Protein 9GI4 (pdb70)

Organism: Homo sapiens (NCBI:txid9606)

Secondary structure (DSSP, 8-state):
--S--EE-TT-SS--SS--HHHHHHHHHH--SHHHHHHHHHHHHHHHH-SEE-HHHHHTT----HHHHHHHHHHHEEEE-SSTTTT-EEETT--GGG-GGGGGG-EEEEE-------STTT-B-TT---SSSEEEEEGGGB--HHHHHHHHTTTT------SSSTTSPTTHHHHHHHHHHHHHHHHHH-/--S-EE-TT-S---SS--HHHHHHHHHH--SHHHHHHHHHHHHHHHH-SEE-HHHHHTT----HHHHHHHHHHHEEEE-SGGGTT-EEETT--GGG-GGGGGG-EEEEE-------STTT-EETT---SSSEEEEEGGGEE-HHHHHHHHTTTT------SSSTTSPTTHHHHHHHHHHHHHHHHHHTT--/-TT--EE-TT-SS--SS--HHHHHHHHHH--SHHHHHHHHHHHHHHHHSSEE-HHHHHTTS---HHHHHHHHHHHEEEE-SSTTTT-EEETT--GGG-GGGGGG-EEEEE------STTT-B-TT---SSSEEEEEGGGB--HHHHHHHHTTTT------SSSTTSPTTHHHHHHHHHHHHHHHHHH-/-TT--EE-TT-S---SS--HHHHHHHHHH--SHHHHHHHHHHHHHHHH-SEE-HHHHHTT----HHHHHHHHHHHEEEE-SSTTTT-EEETT--GGG-GGGGGG-EEEEE-----S---STTT-EETT---SSSEEEEEGGGEE-HHHHHHHHTTTT-----BTTTBTSPTTHHHHHHHHHHHHHHHHHHHT-/--S-EE-TT-S---SS--HHHHHHHHHH--SHHHHHHHHHHHHHHHHSSEE-HHHHHTTS---HHHHHHHHHHHEEEE-SSTTTT-EEETT--GGG-GGGGGG-EEEE-------GGGT-EETT---SSSSEEEEGGGEE-HHHHHHHTTTTT-----BTTTBTSPTTHHHHHHHHHHHHHHHHHT-/-TTS--EE-TT-SS---S--HHHHHHHHHH--SHHHHHHHHHHHHHHHH-SEE-HHHHHTT----HHHHHHHHHHHEEEE-SSTTTT-EEETT--GGG-GGGGGG-EEEEE-------GGGT-EEBTB--SSSEEEEEGGGEE-HHHHHHHHTTTT-----BTTTBTSPTTHHHHHHHHHHHHHHHHHT-

InterPro domains:
  IPR019136 Transcription factor IIIC subunit 5, HTH domain [PF09734] (168-322)
  IPR040454 Transcription factor IIIC subunit Tfc1/Sfc1 [PTHR13230] (11-518)
  IPR041499 Transcription factor IIIC subunit Tfc1/Sfc1, triple barrel domain [PF17682] (25-132)
  IPR042536 TFIIIC, subcomplex tauA subunit Sfc1, triple barrel domain superfamily [G3DSA:3.30.200.160] (17-133)

Foldseek 3Di:
DLQADEDEPPDDDFAQFGDVVLVVVLVVVPDDVVLVVVLVVVLVVCVVPFKAAPLRVLQPDQDDPVSCSSSQSRAFHAYPAFQRHRITGGRPDDLQPDLVCLQFGKAKAAPCVRHDDLLLAAADQQDDRPDRIHIYGNNRDPDPVSVCLSCVCPPNLDHADRQRGSHDPPSNVVSNVVSNVSNVVNVVD/DQADEDEPPDPDFAQFGDPVLVVVLVVVPDDVVLVVVLVVVLVVCVVPFKAAPLRVLQVALDDPVSCVSSQRRAFHAYCFFQRHNMTGGRPDDCQVPLVCLQFGKAKAAACVRHDDLLLAAADQLDDRDDRIHIHGNNRDPDVVLVCLSCVCPPPQPHQDGNRGSHDPPSSVVSNVVSNVSVVVSVVVPDD/DLQAAEAEPPDPDFAQAGGVVLVVVLVVVPDDVVLVVVLVVVLVVCVVPFKAAPLRVLQPQLDDPVSCSSSQSRAFHAYPAFQRHNITGGRPDDCQVPLVCLQFGKAKAACVRHDHLLLEAADFLDDRPDRIHIYGNVRDPDVVSVCLSCVCPPPQDGADRQRGSHDPPSRVVSNVVSVVSVVVNVVD/DLQAAEDEPPDDDFAQAGDVVLVVLLVVVPDDPVLVVVLVVVLVVCVVPFKAAPLRSLQPAQDDPVSCSSSQSRAFHAYCFFQRHRITGGRPDDLQVDLVCLQFGWAKAAPCVSPRHDHLLLAAADFLDDRPDRIHTYGNNRDPDPVLVCLSCVCPPPQDGQDRQRGSGDPPSSVVSNVVVNVSVVVNVVVVD/DQAAEDEPPDPDFAQFTDVVLVVVLVVVPDDVVLVVVLVVVLVVCVVPFKAAPLRSLQPDQDDPVSVVSSQRRAFHAYCFFQRHRITGGRPDDLQVPLVCLQFGKAKAACVRHDHLLLAAADFLDDRPDRMHIYGNVRDPDPVSVCLSCVCPPPQDGQDRPRGSHDPPSRVVSRVVSVVSVVVNVVD/DVQQAAEDEPPDPDFAQAGDVVLVVLLVVVPDDPVLVVVLVVVLVVCVVPFKAAPLRVLQPALDDPVSCSSSQRRAFHAYPFFQRHRITGGRPDDLLVDLVCLQFGWAKAAQCVRHDHLLLAAADQQDDRPDGIHTYGNNRDPDDVLVCLSCVCPPPQDDADRQRGSHDPPSSVVSRVVSNVSVVVNVVD

Sequence (1138 aa):
PHNAIFVNFEDEEVPKQPLEAAAQTWRRVCTNPVDRKVEEELRKLFDIRPIWSRNAVKANISVHPDKLKVLLPFIAYYMITGPWRSLWIRFGYDPRKNPDAKIYQVLDFRIRKYKLKDSVYIFREGALPPYRQMFYQLCDLNVEELQKIIHRNDGAENSCTERDGWCLPKTSDELRDTMSLMIRQTIRSHNAIFVNFEDEEVPKQPLEAAAQTWRRVCTNPVDRRKVEEELRKLFDIRPIWSRNAVKANISVHPDKLKVLLPFIAYYMITGPWRSLWIRFGYDPRKNPDAKIYQVLDFRIRKYKLKDSVYIFREGALPPYRQMFYQLCDLNVEELQKIIHRNDGAENSCTERDGWCLPKTSDELRDTMSLMIRQTIRSKRPPHNAIFVNFEDEEVPKQPLEAAAQTWRRVCTNPVDRKVEEELRKLFDIRPIWSRNAVKANISVHPDKLKVLLPFIAYYMITGPWRSLWIRFGYDPRKNPDAKIYQVLDFRIKYKLKDSVYIFREGALPPYRQMFYQLCDLNVEELQKIIHRNDGAENSCTERDGWCLPKTSDELRDTMSLMIRQTIRSPHNAIFVNFEDEEVPKQPLEAAAQTWRRVCTNPVDRKVEEELRKLFDIRPIWSRNAVKANISVHPDKLKVLLPFIAYYMITGPWRSLWIRFGYDPRKNPDAKIYQVLDFRIRSSKYKLKDSVYIFREGALPPYRQMFYQLCDLNVEELQKIIHRNDGAENSCTERDGWCLPKTSDELRDTMSLMIRQTIRSKRHNAIFVNFEDEEVPKQPLEAAAQTWRRVCTNPVDRRKVEEELRKLFDIRPIWSRNAVKANISVHPDKLKVLLPFIAYYMITGPWRSLWIRFGYDPRKNPDAKIYQVLDFRIKYKLKDSVYIFREGALPPYRQMFYQLCDLNVEELQKIIHRNDGAENSCTERDGWCLPKTSDELRDTMSLMIRQTIRSRPHNAIFVNFEDEEVPKQPLEAAAQTWRRVCTNPVDRKVEEELRKLFDIRPIWSRNAVKANISVHPDKLKVLLPFIAYYMITGPWRSLWIRFGYDPRKNPDAKIYQVLDFRIRKYKLKDSVYIFREGALPPYRQMFYQLCDLNVEELQKIIHRNDGAENSCTERDGWCLPKTSDELRDTMSLMIRQTIRS

Structure (mmCIF, N/CA/C/O backbone):
data_9GI4
#
_entry.id   9GI4
#
_cell.length_a   37.524
_cell.length_b   37.644
_cell.length_c   276.677
_cell.angle_alpha   90.010
_cell.angle_beta   90.020
_cell.angle_gamma   59.900
#
_symmetry.space_group_name_H-M   'P 1'
#
loop_
_entity.id
_entity.type
_entity.pdbx_description
1 polymer 'General transcription factor 3C polypeptide 5'
2 non-polymer 'PHOSPHATE ION'
3 water water
#
loop_
_atom_site.group_PDB
_atom_site.id
_atom_site.type_symbol
_atom_site.label_atom_id
_atom_site.label_alt_id
_atom_site.label_comp_id
_atom_site.label_asym_id
_atom_site.label_entity_id
_atom_site.label_seq_id
_atom_site.pdbx_PDB_ins_code
_atom_site.Cartn_x
_atom_site.Cartn_y
_atom_site.Cartn_z
_atom_site.occupancy
_atom_site.B_iso_or_equiv
_atom_site.auth_seq_id
_atom_site.auth_comp_id
_atom_site.auth_asym_id
_atom_site.auth_atom_id
_atom_site.pdbx_PDB_model_num
ATOM 1 N N . PRO A 1 7 ? 3.81821 -11.85452 -17.28818 1.000 97.33184 7 PRO A N 1
ATOM 2 C CA . PRO A 1 7 ? 3.08240 -12.82227 -16.46782 1.000 98.19152 7 PRO A CA 1
ATOM 3 C C . PRO A 1 7 ? 1.58745 -12.74643 -16.74222 1.000 102.54038 7 PRO A C 1
ATOM 4 O O . PRO A 1 7 ? 1.05275 -13.54050 -17.51583 1.000 108.33317 7 PRO A O 1
ATOM 8 N N . HIS A 1 8 ? 0.92126 -11.79144 -16.09409 1.000 96.33697 8 HIS A N 1
ATOM 9 C CA . HIS A 1 8 ? -0.44986 -11.42349 -16.41939 1.000 85.86068 8 HIS A CA 1
ATOM 10 C C . HIS A 1 8 ? -0.50424 -10.15028 -17.25538 1.000 71.30394 8 HIS A C 1
ATOM 11 O O . HIS A 1 8 ? -1.46608 -9.38018 -17.15685 1.000 75.79213 8 HIS A O 1
ATOM 18 N N . ASN A 1 9 ? 0.52286 -9.92260 -18.07887 1.000 64.62347 9 ASN A N 1
ATOM 19 C CA . ASN A 1 9 ? 0.66936 -8.69993 -18.86974 1.000 66.82773 9 ASN A CA 1
ATOM 20 C C . ASN A 1 9 ? 0.68185 -7.46522 -17.96847 1.000 58.67161 9 ASN A C 1
ATOM 21 O O . ASN A 1 9 ? -0.00687 -6.47367 -18.21696 1.000 65.54228 9 ASN A O 1
ATOM 26 N N . ALA A 1 10 ? 1.48359 -7.53443 -16.91040 1.000 53.04565 10 ALA A N 1
ATOM 27 C CA . ALA A 1 10 ? 1.61677 -6.45559 -15.94539 1.000 58.00014 10 ALA A CA 1
ATOM 28 C C . ALA A 1 10 ? 3.01631 -5.85842 -16.01162 1.000 59.27886 10 ALA A C 1
ATOM 29 O O . ALA A 1 10 ? 3.98743 -6.54249 -16.34728 1.000 58.40119 10 ALA A O 1
ATOM 31 N N . ILE A 1 11 ? 3.10969 -4.57133 -15.68668 1.000 49.62721 11 ILE A N 1
ATOM 32 C CA . ILE A 1 11 ? 4.37726 -3.85074 -15.66172 1.000 45.93300 11 ILE A CA 1
ATOM 33 C C . ILE A 1 11 ? 4.84966 -3.75499 -14.21820 1.000 56.72626 11 ILE A C 1
ATOM 34 O O . ILE A 1 11 ? 4.10307 -3.30619 -13.33860 1.000 49.39486 11 ILE A O 1
ATOM 39 N N . PHE A 1 12 ? 6.08672 -4.17625 -13.97425 1.000 60.44266 12 PHE A N 1
ATOM 40 C CA . PHE A 1 12 ? 6.67406 -4.20295 -12.64100 1.000 58.33993 12 PHE A CA 1
ATOM 41 C C . PHE A 1 12 ? 7.67679 -3.06352 -12.53010 1.000 67.15732 12 PHE A C 1
ATOM 42 O O . PHE A 1 12 ? 8.68141 -3.04390 -13.24949 1.000 74.37918 12 PHE A O 1
ATOM 50 N N . VAL A 1 13 ? 7.40448 -2.12167 -11.63146 1.000 63.78579 13 VAL A N 1
ATOM 51 C CA . VAL A 1 13 ? 8.18602 -0.89808 -11.50117 1.000 62.39412 13 VAL A CA 1
ATOM 52 C C . VAL A 1 13 ? 9.02887 -0.98175 -10.23788 1.000 60.89026 13 VAL A C 1
ATOM 53 O O . VAL A 1 13 ? 8.52189 -1.33042 -9.16446 1.000 65.11128 13 VAL A O 1
ATOM 57 N N . ASN A 1 14 ? 10.31169 -0.66508 -10.36898 1.000 62.84375 14 ASN A N 1
ATOM 58 C CA . ASN A 1 14 ? 11.20691 -0.55449 -9.23025 1.000 61.24990 14 ASN A CA 1
ATOM 59 C C . ASN A 1 14 ? 11.20126 0.87430 -8.69932 1.000 65.67074 14 ASN A C 1
ATOM 60 O O . ASN A 1 14 ? 10.86618 1.82600 -9.40871 1.000 63.09447 14 ASN A O 1
ATOM 65 N N . PHE A 1 15 ? 11.57906 1.01503 -7.42686 1.000 66.93539 15 PHE A N 1
ATOM 66 C CA . PHE A 1 15 ? 11.70009 2.34338 -6.83910 1.000 65.42525 15 PHE A CA 1
ATOM 67 C C . PHE A 1 15 ? 12.78229 3.17033 -7.51929 1.000 65.33484 15 PHE A C 1
ATOM 68 O O . PHE A 1 15 ? 12.71441 4.40409 -7.49324 1.000 64.91427 15 PHE A O 1
ATOM 76 N N . GLU A 1 16 ? 13.76906 2.52132 -8.13599 1.000 71.04947 16 GLU A N 1
ATOM 77 C CA . GLU A 1 16 ? 14.85572 3.21817 -8.80952 1.000 69.35061 16 GLU A CA 1
ATOM 78 C C . GLU A 1 16 ? 14.57913 3.47527 -10.28379 1.000 66.77064 16 GLU A C 1
ATOM 79 O O . GLU A 1 16 ? 15.37387 4.16362 -10.93327 1.000 69.00731 16 GLU A O 1
ATOM 85 N N . ASP A 1 17 ? 13.49312 2.93102 -10.82865 1.000 69.52181 17 ASP A N 1
ATOM 86 C CA . ASP A 1 17 ? 13.09667 3.27204 -12.18661 1.000 68.44811 17 ASP A CA 1
ATOM 87 C C . ASP A 1 17 ? 12.82782 4.76786 -12.28171 1.000 67.76168 17 ASP A C 1
ATOM 88 O O . ASP A 1 17 ? 12.18475 5.35520 -11.40689 1.000 67.51533 17 ASP A O 1
ATOM 93 N N . GLU A 1 18 ? 13.34827 5.39107 -13.33864 1.000 68.22435 18 GLU A N 1
ATOM 94 C CA . GLU A 1 18 ? 13.08675 6.80532 -13.57179 1.000 72.32689 18 GLU A CA 1
ATOM 95 C C . GLU A 1 18 ? 11.58853 7.03447 -13.70775 1.000 74.71585 18 GLU A C 1
ATOM 96 O O . GLU A 1 18 ? 10.94955 7.54560 -12.78380 1.000 84.01634 18 GLU A O 1
ATOM 102 N N . GLU A 1 19 ? 11.01491 6.65139 -14.84056 1.000 76.47415 19 GLU A N 1
ATOM 103 C CA . GLU A 1 19 ? 9.62094 6.95079 -15.12206 1.000 69.83550 19 GLU A CA 1
ATOM 104 C C . GLU A 1 19 ? 8.70802 5.78678 -14.75685 1.000 62.93445 19 GLU A C 1
ATOM 105 O O . GLU A 1 19 ? 9.14370 4.64899 -14.56021 1.000 53.02620 19 GLU A O 1
ATOM 111 N N . VAL A 1 20 ? 7.42149 6.10315 -14.65529 1.000 58.69420 20 VAL A N 1
ATOM 112 C CA . VAL A 1 20 ? 6.37662 5.12018 -14.39017 1.000 52.18012 20 VAL A CA 1
ATOM 113 C C . VAL A 1 20 ? 5.54071 4.98121 -15.65679 1.000 50.57364 20 VAL A C 1
ATOM 114 O O . VAL A 1 20 ? 5.43303 5.94407 -16.43024 1.000 55.09479 20 VAL A O 1
ATOM 118 N N . PRO A 1 21 ? 4.94788 3.81902 -15.92118 1.000 61.53341 21 PRO A N 1
ATOM 119 C CA . PRO A 1 21 ? 4.15367 3.66593 -17.14399 1.000 58.30290 21 PRO A CA 1
ATOM 120 C C . PRO A 1 21 ? 2.91238 4.54240 -17.11982 1.000 58.54046 21 PRO A C 1
ATOM 121 O O . PRO A 1 21 ? 2.31084 4.78655 -16.07083 1.000 52.14900 21 PRO A O 1
ATOM 125 N N . LYS A 1 22 ? 2.53870 5.02570 -18.30318 1.000 51.10471 22 LYS A N 1
ATOM 126 C CA . LYS A 1 22 ? 1.35704 5.85793 -18.47268 1.000 52.26357 22 LYS A CA 1
ATOM 127 C C . LYS A 1 22 ? 0.24141 5.14691 -19.22329 1.000 51.78446 22 LYS A C 1
ATOM 128 O O . LYS A 1 22 ? -0.84307 5.71718 -19.38286 1.000 55.12955 22 LYS A O 1
ATOM 134 N N . GLN A 1 23 ? 0.47751 3.92171 -19.68434 1.000 46.99302 23 GLN A N 1
ATOM 135 C CA . GLN A 1 23 ? -0.50566 3.13306 -20.41005 1.000 50.43435 23 GLN A CA 1
ATOM 136 C C . GLN A 1 23 ? -0.25682 1.66782 -20.09786 1.000 49.19147 23 GLN A C 1
ATOM 137 O O . GLN A 1 23 ? 0.88085 1.28777 -19.79580 1.000 52.91548 23 GLN A O 1
ATOM 143 N N . PRO A 1 24 ? -1.28793 0.82354 -20.15500 1.000 41.75888 24 PRO A N 1
ATOM 144 C CA . PRO A 1 24 ? -1.06236 -0.61696 -19.97102 1.000 42.67123 24 PRO A CA 1
ATOM 145 C C . PRO A 1 24 ? -0.33971 -1.24015 -21.15437 1.000 58.75458 24 PRO A C 1
ATOM 146 O O . PRO A 1 24 ? 0.14444 -0.53071 -22.04067 1.000 49.45175 24 PRO A O 1
ATOM 150 N N . LEU A 1 25 ? -0.24952 -2.56447 -21.17148 1.000 61.81788 25 LEU A N 1
ATOM 151 C CA . LEU A 1 25 ? 0.31378 -3.27871 -22.30482 1.000 44.60283 25 LEU A CA 1
ATOM 152 C C . LEU A 1 25 ? -0.80310 -3.72124 -23.23995 1.000 58.35339 25 LEU A C 1
ATOM 153 O O . LEU A 1 25 ? -1.92117 -4.01331 -22.80678 1.000 57.84164 25 LEU A O 1
ATOM 158 N N . GLU A 1 26 ? -0.49092 -3.76060 -24.53850 1.000 54.38861 26 GLU A N 1
ATOM 159 C CA . GLU A 1 26 ? -1.50053 -4.14085 -25.52110 1.000 52.62108 26 GLU A CA 1
ATOM 160 C C . GLU A 1 26 ? -1.94162 -5.58393 -25.33355 1.000 51.53470 26 GLU A C 1
ATOM 161 O O . GLU A 1 26 ? -3.09735 -5.92087 -25.61614 1.000 58.41849 26 GLU A O 1
ATOM 167 N N . ALA A 1 27 ? -1.04118 -6.44635 -24.85626 1.000 48.84967 27 ALA A N 1
ATOM 168 C CA . ALA A 1 27 ? -1.43387 -7.81002 -24.52211 1.000 52.59519 27 ALA A CA 1
ATOM 169 C C . ALA A 1 27 ? -2.51578 -7.81928 -23.45011 1.000 63.90732 27 ALA A C 1
ATOM 170 O O . ALA A 1 27 ? -3.49519 -8.56569 -23.55416 1.000 66.15397 27 ALA A O 1
ATOM 172 N N . ALA A 1 28 ? -2.36444 -6.98217 -22.41950 1.000 55.17145 28 ALA A N 1
ATOM 173 C CA . ALA A 1 28 ? -3.37793 -6.90314 -21.37160 1.000 62.98648 28 ALA A CA 1
ATOM 174 C C . ALA A 1 28 ? -4.69453 -6.36028 -21.91245 1.000 64.93507 28 ALA A C 1
ATOM 175 O O . ALA A 1 28 ? -5.77144 -6.84230 -21.53976 1.000 62.17153 28 ALA A O 1
ATOM 177 N N . ALA A 1 29 ? -4.62896 -5.35563 -22.78975 1.000 54.40842 29 ALA A N 1
ATOM 178 C CA . ALA A 1 29 ? -5.84802 -4.80010 -23.36724 1.000 58.38207 29 ALA A CA 1
ATOM 179 C C . ALA A 1 29 ? -6.58871 -5.84223 -24.19471 1.000 55.78255 29 ALA A C 1
ATOM 180 O O . ALA A 1 29 ? -7.81299 -5.97720 -24.08530 1.000 60.40433 29 ALA A O 1
ATOM 182 N N . GLN A 1 30 ? -5.86103 -6.60089 -25.01797 1.000 52.82673 30 GLN A N 1
ATOM 183 C CA . GLN A 1 30 ? -6.50254 -7.63517 -25.82346 1.000 55.08605 30 GLN A CA 1
ATOM 184 C C . GLN A 1 30 ? -7.02927 -8.76907 -24.95116 1.000 52.65895 30 GLN A C 1
ATOM 185 O O . GLN A 1 30 ? -8.09390 -9.33277 -25.23231 1.000 58.40554 30 GLN A O 1
ATOM 191 N N . THR A 1 31 ? -6.30884 -9.10838 -23.87871 1.000 55.08106 31 THR A N 1
ATOM 192 C CA . THR A 1 31 ? -6.78470 -10.14619 -22.97070 1.000 56.27198 31 THR A CA 1
ATOM 193 C C . THR A 1 31 ? -8.07909 -9.72553 -22.28843 1.000 50.12029 31 THR A C 1
ATOM 194 O O . THR A 1 31 ? -9.00687 -10.53132 -22.14996 1.000 49.70210 31 THR A O 1
ATOM 198 N N . TRP A 1 32 ? -8.16307 -8.46419 -21.85856 1.000 47.90364 32 TRP A N 1
ATOM 199 C CA . TRP A 1 32 ? -9.40330 -7.97793 -21.26390 1.000 56.44821 32 TRP A CA 1
ATOM 200 C C . TRP A 1 32 ? -10.52398 -7.93113 -22.29374 1.000 51.00165 32 TRP A C 1
ATOM 201 O O . TRP A 1 32 ? -11.67306 -8.26668 -21.98346 1.000 53.00831 32 TRP A O 1
ATOM 212 N N . ARG A 1 33 ? -10.20768 -7.51241 -23.52243 1.000 56.49832 33 ARG A N 1
ATOM 213 C CA . ARG A 1 33 ? -11.18879 -7.54650 -24.60193 1.000 49.06136 33 ARG A CA 1
ATOM 214 C C . ARG A 1 33 ? -11.73475 -8.95426 -24.80091 1.000 56.77827 33 ARG A C 1
ATOM 215 O O . ARG A 1 33 ? -12.92567 -9.13689 -25.08003 1.000 61.31380 33 ARG A O 1
ATOM 223 N N . ARG A 1 34 ? -10.87282 -9.96192 -24.65889 1.000 52.00939 34 ARG A N 1
ATOM 224 C CA . ARG A 1 34 ? -11.31603 -11.34636 -24.78238 1.000 53.11234 34 ARG A CA 1
ATOM 225 C C . ARG A 1 34 ? -12.17777 -11.76387 -23.59668 1.000 62.28488 34 ARG A C 1
ATOM 226 O O . ARG A 1 34 ? -13.22290 -12.40070 -23.77477 1.000 59.52592 34 ARG A O 1
ATOM 234 N N . VAL A 1 35 ? -11.75744 -11.41141 -22.38096 1.000 57.40591 35 VAL A N 1
ATOM 235 C CA . VAL A 1 35 ? -12.42851 -11.90137 -21.18070 1.000 50.26783 35 VAL A CA 1
ATOM 236 C C . VAL A 1 35 ? -13.75571 -11.18266 -20.96033 1.000 60.05536 35 VAL A C 1
ATOM 237 O O . VAL A 1 35 ? -14.73904 -11.79531 -20.52813 1.000 61.51639 35 VAL A O 1
ATOM 241 N N . CYS A 1 36 ? -13.81156 -9.88279 -21.25464 1.000 59.94009 36 CYS A N 1
ATOM 242 C CA . CYS A 1 36 ? -15.04039 -9.11306 -21.09161 1.000 55.07516 36 CYS A CA 1
ATOM 243 C C . CYS A 1 36 ? -16.14420 -9.66944 -21.98335 1.000 67.19600 36 CYS A C 1
ATOM 244 O O . CYS A 1 36 ? -16.18760 -9.38172 -23.18411 1.000 73.34607 36 CYS A O 1
ATOM 247 N N . THR A 1 37 ? -17.03890 -10.46350 -21.40201 1.000 66.05032 37 THR A N 1
ATOM 248 C CA . THR A 1 37 ? -18.06585 -11.18496 -22.14507 1.000 66.93740 37 THR A CA 1
ATOM 249 C C . THR A 1 37 ? -19.48153 -10.78489 -21.76050 1.000 65.74791 37 THR A C 1
ATOM 250 O O . THR A 1 37 ? -20.33268 -10.62492 -22.64020 1.000 62.67028 37 THR A O 1
ATOM 254 N N . ASN A 1 38 ? -19.75604 -10.60799 -20.47411 1.000 67.58042 38 ASN A N 1
ATOM 255 C CA . ASN A 1 38 ? -21.06777 -10.22407 -19.97962 1.000 58.96422 38 ASN A CA 1
ATOM 256 C C . ASN A 1 38 ? -21.08687 -8.75138 -19.59293 1.000 63.79336 38 ASN A C 1
ATOM 257 O O . ASN A 1 38 ? -20.03889 -8.15115 -19.33665 1.000 67.13204 38 ASN A O 1
ATOM 262 N N . PRO A 1 39 ? -22.26946 -8.12778 -19.55123 1.000 60.70536 39 PRO A N 1
ATOM 263 C CA . PRO A 1 39 ? -22.33222 -6.71371 -19.13944 1.000 59.83043 39 PRO A CA 1
ATOM 264 C C . PRO A 1 39 ? -21.83288 -6.46945 -17.72533 1.000 60.68538 39 PRO A C 1
ATOM 265 O O . PRO A 1 39 ? -21.37117 -5.35977 -17.42170 1.000 68.76648 39 PRO A O 1
ATOM 269 N N . VAL A 1 40 ? -21.91432 -7.47447 -16.84875 1.000 50.04841 40 VAL A N 1
ATOM 270 C CA . VAL A 1 40 ? -21.39005 -7.33042 -15.49387 1.000 63.28012 40 VAL A CA 1
ATOM 271 C C . VAL A 1 40 ? -19.89160 -7.05867 -15.52717 1.000 67.64353 40 VAL A C 1
ATOM 272 O O . VAL A 1 40 ? -19.35809 -6.35600 -14.65920 1.000 63.94281 40 VAL A O 1
ATOM 276 N N . ASP A 1 41 ? -19.19315 -7.58052 -16.53884 1.000 58.17732 41 ASP A N 1
ATOM 277 C CA . ASP A 1 41 ? -17.76279 -7.31889 -16.66060 1.000 58.96872 41 ASP A CA 1
ATOM 278 C C . ASP A 1 41 ? -17.49160 -5.84800 -16.95823 1.000 57.20818 41 ASP A C 1
ATOM 279 O O . ASP A 1 41 ? -16.60135 -5.24100 -16.35161 1.000 52.66474 41 ASP A O 1
ATOM 284 N N . ARG A 1 42 ? -18.25186 -5.25357 -17.88115 1.000 58.45318 42 ARG A N 1
ATOM 285 C CA . ARG A 1 42 ? -18.11350 -3.82192 -18.13238 1.000 64.77034 42 ARG A CA 1
ATOM 286 C C . ARG A 1 42 ? -18.48758 -3.01154 -16.89749 1.000 60.46977 42 ARG A C 1
ATOM 287 O O . ARG A 1 42 ? -17.84818 -1.99545 -16.59092 1.000 65.85242 42 ARG A O 1
ATOM 295 N N . LYS A 1 43 ? -19.51974 -3.45205 -16.17304 1.000 59.95834 43 LYS A N 1
ATOM 296 C CA . LYS A 1 43 ? -19.92574 -2.75898 -14.95391 1.000 63.12489 43 LYS A CA 1
ATOM 297 C C . LYS A 1 43 ? -18.79595 -2.73857 -13.92993 1.000 61.93458 43 LYS A C 1
ATOM 298 O O . LYS A 1 43 ? -18.46699 -1.68609 -13.36842 1.000 67.06834 43 LYS A O 1
ATOM 304 N N . VAL A 1 44 ? -18.18119 -3.89703 -13.67954 1.000 60.41100 44 VAL A N 1
ATOM 305 C CA . VAL A 1 44 ? -17.12347 -3.95555 -12.67559 1.000 65.28586 44 VAL A CA 1
ATOM 306 C C . VAL A 1 44 ? -15.86503 -3.25167 -13.17018 1.000 56.35683 44 VAL A C 1
ATOM 307 O O . VAL A 1 44 ? -15.10092 -2.70355 -12.36646 1.000 64.18996 44 VAL A O 1
ATOM 311 N N . GLU A 1 45 ? -15.63373 -3.22586 -14.48607 1.000 58.73526 45 GLU A N 1
ATOM 312 C CA . GLU A 1 45 ? -14.51693 -2.45033 -15.01691 1.000 63.61604 45 GLU A CA 1
ATOM 313 C C . GLU A 1 45 ? -14.70779 -0.96564 -14.73513 1.000 67.95741 45 GLU A C 1
ATOM 314 O O . GLU A 1 45 ? -13.78446 -0.28337 -14.27280 1.000 66.88708 45 GLU A O 1
ATOM 320 N N . GLU A 1 46 ? -15.91015 -0.44906 -15.00521 1.000 69.67359 46 GLU A N 1
ATOM 321 C CA . GLU A 1 46 ? -16.19764 0.95019 -14.70311 1.000 62.27896 46 GLU A CA 1
ATOM 322 C C . GLU A 1 46 ? -16.09143 1.22432 -13.20724 1.000 59.84664 46 GLU A C 1
ATOM 323 O O . GLU A 1 46 ? -15.59898 2.28225 -12.79402 1.000 64.95619 46 GLU A O 1
ATOM 329 N N . GLU A 1 47 ? -16.54459 0.27812 -12.38074 1.000 55.22944 47 GLU A N 1
ATOM 330 C CA . GLU A 1 47 ? -16.45929 0.44685 -10.93235 1.000 59.38335 47 GLU A CA 1
ATOM 331 C C . GLU A 1 47 ? -15.00848 0.55430 -10.47529 1.000 66.09341 47 GLU A C 1
ATOM 332 O O . GLU A 1 47 ? -14.65303 1.44526 -9.69172 1.000 71.19007 47 GLU A O 1
ATOM 338 N N . LEU A 1 48 ? -14.15437 -0.35439 -10.95452 1.000 62.14556 48 LEU A N 1
ATOM 339 C CA . LEU A 1 48 ? -12.74570 -0.31835 -10.57676 1.000 54.82855 48 LEU A CA 1
ATOM 340 C C . LEU A 1 48 ? -12.06913 0.94300 -11.09601 1.000 50.73678 48 LEU A C 1
ATOM 341 O O . LEU A 1 48 ? -11.20275 1.51315 -10.42224 1.000 51.46394 48 LEU A O 1
ATOM 346 N N . ARG A 1 49 ? -12.45665 1.40050 -12.28919 1.000 56.55680 49 ARG A N 1
ATOM 347 C CA . ARG A 1 49 ? -11.89489 2.63835 -12.81982 1.000 61.77267 49 ARG A CA 1
ATOM 348 C C . ARG A 1 49 ? -12.26244 3.82575 -11.93847 1.000 62.44552 49 ARG A C 1
ATOM 349 O O . ARG A 1 49 ? -11.41211 4.66430 -11.61859 1.000 60.79073 49 ARG A O 1
ATOM 357 N N . LYS A 1 50 ? -13.52940 3.90704 -11.52501 1.000 53.59221 50 LYS A N 1
ATOM 358 C CA . LYS A 1 50 ? -13.94684 4.99619 -10.64687 1.000 61.47958 50 LYS A CA 1
ATOM 359 C C . LYS A 1 50 ? -13.22510 4.93218 -9.30567 1.000 67.40933 50 LYS A C 1
ATOM 360 O O . LYS A 1 50 ? -12.81299 5.96528 -8.76064 1.000 62.09672 50 LYS A O 1
ATOM 362 N N . LEU A 1 51 ? -13.05192 3.72623 -8.76047 1.000 62.52696 51 LEU A N 1
ATOM 363 C CA . LEU A 1 51 ? -12.39664 3.61288 -7.46237 1.000 61.07904 51 LEU A CA 1
ATOM 364 C C . LEU A 1 51 ? -10.91132 3.94023 -7.54431 1.000 63.28308 51 LEU A C 1
ATOM 365 O O . LEU A 1 51 ? -10.35005 4.48965 -6.58997 1.000 57.28969 51 LEU A O 1
ATOM 370 N N . PHE A 1 52 ? -10.25817 3.62245 -8.66429 1.000 61.61238 52 PHE A N 1
ATOM 371 C CA . PHE A 1 52 ? -8.87561 4.04695 -8.84004 1.000 52.07125 52 PHE A CA 1
ATOM 372 C C . PHE A 1 52 ? -8.77424 5.53073 -9.16338 1.000 57.51692 52 PHE A C 1
ATOM 373 O O . PHE A 1 52 ? -7.71353 6.12922 -8.95348 1.000 56.48155 52 PHE A O 1
ATOM 381 N N . ASP A 1 53 ? -9.84950 6.13274 -9.67492 1.000 63.57694 53 ASP A N 1
ATOM 382 C CA . ASP A 1 53 ? -9.87064 7.58107 -9.84457 1.000 61.64996 53 ASP A CA 1
ATOM 383 C C . ASP A 1 53 ? -9.98434 8.28649 -8.49993 1.000 66.58707 53 ASP A C 1
ATOM 384 O O . ASP A 1 53 ? -9.35384 9.32787 -8.28287 1.000 78.65384 53 ASP A O 1
ATOM 389 N N . ILE A 1 54 ? -10.78372 7.73477 -7.58507 1.000 64.90559 54 ILE A N 1
ATOM 390 C CA . ILE A 1 54 ? -10.90676 8.32930 -6.25664 1.000 57.65664 54 ILE A CA 1
ATOM 391 C C . ILE A 1 54 ? -9.63434 8.09426 -5.44891 1.000 63.05005 54 ILE A C 1
ATOM 392 O O . ILE A 1 54 ? -9.07340 9.02424 -4.85719 1.000 60.30241 54 ILE A O 1
ATOM 397 N N . ARG A 1 55 ? -9.15693 6.85558 -5.41974 1.000 61.48954 55 ARG A N 1
ATOM 398 C CA . ARG A 1 55 ? -7.95215 6.49311 -4.67292 1.000 61.28448 55 ARG A CA 1
ATOM 399 C C . ARG A 1 55 ? -6.92444 5.91769 -5.63588 1.000 54.58265 55 ARG A C 1
ATOM 400 O O . ARG A 1 55 ? -7.15005 4.82960 -6.19875 1.000 53.89412 55 ARG A O 1
ATOM 408 N N . PRO A 1 56 ? -5.79223 6.59009 -5.86102 1.000 57.62193 56 PRO A N 1
ATOM 409 C CA . PRO A 1 56 ? -4.88013 6.13818 -6.92396 1.000 54.66686 56 PRO A CA 1
ATOM 410 C C . PRO A 1 56 ? -4.09841 4.88296 -6.57549 1.000 53.62014 56 PRO A C 1
ATOM 411 O O . PRO A 1 56 ? -3.68836 4.15567 -7.48863 1.000 52.08571 56 PRO A O 1
ATOM 415 N N . ILE A 1 57 ? -3.87441 4.60229 -5.29465 1.000 39.58395 57 ILE A N 1
ATOM 416 C CA . ILE A 1 57 ? -3.06597 3.46718 -4.86545 1.000 53.44029 57 ILE A CA 1
ATOM 417 C C . ILE A 1 57 ? -3.94713 2.51968 -4.06442 1.000 53.96812 57 ILE A C 1
ATOM 418 O O . ILE A 1 57 ? -4.62194 2.94144 -3.11824 1.000 55.82000 57 ILE A O 1
ATOM 423 N N . TRP A 1 58 ? -3.93426 1.24188 -4.44028 1.000 48.08680 58 TRP A N 1
ATOM 424 C CA . TRP A 1 58 ? -4.81242 0.24841 -3.84253 1.000 54.39375 58 TRP A CA 1
ATOM 425 C C . TRP A 1 58 ? -4.04112 -1.03082 -3.55828 1.000 57.93885 58 TRP A C 1
ATOM 426 O O . TRP A 1 58 ? -3.08268 -1.36831 -4.25814 1.000 60.70699 58 TRP A O 1
ATOM 437 N N . SER A 1 59 ? -4.47704 -1.74122 -2.52395 1.000 49.65066 59 SER A N 1
ATOM 438 C CA . SER A 1 59 ? -4.02566 -3.09635 -2.25435 1.000 50.80476 59 SER A CA 1
ATOM 439 C C . SER A 1 59 ? -5.08537 -4.08089 -2.73363 1.000 53.87357 59 SER A C 1
ATOM 440 O O . SER A 1 59 ? -6.27410 -3.75576 -2.79604 1.000 49.60639 59 SER A O 1
ATOM 443 N N . ARG A 1 60 ? -4.64064 -5.29107 -3.08261 1.000 56.66896 60 ARG A N 1
ATOM 444 C CA . ARG A 1 60 ? -5.55730 -6.27729 -3.64853 1.000 62.15844 60 ARG A CA 1
ATOM 445 C C . ARG A 1 60 ? -6.67237 -6.62769 -2.67075 1.000 58.64358 60 ARG A C 1
ATOM 446 O O . ARG A 1 60 ? -7.84238 -6.72440 -3.06057 1.000 53.49045 60 ARG A O 1
ATOM 454 N N . ASN A 1 61 ? -6.33160 -6.81520 -1.39410 1.000 63.95113 61 ASN A N 1
ATOM 455 C CA . ASN A 1 61 ? -7.34917 -7.14751 -0.40256 1.000 56.26887 61 ASN A CA 1
ATOM 456 C C . ASN A 1 61 ? -8.29714 -5.97756 -0.16946 1.000 56.15071 61 ASN A C 1
ATOM 457 O O . ASN A 1 61 ? -9.49981 -6.17843 0.03715 1.000 51.96336 61 ASN A O 1
ATOM 462 N N . ALA A 1 62 ? -7.77621 -4.74820 -0.20142 1.000 56.18820 62 ALA A N 1
ATOM 463 C CA . ALA A 1 62 ? -8.63777 -3.57945 -0.05571 1.000 54.83960 62 ALA A CA 1
ATOM 464 C C . ALA A 1 62 ? -9.61542 -3.46947 -1.21834 1.000 62.57862 62 ALA A C 1
ATOM 465 O O . ALA A 1 62 ? -10.78628 -3.12137 -1.02438 1.000 60.88863 62 ALA A O 1
ATOM 467 N N . VAL A 1 63 ? -9.15260 -3.76375 -2.43561 1.000 57.96937 63 VAL A N 1
ATOM 468 C CA . VAL A 1 63 ? -10.03879 -3.73598 -3.59487 1.000 55.12601 63 VAL A CA 1
ATOM 469 C C . VAL A 1 63 ? -11.08616 -4.83711 -3.49070 1.000 61.12342 63 VAL A C 1
ATOM 470 O O . VAL A 1 63 ? -12.27484 -4.60853 -3.74742 1.000 61.56974 63 VAL A O 1
ATOM 474 N N . LYS A 1 64 ? -10.66648 -6.04494 -3.10282 1.000 61.87850 64 LYS A N 1
ATOM 475 C CA . LYS A 1 64 ? -11.60796 -7.14569 -2.93248 1.000 61.92544 64 LYS A CA 1
ATOM 476 C C . LYS A 1 64 ? -12.64707 -6.85556 -1.85773 1.000 66.62806 64 LYS A C 1
ATOM 477 O O . LYS A 1 64 ? -13.73668 -7.43729 -1.89133 1.000 66.27241 64 LYS A O 1
ATOM 483 N N . ALA A 1 65 ? -12.33906 -5.97412 -0.91019 1.000 56.76832 65 ALA A N 1
ATOM 484 C CA . ALA A 1 65 ? -13.28447 -5.58413 0.12550 1.000 68.68430 65 ALA A CA 1
ATOM 485 C C . ALA A 1 65 ? -14.21638 -4.46262 -0.31346 1.000 72.21295 65 ALA A C 1
ATOM 486 O O . ALA A 1 65 ? -15.00488 -3.97775 0.50463 1.000 76.71983 65 ALA A O 1
ATOM 488 N N . ASN A 1 66 ? -14.14758 -4.03900 -1.57420 1.000 67.15167 66 ASN A N 1
ATOM 489 C CA . ASN A 1 66 ? -14.99274 -2.96707 -2.08131 1.000 71.70843 66 ASN A CA 1
ATOM 490 C C . ASN A 1 66 ? -15.85573 -3.37127 -3.26780 1.000 77.26882 66 ASN A C 1
ATOM 491 O O . ASN A 1 66 ? -16.90932 -2.76474 -3.47352 1.000 82.58558 66 ASN A O 1
ATOM 496 N N . ILE A 1 67 ? -15.44407 -4.36846 -4.05360 1.000 72.66595 67 ILE A N 1
ATOM 497 C CA . ILE A 1 67 ? -16.25336 -4.89297 -5.14711 1.000 69.44153 67 ILE A CA 1
ATOM 498 C C . ILE A 1 67 ? -16.23881 -6.41172 -5.05902 1.000 75.14991 67 ILE A C 1
ATOM 499 O O . ILE A 1 67 ? -15.27042 -7.01686 -4.58751 1.000 77.34210 67 ILE A O 1
ATOM 504 N N . SER A 1 68 ? -17.32297 -7.02771 -5.52380 1.000 79.48004 68 SER A N 1
ATOM 505 C CA . SER A 1 68 ? -17.42584 -8.48063 -5.63537 1.000 74.63022 68 SER A CA 1
ATOM 506 C C . SER A 1 68 ? -17.16436 -8.84928 -7.09339 1.000 75.15597 68 SER A C 1
ATOM 507 O O . SER A 1 68 ? -18.06568 -8.82068 -7.93245 1.000 83.85608 68 SER A O 1
ATOM 510 N N . VAL A 1 69 ? -15.91196 -9.19214 -7.39498 1.000 67.28154 69 VAL A N 1
ATOM 511 C CA . VAL A 1 69 ? -15.50042 -9.58434 -8.73747 1.000 67.67566 69 VAL A CA 1
ATOM 512 C C . VAL A 1 69 ? -14.92417 -10.99111 -8.69974 1.000 65.48575 69 VAL A C 1
ATOM 513 O O . VAL A 1 69 ? -14.35991 -11.43082 -7.69262 1.000 68.53362 69 VAL A O 1
ATOM 517 N N . HIS A 1 70 ? -15.06134 -11.69337 -9.81820 1.000 66.12759 70 HIS A N 1
ATOM 518 C CA . HIS A 1 70 ? -14.44647 -13.00275 -9.94381 1.000 66.96053 70 HIS A CA 1
ATOM 519 C C . HIS A 1 70 ? -12.92606 -12.85901 -9.96307 1.000 63.00321 70 HIS A C 1
ATOM 520 O O . HIS A 1 70 ? -12.39523 -11.96002 -10.62346 1.000 65.07767 70 HIS A O 1
ATOM 527 N N . PRO A 1 71 ? -12.20132 -13.71853 -9.24176 1.000 63.03605 71 PRO A N 1
ATOM 528 C CA . PRO A 1 71 ? -10.73607 -13.56985 -9.19027 1.000 62.40903 71 PRO A CA 1
ATOM 529 C C . PRO A 1 71 ? -10.06866 -13.69111 -10.54850 1.000 65.12623 71 PRO A C 1
ATOM 530 O O . PRO A 1 71 ? -9.11209 -12.95773 -10.83278 1.000 71.01337 71 PRO A O 1
ATOM 534 N N . ASP A 1 72 ? -10.54950 -14.59997 -11.40074 1.000 69.34271 72 ASP A N 1
ATOM 535 C CA . ASP A 1 72 ? -9.95974 -14.75181 -12.72637 1.000 72.16266 72 ASP A CA 1
ATOM 536 C C . ASP A 1 72 ? -10.20610 -13.52498 -13.59458 1.000 67.09889 72 ASP A C 1
ATOM 537 O O . ASP A 1 72 ? -9.41317 -13.23740 -14.49816 1.000 70.57402 72 ASP A O 1
ATOM 542 N N . LYS A 1 73 ? -11.29284 -12.79440 -13.34202 1.000 63.97190 73 LYS A N 1
ATOM 543 C CA . LYS A 1 73 ? -11.52313 -11.54509 -14.05692 1.000 60.90934 73 LYS A CA 1
ATOM 544 C C . LYS A 1 73 ? -10.68886 -10.41191 -13.47270 1.000 60.05279 73 LYS A C 1
ATOM 545 O O . LYS A 1 73 ? -10.20389 -9.54918 -14.21318 1.000 67.56496 73 LYS A O 1
ATOM 551 N N . LEU A 1 74 ? -10.50428 -10.40533 -12.14989 1.000 56.05613 74 LEU A N 1
ATOM 552 C CA . LEU A 1 74 ? -9.74591 -9.33462 -11.51056 1.000 57.79224 74 LEU A CA 1
ATOM 553 C C . LEU A 1 74 ? -8.26362 -9.41942 -11.85384 1.000 57.46785 74 LEU A C 1
ATOM 554 O O . LEU A 1 74 ? -7.60975 -8.38934 -12.06174 1.000 57.48742 74 LEU A O 1
ATOM 559 N N . LYS A 1 75 ? -7.71401 -10.63647 -11.91719 1.000 57.38565 75 LYS A N 1
ATOM 560 C CA . LYS A 1 75 ? -6.30072 -10.79684 -12.24397 1.000 67.48874 75 LYS A CA 1
ATOM 561 C C . LYS A 1 75 ? -5.97994 -10.34660 -13.66310 1.000 69.49872 75 LYS A C 1
ATOM 562 O O . LYS A 1 75 ? -4.80541 -10.13316 -13.98173 1.000 75.66331 75 LYS A O 1
ATOM 568 N N . VAL A 1 76 ? -6.98890 -10.20642 -14.51691 1.000 66.07550 76 VAL A N 1
ATOM 569 C CA . VAL A 1 76 ? -6.81254 -9.66179 -15.85499 1.000 61.30776 76 VAL A CA 1
ATOM 570 C C . VAL A 1 76 ? -7.12816 -8.17139 -15.89473 1.000 66.75463 76 VAL A C 1
ATOM 571 O O . VAL A 1 76 ? -6.45674 -7.40836 -16.59095 1.000 64.63023 76 VAL A O 1
ATOM 575 N N . LEU A 1 77 ? -8.13083 -7.74083 -15.12506 1.000 57.21610 77 LEU A N 1
ATOM 576 C CA . LEU A 1 77 ? -8.53977 -6.34065 -15.14766 1.000 60.07408 77 LEU A CA 1
ATOM 577 C C . LEU A 1 77 ? -7.50116 -5.43968 -14.48995 1.000 58.67498 77 LEU A C 1
ATOM 578 O O . LEU A 1 77 ? -7.26920 -4.31618 -14.95212 1.000 50.56667 77 LEU A O 1
ATOM 583 N N . LEU A 1 78 ? -6.86894 -5.90907 -13.41197 1.000 64.55606 78 LEU A N 1
ATOM 584 C CA . LEU A 1 78 ? -5.92474 -5.06315 -12.68245 1.000 56.66361 78 LEU A CA 1
ATOM 585 C C . LEU A 1 78 ? -4.73211 -4.62864 -13.52795 1.000 54.10234 78 LEU A C 1
ATOM 586 O O . LEU A 1 78 ? -4.40787 -3.42807 -13.51865 1.000 51.64997 78 LEU A O 1
ATOM 591 N N . PRO A 1 79 ? -4.04176 -5.50753 -14.26554 1.000 54.51896 79 PRO A N 1
ATOM 592 C CA . PRO A 1 79 ? -2.93401 -5.02368 -15.10790 1.000 50.60245 79 PRO A CA 1
ATOM 593 C C . PRO A 1 79 ? -3.38018 -4.09907 -16.22762 1.000 47.50845 79 PRO A C 1
ATOM 594 O O . PRO A 1 79 ? -2.53527 -3.41727 -16.82035 1.000 52.16622 79 PRO A O 1
ATOM 598 N N . PHE A 1 80 ? -4.67657 -4.05308 -16.53738 1.000 50.74990 80 PHE A N 1
ATOM 599 C CA . PHE A 1 80 ? -5.16881 -3.13869 -17.55973 1.000 43.48393 80 PHE A CA 1
ATOM 600 C C . PHE A 1 80 ? -5.40315 -1.73773 -17.00754 1.000 50.52919 80 PHE A C 1
ATOM 601 O O . PHE A 1 80 ? -5.34021 -0.75993 -17.76156 1.000 43.65829 80 PHE A O 1
ATOM 609 N N . ILE A 1 81 ? -5.65667 -1.61861 -15.70785 1.000 50.27526 81 ILE A N 1
ATOM 610 C CA . ILE A 1 81 ? -5.99824 -0.34352 -15.09217 1.000 45.03444 81 ILE A CA 1
ATOM 611 C C . ILE A 1 81 ? -4.81298 0.26215 -14.34909 1.000 46.18678 81 ILE A C 1
ATOM 612 O O . ILE A 1 81 ? -4.62962 1.48016 -14.35925 1.000 49.06585 81 ILE A O 1
ATOM 617 N N . ALA A 1 82 ? -3.98861 -0.56923 -13.71488 1.000 46.41576 82 ALA A N 1
ATOM 618 C CA . ALA A 1 82 ? -2.92614 -0.08545 -12.84716 1.000 45.57190 82 ALA A CA 1
ATOM 619 C C . ALA A 1 82 ? -1.64563 -0.86493 -13.11229 1.000 46.22326 82 ALA A C 1
ATOM 620 O O . ALA A 1 82 ? -1.64909 -1.91061 -13.76721 1.000 50.61512 82 ALA A O 1
ATOM 622 N N . TYR A 1 83 ? -0.54026 -0.33755 -12.59310 1.000 45.35907 83 TYR A N 1
ATOM 623 C CA . TYR A 1 83 ? 0.74764 -1.01238 -12.62382 1.000 52.10630 83 TYR A CA 1
ATOM 624 C C . TYR A 1 83 ? 1.13955 -1.45631 -11.21923 1.000 61.17536 83 TYR A C 1
ATOM 625 O O . TYR A 1 83 ? 0.58394 -0.99702 -10.21685 1.000 57.77058 83 TYR A O 1
ATOM 634 N N . TYR A 1 84 ? 2.11323 -2.36085 -11.16108 1.000 57.96858 84 TYR A N 1
ATOM 635 C CA . TYR A 1 84 ? 2.50360 -3.03156 -9.92916 1.000 54.17261 84 TYR A CA 1
ATOM 636 C C . TYR A 1 84 ? 3.86625 -2.53788 -9.46010 1.000 55.32642 84 TYR A C 1
ATOM 637 O O . TYR A 1 84 ? 4.78946 -2.37289 -10.26437 1.000 63.46235 84 TYR A O 1
ATOM 646 N N . MET A 1 85 ? 3.98650 -2.30929 -8.15475 1.000 61.38333 85 MET A N 1
ATOM 647 C CA . MET A 1 85 ? 5.22714 -1.85004 -7.54419 1.000 60.06859 85 MET A CA 1
ATOM 648 C C . MET A 1 85 ? 5.97009 -3.02975 -6.93161 1.000 61.91003 85 MET A C 1
ATOM 649 O O . MET A 1 85 ? 5.36631 -3.86443 -6.24903 1.000 56.61570 85 MET A O 1
ATOM 654 N N . ILE A 1 86 ? 7.27523 -3.08984 -7.17167 1.000 60.73583 86 ILE A N 1
ATOM 655 C CA . ILE A 1 86 ? 8.11241 -4.19270 -6.70849 1.000 63.15559 86 ILE A CA 1
ATOM 656 C C . ILE A 1 86 ? 8.95051 -3.79095 -5.50215 1.000 63.30286 86 ILE A C 1
ATOM 657 O O . ILE A 1 86 ? 9.00601 -4.51372 -4.50740 1.000 63.84782 86 ILE A O 1
ATOM 662 N N . THR A 1 87 ? 9.60932 -2.63794 -5.57201 1.000 66.14222 87 THR A N 1
ATOM 663 C CA . THR A 1 87 ? 10.43182 -2.13543 -4.48375 1.000 61.39034 87 THR A CA 1
ATOM 664 C C . THR A 1 87 ? 9.97331 -0.73792 -4.08836 1.000 64.52981 87 THR A C 1
ATOM 665 O O . THR A 1 87 ? 9.31395 -0.03459 -4.85883 1.000 66.37625 87 THR A O 1
ATOM 669 N N . GLY A 1 88 ? 10.32981 -0.34258 -2.86880 1.000 64.16887 88 GLY A N 1
ATOM 670 C CA . GLY A 1 88 ? 10.02585 0.98086 -2.38148 1.000 64.61530 88 GLY A CA 1
ATOM 671 C C . GLY A 1 88 ? 8.96871 0.98831 -1.29638 1.000 55.55887 88 GLY A C 1
ATOM 672 O O . GLY A 1 88 ? 8.50525 -0.05947 -0.83496 1.000 47.72380 88 GLY A O 1
ATOM 673 N N . PRO A 1 89 ? 8.56505 2.18795 -0.86726 1.000 53.56452 89 PRO A N 1
ATOM 674 C CA . PRO A 1 89 ? 7.56473 2.28571 0.20820 1.000 54.45291 89 PRO A CA 1
ATOM 675 C C . PRO A 1 89 ? 6.16980 1.85373 -0.20854 1.000 61.54786 89 PRO A C 1
ATOM 676 O O . PRO A 1 89 ? 5.33474 1.60176 0.66908 1.000 55.48279 89 PRO A O 1
ATOM 680 N N . TRP A 1 90 ? 5.88526 1.76409 -1.50804 1.000 57.10297 90 TRP A N 1
ATOM 681 C CA . TRP A 1 90 ? 4.56815 1.38077 -2.00120 1.000 52.21509 90 TRP A CA 1
ATOM 682 C C . TRP A 1 90 ? 4.57429 -0.01126 -2.62631 1.000 51.40744 90 TRP A C 1
ATOM 683 O O . TRP A 1 90 ? 3.76148 -0.30410 -3.50610 1.000 46.09147 90 TRP A O 1
ATOM 694 N N . ARG A 1 91 ? 5.48100 -0.87757 -2.17926 1.000 48.28427 91 ARG A N 1
ATOM 695 C CA . ARG A 1 91 ? 5.59900 -2.20494 -2.76689 1.000 51.90388 91 ARG A CA 1
ATOM 696 C C . ARG A 1 91 ? 4.33018 -3.01784 -2.53229 1.000 52.96194 91 ARG A C 1
ATOM 697 O O . ARG A 1 91 ? 3.59039 -2.79644 -1.56926 1.000 67.75732 91 ARG A O 1
ATOM 705 N N . SER A 1 92 ? 4.08223 -3.96389 -3.44127 1.000 56.18768 92 SER A N 1
ATOM 706 C CA . SER A 1 92 ? 2.91176 -4.84301 -3.39352 1.000 57.80563 92 SER A CA 1
ATOM 707 C C . SER A 1 92 ? 1.60336 -4.05980 -3.47230 1.000 59.64347 92 SER A C 1
ATOM 708 O O . SER A 1 92 ? 0.57120 -4.50366 -2.96363 1.000 68.06249 92 SER A O 1
ATOM 711 N N . LEU A 1 93 ? 1.63165 -2.89452 -4.11647 1.000 51.84783 93 LEU A N 1
ATOM 712 C CA . LEU A 1 93 ? 0.44791 -2.06729 -4.29201 1.000 41.42249 93 LEU A CA 1
ATOM 713 C C . LEU A 1 93 ? 0.25827 -1.74840 -5.76841 1.000 61.83522 93 LEU A C 1
ATOM 714 O O . LEU A 1 93 ? 1.22386 -1.66394 -6.53281 1.000 51.00395 93 LEU A O 1
ATOM 719 N N . TRP A 1 94 ? -1.00012 -1.57375 -6.16165 1.000 55.41278 94 TRP A N 1
ATOM 720 C CA . TRP A 1 94 ? -1.35916 -1.24798 -7.53523 1.000 53.64328 94 TRP A CA 1
ATOM 721 C C . TRP A 1 94 ? -1.61059 0.24930 -7.65095 1.000 60.93969 94 TRP A C 1
ATOM 722 O O . TRP A 1 94 ? -2.37467 0.81848 -6.86405 1.000 59.40069 94 TRP A O 1
ATOM 733 N N . ILE A 1 95 ? -0.97053 0.88062 -8.63190 1.000 58.07793 95 ILE A N 1
ATOM 734 C CA . ILE A 1 95 ? -0.99733 2.32991 -8.79045 1.000 56.00284 95 ILE A CA 1
ATOM 735 C C . ILE A 1 95 ? -1.59128 2.67007 -10.14793 1.000 53.99522 95 ILE A C 1
ATOM 736 O O . ILE A 1 95 ? -1.20002 2.08650 -11.16512 1.000 61.66489 95 ILE A O 1
ATOM 741 N N . ARG A 1 96 ? -2.52200 3.62366 -10.15633 1.000 50.59225 96 ARG A N 1
ATOM 742 C CA . ARG A 1 96 ? -3.15848 4.06669 -11.38938 1.000 50.71055 96 ARG A CA 1
ATOM 743 C C . ARG A 1 96 ? -2.11789 4.51604 -12.40797 1.000 59.02281 96 ARG A C 1
ATOM 744 O O . ARG A 1 96 ? -1.11749 5.15067 -12.06064 1.000 62.63944 96 ARG A O 1
ATOM 752 N N . PHE A 1 97 ? -2.35793 4.17604 -13.67406 1.000 49.18342 97 PHE A N 1
ATOM 753 C CA . PHE A 1 97 ? -1.43703 4.55590 -14.73827 1.000 56.77091 97 PHE A CA 1
ATOM 754 C C . PHE A 1 97 ? -1.35305 6.07224 -14.85054 1.000 56.60037 97 PHE A C 1
ATOM 755 O O . PHE A 1 97 ? -2.37366 6.75843 -14.95846 1.000 52.48387 97 PHE A O 1
ATOM 763 N N . GLY A 1 98 ? -0.12838 6.59285 -14.82081 1.000 59.13214 98 GLY A N 1
ATOM 764 C CA . GLY A 1 98 ? 0.10247 8.01991 -14.86711 1.000 57.46438 98 GLY A CA 1
ATOM 765 C C . GLY A 1 98 ? 0.27542 8.68516 -13.51979 1.000 62.31816 98 GLY A C 1
ATOM 766 O O . GLY A 1 98 ? 0.38589 9.91677 -13.46605 1.000 63.34956 98 GLY A O 1
ATOM 767 N N . TYR A 1 99 ? 0.30343 7.91780 -12.43405 1.000 52.95204 99 TYR A N 1
ATOM 768 C CA . TYR A 1 99 ? 0.45312 8.45060 -11.08618 1.000 53.65314 99 TYR A CA 1
ATOM 769 C C . TYR A 1 99 ? 1.80646 8.02387 -10.53499 1.000 57.98352 99 TYR A C 1
ATOM 770 O O . TYR A 1 99 ? 2.11264 6.82735 -10.48813 1.000 61.75010 99 TYR A O 1
ATOM 779 N N . ASP A 1 100 ? 2.61082 9.00010 -10.12438 1.000 58.79282 100 ASP A N 1
ATOM 780 C CA . ASP A 1 100 ? 3.92018 8.73403 -9.54099 1.000 58.13674 100 ASP A CA 1
ATOM 781 C C . ASP A 1 100 ? 3.89724 9.09893 -8.06435 1.000 51.84595 100 ASP A C 1
ATOM 782 O O . ASP A 1 100 ? 3.86763 10.29409 -7.72952 1.000 55.24230 100 ASP A O 1
ATOM 787 N N . PRO A 1 101 ? 3.90798 8.12540 -7.14897 1.000 51.86015 101 PRO A N 1
ATOM 788 C CA . PRO A 1 101 ? 3.90361 8.46971 -5.71888 1.000 52.68928 101 PRO A CA 1
ATOM 789 C C . PRO A 1 101 ? 5.18199 9.14130 -5.25629 1.000 54.81152 101 PRO A C 1
ATOM 790 O O . PRO A 1 101 ? 5.16283 9.82213 -4.22374 1.000 61.95042 101 PRO A O 1
ATOM 794 N N . ARG A 1 102 ? 6.28923 8.97516 -5.98100 1.000 48.08370 102 ARG A N 1
ATOM 795 C CA . ARG A 1 102 ? 7.53162 9.65371 -5.63449 1.000 49.50555 102 ARG A CA 1
ATOM 796 C C . ARG A 1 102 ? 7.51065 11.13456 -5.98399 1.000 51.18572 102 ARG A C 1
ATOM 797 O O . ARG A 1 102 ? 8.51578 11.81892 -5.76264 1.000 57.73836 102 ARG A O 1
ATOM 805 N N . LYS A 1 103 ? 6.39991 11.64211 -6.52240 1.000 51.96105 103 LYS A N 1
ATOM 806 C CA . LYS A 1 103 ? 6.26553 13.05405 -6.85292 1.000 54.42307 103 LYS A CA 1
ATOM 807 C C . LYS A 1 103 ? 5.00978 13.67131 -6.24887 1.000 56.68185 103 LYS A C 1
ATOM 808 O O . LYS A 1 103 ? 4.65195 14.79819 -6.61135 1.000 60.16855 103 LYS A O 1
ATOM 814 N N . ASN A 1 104 ? 4.33450 12.96864 -5.34681 1.000 53.89224 104 ASN A N 1
ATOM 815 C CA . ASN A 1 104 ? 3.12765 13.47207 -4.69336 1.000 55.74402 104 ASN A CA 1
ATOM 816 C C . ASN A 1 104 ? 3.23216 13.20061 -3.19990 1.000 64.19534 104 ASN A C 1
ATOM 817 O O . ASN A 1 104 ? 3.16168 12.02558 -2.78309 1.000 67.55341 104 ASN A O 1
ATOM 822 N N . PRO A 1 105 ? 3.40796 14.22966 -2.36693 1.000 71.09718 105 PRO A N 1
ATOM 823 C CA . PRO A 1 105 ? 3.50219 13.98660 -0.91736 1.000 69.17592 105 PRO A CA 1
ATOM 824 C C . PRO A 1 105 ? 2.25177 13.36059 -0.32526 1.000 64.01861 105 PRO A C 1
ATOM 825 O O . PRO A 1 105 ? 2.34611 12.65384 0.68701 1.000 67.61032 105 PRO A O 1
ATOM 829 N N . ASP A 1 106 ? 1.08160 13.59553 -0.92769 1.000 57.39827 106 ASP A N 1
ATOM 830 C CA . ASP A 1 106 ? -0.14625 12.98170 -0.43102 1.000 56.61359 106 ASP A CA 1
ATOM 831 C C . ASP A 1 106 ? -0.05895 11.46185 -0.44890 1.000 61.36489 106 ASP A C 1
ATOM 832 O O . ASP A 1 106 ? -0.65149 10.79481 0.40923 1.000 71.88011 106 ASP A O 1
ATOM 837 N N . ALA A 1 107 ? 0.69360 10.89836 -1.39835 1.000 51.16491 107 ALA A N 1
ATOM 838 C CA . ALA A 1 107 ? 0.89974 9.45597 -1.45229 1.000 60.21241 107 ALA A CA 1
ATOM 839 C C . ALA A 1 107 ? 1.50204 8.89928 -0.17008 1.000 56.93970 107 ALA A C 1
ATOM 840 O O . ALA A 1 107 ? 1.53486 7.67417 -0.00471 1.000 54.44672 107 ALA A O 1
ATOM 842 N N . LYS A 1 108 ? 1.98407 9.76255 0.72967 1.000 59.69013 108 LYS A N 1
ATOM 843 C CA . LYS A 1 108 ? 2.41675 9.30526 2.04504 1.000 68.68348 108 LYS A CA 1
ATOM 844 C C . LYS A 1 108 ? 1.30936 8.53621 2.75266 1.000 59.54944 108 LYS A C 1
ATOM 845 O O . LYS A 1 108 ? 1.56944 7.52392 3.41308 1.000 55.62409 108 LYS A O 1
ATOM 851 N N . ILE A 1 109 ? 0.06107 8.99308 2.61581 1.000 60.36726 109 ILE A N 1
ATOM 852 C CA . ILE A 1 109 ? -1.05318 8.30419 3.25764 1.000 63.59400 109 ILE A CA 1
ATOM 853 C C . ILE A 1 109 ? -1.37313 6.97013 2.60334 1.000 62.55630 109 ILE A C 1
ATOM 854 O O . ILE A 1 109 ? -2.16924 6.19910 3.15019 1.000 58.08860 109 ILE A O 1
ATOM 859 N N . TYR A 1 110 ? -0.77230 6.67390 1.45207 1.000 58.66839 110 TYR A N 1
ATOM 860 C CA . TYR A 1 110 ? -0.99917 5.41817 0.75119 1.000 53.90736 110 TYR A CA 1
ATOM 861 C C . TYR A 1 110 ? 0.16243 4.44333 0.88552 1.000 58.97833 110 TYR A C 1
ATOM 862 O O . TYR A 1 110 ? 0.12188 3.36834 0.27921 1.000 62.95362 110 TYR A O 1
ATOM 871 N N . GLN A 1 111 ? 1.18959 4.78740 1.65831 1.000 61.29728 111 GLN A N 1
ATOM 872 C CA . GLN A 1 111 ? 2.34501 3.91642 1.80460 1.000 55.43545 111 GLN A CA 1
ATOM 873 C C . GLN A 1 111 ? 1.96396 2.63520 2.54375 1.000 61.08606 111 GLN A C 1
ATOM 874 O O . GLN A 1 111 ? 0.96469 2.57210 3.26567 1.000 62.92043 111 GLN A O 1
ATOM 880 N N . VAL A 1 112 ? 2.77955 1.60279 2.35187 1.000 56.39013 112 VAL A N 1
ATOM 881 C CA . VAL A 1 112 ? 2.48676 0.27741 2.86981 1.000 57.97037 112 VAL A CA 1
ATOM 882 C C . VAL A 1 112 ? 3.21420 0.07319 4.19281 1.000 60.05578 112 VAL A C 1
ATOM 883 O O . VAL A 1 112 ? 4.20098 0.74427 4.50912 1.000 65.93601 112 VAL A O 1
ATOM 887 N N . LEU A 1 113 ? 2.70640 -0.86842 4.98535 1.000 63.56401 113 LEU A N 1
ATOM 888 C CA . LEU A 1 113 ? 3.32226 -1.23738 6.25527 1.000 65.04550 113 LEU A CA 1
ATOM 889 C C . LEU A 1 113 ? 3.08639 -2.72159 6.48278 1.000 62.86890 113 LEU A C 1
ATOM 890 O O . LEU A 1 113 ? 1.93491 -3.16636 6.53152 1.000 54.54975 113 LEU A O 1
ATOM 895 N N . ASP A 1 114 ? 4.17032 -3.48157 6.61403 1.000 67.73557 114 ASP A N 1
ATOM 896 C CA . ASP A 1 114 ? 4.09189 -4.91932 6.83859 1.000 69.65373 114 ASP A CA 1
ATOM 897 C C . ASP A 1 114 ? 4.11979 -5.19473 8.33717 1.000 75.43331 114 ASP A C 1
ATOM 898 O O . ASP A 1 114 ? 5.10933 -4.88933 9.01175 1.000 80.91259 114 ASP A O 1
ATOM 903 N N . PHE A 1 115 ? 3.03737 -5.77031 8.85452 1.000 75.19236 115 PHE A N 1
ATOM 904 C CA . PHE A 1 115 ? 2.89773 -6.05250 10.27757 1.000 81.48557 115 PHE A CA 1
ATOM 905 C C . PHE A 1 115 ? 2.81139 -7.55754 10.48037 1.000 84.33925 115 PHE A C 1
ATOM 906 O O . PHE A 1 115 ? 1.85948 -8.19613 10.01848 1.000 82.44116 115 PHE A O 1
ATOM 914 N N . ARG A 1 116 ? 3.80314 -8.11771 11.16571 1.000 84.19481 116 ARG A N 1
ATOM 915 C CA . ARG A 1 116 ? 3.82033 -9.52610 11.52927 1.000 84.40092 116 ARG A CA 1
ATOM 916 C C . ARG A 1 116 ? 3.63448 -9.65963 13.03397 1.000 89.31966 116 ARG A C 1
ATOM 917 O O . ARG A 1 116 ? 4.20917 -8.88969 13.81000 1.000 84.79795 116 ARG A O 1
ATOM 919 N N . ILE A 1 117 ? 2.82763 -10.63254 13.44195 1.000 91.08153 117 ILE A N 1
ATOM 920 C CA . ILE A 1 117 ? 2.53936 -10.83413 14.85656 1.000 90.65155 117 ILE A CA 1
ATOM 921 C C . ILE A 1 117 ? 3.73978 -11.48380 15.53090 1.000 99.85464 117 ILE A C 1
ATOM 922 O O . ILE A 1 117 ? 4.43699 -12.31587 14.93607 1.000 95.86536 117 ILE A O 1
ATOM 927 N N . ARG A 1 118 ? 3.98936 -11.09332 16.77735 1.000 100.79084 118 ARG A N 1
ATOM 928 C CA . ARG A 1 118 ? 5.10549 -11.62609 17.55162 1.000 94.89577 118 ARG A CA 1
ATOM 929 C C . ARG A 1 118 ? 4.96241 -11.25580 19.02355 1.000 109.70699 118 ARG A C 1
ATOM 930 O O . ARG A 1 118 ? 4.96376 -10.07666 19.37845 1.000 116.69224 118 ARG A O 1
ATOM 932 N N . LYS A 1 157 ? -20.77626 -11.87173 -2.83631 1.000 77.61240 157 LYS A N 1
ATOM 933 C CA . LYS A 1 157 ? -20.37015 -13.20097 -3.27879 1.000 75.62166 157 LYS A CA 1
ATOM 934 C C . LYS A 1 157 ? -18.84991 -13.31223 -3.29875 1.000 76.44348 157 LYS A C 1
ATOM 935 O O . LYS A 1 157 ? -18.28573 -14.34201 -2.92820 1.000 76.92863 157 LYS A O 1
ATOM 941 N N . TYR A 1 158 ? -18.19185 -12.23888 -3.73723 1.000 68.60153 158 TYR A N 1
ATOM 942 C CA . TYR A 1 158 ? -16.73989 -12.16605 -3.74712 1.000 72.37828 158 TYR A CA 1
ATOM 943 C C . TYR A 1 158 ? -16.18047 -11.08260 -2.83809 1.000 81.11461 158 TYR A C 1
ATOM 944 O O . TYR A 1 158 ? -14.96526 -11.06124 -2.61041 1.000 75.80099 158 TYR A O 1
ATOM 953 N N . LYS A 1 159 ? -17.01896 -10.18926 -2.31921 1.000 81.81232 159 LYS A N 1
ATOM 954 C CA . LYS A 1 159 ? -16.54667 -9.12930 -1.44177 1.000 73.00577 159 LYS A CA 1
ATOM 955 C C . LYS A 1 159 ? -16.02314 -9.70948 -0.13227 1.000 79.49991 159 LYS A C 1
ATOM 956 O O . LYS A 1 159 ? -16.47563 -10.75740 0.33631 1.000 80.16750 159 LYS A O 1
ATOM 962 N N . LEU A 1 160 ? -15.05431 -9.01659 0.45538 1.000 79.59847 160 LEU A N 1
ATOM 963 C CA . LEU A 1 160 ? -14.42735 -9.43161 1.70038 1.000 70.69195 160 LEU A CA 1
ATOM 964 C C . LEU A 1 160 ? -14.81363 -8.48123 2.82708 1.000 72.83652 160 LEU A C 1
ATOM 965 O O . LEU A 1 160 ? -15.45751 -7.44987 2.61601 1.000 76.23569 160 LEU A O 1
ATOM 970 N N . LYS A 1 161 ? -14.40290 -8.84463 4.03966 1.000 73.19289 161 LYS A N 1
ATOM 971 C CA . LYS A 1 161 ? -14.70416 -8.05705 5.22483 1.000 73.59935 161 LYS A CA 1
ATOM 972 C C . LYS A 1 161 ? -13.82746 -6.80580 5.27176 1.000 76.00011 161 LYS A C 1
ATOM 973 O O . LYS A 1 161 ? -13.01366 -6.54643 4.38128 1.000 84.85152 161 LYS A O 1
ATOM 979 N N . ASP A 1 162 ? -13.99820 -6.01428 6.33005 1.000 78.31141 162 ASP A N 1
ATOM 980 C CA . ASP A 1 162 ? -13.20894 -4.80252 6.50920 1.000 73.99779 162 ASP A CA 1
ATOM 981 C C . ASP A 1 162 ? -11.91693 -5.04921 7.27363 1.000 78.07835 162 ASP A C 1
ATOM 982 O O . ASP A 1 162 ? -10.91984 -4.36018 7.02660 1.000 69.98181 162 ASP A O 1
ATOM 987 N N . SER A 1 163 ? -11.90947 -6.01782 8.19264 1.000 80.48079 163 SER A N 1
ATOM 988 C CA . SER A 1 163 ? -10.72212 -6.30748 8.98817 1.000 80.38278 163 SER A CA 1
ATOM 989 C C . SER A 1 163 ? -9.56321 -6.83626 8.15403 1.000 82.03831 163 SER A C 1
ATOM 990 O O . SER A 1 163 ? -8.43088 -6.86335 8.64830 1.000 81.16178 163 SER A O 1
ATOM 993 N N . VAL A 1 164 ? -9.81340 -7.25285 6.91000 1.000 77.31798 164 VAL A N 1
ATOM 994 C CA . VAL A 1 164 ? -8.73791 -7.73795 6.05589 1.000 79.84325 164 VAL A CA 1
ATOM 995 C C . VAL A 1 164 ? -7.80345 -6.60827 5.63739 1.000 75.30023 164 VAL A C 1
ATOM 996 O O . VAL A 1 164 ? -6.68435 -6.87040 5.18040 1.000 74.58854 164 VAL A O 1
ATOM 1000 N N . TYR A 1 165 ? -8.22473 -5.34814 5.79449 1.000 67.64723 165 TYR A N 1
ATOM 1001 C CA . TYR A 1 165 ? -7.35509 -4.24152 5.41285 1.000 66.38319 165 TYR A CA 1
ATOM 1002 C C . TYR A 1 165 ? -7.50967 -3.00596 6.29510 1.000 63.82527 165 TYR A C 1
ATOM 1003 O O . TYR A 1 165 ? -6.88101 -1.98368 5.99395 1.000 65.41050 165 TYR A O 1
ATOM 1012 N N . ILE A 1 166 ? -8.29424 -3.05227 7.37041 1.000 61.80192 166 ILE A N 1
ATOM 1013 C CA . ILE A 1 166 ? -8.54311 -1.88794 8.21369 1.000 67.30501 166 ILE A CA 1
ATOM 1014 C C . ILE A 1 166 ? -8.26158 -2.26006 9.66396 1.000 65.79329 166 ILE A C 1
ATOM 1015 O O . ILE A 1 166 ? -8.69124 -3.32003 10.13302 1.000 63.64008 166 ILE A O 1
ATOM 1020 N N . PHE A 1 167 ? -7.53982 -1.38937 10.36747 1.000 76.18296 167 PHE A N 1
ATOM 1021 C CA . PHE A 1 167 ? -7.17291 -1.58895 11.76257 1.000 77.08369 167 PHE A CA 1
ATOM 1022 C C . PHE A 1 167 ? -7.96601 -0.63851 12.65100 1.000 68.49954 167 PHE A C 1
ATOM 1023 O O . PHE A 1 167 ? -8.14587 0.53613 12.31368 1.000 67.63429 167 PHE A O 1
ATOM 1031 N N . ARG A 1 168 ? -8.43431 -1.14929 13.78920 1.000 80.28496 168 ARG A N 1
ATOM 1032 C CA . ARG A 1 168 ? -9.22607 -0.35605 14.71880 1.000 87.40926 168 ARG A CA 1
ATOM 1033 C C . ARG A 1 168 ? -8.95298 -0.81738 16.14271 1.000 79.51324 168 ARG A C 1
ATOM 1034 O O . ARG A 1 168 ? -8.59514 -1.97456 16.37864 1.000 70.22661 168 ARG A O 1
ATOM 1042 N N . GLU A 1 169 ? -9.13073 0.10196 17.09028 1.000 86.57932 169 GLU A N 1
ATOM 1043 C CA . GLU A 1 169 ? -8.98050 -0.21799 18.50656 1.000 89.51797 169 GLU A CA 1
ATOM 1044 C C . GLU A 1 169 ? -10.14730 -1.09231 18.94745 1.000 97.40785 169 GLU A C 1
ATOM 1045 O O . GLU A 1 169 ? -11.29040 -0.62924 19.01506 1.000 106.75413 169 GLU A O 1
ATOM 1051 N N . GLY A 1 170 ? -9.86312 -2.35580 19.24796 1.000 85.88805 170 GLY A N 1
ATOM 1052 C CA . GLY A 1 170 ? -10.88951 -3.31785 19.61088 1.000 77.91204 170 GLY A CA 1
ATOM 1053 C C . GLY A 1 170 ? -11.02619 -4.48213 18.65298 1.000 85.31697 170 GLY A C 1
ATOM 1054 O O . GLY A 1 170 ? -11.82871 -5.38793 18.91972 1.000 93.54657 170 GLY A O 1
ATOM 1055 N N . ALA A 1 171 ? -10.28741 -4.50474 17.54960 1.000 90.46308 171 ALA A N 1
ATOM 1056 C CA . ALA A 1 171 ? -10.31451 -5.59301 16.58574 1.000 85.02319 171 ALA A CA 1
ATOM 1057 C C . ALA A 1 171 ? -8.97950 -6.33098 16.60702 1.000 82.39842 171 ALA A C 1
ATOM 1058 O O . ALA A 1 171 ? -8.03809 -5.94888 17.30814 1.000 80.67553 171 ALA A O 1
ATOM 1060 N N . LEU A 1 172 ? -8.90572 -7.41067 15.82503 1.000 82.80431 172 LEU A N 1
ATOM 1061 C CA . LEU A 1 172 ? -7.70791 -8.23358 15.74686 1.000 76.09046 172 LEU A CA 1
ATOM 1062 C C . LEU A 1 172 ? -7.45773 -8.59328 14.28570 1.000 78.80308 172 LEU A C 1
ATOM 1063 O O . LEU A 1 172 ? -8.37236 -9.10292 13.61135 1.000 82.31250 172 LEU A O 1
ATOM 1068 N N . PRO A 1 173 ? -6.26316 -8.31738 13.76647 1.000 77.76194 173 PRO A N 1
ATOM 1069 C CA . PRO A 1 173 ? -5.91216 -8.73335 12.40431 1.000 82.56659 173 PRO A CA 1
ATOM 1070 C C . PRO A 1 173 ? -6.21345 -10.20292 12.17438 1.000 81.37294 173 PRO A C 1
ATOM 1071 O O . PRO A 1 173 ? -5.83217 -11.06158 12.98414 1.000 76.73623 173 PRO A O 1
ATOM 1075 N N . PRO A 1 174 ? -6.89988 -10.53270 11.07584 1.000 79.02772 174 PRO A N 1
ATOM 1076 C CA . PRO A 1 174 ? -7.28510 -11.93005 10.82932 1.000 70.37277 174 PRO A CA 1
ATOM 1077 C C . PRO A 1 174 ? -6.15149 -12.82854 10.35943 1.000 77.89546 174 PRO A C 1
ATOM 1078 O O . PRO A 1 174 ? -6.32205 -14.05534 10.37140 1.000 88.41280 174 PRO A O 1
ATOM 1082 N N . TYR A 1 175 ? -5.01457 -12.27804 9.94515 1.000 74.65302 175 TYR A N 1
ATOM 1083 C CA . TYR A 1 175 ? -3.89197 -13.07588 9.47357 1.000 69.94632 175 TYR A CA 1
ATOM 1084 C C . TYR A 1 175 ? -2.66248 -12.81444 10.33500 1.000 81.29569 175 TYR A C 1
ATOM 1085 O O . TYR A 1 175 ? -2.60214 -11.85283 11.10560 1.000 86.85902 175 TYR A O 1
ATOM 1087 N N . ARG A 1 176 ? -1.66928 -13.69473 10.19054 1.000 87.05511 176 ARG A N 1
ATOM 1088 C CA . ARG A 1 176 ? -0.44679 -13.58206 10.97788 1.000 82.99872 176 ARG A CA 1
ATOM 1089 C C . ARG A 1 176 ? 0.49055 -12.51074 10.43617 1.000 80.65168 176 ARG A C 1
ATOM 1090 O O . ARG A 1 176 ? 1.27987 -11.94224 11.19885 1.000 77.83082 176 ARG A O 1
ATOM 1092 N N . GLN A 1 177 ? 0.42504 -12.22575 9.13727 1.000 80.77302 177 GLN A N 1
ATOM 1093 C CA . GLN A 1 177 ? 1.25818 -11.19874 8.51692 1.000 80.90484 177 GLN A CA 1
ATOM 1094 C C . GLN A 1 177 ? 0.38501 -10.40771 7.55409 1.000 84.82866 177 GLN A C 1
ATOM 1095 O O . GLN A 1 177 ? -0.08292 -10.95151 6.54879 1.000 89.04648 177 GLN A O 1
ATOM 1101 N N . MET A 1 178 ? 0.16490 -9.13326 7.85936 1.000 79.19242 178 MET A N 1
ATOM 1102 C CA . MET A 1 178 ? -0.68062 -8.26809 7.05317 1.000 78.88986 178 MET A CA 1
ATOM 1103 C C . MET A 1 178 ? 0.13963 -7.16639 6.39536 1.000 72.60048 178 MET A C 1
ATOM 1104 O O . MET A 1 178 ? 1.24124 -6.82560 6.83527 1.000 79.22257 178 MET A O 1
ATOM 1109 N N . PHE A 1 179 ? -0.42304 -6.61061 5.32582 1.000 69.61743 179 PHE A N 1
ATOM 1110 C CA . PHE A 1 179 ? 0.16975 -5.50221 4.58147 1.000 81.09453 179 PHE A CA 1
ATOM 1111 C C . PHE A 1 179 ? -0.84430 -4.36281 4.58979 1.000 72.76816 179 PHE A C 1
ATOM 1112 O O . PHE A 1 179 ? -1.64293 -4.21897 3.66092 1.000 78.33047 179 PHE A O 1
ATOM 1120 N N . TYR A 1 180 ? -0.81029 -3.55407 5.64357 1.000 58.65011 180 TYR A N 1
ATOM 1121 C CA . TYR A 1 180 ? -1.76199 -2.46435 5.77142 1.000 69.26672 180 TYR A CA 1
ATOM 1122 C C . TYR A 1 180 ? -1.30722 -1.25749 4.95650 1.000 63.87368 180 TYR A C 1
ATOM 1123 O O . TYR A 1 180 ? -0.14078 -1.13262 4.57592 1.000 64.71884 180 TYR A O 1
ATOM 1132 N N . GLN A 1 181 ? -2.25308 -0.36472 4.68466 1.000 59.69947 181 GLN A N 1
ATOM 1133 C CA . GLN A 1 181 ? -1.96310 0.92915 4.08654 1.000 66.93282 181 GLN A CA 1
ATOM 1134 C C . GLN A 1 181 ? -2.22678 2.01701 5.11904 1.000 65.69229 181 GLN A C 1
ATOM 1135 O O . GLN A 1 181 ? -3.16999 1.91704 5.91016 1.000 67.09736 181 GLN A O 1
ATOM 1141 N N . LEU A 1 182 ? -1.38543 3.05561 5.10528 1.000 62.40339 182 LEU A N 1
ATOM 1142 C CA . LEU A 1 182 ? -1.37084 4.02526 6.19837 1.000 55.96556 182 LEU A CA 1
ATOM 1143 C C . LEU A 1 182 ? -2.70599 4.74347 6.35963 1.000 61.29196 182 LEU A C 1
ATOM 1144 O O . LEU A 1 182 ? -3.03007 5.20170 7.46130 1.000 67.78011 182 LEU A O 1
ATOM 1149 N N . CYS A 1 183 ? -3.49311 4.85360 5.28803 1.000 62.48508 183 CYS A N 1
ATOM 1150 C CA . CYS A 1 183 ? -4.77820 5.53690 5.39000 1.000 64.47602 183 CYS A CA 1
ATOM 1151 C C . CYS A 1 183 ? -5.82485 4.69432 6.10766 1.000 60.97558 183 CYS A C 1
ATOM 1152 O O . CYS A 1 183 ? -6.76002 5.24784 6.69647 1.000 58.42456 183 CYS A O 1
ATOM 1155 N N . ASP A 1 184 ? -5.68755 3.37099 6.07711 1.000 59.41130 184 ASP A N 1
ATOM 1156 C CA . ASP A 1 184 ? -6.68269 2.46936 6.64040 1.000 64.60107 184 ASP A CA 1
ATOM 1157 C C . ASP A 1 184 ? -6.44074 2.15239 8.11271 1.000 64.01063 184 ASP A C 1
ATOM 1158 O O . ASP A 1 184 ? -7.15423 1.31720 8.67815 1.000 61.38101 184 ASP A O 1
ATOM 1163 N N . LEU A 1 185 ? -5.45643 2.79122 8.74321 1.000 62.07464 185 LEU A N 1
ATOM 1164 C CA . LEU A 1 185 ? -5.22404 2.63934 10.17972 1.000 66.01991 185 LEU A CA 1
ATOM 1165 C C . LEU A 1 185 ? -6.10875 3.65232 10.89453 1.000 66.08404 185 LEU A C 1
ATOM 1166 O O . LEU A 1 185 ? -5.70203 4.78105 11.17261 1.000 68.25733 185 LEU A O 1
ATOM 1171 N N . ASN A 1 186 ? -7.34089 3.23981 11.19812 1.000 61.40573 186 ASN A N 1
ATOM 1172 C CA . ASN A 1 186 ? -8.36030 4.14288 11.73565 1.000 69.04465 186 ASN A CA 1
ATOM 1173 C C . ASN A 1 186 ? -8.17373 4.30675 13.24574 1.000 78.53789 186 ASN A C 1
ATOM 1174 O O . ASN A 1 186 ? -8.99967 3.89857 14.06504 1.000 76.48793 186 ASN A O 1
ATOM 1179 N N . VAL A 1 187 ? -7.04951 4.92215 13.60811 1.000 77.24290 187 VAL A N 1
ATOM 1180 C CA . VAL A 1 187 ? -6.72866 5.23966 14.99621 1.000 69.53471 187 VAL A CA 1
ATOM 1181 C C . VAL A 1 187 ? -6.16902 6.65429 15.05092 1.000 72.38591 187 VAL A C 1
ATOM 1182 O O . VAL A 1 187 ? -5.40777 7.06600 14.16956 1.000 77.02566 187 VAL A O 1
ATOM 1186 N N . GLU A 1 188 ? -6.54312 7.39766 16.09560 1.000 79.66459 188 GLU A N 1
ATOM 1187 C CA . GLU A 1 188 ? -6.09166 8.78033 16.22053 1.000 75.23130 188 GLU A CA 1
ATOM 1188 C C . GLU A 1 188 ? -4.58854 8.86080 16.46412 1.000 77.43456 188 GLU A C 1
ATOM 1189 O O . GLU A 1 188 ? -3.90968 9.72219 15.89402 1.000 81.18266 188 GLU A O 1
ATOM 1191 N N . GLU A 1 189 ? -4.04908 7.97382 17.30471 1.000 73.54392 189 GLU A N 1
ATOM 1192 C CA . GLU A 1 189 ? -2.62607 8.03539 17.62972 1.000 73.88384 189 GLU A CA 1
ATOM 1193 C C . GLU A 1 189 ? -1.76275 7.65518 16.43200 1.000 72.07549 189 GLU A C 1
ATOM 1194 O O . GLU A 1 189 ? -0.75267 8.31476 16.15125 1.000 74.04882 189 GLU A O 1
ATOM 1196 N N . LEU A 1 190 ? -2.13909 6.59129 15.71781 1.000 71.72701 190 LEU A N 1
ATOM 1197 C CA . LEU A 1 190 ? -1.38988 6.20273 14.52755 1.000 74.79522 190 LEU A CA 1
ATOM 1198 C C . LEU A 1 190 ? -1.45239 7.28890 13.46157 1.000 64.85121 190 LEU A C 1
ATOM 1199 O O . LEU A 1 190 ? -0.45012 7.57652 12.79655 1.000 67.77255 190 LEU A O 1
ATOM 1204 N N . GLN A 1 191 ? -2.61901 7.91633 13.29389 1.000 58.10020 191 GLN A N 1
ATOM 1205 C CA . GLN A 1 191 ? -2.73493 8.99091 12.31476 1.000 66.02476 191 GLN A CA 1
ATOM 1206 C C . GLN A 1 191 ? -1.93338 10.21779 12.72924 1.000 62.97471 191 GLN A C 1
ATOM 1207 O O . GLN A 1 191 ? -1.39768 10.92307 11.86799 1.000 71.79169 191 GLN A O 1
ATOM 1213 N N . LYS A 1 192 ? -1.83570 10.48826 14.03273 1.000 62.01027 192 LYS A N 1
ATOM 1214 C CA . LYS A 1 192 ? -0.96250 11.56185 14.49501 1.000 64.60551 192 LYS A CA 1
ATOM 1215 C C . LYS A 1 192 ? 0.49380 11.24928 14.17915 1.000 60.69446 192 LYS A C 1
ATOM 1216 O O . LYS A 1 192 ? 1.23585 12.11668 13.70262 1.000 70.50329 192 LYS A O 1
ATOM 1222 N N . ILE A 1 193 ? 0.91661 10.00883 14.43338 1.000 53.91517 193 ILE A N 1
ATOM 1223 C CA . ILE A 1 193 ? 2.27701 9.59718 14.09365 1.000 60.69040 193 ILE A CA 1
ATOM 1224 C C . ILE A 1 193 ? 2.52474 9.76108 12.59760 1.000 68.83252 193 ILE A C 1
ATOM 1225 O O . ILE A 1 193 ? 3.61154 10.17264 12.17145 1.000 67.94218 193 ILE A O 1
ATOM 1230 N N . ILE A 1 194 ? 1.51370 9.46312 11.78027 1.000 65.48853 194 ILE A N 1
ATOM 1231 C CA . ILE A 1 194 ? 1.67325 9.54646 10.33064 1.000 72.20462 194 ILE A CA 1
ATOM 1232 C C . ILE A 1 194 ? 1.78366 11.00087 9.88180 1.000 73.26645 194 ILE A C 1
ATOM 1233 O O . ILE A 1 194 ? 2.69466 11.36723 9.12973 1.000 67.36220 194 ILE A O 1
ATOM 1238 N N . HIS A 1 195 ? 0.86244 11.84992 10.33481 1.000 64.03399 195 HIS A N 1
ATOM 1239 C CA . HIS A 1 195 ? 0.77933 13.23469 9.88727 1.000 66.95067 195 HIS A CA 1
ATOM 1240 C C . HIS A 1 195 ? 1.66866 14.18060 10.68754 1.000 74.37145 195 HIS A C 1
ATOM 1241 O O . HIS A 1 195 ? 1.57204 15.39885 10.50407 1.000 65.36628 195 HIS A O 1
ATOM 1248 N N . ARG A 1 196 ? 2.51070 13.64910 11.57962 1.000 74.46912 196 ARG A N 1
ATOM 1249 C CA . ARG A 1 196 ? 3.43715 14.48461 12.34059 1.000 79.17678 196 ARG A CA 1
ATOM 1250 C C . ARG A 1 196 ? 4.23797 15.42999 11.44854 1.000 71.21695 196 ARG A C 1
ATOM 1251 O O . ARG A 1 196 ? 4.48475 16.58312 11.82080 1.000 62.98663 196 ARG A O 1
ATOM 1259 N N . ASN A 1 197 ? 4.64608 14.96900 10.26531 1.000 75.15521 197 ASN A N 1
ATOM 1260 C CA . ASN A 1 197 ? 5.47440 15.76367 9.36485 1.000 73.88509 197 ASN A CA 1
ATOM 1261 C C . ASN A 1 197 ? 4.70539 16.24306 8.13532 1.000 66.84978 197 ASN A C 1
ATOM 1262 O O . ASN A 1 197 ? 5.28339 16.39519 7.05639 1.000 73.15584 197 ASN A O 1
ATOM 1267 N N . ASP A 1 198 ? 3.40746 16.49393 8.28337 1.000 66.41803 198 ASP A N 1
ATOM 1268 C CA . ASP A 1 198 ? 2.61105 16.97924 7.16481 1.000 65.00914 198 ASP A CA 1
ATOM 1269 C C . ASP A 1 198 ? 3.00179 18.40905 6.81082 1.000 73.19696 198 ASP A C 1
ATOM 1270 O O . ASP A 1 198 ? 3.23824 19.24255 7.68963 1.000 72.94167 198 ASP A O 1
ATOM 1275 N N . GLY A 1 199 ? 3.06934 18.69037 5.50950 1.000 71.87400 199 GLY A N 1
ATOM 1276 C CA . GLY A 1 199 ? 3.44940 19.99820 5.02329 1.000 70.65217 199 GLY A CA 1
ATOM 1277 C C . GLY A 1 199 ? 4.93965 20.22655 4.89208 1.000 73.21800 199 GLY A C 1
ATOM 1278 O O . GLY A 1 199 ? 5.34524 21.23405 4.29837 1.000 72.62152 199 GLY A O 1
ATOM 1279 N N . ALA A 1 200 ? 5.76448 19.33264 5.42628 1.000 67.38534 200 ALA A N 1
ATOM 1280 C CA . ALA A 1 200 ? 7.21514 19.42835 5.33139 1.000 64.44606 200 ALA A CA 1
ATOM 1281 C C . ALA A 1 200 ? 7.78419 18.01402 5.22815 1.000 81.19127 200 ALA A C 1
ATOM 1282 O O . ALA A 1 200 ? 8.53499 17.54291 6.08013 1.000 82.54012 200 ALA A O 1
ATOM 1284 N N . GLU A 1 201 ? 7.42037 17.31276 4.15390 1.000 82.41003 201 GLU A N 1
ATOM 1285 C CA . GLU A 1 201 ? 7.78852 15.91325 3.98345 1.000 82.95181 201 GLU A CA 1
ATOM 1286 C C . GLU A 1 201 ? 9.24751 15.71519 3.59252 1.000 90.12300 201 GLU A C 1
ATOM 1287 O O . GLU A 1 201 ? 9.71049 14.56893 3.57617 1.000 94.09569 201 GLU A O 1
ATOM 1293 N N . ASN A 1 202 ? 9.97187 16.79092 3.27775 1.000 85.61814 202 ASN A N 1
ATOM 1294 C CA . ASN A 1 202 ? 11.39476 16.74270 2.92194 1.000 89.23747 202 ASN A CA 1
ATOM 1295 C C . ASN A 1 202 ? 11.54353 15.89332 1.66445 1.000 91.27744 202 ASN A C 1
ATOM 1296 O O . ASN A 1 202 ? 10.93881 16.24085 0.63508 1.000 93.59004 202 ASN A O 1
ATOM 1301 N N . SER A 1 203 ? 12.30762 14.80532 1.68327 1.000 88.44347 203 SER A N 1
ATOM 1302 C CA . SER A 1 203 ? 12.55764 13.99288 0.50370 1.000 85.34463 203 SER A CA 1
ATOM 1303 C C . SER A 1 203 ? 11.94088 12.60953 0.66601 1.000 79.56728 203 SER A C 1
ATOM 1304 O O . SER A 1 203 ? 11.66310 12.15079 1.77755 1.000 84.47152 203 SER A O 1
ATOM 1306 N N . CYS A 1 204 ? 11.73361 11.94568 -0.46870 1.000 76.37899 204 CYS A N 1
ATOM 1307 C CA . CYS A 1 204 ? 11.13494 10.61560 -0.50217 1.000 71.76818 204 CYS A CA 1
ATOM 1308 C C . CYS A 1 204 ? 12.24849 9.57465 -0.52795 1.000 67.49563 204 CYS A C 1
ATOM 1309 O O . CYS A 1 204 ? 12.99282 9.47400 -1.50868 1.000 74.35541 204 CYS A O 1
ATOM 1312 N N . THR A 1 205 ? 12.36176 8.80303 0.54655 1.000 60.18251 205 THR A N 1
ATOM 1313 C CA . THR A 1 205 ? 13.35607 7.74734 0.65365 1.000 61.97965 205 THR A CA 1
ATOM 1314 C C . THR A 1 205 ? 12.72020 6.39001 0.37093 1.000 64.87328 205 THR A C 1
ATOM 1315 O O . THR A 1 205 ? 11.50621 6.26219 0.20048 1.000 66.92646 205 THR A O 1
ATOM 1319 N N . GLU A 1 206 ? 13.56818 5.36261 0.31952 1.000 71.00516 206 GLU A N 1
ATOM 1320 C CA . GLU A 1 206 ?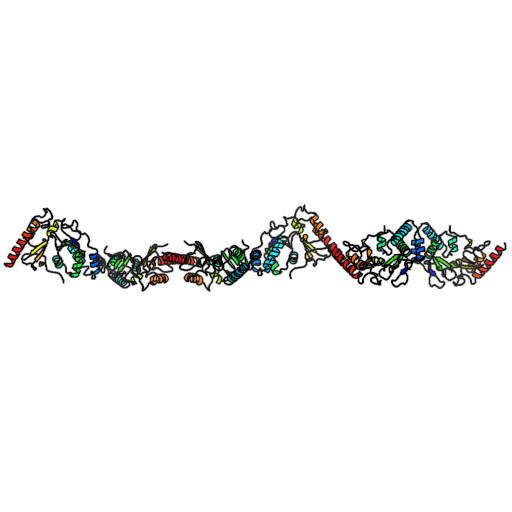 13.07462 4.01120 0.08583 1.000 68.42534 206 GLU A CA 1
ATOM 1321 C C . GLU A 1 206 ? 12.59990 3.34639 1.37026 1.000 71.68904 206 GLU A C 1
ATOM 1322 O O . GLU A 1 206 ? 11.65399 2.55142 1.33847 1.000 77.12569 206 GLU A O 1
ATOM 1328 N N . ARG A 1 207 ? 13.23303 3.65891 2.50173 1.000 75.36262 207 ARG A N 1
ATOM 1329 C CA . ARG A 1 207 ? 12.88128 3.00293 3.75561 1.000 75.14349 207 ARG A CA 1
ATOM 1330 C C . ARG A 1 207 ? 11.61372 3.58764 4.36721 1.000 77.50669 207 ARG A C 1
ATOM 1331 O O . ARG A 1 207 ? 10.81587 2.85407 4.96141 1.000 88.11332 207 ARG A O 1
ATOM 1333 N N . ASP A 1 208 ? 11.40633 4.89891 4.23302 1.000 76.87225 208 ASP A N 1
ATOM 1334 C CA . ASP A 1 208 ? 10.28252 5.56058 4.88089 1.000 76.87593 208 ASP A CA 1
ATOM 1335 C C . ASP A 1 208 ? 9.43731 6.42409 3.95568 1.000 72.57810 208 ASP A C 1
ATOM 1336 O O . ASP A 1 208 ? 8.35384 6.85019 4.37073 1.000 70.67818 208 ASP A O 1
ATOM 1341 N N . GLY A 1 209 ? 9.88296 6.69448 2.73069 1.000 70.97408 209 GLY A N 1
ATOM 1342 C CA . GLY A 1 209 ? 9.08885 7.52029 1.83499 1.000 61.41332 209 GLY A CA 1
ATOM 1343 C C . GLY A 1 209 ? 9.01090 8.95394 2.32426 1.000 65.11755 209 GLY A C 1
ATOM 1344 O O . GLY A 1 209 ? 10.00351 9.54445 2.76452 1.000 68.08224 209 GLY A O 1
ATOM 1345 N N . TRP A 1 210 ? 7.80939 9.52637 2.24759 1.000 61.86590 210 TRP A N 1
ATOM 1346 C CA . TRP A 1 210 ? 7.58243 10.88311 2.72624 1.000 65.75435 210 TRP A CA 1
ATOM 1347 C C . TRP A 1 210 ? 7.47284 10.96595 4.24290 1.000 72.15349 210 TRP A C 1
ATOM 1348 O O . TRP A 1 210 ? 7.46717 12.07580 4.78657 1.000 73.92763 210 TRP A O 1
ATOM 1359 N N . CYS A 1 211 ? 7.38645 9.83202 4.93228 1.000 69.57272 211 CYS A N 1
ATOM 1360 C CA . CYS A 1 211 ? 7.27598 9.82433 6.38126 1.000 75.50495 211 CYS A CA 1
ATOM 1361 C C . CYS A 1 211 ? 8.62219 10.13756 7.02810 1.000 81.44034 211 CYS A C 1
ATOM 1362 O O . CYS A 1 211 ? 9.68090 10.06098 6.39811 1.000 78.87555 211 CYS A O 1
ATOM 1365 N N . LEU A 1 212 ? 8.56723 10.49603 8.30793 1.000 75.74802 212 LEU A N 1
ATOM 1366 C CA . LEU A 1 212 ? 9.78401 10.70951 9.07064 1.000 73.00522 212 LEU A CA 1
ATOM 1367 C C . LEU A 1 212 ? 10.48954 9.37337 9.30717 1.000 74.36644 212 LEU A C 1
ATOM 1368 O O . LEU A 1 212 ? 9.85202 8.31714 9.29147 1.000 82.76155 212 LEU A O 1
ATOM 1373 N N . PRO A 1 213 ? 11.80839 9.39031 9.50945 1.000 74.55673 213 PRO A N 1
ATOM 1374 C CA . PRO A 1 213 ? 12.54233 8.12917 9.67283 1.000 72.96520 213 PRO A CA 1
ATOM 1375 C C . PRO A 1 213 ? 12.04970 7.32597 10.86788 1.000 80.61712 213 PRO A C 1
ATOM 1376 O O . PRO A 1 213 ? 11.56679 7.87493 11.86114 1.000 79.83925 213 PRO A O 1
ATOM 1380 N N . LYS A 1 214 ? 12.17202 6.00255 10.74837 1.000 77.06873 214 LYS A N 1
ATOM 1381 C CA . LYS A 1 214 ? 11.80392 5.04498 11.79081 1.000 68.66486 214 LYS A CA 1
ATOM 1382 C C . LYS A 1 214 ? 10.33164 5.13652 12.18110 1.000 75.48324 214 LYS A C 1
ATOM 1383 O O . LYS A 1 214 ? 9.95171 4.71660 13.27901 1.000 75.33870 214 LYS A O 1
ATOM 1385 N N . THR A 1 215 ? 9.48778 5.67629 11.29849 1.000 77.79453 215 THR A N 1
ATOM 1386 C CA . THR A 1 215 ? 8.06159 5.75787 11.59729 1.000 76.87957 215 THR A CA 1
ATOM 1387 C C . THR A 1 215 ? 7.42790 4.37290 11.64104 1.000 72.39039 215 THR A C 1
ATOM 1388 O O . THR A 1 215 ? 6.60862 4.08671 12.52475 1.000 76.77781 215 THR A O 1
ATOM 1392 N N . SER A 1 216 ? 7.81038 3.50056 10.70235 1.000 69.16302 216 SER A N 1
ATOM 1393 C CA . SER A 1 216 ? 7.19225 2.18217 10.59521 1.000 75.50302 216 SER A CA 1
ATOM 1394 C C . SER A 1 216 ? 7.32240 1.39521 11.89276 1.000 70.92577 216 SER A C 1
ATOM 1395 O O . SER A 1 216 ? 6.36165 0.75547 12.33730 1.000 69.26508 216 SER A O 1
ATOM 1398 N N . ASP A 1 217 ? 8.50106 1.43463 12.51793 1.000 71.42818 217 ASP A N 1
ATOM 1399 C CA . ASP A 1 217 ? 8.68943 0.72810 13.78073 1.000 78.44495 217 ASP A CA 1
ATOM 1400 C C . ASP A 1 217 ? 7.80998 1.31586 14.87719 1.000 70.97462 217 ASP A C 1
ATOM 1401 O O . ASP A 1 217 ? 7.28111 0.58106 15.72087 1.000 72.03922 217 ASP A O 1
ATOM 1406 N N . GLU A 1 218 ? 7.63687 2.64006 14.87691 1.000 63.34410 218 GLU A N 1
ATOM 1407 C CA . GLU A 1 218 ? 6.77042 3.27635 15.86403 1.000 71.23950 218 GLU A CA 1
ATOM 1408 C C . GLU A 1 218 ? 5.33052 2.80373 15.70993 1.000 74.99968 218 GLU A C 1
ATOM 1409 O O . GLU A 1 218 ? 4.68356 2.41112 16.69204 1.000 72.62997 218 GLU A O 1
ATOM 1411 N N . LEU A 1 219 ? 4.80891 2.83438 14.47761 1.000 71.49571 219 LEU A N 1
ATOM 1412 C CA . LEU A 1 219 ? 3.45614 2.33120 14.25848 1.000 74.66477 219 LEU A CA 1
ATOM 1413 C C . LEU A 1 219 ? 3.34529 0.86559 14.65070 1.000 75.30225 219 LEU A C 1
ATOM 1414 O O . LEU A 1 219 ? 2.35262 0.46028 15.26033 1.000 77.39576 219 LEU A O 1
ATOM 1419 N N . ARG A 1 220 ? 4.35008 0.05474 14.31056 1.000 69.75398 220 ARG A N 1
ATOM 1420 C CA . ARG A 1 220 ? 4.28516 -1.37066 14.61980 1.000 70.23430 220 ARG A CA 1
ATOM 1421 C C . ARG A 1 220 ? 4.21744 -1.60470 16.12443 1.000 75.83398 220 ARG A C 1
ATOM 1422 O O . ARG A 1 220 ? 3.41058 -2.41094 16.60500 1.000 76.51785 220 ARG A O 1
ATOM 1430 N N . ASP A 1 221 ? 5.05936 -0.90166 16.88630 1.000 79.48535 221 ASP A N 1
ATOM 1431 C CA . ASP A 1 221 ? 5.03713 -1.04530 18.33849 1.000 71.87098 221 ASP A CA 1
ATOM 1432 C C . ASP A 1 221 ? 3.70525 -0.58354 18.91772 1.000 78.43612 221 ASP A C 1
ATOM 1433 O O . ASP A 1 221 ? 3.16216 -1.21818 19.83300 1.000 78.80875 221 ASP A O 1
ATOM 1438 N N . THR A 1 222 ? 3.15661 0.51608 18.39138 1.000 72.44271 222 THR A N 1
ATOM 1439 C CA . THR A 1 222 ? 1.87375 1.00199 18.89231 1.000 69.62455 222 THR A CA 1
ATOM 1440 C C . THR A 1 222 ? 0.75225 0.00733 18.60705 1.000 74.66053 222 THR A C 1
ATOM 1441 O O . THR A 1 222 ? -0.10730 -0.23457 19.46428 1.000 76.25704 222 THR A O 1
ATOM 1445 N N . MET A 1 223 ? 0.74617 -0.58492 17.40959 1.000 75.17718 223 MET A N 1
ATOM 1446 C CA . MET A 1 223 ? -0.28000 -1.57119 17.08181 1.000 80.86020 223 MET A CA 1
ATOM 1447 C C . MET A 1 223 ? -0.12443 -2.83465 17.91836 1.000 78.96720 223 MET A C 1
ATOM 1448 O O . MET A 1 223 ? -1.12218 -3.45238 18.30078 1.000 79.85028 223 MET A O 1
ATOM 1453 N N . SER A 1 224 ? 1.11296 -3.23005 18.22718 1.000 71.71868 224 SER A N 1
ATOM 1454 C CA . SER A 1 224 ? 1.30917 -4.37823 19.10909 1.000 77.54273 224 SER A CA 1
ATOM 1455 C C . SER A 1 224 ? 0.77945 -4.09200 20.51115 1.000 86.00871 224 SER A C 1
ATOM 1456 O O . SER A 1 224 ? 0.11427 -4.94191 21.12365 1.000 87.65097 224 SER A O 1
ATOM 1459 N N . LEU A 1 225 ? 1.06772 -2.89736 21.03640 1.000 78.95643 225 LEU A N 1
ATOM 1460 C CA . LEU A 1 225 ? 0.53783 -2.51753 22.34252 1.000 81.14067 225 LEU A CA 1
ATOM 1461 C C . LEU A 1 225 ? -0.98563 -2.52046 22.33879 1.000 81.97425 225 LEU A C 1
ATOM 1462 O O . LEU A 1 225 ? -1.61700 -3.01704 23.27963 1.000 85.07954 225 LEU A O 1
ATOM 1467 N N . MET A 1 226 ? -1.59460 -1.97440 21.28431 1.000 81.22279 226 MET A N 1
ATOM 1468 C CA . MET A 1 226 ? -3.05129 -1.95125 21.21075 1.000 84.64265 226 MET A CA 1
ATOM 1469 C C . MET A 1 226 ? -3.63071 -3.35296 21.06631 1.000 82.30909 226 MET A C 1
ATOM 1470 O O . MET A 1 226 ? -4.71609 -3.63093 21.58861 1.000 74.11598 226 MET A O 1
ATOM 1475 N N . ILE A 1 227 ? -2.92337 -4.24488 20.37069 1.000 80.78754 227 ILE A N 1
ATOM 1476 C CA . ILE A 1 227 ? -3.36331 -5.63223 20.25790 1.000 81.35771 227 ILE A CA 1
ATOM 1477 C C . ILE A 1 227 ? -3.37677 -6.29280 21.62863 1.000 87.18216 227 ILE A C 1
ATOM 1478 O O . ILE A 1 227 ? -4.33257 -6.98730 21.99692 1.000 81.13895 227 ILE A O 1
ATOM 1483 N N . ARG A 1 228 ? -2.31385 -6.08207 22.40730 1.000 84.86350 228 ARG A N 1
ATOM 1484 C CA . ARG A 1 228 ? -2.27282 -6.66006 23.74740 1.000 81.02239 228 ARG A CA 1
ATOM 1485 C C . ARG A 1 228 ? -3.34583 -6.05048 24.64414 1.000 78.62171 228 ARG A C 1
ATOM 1486 O O . ARG A 1 228 ? -3.94084 -6.74949 25.47490 1.000 80.81824 228 ARG A O 1
ATOM 1494 N N . GLN A 1 229 ? -3.61671 -4.75306 24.47942 1.000 86.44011 229 GLN A N 1
ATOM 1495 C CA . GLN A 1 229 ? -4.69139 -4.11420 25.23460 1.000 84.49821 229 GLN A CA 1
ATOM 1496 C C . GLN A 1 229 ? -6.04057 -4.74025 24.90276 1.000 80.93532 229 GLN A C 1
ATOM 1497 O O . GLN A 1 229 ? -6.84474 -5.02562 25.79775 1.000 88.25594 229 GLN A O 1
ATOM 1503 N N . THR A 1 230 ? -6.30738 -4.95427 23.61220 1.000 83.60492 230 THR A N 1
ATOM 1504 C CA . THR A 1 230 ? -7.56530 -5.57331 23.20677 1.000 86.82643 230 THR A CA 1
ATOM 1505 C C . THR A 1 230 ? -7.66109 -7.00670 23.71335 1.000 78.06438 230 THR A C 1
ATOM 1506 O O . THR A 1 230 ? -8.74748 -7.47526 24.07363 1.000 84.80072 230 THR A O 1
ATOM 1508 N N . ILE A 1 231 ? -6.53299 -7.71870 23.74676 1.000 71.99283 231 ILE A N 1
ATOM 1509 C CA . ILE A 1 231 ? -6.53163 -9.08256 24.26614 1.000 76.68795 231 ILE A CA 1
ATOM 1510 C C . ILE A 1 231 ? -6.86123 -9.08707 25.75407 1.000 87.57116 231 ILE A C 1
ATOM 1511 O O . ILE A 1 231 ? -7.61893 -9.93992 26.23370 1.000 88.60965 231 ILE A O 1
ATOM 1516 N N . ARG A 1 232 ? -6.31060 -8.12964 26.50572 1.000 84.89355 232 ARG A N 1
ATOM 1517 C CA . ARG A 1 232 ? -6.57296 -8.07858 27.94131 1.000 82.56873 232 ARG A CA 1
ATOM 1518 C C . ARG A 1 232 ? -8.04362 -7.80063 28.23041 1.000 86.20172 232 ARG A C 1
ATOM 1519 O O . ARG A 1 232 ? -8.61272 -8.35460 29.17848 1.000 88.70762 232 ARG A O 1
ATOM 1527 N N . SER A 1 233 ? -8.67483 -6.94952 27.42835 1.000 83.50896 233 SER A N 1
ATOM 1528 C CA . SER A 1 233 ? -10.07862 -6.60871 27.63274 1.000 93.65626 233 SER A CA 1
ATOM 1529 C C . SER A 1 233 ? -10.99322 -7.75212 27.20469 1.000 92.42029 233 SER A C 1
ATOM 1530 O O . SER A 1 233 ? -11.93036 -8.11051 27.91855 1.000 87.85274 233 SER A O 1
ATOM 1533 N N . HIS B 1 8 ? -5.02375 2.75488 -108.39572 1.000 85.70548 8 HIS B N 1
ATOM 1534 C CA . HIS B 1 8 ? -4.85896 2.29000 -109.76797 1.000 90.87775 8 HIS B CA 1
ATOM 1535 C C . HIS B 1 8 ? -5.17195 0.80163 -109.88069 1.000 92.21036 8 HIS B C 1
ATOM 1536 O O . HIS B 1 8 ? -4.77247 0.00844 -109.02691 1.000 84.09170 8 HIS B O 1
ATOM 1543 N N . ASN B 1 9 ? -5.90076 0.43692 -110.93618 1.000 85.69512 9 ASN B N 1
ATOM 1544 C CA . ASN B 1 9 ? -6.33423 -0.92121 -111.25704 1.000 75.59202 9 ASN B CA 1
ATOM 1545 C C . ASN B 1 9 ? -7.31088 -1.49011 -110.23436 1.000 63.81179 9 ASN B C 1
ATOM 1546 O O . ASN B 1 9 ? -7.80211 -2.60907 -110.42676 1.000 71.26325 9 ASN B O 1
ATOM 1551 N N . ALA B 1 10 ? -7.61377 -0.76553 -109.16108 1.000 57.92431 10 ALA B N 1
ATOM 1552 C CA . ALA B 1 10 ? -8.55456 -1.20727 -108.14354 1.000 60.39306 10 ALA B CA 1
ATOM 1553 C C . ALA B 1 10 ? -9.75234 -0.26973 -108.11881 1.000 61.70471 10 ALA B C 1
ATOM 1554 O O . ALA B 1 10 ? -9.59731 0.95292 -108.19939 1.000 68.84945 10 ALA B O 1
ATOM 1556 N N . ILE B 1 11 ? -10.94407 -0.84596 -108.00934 1.000 57.60535 11 ILE B N 1
ATOM 1557 C CA . ILE B 1 11 ? -12.18089 -0.07497 -107.98190 1.000 50.43024 11 ILE B CA 1
ATOM 1558 C C . ILE B 1 11 ? -12.52158 0.25440 -106.53495 1.000 59.78189 11 ILE B C 1
ATOM 1559 O O . ILE B 1 11 ? -12.51870 -0.62835 -105.66813 1.000 54.64398 11 ILE B O 1
ATOM 1564 N N . PHE B 1 12 ? -12.81355 1.52508 -106.27255 1.000 63.57877 12 PHE B N 1
ATOM 1565 C CA . PHE B 1 12 ? -13.12896 2.00982 -104.93559 1.000 60.56575 12 PHE B CA 1
ATOM 1566 C C . PHE B 1 12 ? -14.62537 2.27635 -104.84136 1.000 68.32512 12 PHE B C 1
ATOM 1567 O O . PHE B 1 12 ? -15.19228 2.96507 -105.69678 1.000 78.00331 12 PHE B O 1
ATOM 1575 N N . VAL B 1 13 ? -15.25972 1.73110 -103.80425 1.000 61.04857 13 VAL B N 1
ATOM 1576 C CA . VAL B 1 13 ? -16.70864 1.78196 -103.64031 1.000 57.73458 13 VAL B CA 1
ATOM 1577 C C . VAL B 1 13 ? -17.02900 2.34878 -102.26327 1.000 62.70315 13 VAL B C 1
ATOM 1578 O O . VAL B 1 13 ? -16.31293 2.07897 -101.29260 1.000 63.26583 13 VAL B O 1
ATOM 1582 N N . ASN B 1 14 ? -18.10105 3.13678 -102.17677 1.000 60.39253 14 ASN B N 1
ATOM 1583 C CA . ASN B 1 14 ? -18.59419 3.63863 -100.90260 1.000 69.96376 14 ASN B CA 1
ATOM 1584 C C . ASN B 1 14 ? -19.89178 2.94254 -100.51056 1.000 72.28356 14 ASN B C 1
ATOM 1585 O O . ASN B 1 14 ? -20.45105 2.12797 -101.24968 1.000 72.20743 14 ASN B O 1
ATOM 1590 N N . PHE B 1 15 ? -20.36731 3.30032 -99.31514 1.000 67.53594 15 PHE B N 1
ATOM 1591 C CA . PHE B 1 15 ? -21.68012 2.87107 -98.84937 1.000 67.85907 15 PHE B CA 1
ATOM 1592 C C . PHE B 1 15 ? -22.79415 3.40465 -99.74051 1.000 66.57817 15 PHE B C 1
ATOM 1593 O O . PHE B 1 15 ? -23.84406 2.76530 -99.87361 1.000 72.37636 15 PHE B O 1
ATOM 1601 N N . GLU B 1 16 ? -22.58337 4.56524 -100.36106 1.000 61.37346 16 GLU B N 1
ATOM 1602 C CA . GLU B 1 16 ? -23.62531 5.25061 -101.11346 1.000 63.72546 16 GLU B CA 1
ATOM 1603 C C . GLU B 1 16 ? -23.70049 4.83100 -102.57559 1.000 62.08994 16 GLU B C 1
ATOM 1604 O O . GLU B 1 16 ? -24.64249 5.23405 -103.26642 1.000 64.49258 16 GLU B O 1
ATOM 1606 N N . ASP B 1 17 ? -22.74293 4.04743 -103.06616 1.000 68.31349 17 ASP B N 1
ATOM 1607 C CA . ASP B 1 17 ? -22.78470 3.60393 -104.45338 1.000 65.56442 17 ASP B CA 1
ATOM 1608 C C . ASP B 1 17 ? -23.97650 2.68018 -104.67286 1.000 63.35934 17 ASP B C 1
ATOM 1609 O O . ASP B 1 17 ? -24.21684 1.75978 -103.88559 1.000 68.79079 17 ASP B O 1
ATOM 1614 N N . GLU B 1 18 ? -24.72867 2.93367 -105.74648 1.000 60.01537 18 GLU B N 1
ATOM 1615 C CA . GLU B 1 18 ? -25.92295 2.14052 -106.01665 1.000 67.23173 18 GLU B CA 1
ATOM 1616 C C . GLU B 1 18 ? -25.58149 0.69479 -106.35060 1.000 69.99589 18 GLU B C 1
ATOM 1617 O O . GLU B 1 18 ? -26.36995 -0.21012 -106.05393 1.000 62.65891 18 GLU B O 1
ATOM 1623 N N . GLU B 1 19 ? -24.42207 0.45567 -106.95865 1.000 71.55839 19 GLU B N 1
ATOM 1624 C CA . GLU B 1 19 ? -24.05007 -0.87562 -107.40925 1.000 65.99283 19 GLU B CA 1
ATOM 1625 C C . GLU B 1 19 ? -22.59933 -1.15780 -107.05144 1.000 66.65450 19 GLU B C 1
ATOM 1626 O O . GLU B 1 19 ? -21.76560 -0.24959 -106.99934 1.000 54.31712 19 GLU B O 1
ATOM 1632 N N . VAL B 1 20 ? -22.31109 -2.43142 -106.80332 1.000 62.00539 20 VAL B N 1
ATOM 1633 C CA . VAL B 1 20 ? -20.94506 -2.89991 -106.58957 1.000 53.91536 20 VAL B CA 1
ATOM 1634 C C . VAL B 1 20 ? -20.46681 -3.53358 -107.89046 1.000 50.98628 20 VAL B C 1
ATOM 1635 O O . VAL B 1 20 ? -21.29377 -4.00579 -108.68408 1.000 58.41138 20 VAL B O 1
ATOM 1639 N N . PRO B 1 21 ? -19.16437 -3.55902 -108.16236 1.000 54.80531 21 PRO B N 1
ATOM 1640 C CA . PRO B 1 21 ? -18.69230 -4.16081 -109.41311 1.000 60.04787 21 PRO B CA 1
ATOM 1641 C C . PRO B 1 21 ? -18.87587 -5.66946 -109.41491 1.000 60.95486 21 PRO B C 1
ATOM 1642 O O . PRO B 1 21 ? -18.89398 -6.32262 -108.36848 1.000 47.35024 21 PRO B O 1
ATOM 1646 N N . LYS B 1 22 ? -19.02050 -6.21947 -110.62078 1.000 54.37751 22 LYS B N 1
ATOM 1647 C CA . LYS B 1 22 ? -19.12750 -7.65692 -110.81615 1.000 54.08415 22 LYS B CA 1
ATOM 1648 C C . LYS B 1 22 ? -17.92305 -8.25169 -111.52862 1.000 53.27664 22 LYS B C 1
ATOM 1649 O O . LYS B 1 22 ? -17.79811 -9.48025 -111.57905 1.000 53.19691 22 LYS B O 1
ATOM 1655 N N . GLN B 1 23 ? -17.04372 -7.42083 -112.07706 1.000 53.20724 23 GLN B N 1
ATOM 1656 C CA . GLN B 1 23 ? -15.84433 -7.85229 -112.77378 1.000 49.96702 23 GLN B CA 1
ATOM 1657 C C . GLN B 1 23 ? -14.73365 -6.85539 -112.48470 1.000 50.82226 23 GLN B C 1
ATOM 1658 O O . GLN B 1 23 ? -15.00161 -5.66138 -112.30383 1.000 54.02308 23 GLN B O 1
ATOM 1664 N N . PRO B 1 24 ? -13.48035 -7.31129 -112.43373 1.000 48.68926 24 PRO B N 1
ATOM 1665 C CA . PRO B 1 24 ? -12.37168 -6.37920 -112.18299 1.000 48.76932 24 PRO B CA 1
ATOM 1666 C C . PRO B 1 24 ? -12.13205 -5.43101 -113.34710 1.000 61.93986 24 PRO B C 1
ATOM 1667 O O . PRO B 1 24 ? -12.89102 -5.42877 -114.32060 1.000 53.92720 24 PRO B O 1
ATOM 1671 N N . LEU B 1 25 ? -11.09098 -4.61015 -113.25167 1.000 55.86295 25 LEU B N 1
ATOM 1672 C CA . LEU B 1 25 ? -10.70311 -3.76389 -114.36748 1.000 48.89033 25 LEU B CA 1
ATOM 1673 C C . LEU B 1 25 ? -9.80117 -4.53661 -115.32043 1.000 62.17215 25 LEU B C 1
ATOM 1674 O O . LEU B 1 25 ? -9.01479 -5.39581 -114.91096 1.000 62.06969 25 LEU B O 1
ATOM 1679 N N . GLU B 1 26 ? -9.93005 -4.22822 -116.61012 1.000 59.68396 26 GLU B N 1
ATOM 1680 C CA . GLU B 1 26 ? -9.12684 -4.92296 -117.60799 1.000 53.28633 26 GLU B CA 1
ATOM 1681 C C . GLU B 1 26 ? -7.64182 -4.63857 -117.44097 1.000 57.31671 26 GLU B C 1
ATOM 1682 O O . GLU B 1 26 ? -6.80660 -5.50675 -117.72742 1.000 58.17935 26 GLU B O 1
ATOM 1688 N N . ALA B 1 27 ? -7.29346 -3.43204 -116.99143 1.000 55.57682 27 ALA B N 1
ATOM 1689 C CA . ALA B 1 27 ? -5.89862 -3.13512 -116.69229 1.000 60.65895 27 ALA B CA 1
ATOM 1690 C C . ALA B 1 27 ? -5.35710 -4.07863 -115.62660 1.000 61.77785 27 ALA B C 1
ATOM 1691 O O . ALA B 1 27 ? -4.21000 -4.52913 -115.71209 1.000 61.52453 27 ALA B O 1
ATOM 1693 N N . ALA B 1 28 ? -6.17827 -4.40868 -114.62624 1.000 56.91950 28 ALA B N 1
ATOM 1694 C CA . ALA B 1 28 ? -5.74210 -5.33348 -113.58479 1.000 70.47028 28 ALA B CA 1
ATOM 1695 C C . ALA B 1 28 ? -5.51761 -6.73361 -114.14353 1.000 66.77242 28 ALA B C 1
ATOM 1696 O O . ALA B 1 28 ? -4.53058 -7.39419 -113.79825 1.000 58.15651 28 ALA B O 1
ATOM 1698 N N . ALA B 1 29 ? -6.42021 -7.20276 -115.00883 1.000 57.34034 29 ALA B N 1
ATOM 1699 C CA . ALA B 1 29 ? -6.25027 -8.52297 -115.60682 1.000 64.94445 29 ALA B CA 1
ATOM 1700 C C . ALA B 1 29 ? -4.99591 -8.57969 -116.46957 1.000 70.77509 29 ALA B C 1
ATOM 1701 O O . ALA B 1 29 ? -4.23806 -9.55586 -116.41401 1.000 77.05812 29 ALA B O 1
ATOM 1703 N N . GLN B 1 30 ? -4.75043 -7.53423 -117.26359 1.000 60.48038 30 GLN B N 1
ATOM 1704 C CA . GLN B 1 30 ? -3.56038 -7.51996 -118.10912 1.000 60.52182 30 GLN B CA 1
ATOM 1705 C C . GLN B 1 30 ? -2.28754 -7.42465 -117.27497 1.000 56.75753 30 GLN B C 1
ATOM 1706 O O . GLN B 1 30 ? -1.27689 -8.06175 -117.59864 1.000 57.12155 30 GLN B O 1
ATOM 1712 N N . THR B 1 31 ? -2.31848 -6.64570 -116.19025 1.000 60.87892 31 THR B N 1
ATOM 1713 C CA . THR B 1 31 ? -1.15737 -6.55622 -115.31264 1.000 60.80377 31 THR B CA 1
ATOM 1714 C C . THR B 1 31 ? -0.87333 -7.89330 -114.64216 1.000 54.41859 31 THR B C 1
ATOM 1715 O O . THR B 1 31 ? 0.28726 -8.30394 -114.53371 1.000 53.42214 31 THR B O 1
ATOM 1719 N N . TRP B 1 32 ? -1.91935 -8.59259 -114.19535 1.000 49.00324 32 TRP B N 1
ATOM 1720 C CA . TRP B 1 32 ? -1.71747 -9.91072 -113.60439 1.000 56.43761 32 TRP B CA 1
ATOM 1721 C C . TRP B 1 32 ? -1.18572 -10.89922 -114.63382 1.000 53.59696 32 TRP B C 1
ATOM 1722 O O . TRP B 1 32 ? -0.33848 -11.74074 -114.31314 1.000 58.44085 32 TRP B O 1
ATOM 1733 N N . ARG B 1 33 ? -1.67321 -10.81388 -115.87463 1.000 59.79472 33 ARG B N 1
ATOM 1734 C CA . ARG B 1 33 ? -1.13943 -11.65497 -116.94115 1.000 53.11342 33 ARG B CA 1
ATOM 1735 C C . ARG B 1 33 ? 0.34601 -11.39315 -117.15389 1.000 56.19334 33 ARG B C 1
ATOM 1736 O O . ARG B 1 33 ? 1.13490 -12.33163 -117.31668 1.000 55.49804 33 ARG B O 1
ATOM 1744 N N . ARG B 1 34 ? 0.74440 -10.11928 -117.15102 1.000 55.42900 34 ARG B N 1
ATOM 1745 C CA . ARG B 1 34 ? 2.15298 -9.77737 -117.32192 1.000 57.11343 34 ARG B CA 1
ATOM 1746 C C . ARG B 1 34 ? 2.99506 -10.23343 -116.13459 1.000 62.32814 34 ARG B C 1
ATOM 1747 O O . ARG B 1 34 ? 4.15201 -10.63225 -116.31356 1.000 58.06332 34 ARG B O 1
ATOM 1755 N N . VAL B 1 35 ? 2.43292 -10.20404 -114.92878 1.000 65.02130 35 VAL B N 1
ATOM 1756 C CA . VAL B 1 35 ? 3.19429 -10.51184 -113.72010 1.000 57.99822 35 VAL B CA 1
ATOM 1757 C C . VAL B 1 35 ? 3.23802 -12.01202 -113.44150 1.000 60.14915 35 VAL B C 1
ATOM 1758 O O . VAL B 1 35 ? 4.25325 -12.52789 -112.96634 1.000 61.20478 35 VAL B O 1
ATOM 1762 N N . CYS B 1 36 ? 2.15864 -12.73944 -113.73347 1.000 52.71275 36 CYS B N 1
ATOM 1763 C CA . CYS B 1 36 ? 2.11653 -14.17511 -113.47064 1.000 51.44544 36 CYS B CA 1
ATOM 1764 C C . CYS B 1 36 ? 3.14965 -14.91409 -114.31395 1.000 67.45678 36 CYS B C 1
ATOM 1765 O O . CYS B 1 36 ? 2.92050 -15.17986 -115.49860 1.000 69.80606 36 CYS B O 1
ATOM 1768 N N . THR B 1 37 ? 4.28625 -15.25358 -113.70709 1.000 68.54105 37 THR B N 1
ATOM 1769 C CA . THR B 1 37 ? 5.41961 -15.84527 -114.40740 1.000 62.52633 37 THR B CA 1
ATOM 1770 C C . THR B 1 37 ? 5.64374 -17.30781 -114.05355 1.000 70.83037 37 THR B C 1
ATOM 1771 O O . THR B 1 37 ? 5.86020 -18.13531 -114.94499 1.000 61.26719 37 THR B O 1
ATOM 1775 N N . ASN B 1 38 ? 5.59678 -17.64949 -112.77244 1.000 71.37948 38 ASN B N 1
ATOM 1776 C CA . ASN B 1 38 ? 5.89100 -18.98887 -112.29259 1.000 62.62467 38 ASN B CA 1
ATOM 1777 C C . ASN B 1 38 ? 4.61042 -19.73753 -111.95212 1.000 65.45413 38 ASN B C 1
ATOM 1778 O O . ASN B 1 38 ? 3.56387 -19.12688 -111.71440 1.000 65.35248 38 ASN B O 1
ATOM 1783 N N . PRO B 1 39 ? 4.65322 -21.07442 -111.92867 1.000 64.65499 39 PRO B N 1
ATOM 1784 C CA . PRO B 1 39 ? 3.46955 -21.83030 -111.48355 1.000 63.49749 39 PRO B CA 1
ATOM 1785 C C . PRO B 1 39 ? 3.06286 -21.50921 -110.05732 1.000 64.58466 39 PRO B C 1
ATOM 1786 O O . PRO B 1 39 ? 1.88432 -21.65968 -109.70260 1.000 67.67874 39 PRO B O 1
ATOM 1790 N N . VAL B 1 40 ? 4.01157 -21.06974 -109.22696 1.000 50.30776 40 VAL B N 1
ATOM 1791 C CA . VAL B 1 40 ? 3.68121 -20.65655 -107.86724 1.000 62.82165 40 VAL B CA 1
ATOM 1792 C C . VAL B 1 40 ? 2.68529 -19.50490 -107.89030 1.000 68.04321 40 VAL B C 1
ATOM 1793 O O . VAL B 1 40 ? 1.78498 -19.42857 -107.04698 1.000 59.01090 40 VAL B O 1
ATOM 1797 N N . ASP B 1 41 ? 2.82798 -18.59236 -108.85574 1.000 60.63492 41 ASP B N 1
ATOM 1798 C CA . ASP B 1 41 ? 1.89776 -17.47153 -108.95511 1.000 60.89431 41 ASP B CA 1
ATOM 1799 C C . ASP B 1 41 ? 0.47847 -17.95587 -109.22692 1.000 58.37711 41 ASP B C 1
ATOM 1800 O O . ASP B 1 41 ? -0.47751 -17.48684 -108.59700 1.000 53.91684 41 ASP B O 1
ATOM 1805 N N A ARG B 1 42 ? 0.32511 -18.90456 -110.15409 0.898 59.84755 42 ARG B N 1
ATOM 1806 N N B ARG B 1 42 ? 0.31852 -18.89560 -110.16202 0.102 57.39263 42 ARG B N 1
ATOM 1807 C CA A ARG B 1 42 ? -0.99247 -19.46584 -110.43465 0.898 62.58406 42 ARG B CA 1
ATOM 1808 C CA B ARG B 1 42 ? -1.00586 -19.44766 -110.42802 0.102 62.33041 42 ARG B CA 1
ATOM 1809 C C A ARG B 1 42 ? -1.54443 -20.20678 -109.22366 0.898 61.04133 42 ARG B C 1
ATOM 1810 C C B ARG B 1 42 ? -1.54699 -20.20954 -109.22467 0.102 61.02992 42 ARG B C 1
ATOM 1811 O O A ARG B 1 42 ? -2.75288 -20.17171 -108.95809 0.898 59.44270 42 ARG B O 1
ATOM 1812 O O B ARG B 1 42 ? -2.75663 -20.18104 -108.96470 0.102 60.02321 42 ARG B O 1
ATOM 1821 N N . LYS B 1 43 ? -0.67071 -20.87973 -108.47298 1.000 61.61986 43 LYS B N 1
ATOM 1822 C CA . LYS B 1 43 ? -1.12091 -21.61191 -107.29432 1.000 63.71692 43 LYS B CA 1
ATOM 1823 C C . LYS B 1 43 ? -1.63168 -20.66312 -106.21322 1.000 59.34774 43 LYS B C 1
ATOM 1824 O O . LYS B 1 43 ? -2.68306 -20.91031 -105.60923 1.000 59.42145 43 LYS B O 1
ATOM 1830 N N . VAL B 1 44 ? -0.91007 -19.56611 -105.96312 1.000 59.57394 44 VAL B N 1
ATOM 1831 C CA . VAL B 1 44 ? -1.39757 -18.57214 -105.00702 1.000 58.87039 44 VAL B CA 1
ATOM 1832 C C . VAL B 1 44 ? -2.66483 -17.89597 -105.51509 1.000 59.44810 44 VAL B C 1
ATOM 1833 O O . VAL B 1 44 ? -3.54964 -17.55488 -104.72107 1.000 59.63199 44 VAL B O 1
ATOM 1837 N N . GLU B 1 45 ? -2.78549 -17.69417 -106.82970 1.000 63.45796 45 GLU B N 1
ATOM 1838 C CA . GLU B 1 45 ? -4.02588 -17.15560 -107.38138 1.000 59.30936 45 GLU B CA 1
ATOM 1839 C C . GLU B 1 45 ? -5.20283 -18.07331 -107.07188 1.000 63.76758 45 GLU B C 1
ATOM 1840 O O . GLU B 1 45 ? -6.25599 -17.62269 -106.60179 1.000 63.71689 45 GLU B O 1
ATOM 1846 N N . GLU B 1 46 ? -5.03401 -19.37242 -107.32853 1.000 65.91973 46 GLU B N 1
ATOM 1847 C CA . GLU B 1 46 ? -6.09846 -20.33149 -107.04611 1.000 57.37296 46 GLU B CA 1
ATOM 1848 C C . GLU B 1 46 ? -6.41793 -20.38287 -105.55536 1.000 58.39864 46 GLU B C 1
ATOM 1849 O O . GLU B 1 46 ? -7.58900 -20.47873 -105.16575 1.000 59.35083 46 GLU B O 1
ATOM 1855 N N . GLU B 1 47 ? -5.38979 -20.31037 -104.70467 1.000 51.66526 47 GLU B N 1
ATOM 1856 C CA . GLU B 1 47 ? -5.61960 -20.35563 -103.26257 1.000 52.40393 47 GLU B CA 1
ATOM 1857 C C . GLU B 1 47 ? -6.38534 -19.12773 -102.78150 1.000 64.83003 47 GLU B C 1
ATOM 1858 O O . GLU B 1 47 ? -7.29849 -19.24219 -101.95299 1.000 69.79998 47 GLU B O 1
ATOM 1860 N N . LEU B 1 48 ? -6.02620 -17.94408 -103.28531 1.000 61.03767 48 LEU B N 1
ATOM 1861 C CA . LEU B 1 48 ? -6.75534 -16.73419 -102.92095 1.000 60.75242 48 LEU B CA 1
ATOM 1862 C C . LEU B 1 48 ? -8.19128 -16.78917 -103.42380 1.000 59.20069 48 LEU B C 1
ATOM 1863 O O . LEU B 1 48 ? -9.11637 -16.33925 -102.73573 1.000 55.97880 48 LEU B O 1
ATOM 1868 N N . ARG B 1 49 ? -8.39818 -17.34226 -104.62241 1.000 59.97451 49 ARG B N 1
ATOM 1869 C CA . ARG B 1 49 ? -9.75620 -17.51130 -105.12878 1.000 62.23371 49 ARG B CA 1
ATOM 1870 C C . ARG B 1 49 ? -10.56965 -18.42588 -104.22239 1.000 60.63292 49 ARG B C 1
ATOM 1871 O O . ARG B 1 49 ? -11.73583 -18.14232 -103.92615 1.000 65.19580 49 ARG B O 1
ATOM 1879 N N . LYS B 1 50 ? -9.96686 -19.52527 -103.76426 1.000 60.10822 50 LYS B N 1
ATOM 1880 C CA . LYS B 1 50 ? -10.67203 -20.42955 -102.85991 1.000 67.35071 50 LYS B CA 1
ATOM 1881 C C . LYS B 1 50 ? -11.00203 -19.74468 -101.53805 1.000 63.35353 50 LYS B C 1
ATOM 1882 O O . LYS B 1 50 ? -12.11203 -19.89519 -101.00966 1.000 57.41787 50 LYS B O 1
ATOM 1884 N N . LEU B 1 51 ? -10.05127 -18.98484 -100.98863 1.000 58.39113 51 LEU B N 1
ATOM 1885 C CA . LEU B 1 51 ? -10.30325 -18.30427 -99.72159 1.000 54.55833 51 LEU B CA 1
ATOM 1886 C C . LEU B 1 51 ? -11.40336 -17.26098 -99.85918 1.000 58.69911 51 LEU B C 1
ATOM 1887 O O . LEU B 1 51 ? -12.22117 -17.08895 -98.94772 1.000 60.19456 51 LEU B O 1
ATOM 1892 N N . PHE B 1 52 ? -11.44052 -16.54921 -100.98754 1.000 58.99108 52 PHE B N 1
ATOM 1893 C CA . PHE B 1 52 ? -12.50931 -15.58068 -101.19620 1.000 54.48615 52 PHE B CA 1
ATOM 1894 C C . PHE B 1 52 ? -13.84013 -16.25389 -101.50064 1.000 59.82676 52 PHE B C 1
ATOM 1895 O O . PHE B 1 52 ? -14.89368 -15.65871 -101.25033 1.000 58.53253 52 PHE B O 1
ATOM 1903 N N . ASP B 1 53 ? -13.81618 -17.47684 -102.03500 1.000 61.74109 53 ASP B N 1
ATOM 1904 C CA . ASP B 1 53 ? -15.05254 -18.23247 -102.19471 1.000 61.27603 53 ASP B CA 1
ATOM 1905 C C . ASP B 1 53 ? -15.59023 -18.70522 -100.85154 1.000 63.10776 53 ASP B C 1
ATOM 1906 O O . ASP B 1 53 ? -16.81016 -18.76051 -100.65828 1.000 70.34131 53 ASP B O 1
ATOM 1911 N N . ILE B 1 54 ? -14.70244 -19.04862 -99.91625 1.000 63.65602 54 ILE B N 1
ATOM 1912 C CA . ILE B 1 54 ? -15.15035 -19.46288 -98.58935 1.000 57.00016 54 ILE B CA 1
ATOM 1913 C C . ILE B 1 54 ? -15.62694 -18.25472 -97.78986 1.000 60.67213 54 ILE B C 1
ATOM 1914 O O . ILE B 1 54 ? -16.73737 -18.24730 -97.24557 1.000 65.48624 54 ILE B O 1
ATOM 1919 N N . ARG B 1 55 ? -14.80179 -17.21282 -97.71822 1.000 62.69020 55 ARG B N 1
ATOM 1920 C CA . ARG B 1 55 ? -15.11873 -15.99939 -96.97514 1.000 63.48551 55 ARG B CA 1
ATOM 1921 C C . ARG B 1 55 ? -15.05799 -14.81368 -97.92820 1.000 59.70607 55 ARG B C 1
ATOM 1922 O O . ARG B 1 55 ? -13.97928 -14.51694 -98.46990 1.000 53.63763 55 ARG B O 1
ATOM 1930 N N . PRO B 1 56 ? -16.16951 -14.11157 -98.17188 1.000 51.00280 56 PRO B N 1
ATOM 1931 C CA . PRO B 1 56 ? -16.17313 -13.08782 -99.22824 1.000 49.76141 56 PRO B CA 1
ATOM 1932 C C . PRO B 1 56 ? -15.50217 -11.77879 -98.84776 1.000 55.80345 56 PRO B C 1
ATOM 1933 O O . PRO B 1 56 ? -15.06556 -11.05062 -99.74954 1.000 49.82826 56 PRO B O 1
ATOM 1937 N N . ILE B 1 57 ? -15.40642 -11.44837 -97.56265 1.000 47.90005 57 ILE B N 1
ATOM 1938 C CA . ILE B 1 57 ? -14.84326 -10.18020 -97.11465 1.000 50.52964 57 ILE B CA 1
ATOM 1939 C C . ILE B 1 57 ? -13.61558 -10.46802 -96.26337 1.000 52.22539 57 ILE B C 1
ATOM 1940 O O . ILE B 1 57 ? -13.67353 -11.28415 -95.33644 1.000 58.68597 57 ILE B O 1
ATOM 1945 N N . TRP B 1 58 ? -12.51078 -9.79313 -96.57447 1.000 49.41801 58 TRP B N 1
ATOM 1946 C CA . TRP B 1 58 ? -11.24711 -10.01863 -95.89083 1.000 57.11598 58 TRP B CA 1
ATOM 1947 C C . TRP B 1 58 ? -10.54294 -8.69339 -95.64388 1.000 59.08734 58 TRP B C 1
ATOM 1948 O O . TRP B 1 58 ? -10.87359 -7.66441 -96.23799 1.000 57.75205 58 TRP B O 1
ATOM 1959 N N . SER B 1 59 ? -9.55669 -8.74041 -94.75537 1.000 59.88475 59 SER B N 1
ATOM 1960 C CA . SER B 1 59 ? -8.58321 -7.67619 -94.57982 1.000 59.15930 59 SER B CA 1
ATOM 1961 C C . SER B 1 59 ? -7.23495 -8.14842 -95.10737 1.000 61.23974 59 SER B C 1
ATOM 1962 O O . SER B 1 59 ? -6.97234 -9.35042 -95.20699 1.000 61.15785 59 SER B O 1
ATOM 1965 N N . ARG B 1 60 ? -6.37859 -7.18553 -95.45707 1.000 56.29606 60 ARG B N 1
ATOM 1966 C CA . ARG B 1 60 ? -5.06580 -7.53680 -95.99096 1.000 69.85445 60 ARG B CA 1
ATOM 1967 C C . ARG B 1 60 ? -4.25841 -8.34267 -94.98077 1.000 61.81132 60 ARG B C 1
ATOM 1968 O O . ARG B 1 60 ? -3.61729 -9.33844 -95.33828 1.000 59.05343 60 ARG B O 1
ATOM 1976 N N . ASN B 1 61 ? -4.28849 -7.93530 -93.70977 1.000 61.82699 61 ASN B N 1
ATOM 1977 C CA . ASN B 1 61 ? -3.57421 -8.68031 -92.67929 1.000 63.77276 61 ASN B CA 1
ATOM 1978 C C . ASN B 1 61 ? -4.16724 -10.06830 -92.47539 1.000 59.69846 61 ASN B C 1
ATOM 1979 O O . ASN B 1 61 ? -3.43330 -11.01417 -92.16653 1.000 58.70874 61 ASN B O 1
ATOM 1984 N N . ALA B 1 62 ? -5.48359 -10.21117 -92.64513 1.000 57.69548 62 ALA B N 1
ATOM 1985 C CA . ALA B 1 62 ? -6.11471 -11.51685 -92.48303 1.000 50.35919 62 ALA B CA 1
ATOM 1986 C C . ALA B 1 62 ? -5.62507 -12.49780 -93.54130 1.000 66.58795 62 ALA B C 1
ATOM 1987 O O . ALA B 1 62 ? -5.28305 -13.64466 -93.23024 1.000 66.13362 62 ALA B O 1
ATOM 1989 N N . VAL B 1 63 ? -5.58071 -12.06273 -94.80367 1.000 60.12343 63 VAL B N 1
ATOM 1990 C CA . VAL B 1 63 ? -5.09948 -12.94746 -95.85979 1.000 58.17587 63 VAL B CA 1
ATOM 1991 C C . VAL B 1 63 ? -3.59032 -13.12721 -95.76679 1.000 57.38562 63 VAL B C 1
ATOM 1992 O O . VAL B 1 63 ? -3.05481 -14.15598 -96.19772 1.000 61.69164 63 VAL B O 1
ATOM 1996 N N . LYS B 1 64 ? -2.87869 -12.14883 -95.19955 1.000 61.35055 64 LYS B N 1
ATOM 1997 C CA . LYS B 1 64 ? -1.44141 -12.29891 -95.01367 1.000 63.69923 64 LYS B CA 1
ATOM 1998 C C . LYS B 1 64 ? -1.10908 -13.32098 -93.93643 1.000 71.72631 64 LYS B C 1
ATOM 1999 O O . LYS B 1 64 ? 0.04124 -13.76226 -93.85154 1.000 68.63480 64 LYS B O 1
ATOM 2005 N N . ALA B 1 65 ? -2.08664 -13.70387 -93.11518 1.000 65.18367 65 ALA B N 1
ATOM 2006 C CA . ALA B 1 65 ? -1.91671 -14.74835 -92.11650 1.000 71.64417 65 ALA B CA 1
ATOM 2007 C C . ALA B 1 65 ? -2.50491 -16.07961 -92.56874 1.000 71.99189 65 ALA B C 1
ATOM 2008 O O . ALA B 1 65 ? -2.75359 -16.95688 -91.73488 1.000 84.00580 65 ALA B O 1
ATOM 2010 N N . ASN B 1 66 ? -2.73372 -16.24651 -93.87110 1.000 68.63388 66 ASN B N 1
ATOM 2011 C CA . ASN B 1 66 ? -3.31265 -17.47879 -94.39093 1.000 66.65289 66 ASN B CA 1
ATOM 2012 C C . ASN B 1 66 ? -2.52649 -17.98772 -95.59382 1.000 78.57696 66 ASN B C 1
ATOM 2013 O O . ASN B 1 66 ? -2.46872 -19.19794 -95.83445 1.000 84.55820 66 ASN B O 1
ATOM 2018 N N . ILE B 1 67 ? -1.92318 -17.07692 -96.35815 1.000 72.03363 67 ILE B N 1
ATOM 2019 C CA . ILE B 1 67 ? -1.06718 -17.44081 -97.47987 1.000 61.80404 67 ILE B CA 1
ATOM 2020 C C . ILE B 1 67 ? 0.27957 -16.75193 -97.32395 1.000 74.08573 67 ILE B C 1
ATOM 2021 O O . ILE B 1 67 ? 0.37439 -15.63446 -96.80634 1.000 77.25304 67 ILE B O 1
ATOM 2026 N N . SER B 1 68 ? 1.32647 -17.42876 -97.78797 1.000 72.88318 68 SER B N 1
ATOM 2027 C CA . SER B 1 68 ? 2.65509 -16.84075 -97.93056 1.000 68.46493 68 SER B CA 1
ATOM 2028 C C . SER B 1 68 ? 2.79879 -16.40810 -99.38574 1.000 71.94176 68 SER B C 1
ATOM 2029 O O . SER B 1 68 ? 3.03097 -17.23508 -100.27090 1.000 84.22799 68 SER B O 1
ATOM 2032 N N . VAL B 1 69 ? 2.65247 -15.10928 -99.63253 1.000 69.30527 69 VAL B N 1
ATOM 2033 C CA . VAL B 1 69 ? 2.65820 -14.56039 -100.98343 1.000 70.79366 69 VAL B CA 1
ATOM 2034 C C . VAL B 1 69 ? 3.45956 -13.26564 -100.98278 1.000 66.30027 69 VAL B C 1
ATOM 2035 O O . VAL B 1 69 ? 3.37808 -12.47252 -100.03884 1.000 74.17879 69 VAL B O 1
ATOM 2039 N N . HIS B 1 70 ? 4.24490 -13.06423 -102.03739 1.000 67.85591 70 HIS B N 1
ATOM 2040 C CA . HIS B 1 70 ? 5.08003 -11.87707 -102.13599 1.000 68.95311 70 HIS B CA 1
ATOM 2041 C C . HIS B 1 70 ? 4.21243 -10.61965 -102.13279 1.000 61.57244 70 HIS B C 1
ATOM 2042 O O . HIS B 1 70 ? 3.13390 -10.60696 -102.73892 1.000 57.55241 70 HIS B O 1
ATOM 2049 N N . PRO B 1 71 ? 4.64453 -9.55054 -101.45616 1.000 60.47703 71 PRO B N 1
ATOM 2050 C CA . PRO B 1 71 ? 3.81673 -8.33181 -101.41541 1.000 63.15472 71 PRO B CA 1
ATOM 2051 C C . PRO B 1 71 ? 3.60094 -7.70032 -102.77924 1.000 62.63885 71 PRO B C 1
ATOM 2052 O O . PRO B 1 71 ? 2.50049 -7.20840 -103.06183 1.000 66.62512 71 PRO B O 1
ATOM 2056 N N . ASP B 1 72 ? 4.62674 -7.69204 -103.63425 1.000 67.02534 72 ASP B N 1
ATOM 2057 C CA . ASP B 1 72 ? 4.46677 -7.12571 -104.96976 1.000 63.48176 72 ASP B CA 1
ATOM 2058 C C . ASP B 1 72 ? 3.46026 -7.92425 -105.78740 1.000 65.17424 72 ASP B C 1
ATOM 2059 O O . ASP B 1 72 ? 2.67584 -7.35153 -106.55302 1.000 67.79684 72 ASP B O 1
ATOM 2064 N N . LYS B 1 73 ? 3.46612 -9.25038 -105.63720 1.000 57.38819 73 LYS B N 1
ATOM 2065 C CA . LYS B 1 73 ? 2.46962 -10.07176 -106.31489 1.000 54.15731 73 LYS B CA 1
ATOM 2066 C C . LYS B 1 73 ? 1.08387 -9.85534 -105.72044 1.000 61.95793 73 LYS B C 1
ATOM 2067 O O . LYS B 1 73 ? 0.08376 -9.85937 -106.44771 1.000 65.67970 73 LYS B O 1
ATOM 2073 N N . LEU B 1 74 ? 1.00781 -9.66376 -104.39989 1.000 59.64993 74 LEU B N 1
ATOM 2074 C CA . LEU B 1 74 ? -0.28226 -9.47392 -103.74268 1.000 55.96640 74 LEU B CA 1
ATOM 2075 C C . LEU B 1 74 ? -0.93561 -8.16303 -104.16038 1.000 60.90294 74 LEU B C 1
ATOM 2076 O O . LEU B 1 74 ? -2.15107 -8.11375 -104.38775 1.000 58.92650 74 LEU B O 1
ATOM 2081 N N . LYS B 1 75 ? -0.14675 -7.08892 -104.25906 1.000 61.67306 75 LYS B N 1
ATOM 2082 C CA . LYS B 1 75 ? -0.69812 -5.78276 -104.60363 1.000 63.54260 75 LYS B CA 1
ATOM 2083 C C . LYS B 1 75 ? -1.31068 -5.76213 -105.99776 1.000 72.95300 75 LYS B C 1
ATOM 2084 O O . LYS B 1 75 ? -2.09121 -4.85480 -106.30672 1.000 73.21267 75 LYS B O 1
ATOM 2090 N N . VAL B 1 76 ? -0.97919 -6.73547 -106.84015 1.000 64.23944 76 VAL B N 1
ATOM 2091 C CA . VAL B 1 76 ? -1.57583 -6.86241 -108.16126 1.000 59.03255 76 VAL B CA 1
ATOM 2092 C C . VAL B 1 76 ? -2.68337 -7.90896 -108.17524 1.000 60.03804 76 VAL B C 1
ATOM 2093 O O . VAL B 1 76 ? -3.70773 -7.72457 -108.83383 1.000 63.64437 76 VAL B O 1
ATOM 2097 N N . LEU B 1 77 ? -2.50257 -9.00407 -107.43218 1.000 55.31561 77 LEU B N 1
ATOM 2098 C CA . LEU B 1 77 ? -3.49037 -10.07660 -107.43866 1.000 54.58333 77 LEU B CA 1
ATOM 2099 C C . LEU B 1 77 ? -4.76665 -9.68155 -106.70613 1.000 57.94105 77 LEU B C 1
ATOM 2100 O O . LEU B 1 77 ? -5.85088 -10.16133 -107.05743 1.000 56.70251 77 LEU B O 1
ATOM 2105 N N . LEU B 1 78 ? -4.66574 -8.81067 -105.69351 1.000 58.38243 78 LEU B N 1
ATOM 2106 C CA . LEU B 1 78 ? -5.85846 -8.44592 -104.92890 1.000 60.45784 78 LEU B CA 1
ATOM 2107 C C . LEU B 1 78 ? -6.87470 -7.67318 -105.76294 1.000 57.74182 78 LEU B C 1
ATOM 2108 O O . LEU B 1 78 ? -8.05768 -8.05844 -105.76149 1.000 50.67702 78 LEU B O 1
ATOM 2113 N N . PRO B 1 79 ? -6.51528 -6.60142 -106.48209 1.000 56.53736 79 PRO B N 1
ATOM 2114 C CA . PRO B 1 79 ? -7.53270 -5.89893 -107.28403 1.000 60.63937 79 PRO B CA 1
ATOM 2115 C C . PRO B 1 79 ? -8.13890 -6.75377 -108.38278 1.000 52.58220 79 PRO B C 1
ATOM 2116 O O . PRO B 1 79 ? -9.24441 -6.44756 -108.84627 1.000 53.68635 79 PRO B O 1
ATOM 2120 N N . PHE B 1 80 ? -7.45341 -7.81395 -108.81450 1.000 56.22741 80 PHE B N 1
ATOM 2121 C CA . PHE B 1 80 ? -8.01020 -8.69022 -109.83833 1.000 53.85978 80 PHE B CA 1
ATOM 2122 C C . PHE B 1 80 ? -9.10201 -9.59207 -109.27512 1.000 49.33935 80 PHE B C 1
ATOM 2123 O O . PHE B 1 80 ? -10.03828 -9.95432 -109.99609 1.000 44.71554 80 PHE B O 1
ATOM 2131 N N . ILE B 1 81 ? -9.01074 -9.95159 -107.99878 1.000 57.67096 81 ILE B N 1
ATOM 2132 C CA . ILE B 1 81 ? -9.94353 -10.88683 -107.38493 1.000 51.50835 81 ILE B CA 1
ATOM 2133 C C . ILE B 1 81 ? -11.08474 -10.16571 -106.67638 1.000 52.58645 81 ILE B C 1
ATOM 2134 O O . ILE B 1 81 ? -12.23041 -10.61506 -106.72764 1.000 59.14634 81 ILE B O 1
ATOM 2139 N N . ALA B 1 82 ? -10.79927 -9.03731 -106.02929 1.000 52.39756 82 ALA B N 1
ATOM 2140 C CA . ALA B 1 82 ? -11.77951 -8.36070 -105.19389 1.000 55.80908 82 ALA B CA 1
ATOM 2141 C C . ALA B 1 82 ? -11.72327 -6.85972 -105.44255 1.000 53.42612 82 ALA B C 1
ATOM 2142 O O . ALA B 1 82 ? -10.78631 -6.34133 -106.05569 1.000 57.46815 82 ALA B O 1
ATOM 2144 N N . TYR B 1 83 ? -12.74658 -6.16183 -104.95770 1.000 51.72172 83 TYR B N 1
ATOM 2145 C CA . TYR B 1 83 ? -12.79531 -4.70739 -104.98158 1.000 56.34646 83 TYR B CA 1
ATOM 2146 C C . TYR B 1 83 ? -12.62107 -4.15847 -103.56982 1.000 58.74686 83 TYR B C 1
ATOM 2147 O O . TYR B 1 83 ? -12.66894 -4.89089 -102.57775 1.000 59.55097 83 TYR B O 1
ATOM 2156 N N . TYR B 1 84 ? -12.42476 -2.84424 -103.49157 1.000 58.97808 84 TYR B N 1
ATOM 2157 C CA . TYR B 1 84 ? -12.02836 -2.17005 -102.26195 1.000 53.70836 84 TYR B CA 1
ATOM 2158 C C . TYR B 1 84 ? -13.10957 -1.19057 -101.82732 1.000 58.16051 84 TYR B C 1
ATOM 2159 O O . TYR B 1 84 ? -13.55497 -0.35739 -102.62339 1.000 64.10924 84 TYR B O 1
ATOM 2168 N N . MET B 1 85 ? -13.52695 -1.29431 -100.56867 1.000 66.91157 85 MET B N 1
ATOM 2169 C CA . MET B 1 85 ? -14.42120 -0.31965 -99.96279 1.000 60.75267 85 MET B CA 1
ATOM 2170 C C . MET B 1 85 ? -13.61598 0.71625 -99.18948 1.000 61.95257 85 MET B C 1
ATOM 2171 O O . MET B 1 85 ? -12.56128 0.41560 -98.62183 1.000 59.68554 85 MET B O 1
ATOM 2176 N N . ILE B 1 86 ? -14.12416 1.94618 -99.17427 1.000 58.08016 86 ILE B N 1
ATOM 2177 C CA . ILE B 1 86 ? -13.43688 3.05741 -98.52584 1.000 65.34048 86 ILE B CA 1
ATOM 2178 C C . ILE B 1 86 ? -14.30583 3.77882 -97.51073 1.000 66.56353 86 ILE B C 1
ATOM 2179 O O . ILE B 1 86 ? -13.76736 4.52956 -96.68268 1.000 66.03748 86 ILE B O 1
ATOM 2184 N N . THR B 1 87 ? -15.62642 3.59594 -97.54738 1.000 64.13258 87 THR B N 1
ATOM 2185 C CA . THR B 1 87 ? -16.49962 4.12028 -96.50367 1.000 63.58811 87 THR B CA 1
ATOM 2186 C C . THR B 1 87 ? -17.43371 3.02441 -96.00630 1.000 64.68250 87 THR B C 1
ATOM 2187 O O . THR B 1 87 ? -17.29432 1.85746 -96.38914 1.000 71.54081 87 THR B O 1
ATOM 2191 N N . GLY B 1 88 ? -18.38725 3.39187 -95.15409 1.000 61.48488 88 GLY B N 1
ATOM 2192 C CA . GLY B 1 88 ? -19.35922 2.45606 -94.64101 1.000 68.80933 88 GLY B CA 1
ATOM 2193 C C . GLY B 1 88 ? -18.79578 1.56362 -93.55410 1.000 59.72882 88 GLY B C 1
ATOM 2194 O O . GLY B 1 88 ? -17.70540 1.80063 -93.02475 1.000 54.91850 88 GLY B O 1
ATOM 2195 N N . PRO B 1 89 ? -19.53225 0.50666 -93.20286 1.000 56.95105 89 PRO B N 1
ATOM 2196 C CA . PRO B 1 89 ? -19.08966 -0.38724 -92.12666 1.000 60.33140 89 PRO B CA 1
ATOM 2197 C C . PRO B 1 89 ? -18.08211 -1.43938 -92.56072 1.000 65.21645 89 PRO B C 1
ATOM 2198 O O . PRO B 1 89 ? -17.65659 -2.24135 -91.72149 1.000 57.74560 89 PRO B O 1
ATOM 2202 N N . TRP B 1 90 ? -17.68967 -1.46451 -93.83632 1.000 58.16495 90 TRP B N 1
ATOM 2203 C CA . TRP B 1 90 ? -16.73669 -2.44533 -94.34396 1.000 50.79929 90 TRP B CA 1
ATOM 2204 C C . TRP B 1 90 ? -15.52622 -1.78563 -94.99334 1.000 56.65248 90 TRP B C 1
ATOM 2205 O O . TRP B 1 90 ? -14.87226 -2.40118 -95.84108 1.000 54.71568 90 TRP B O 1
ATOM 2216 N N . ARG B 1 91 ? -15.21547 -0.54766 -94.61637 1.000 56.13654 91 ARG B N 1
ATOM 2217 C CA . ARG B 1 91 ? -14.10770 0.16496 -95.23351 1.000 59.49250 91 ARG B CA 1
ATOM 2218 C C . ARG B 1 91 ? -12.78247 -0.53346 -94.93694 1.000 54.26276 91 ARG B C 1
ATOM 2219 O O . ARG B 1 91 ? -12.65662 -1.31860 -93.99244 1.000 58.87995 91 ARG B O 1
ATOM 2227 N N . SER B 1 92 ? -11.78778 -0.24052 -95.77618 1.000 54.21280 92 SER B N 1
ATOM 2228 C CA . SER B 1 92 ? -10.44590 -0.81658 -95.69272 1.000 49.23555 92 SER B CA 1
ATOM 2229 C C . SER B 1 92 ? -10.44827 -2.33296 -95.86517 1.000 52.44315 92 SER B C 1
ATOM 2230 O O . SER B 1 92 ? -9.48821 -3.00546 -95.47541 1.000 56.73443 92 SER B O 1
ATOM 2233 N N . LEU B 1 93 ? -11.50479 -2.88864 -96.45370 1.000 53.78743 93 LEU B N 1
ATOM 2234 C CA . LEU B 1 93 ? -11.62741 -4.32386 -96.65515 1.000 50.88072 93 LEU B CA 1
ATOM 2235 C C . LEU B 1 93 ? -11.82485 -4.63446 -98.13316 1.000 56.77751 93 LEU B C 1
ATOM 2236 O O . LEU B 1 93 ? -12.38714 -3.83256 -98.88559 1.000 55.59452 93 LEU B O 1
ATOM 2241 N N . TRP B 1 94 ? -11.35433 -5.80957 -98.54036 1.000 46.79289 94 TRP B N 1
ATOM 2242 C CA . TRP B 1 94 ? -11.53409 -6.30434 -99.89717 1.000 52.55520 94 TRP B CA 1
ATOM 2243 C C . TRP B 1 94 ? -12.70724 -7.27483 -99.93652 1.000 53.13048 94 TRP B C 1
ATOM 2244 O O . TRP B 1 94 ? -12.87064 -8.10579 -99.03794 1.000 50.96264 94 TRP B O 1
ATOM 2255 N N . ILE B 1 95 ? -13.52283 -7.16311 -100.98244 1.000 54.36241 95 ILE B N 1
ATOM 2256 C CA . ILE B 1 95 ? -14.76782 -7.91438 -101.09772 1.000 55.75905 95 ILE B CA 1
ATOM 2257 C C . ILE B 1 95 ? -14.83978 -8.53944 -102.48336 1.000 53.73785 95 ILE B C 1
ATOM 2258 O O . ILE B 1 95 ? -14.56700 -7.86903 -103.48523 1.000 57.07756 95 ILE B O 1
ATOM 2263 N N . ARG B 1 96 ? -15.20843 -9.81950 -102.53359 1.000 46.47411 96 ARG B N 1
ATOM 2264 C CA . ARG B 1 96 ? -15.29448 -10.54502 -103.79417 1.000 54.77430 96 ARG B CA 1
ATOM 2265 C C . ARG B 1 96 ? -16.26753 -9.86562 -104.75189 1.000 58.95896 96 ARG B C 1
ATOM 2266 O O . ARG B 1 96 ? -17.31479 -9.35470 -104.34391 1.000 53.64834 96 ARG B O 1
ATOM 2274 N N . PHE B 1 97 ? -15.90628 -9.85614 -106.03533 1.000 43.91492 97 PHE B N 1
ATOM 2275 C CA . PHE B 1 97 ? -16.74355 -9.22998 -107.05066 1.000 56.25826 97 PHE B CA 1
ATOM 2276 C C . PHE B 1 97 ? -18.09038 -9.93487 -107.14224 1.000 59.92127 97 PHE B C 1
ATOM 2277 O O . PHE B 1 97 ? -18.16122 -11.16679 -107.18259 1.000 56.38904 97 PHE B O 1
ATOM 2285 N N . GLY B 1 98 ? -19.16211 -9.14368 -107.17650 1.000 61.41499 98 GLY B N 1
ATOM 2286 C CA . GLY B 1 98 ? -20.50876 -9.66742 -107.18027 1.000 56.39825 98 GLY B CA 1
ATOM 2287 C C . GLY B 1 98 ? -21.15037 -9.78487 -105.81499 1.000 50.65768 98 GLY B C 1
ATOM 2288 O O . GLY B 1 98 ? -22.35555 -10.05614 -105.73636 1.000 56.59907 98 GLY B O 1
ATOM 2289 N N . TYR B 1 99 ? -20.39064 -9.58870 -104.74101 1.000 39.25088 99 TYR B N 1
ATOM 2290 C CA . TYR B 1 99 ? -20.90289 -9.68657 -103.38069 1.000 54.21799 99 TYR B CA 1
ATOM 2291 C C . TYR B 1 99 ? -21.17306 -8.28554 -102.84584 1.000 53.69918 99 TYR B C 1
ATOM 2292 O O . TYR B 1 99 ? -20.24504 -7.48230 -102.70013 1.000 52.22361 99 TYR B O 1
ATOM 2301 N N . ASP B 1 100 ? -22.43925 -7.99645 -102.55866 1.000 51.10160 100 ASP B N 1
ATOM 2302 C CA . ASP B 1 100 ? -22.82912 -6.71526 -101.98208 1.000 56.95086 100 ASP B CA 1
ATOM 2303 C C . ASP B 1 100 ? -23.18246 -6.91545 -100.51579 1.000 57.81695 100 ASP B C 1
ATOM 2304 O O . ASP B 1 100 ? -24.25007 -7.47262 -100.21340 1.000 54.97776 100 ASP B O 1
ATOM 2309 N N . PRO B 1 101 ? -22.33482 -6.48701 -99.57694 1.000 55.34975 101 PRO B N 1
ATOM 2310 C CA . PRO B 1 101 ? -22.64243 -6.70823 -98.15443 1.000 50.00542 101 PRO B CA 1
ATOM 2311 C C . PRO B 1 101 ? -23.87733 -5.96840 -97.67641 1.000 53.69552 101 PRO B C 1
ATOM 2312 O O . PRO B 1 101 ? -24.46274 -6.36422 -96.66104 1.000 65.25051 101 PRO B O 1
ATOM 2316 N N . ARG B 1 102 ? -24.29581 -4.90988 -98.37184 1.000 54.24623 102 ARG B N 1
ATOM 2317 C CA . ARG B 1 102 ? -25.50879 -4.19503 -97.99710 1.000 55.48849 102 ARG B CA 1
ATOM 2318 C C . ARG B 1 102 ? -26.77442 -4.97954 -98.31399 1.000 57.76073 102 ARG B C 1
ATOM 2319 O O . ARG B 1 102 ? -27.86655 -4.53702 -97.94219 1.000 65.47798 102 ARG B O 1
ATOM 2327 N N . LYS B 1 103 ? -26.65592 -6.12294 -98.98871 1.000 52.22393 103 LYS B N 1
ATOM 2328 C CA . LYS B 1 103 ? -27.79804 -6.96859 -99.31047 1.000 62.14364 103 LYS B CA 1
ATOM 2329 C C . LYS B 1 103 ? -27.69156 -8.34874 -98.67418 1.000 62.29397 103 LYS B C 1
ATOM 2330 O O . LYS B 1 103 ? -28.53391 -9.21275 -98.94583 1.000 59.61035 103 LYS B O 1
ATOM 2336 N N . ASN B 1 104 ? -26.68401 -8.57835 -97.83996 1.000 58.70842 104 ASN B N 1
ATOM 2337 C CA . ASN B 1 104 ? -26.48643 -9.86344 -97.17146 1.000 60.39800 104 ASN B CA 1
ATOM 2338 C C . ASN B 1 104 ? -26.29265 -9.61691 -95.68249 1.000 64.36298 104 ASN B C 1
ATOM 2339 O O . ASN B 1 104 ? -25.24170 -9.07483 -95.28129 1.000 66.92166 104 ASN B O 1
ATOM 2344 N N . PRO B 1 105 ? -27.25678 -9.98633 -94.83393 1.000 71.53672 105 PRO B N 1
ATOM 2345 C CA . PRO B 1 105 ? -27.09078 -9.74831 -93.38997 1.000 68.93261 105 PRO B CA 1
ATOM 2346 C C . PRO B 1 105 ? -25.96557 -10.55427 -92.76458 1.000 71.03588 105 PRO B C 1
ATOM 2347 O O . PRO B 1 105 ? -25.43411 -10.13521 -91.72795 1.000 71.30380 105 PRO B O 1
ATOM 2351 N N . ASP B 1 106 ? -25.58565 -11.69170 -93.35527 1.000 64.72286 106 ASP B N 1
ATOM 2352 C CA . ASP B 1 106 ? -24.45935 -12.45784 -92.83029 1.000 60.69959 106 ASP B CA 1
ATOM 2353 C C . ASP B 1 106 ? -23.17510 -11.63974 -92.84425 1.000 68.82752 106 ASP B C 1
ATOM 2354 O O . ASP B 1 106 ? -22.32112 -11.80591 -91.96314 1.000 72.80578 106 ASP B O 1
ATOM 2359 N N . ALA B 1 107 ? -23.03176 -10.73573 -93.81812 1.000 60.99827 107 ALA B N 1
ATOM 2360 C CA . ALA B 1 107 ? -21.88489 -9.83674 -93.86535 1.000 65.60596 107 ALA B CA 1
ATOM 2361 C C . ALA B 1 107 ? -21.74060 -9.00209 -92.60079 1.000 59.39397 107 ALA B C 1
ATOM 2362 O O . ALA B 1 107 ? -20.69738 -8.36358 -92.41826 1.000 56.29799 107 ALA B O 1
ATOM 2364 N N . LYS B 1 108 ? -22.75996 -8.98415 -91.73615 1.000 62.00070 108 LYS B N 1
ATOM 2365 C CA . LYS B 1 108 ? -22.62187 -8.35516 -90.42784 1.000 67.11792 108 LYS B CA 1
ATOM 2366 C C . LYS B 1 108 ? -21.41420 -8.90231 -89.67918 1.000 59.78069 108 LYS B C 1
ATOM 2367 O O . LYS B 1 108 ? -20.68325 -8.14785 -89.02693 1.000 57.40658 108 LYS B O 1
ATOM 2373 N N . ILE B 1 109 ? -21.17564 -10.21362 -89.77605 1.000 62.25883 109 ILE B N 1
ATOM 2374 C CA . ILE B 1 109 ? -20.04267 -10.81438 -89.08060 1.000 61.89720 109 ILE B CA 1
ATOM 2375 C C . ILE B 1 109 ? -18.70448 -10.42128 -89.68576 1.000 61.91559 109 ILE B C 1
ATOM 2376 O O . ILE B 1 109 ? -17.66132 -10.67522 -89.07297 1.000 59.71859 109 ILE B O 1
ATOM 2381 N N . TYR B 1 110 ? -18.70345 -9.80125 -90.86528 1.000 62.02386 110 TYR B N 1
ATOM 2382 C CA . TYR B 1 110 ? -17.47756 -9.36832 -91.52080 1.000 56.08505 110 TYR B CA 1
ATOM 2383 C C . TYR B 1 110 ? -17.23548 -7.87015 -91.38797 1.000 56.73246 110 TYR B C 1
ATOM 2384 O O . TYR B 1 110 ? -16.30777 -7.34664 -92.01307 1.000 63.12931 110 TYR B O 1
ATOM 2393 N N . GLN B 1 111 ? -18.04255 -7.17153 -90.59353 1.000 54.32977 111 GLN B N 1
ATOM 2394 C CA . GLN B 1 111 ? -17.88628 -5.73323 -90.44658 1.000 53.97266 111 GLN B CA 1
ATOM 2395 C C . GLN B 1 111 ? -16.57680 -5.40281 -89.73361 1.000 56.98377 111 GLN B C 1
ATOM 2396 O O . GLN B 1 111 ? -15.97733 -6.23813 -89.05076 1.000 60.74455 111 GLN B O 1
ATOM 2402 N N . VAL B 1 112 ? -16.13563 -4.15980 -89.90169 1.000 53.88939 112 VAL B N 1
ATOM 2403 C CA . VAL B 1 112 ? -14.84451 -3.71152 -89.39578 1.000 57.85867 112 VAL B CA 1
ATOM 2404 C C . VAL B 1 112 ? -15.04047 -2.99891 -88.06508 1.000 55.51026 112 VAL B C 1
ATOM 2405 O O . VAL B 1 112 ? -16.11877 -2.47399 -87.76142 1.000 62.72984 112 VAL B O 1
ATOM 2409 N N . LEU B 1 113 ? -13.98448 -2.99736 -87.25460 1.000 60.63385 113 LEU B N 1
ATOM 2410 C CA . LEU B 1 113 ? -13.97515 -2.28563 -85.98134 1.000 58.04587 113 LEU B CA 1
ATOM 2411 C C . LEU B 1 113 ? -12.56790 -1.76178 -85.74695 1.000 62.64559 113 LEU B C 1
ATOM 2412 O O . LEU B 1 113 ? -11.61890 -2.54889 -85.67238 1.000 63.91533 113 LEU B O 1
ATOM 2417 N N . ASP B 1 114 ? -12.43325 -0.44190 -85.64204 1.000 69.00347 114 ASP B N 1
ATOM 2418 C CA . ASP B 1 114 ? -11.13888 0.19634 -85.42605 1.000 68.69326 114 ASP B CA 1
ATOM 2419 C C . ASP B 1 114 ? -10.89155 0.30326 -83.92582 1.000 75.55422 114 ASP B C 1
ATOM 2420 O O . ASP B 1 114 ? -11.53104 1.10594 -83.23838 1.000 82.27331 114 ASP B O 1
ATOM 2425 N N . PHE B 1 115 ? -9.96378 -0.50440 -83.42054 1.000 80.45766 115 PHE B N 1
ATOM 2426 C CA . PHE B 1 115 ? -9.63662 -0.53952 -82.00162 1.000 75.36763 115 PHE B CA 1
ATOM 2427 C C . PHE B 1 115 ? -8.33355 0.21367 -81.76540 1.000 83.23295 115 PHE B C 1
ATOM 2428 O O . PHE B 1 115 ? -7.28011 -0.18126 -82.27839 1.000 88.80786 115 PHE B O 1
ATOM 2436 N N . ARG B 1 116 ? -8.41109 1.29454 -80.99613 1.000 78.67882 116 ARG B N 1
ATOM 2437 C CA . ARG B 1 116 ? -7.24797 2.05660 -80.57366 1.000 84.60774 116 ARG B CA 1
ATOM 2438 C C . ARG B 1 116 ? -7.02717 1.85211 -79.08107 1.000 97.33279 116 ARG B C 1
ATOM 2439 O O . ARG B 1 116 ? -7.98064 1.68529 -78.31483 1.000 89.41307 116 ARG B O 1
ATOM 2447 N N . ILE B 1 117 ? -5.75720 1.86086 -78.67125 1.000 99.23714 117 ILE B N 1
ATOM 2448 C CA . ILE B 1 117 ? -5.43702 1.60300 -77.27333 1.000 94.59609 117 ILE B CA 1
ATOM 2449 C C . ILE B 1 117 ? -5.88764 2.77209 -76.40302 1.000 104.18511 117 ILE B C 1
ATOM 2450 O O . ILE B 1 117 ? -5.95444 3.92545 -76.84732 1.000 104.73092 117 ILE B O 1
ATOM 2455 N N . ARG B 1 118 ? -6.23966 2.46269 -75.15848 1.000 108.64973 118 ARG B N 1
ATOM 2456 C CA . ARG B 1 118 ? -6.71401 3.47681 -74.21957 1.000 99.38260 118 ARG B CA 1
ATOM 2457 C C . ARG B 1 118 ? -6.18125 3.20809 -72.81634 1.000 107.00080 118 ARG B C 1
ATOM 2458 O O . ARG B 1 118 ? -6.86424 2.60625 -71.98774 1.000 105.11418 118 ARG B O 1
ATOM 2466 N N . LYS B 1 157 ? 9.17644 -17.13112 -96.78270 1.000 65.85083 157 LYS B N 1
ATOM 2467 C CA . LYS B 1 157 ? 7.83231 -17.13871 -96.21789 1.000 67.58408 157 LYS B CA 1
ATOM 2468 C C . LYS B 1 157 ? 7.32164 -15.71956 -95.99309 1.000 73.87708 157 LYS B C 1
ATOM 2469 O O . LYS B 1 157 ? 8.06462 -14.84386 -95.54913 1.000 66.91547 157 LYS B O 1
ATOM 2475 N N . TYR B 1 158 ? 6.04490 -15.49945 -96.30416 1.000 74.85537 158 TYR B N 1
ATOM 2476 C CA . TYR B 1 158 ? 5.41350 -14.20085 -96.12617 1.000 74.74826 158 TYR B CA 1
ATOM 2477 C C . TYR B 1 158 ? 4.18474 -14.25116 -95.22990 1.000 80.83997 158 TYR B C 1
ATOM 2478 O O . TYR B 1 158 ? 3.51585 -13.22388 -95.06533 1.000 79.23927 158 TYR B O 1
ATOM 2487 N N . LYS B 1 159 ? 3.86794 -15.40564 -94.64943 1.000 79.84959 159 LYS B N 1
ATOM 2488 C CA . LYS B 1 159 ? 2.70402 -15.51741 -93.78357 1.000 74.33868 159 LYS B CA 1
ATOM 2489 C C . LYS B 1 159 ? 2.92971 -14.75475 -92.48172 1.000 78.61479 159 LYS B C 1
ATOM 2490 O O . LYS B 1 159 ? 4.06463 -14.54644 -92.04456 1.000 79.66048 159 LYS B O 1
ATOM 2496 N N . LEU B 1 160 ? 1.83086 -14.33212 -91.86436 1.000 74.32258 160 LEU B N 1
ATOM 2497 C CA . LEU B 1 160 ? 1.86312 -13.56652 -90.62825 1.000 69.11420 160 LEU B CA 1
ATOM 2498 C C . LEU B 1 160 ? 1.22855 -14.36563 -89.49678 1.000 71.77483 160 LEU B C 1
ATOM 2499 O O . LEU B 1 160 ? 0.62788 -15.42315 -89.70492 1.000 76.26070 160 LEU B O 1
ATOM 2504 N N . LYS B 1 161 ? 1.37013 -13.83617 -88.28420 1.000 68.55326 161 LYS B N 1
ATOM 2505 C CA . LYS B 1 161 ? 0.82321 -14.47816 -87.10047 1.000 72.60986 161 LYS B CA 1
ATOM 2506 C C . LYS B 1 161 ? -0.69491 -14.30651 -87.05038 1.000 72.00475 161 LYS B C 1
ATOM 2507 O O . LYS B 1 161 ? -1.29779 -13.58045 -87.84569 1.000 76.01813 161 LYS B O 1
ATOM 2513 N N . ASP B 1 162 ? -1.31638 -14.99251 -86.08965 1.000 74.88114 162 ASP B N 1
ATOM 2514 C CA . ASP B 1 162 ? -2.75914 -14.88010 -85.91323 1.000 71.66014 162 ASP B CA 1
ATOM 2515 C C . ASP B 1 162 ? -3.14464 -13.62801 -85.13679 1.000 69.44997 162 ASP B C 1
ATOM 2516 O O . ASP B 1 162 ? -4.24719 -13.10342 -85.32662 1.000 66.39392 162 ASP B O 1
ATOM 2521 N N . SER B 1 163 ? -2.25732 -13.13243 -84.27145 1.000 69.05616 163 SER B N 1
ATOM 2522 C CA . SER B 1 163 ? -2.55199 -11.94415 -83.48008 1.000 71.13394 163 SER B CA 1
ATOM 2523 C C . SER B 1 163 ? -2.69079 -10.68587 -84.32622 1.000 75.17681 163 SER B C 1
ATOM 2524 O O . SER B 1 163 ? -3.17660 -9.67044 -83.81652 1.000 74.83344 163 SER B O 1
ATOM 2527 N N . VAL B 1 164 ? -2.28047 -10.72345 -85.59744 1.000 64.98417 164 VAL B N 1
ATOM 2528 C CA . VAL B 1 164 ? -2.39584 -9.54892 -86.45921 1.000 70.86646 164 VAL B CA 1
ATOM 2529 C C . VAL B 1 164 ? -3.81883 -9.29187 -86.92479 1.000 70.71274 164 VAL B C 1
ATOM 2530 O O . VAL B 1 164 ? -4.07665 -8.24826 -87.53845 1.000 73.40998 164 VAL B O 1
ATOM 2534 N N . TYR B 1 165 ? -4.75291 -10.20396 -86.65123 1.000 65.37607 165 TYR B N 1
ATOM 2535 C CA . TYR B 1 165 ? -6.13128 -10.00925 -87.08354 1.000 61.63888 165 TYR B CA 1
ATOM 2536 C C . TYR B 1 165 ? -7.12613 -10.74490 -86.19222 1.000 57.98453 165 TYR B C 1
ATOM 2537 O O . TYR B 1 165 ? -8.33969 -10.58722 -86.35739 1.000 62.19616 165 TYR B O 1
ATOM 2546 N N . ILE B 1 166 ? -6.63586 -11.53994 -85.24403 1.000 53.28585 166 ILE B N 1
ATOM 2547 C CA . ILE B 1 166 ? -7.48742 -12.30493 -84.33928 1.000 63.15525 166 ILE B CA 1
ATOM 2548 C C . ILE B 1 166 ? -7.26525 -11.80556 -82.91878 1.000 57.58492 166 ILE B C 1
ATOM 2549 O O . ILE B 1 166 ? -6.12479 -11.75437 -82.44355 1.000 54.20356 166 ILE B O 1
ATOM 2554 N N . PHE B 1 167 ? -8.35380 -11.44007 -82.24736 1.000 59.12278 167 PHE B N 1
ATOM 2555 C CA . PHE B 1 167 ? -8.31961 -11.00783 -80.85781 1.000 67.93205 167 PHE B CA 1
ATOM 2556 C C . PHE B 1 167 ? -8.74934 -12.15443 -79.95248 1.000 67.49101 167 PHE B C 1
ATOM 2557 O O . PHE B 1 167 ? -9.72159 -12.85806 -80.24252 1.000 68.18594 167 PHE B O 1
ATOM 2565 N N . ARG B 1 168 ? -8.02123 -12.33691 -78.85340 1.000 71.63887 168 ARG B N 1
ATOM 2566 C CA . ARG B 1 168 ? -8.28159 -13.42912 -77.92886 1.000 77.03137 168 ARG B CA 1
ATOM 2567 C C . ARG B 1 168 ? -8.02423 -12.96797 -76.50313 1.000 74.21974 168 ARG B C 1
ATOM 2568 O O . ARG B 1 168 ? -7.19133 -12.09144 -76.25733 1.000 72.41572 168 ARG B O 1
ATOM 2576 N N . GLU B 1 169 ? -8.75224 -13.56805 -75.56551 1.000 78.24602 169 GLU B N 1
ATOM 2577 C CA . GLU B 1 169 ? -8.49204 -13.32807 -74.15521 1.000 79.75218 169 GLU B CA 1
ATOM 2578 C C . GLU B 1 169 ? -7.13265 -13.90003 -73.77164 1.000 77.67777 169 GLU B C 1
ATOM 2579 O O . GLU B 1 169 ? -6.69764 -14.93175 -74.29032 1.000 78.42011 169 GLU B O 1
ATOM 2581 N N . GLY B 1 170 ? -6.45710 -13.21540 -72.85433 1.000 82.54791 170 GLY B N 1
ATOM 2582 C CA . GLY B 1 170 ? -5.10593 -13.60514 -72.50392 1.000 86.21398 170 GLY B CA 1
ATOM 2583 C C . GLY B 1 170 ? -4.07667 -13.23716 -73.54757 1.000 81.10892 170 GLY B C 1
ATOM 2584 O O . GLY B 1 170 ? -3.09312 -13.96323 -73.72316 1.000 81.67144 170 GLY B O 1
ATOM 2585 N N . ALA B 1 171 ? -4.28028 -12.12610 -74.25140 1.000 78.73771 171 ALA B N 1
ATOM 2586 C CA . ALA B 1 171 ? -3.35957 -11.68968 -75.29064 1.000 83.42667 171 ALA B CA 1
ATOM 2587 C C . ALA B 1 171 ? -3.53956 -10.19516 -75.50512 1.000 84.02927 171 ALA B C 1
ATOM 2588 O O . ALA B 1 171 ? -4.57463 -9.61925 -75.15989 1.000 88.22938 171 ALA B O 1
ATOM 2590 N N . LEU B 1 172 ? -2.50807 -9.57213 -76.07291 1.000 75.31108 172 LEU B N 1
ATOM 2591 C CA . LEU B 1 172 ? -2.52298 -8.15035 -76.36656 1.000 78.11819 172 LEU B CA 1
ATOM 2592 C C . LEU B 1 172 ? -2.27003 -7.91540 -77.85133 1.000 73.24852 172 LEU B C 1
ATOM 2593 O O . LEU B 1 172 ? -1.39169 -8.55765 -78.43721 1.000 75.55232 172 LEU B O 1
ATOM 2598 N N . PRO B 1 173 ? -3.02005 -7.01426 -78.48456 1.000 68.37816 173 PRO B N 1
ATOM 2599 C CA . PRO B 1 173 ? -2.80331 -6.76121 -79.90648 1.000 77.15348 173 PRO B CA 1
ATOM 2600 C C . PRO B 1 173 ? -1.42688 -6.17754 -80.14296 1.000 80.70721 173 PRO B C 1
ATOM 2601 O O . PRO B 1 173 ? -0.90541 -5.40915 -79.31257 1.000 80.92486 173 PRO B O 1
ATOM 2605 N N . PRO B 1 174 ? -0.79197 -6.51766 -81.26875 1.000 86.09076 174 PRO B N 1
ATOM 2606 C CA . PRO B 1 174 ? 0.58009 -6.03356 -81.49618 1.000 80.52296 174 PRO B CA 1
ATOM 2607 C C . PRO B 1 174 ? 0.65399 -4.55008 -81.80849 1.000 80.32135 174 PRO B C 1
ATOM 2608 O O . PRO B 1 174 ? 1.54256 -3.85982 -81.29390 1.000 91.73183 174 PRO B O 1
ATOM 2612 N N . TYR B 1 175 ? -0.24864 -4.03746 -82.63698 1.000 77.12168 175 TYR B N 1
ATOM 2613 C CA . TYR B 1 175 ? -0.18186 -2.65459 -83.08274 1.000 77.99073 175 TYR B CA 1
ATOM 2614 C C . TYR B 1 175 ? -0.92777 -1.73342 -82.12180 1.000 85.28871 175 TYR B C 1
ATOM 2615 O O . TYR B 1 175 ? -1.80647 -2.15679 -81.36704 1.000 88.37171 175 TYR B O 1
ATOM 2624 N N . ARG B 1 176 ? -0.55836 -0.45004 -82.16065 1.000 88.18818 176 ARG B N 1
ATOM 2625 C CA . ARG B 1 176 ? -1.23596 0.53992 -81.33006 1.000 85.71072 176 ARG B CA 1
ATOM 2626 C C . ARG B 1 176 ? -2.66445 0.78059 -81.80002 1.000 90.44262 176 ARG B C 1
ATOM 2627 O O . ARG B 1 176 ? -3.51960 1.18239 -81.00296 1.000 90.36871 176 ARG B O 1
ATOM 2629 N N . GLN B 1 177 ? -2.93909 0.54828 -83.08127 1.000 88.12931 177 GLN B N 1
ATOM 2630 C CA . GLN B 1 177 ? -4.28830 0.63489 -83.62159 1.000 84.91641 177 GLN B CA 1
ATOM 2631 C C . GLN B 1 177 ? -4.49884 -0.52699 -84.57831 1.000 81.31199 177 GLN B C 1
ATOM 2632 O O . GLN B 1 177 ? -3.65388 -0.78395 -85.44070 1.000 83.20015 177 GLN B O 1
ATOM 2638 N N . MET B 1 178 ? -5.61355 -1.23318 -84.41690 1.000 82.28389 178 MET B N 1
ATOM 2639 C CA . MET B 1 178 ? -5.92979 -2.38296 -85.24812 1.000 77.82962 178 MET B CA 1
ATOM 2640 C C . MET B 1 178 ? -7.29026 -2.20009 -85.90676 1.000 79.54142 178 MET B C 1
ATOM 2641 O O . MET B 1 178 ? -8.12535 -1.41265 -85.45510 1.000 84.54170 178 MET B O 1
ATOM 2646 N N . PHE B 1 179 ? -7.50153 -2.94499 -86.98882 1.000 81.49589 179 PHE B N 1
ATOM 2647 C CA . PHE B 1 179 ? -8.76410 -2.95836 -87.72606 1.000 80.98818 179 PHE B CA 1
ATOM 2648 C C . PHE B 1 179 ? -9.28630 -4.39057 -87.70727 1.000 74.99969 179 PHE B C 1
ATOM 2649 O O . PHE B 1 179 ? -9.08147 -5.15756 -88.65060 1.000 80.71669 179 PHE B O 1
ATOM 2657 N N . TYR B 1 180 ? -9.96412 -4.74759 -86.62119 1.000 64.60090 180 TYR B N 1
ATOM 2658 C CA . TYR B 1 180 ? -10.45862 -6.10366 -86.46000 1.000 67.64111 180 TYR B CA 1
ATOM 2659 C C . TYR B 1 180 ? -11.70359 -6.32875 -87.31191 1.000 60.59859 180 TYR B C 1
ATOM 2660 O O . TYR B 1 180 ? -12.42790 -5.39493 -87.66392 1.000 66.14850 180 TYR B O 1
ATOM 2669 N N . GLN B 1 181 ? -11.94441 -7.59209 -87.64531 1.000 63.65875 181 GLN B N 1
ATOM 2670 C CA . GLN B 1 181 ? -13.19113 -8.01535 -88.26330 1.000 59.65545 181 GLN B CA 1
ATOM 2671 C C . GLN B 1 181 ? -14.01765 -8.76563 -87.22832 1.000 64.11148 181 GLN B C 1
ATOM 2672 O O . GLN B 1 181 ? -13.46897 -9.48777 -86.38951 1.000 62.15352 181 GLN B O 1
ATOM 2678 N N . LEU B 1 182 ? -15.33981 -8.58433 -87.28939 1.000 57.99263 182 LEU B N 1
ATOM 2679 C CA . LEU B 1 182 ? -16.20738 -9.05643 -86.21370 1.000 60.04416 182 LEU B CA 1
ATOM 2680 C C . LEU B 1 182 ? -16.14050 -10.56892 -86.04002 1.000 68.63287 182 LEU B C 1
ATOM 2681 O O . LEU B 1 182 ? -16.34622 -11.07326 -84.93000 1.000 74.15828 182 LEU B O 1
ATOM 2686 N N . CYS B 1 183 ? -15.85050 -11.30748 -87.11040 1.000 63.65014 183 CYS B N 1
ATOM 2687 C CA . CYS B 1 183 ? -15.78321 -12.76042 -87.02382 1.000 64.38366 183 CYS B CA 1
ATOM 2688 C C . CYS B 1 183 ? -14.47464 -13.26593 -86.43037 1.000 58.94973 183 CYS B C 1
ATOM 2689 O O . CYS B 1 183 ? -14.35465 -14.47020 -86.18112 1.000 60.09490 183 CYS B O 1
ATOM 2692 N N . ASP B 1 184 ? -13.50029 -12.38812 -86.19371 1.000 57.02201 184 ASP B N 1
ATOM 2693 C CA . ASP B 1 184 ? -12.18888 -12.79131 -85.70264 1.000 59.62741 184 ASP B CA 1
ATOM 2694 C C . ASP B 1 184 ? -11.96752 -12.43521 -84.23714 1.000 62.00343 184 ASP B C 1
ATOM 2695 O O . ASP B 1 184 ? -10.82583 -12.47463 -83.76600 1.000 59.45572 184 ASP B O 1
ATOM 2700 N N . LEU B 1 185 ? -13.02428 -12.08959 -83.50591 1.000 54.62715 185 LEU B N 1
ATOM 2701 C CA . LEU B 1 185 ? -12.92190 -11.79091 -82.07850 1.000 60.09096 185 LEU B CA 1
ATOM 2702 C C . LEU B 1 185 ? -13.22041 -13.07379 -81.31213 1.000 61.12736 185 LEU B C 1
ATOM 2703 O O . LEU B 1 185 ? -14.38135 -13.41303 -81.07064 1.000 56.72794 185 LEU B O 1
ATOM 2708 N N . ASN B 1 186 ? -12.16361 -13.78988 -80.92378 1.000 56.64372 186 ASN B N 1
ATOM 2709 C CA . ASN B 1 186 ? -12.29214 -15.12062 -80.32764 1.000 64.66165 186 ASN B CA 1
ATOM 2710 C C . ASN B 1 186 ? -12.60215 -15.00227 -78.83367 1.000 73.23155 186 ASN B C 1
ATOM 2711 O O . ASN B 1 186 ? -11.82274 -15.39383 -77.96238 1.000 73.86475 186 ASN B O 1
ATOM 2716 N N . VAL B 1 187 ? -13.78176 -14.45559 -78.54827 1.000 72.89949 187 VAL B N 1
ATOM 2717 C CA . VAL B 1 187 ? -14.29158 -14.34253 -77.18334 1.000 71.32546 187 VAL B CA 1
ATOM 2718 C C . VAL B 1 187 ? -15.80780 -14.47573 -77.23362 1.000 77.64012 187 VAL B C 1
ATOM 2719 O O . VAL B 1 187 ? -16.46557 -13.85534 -78.07438 1.000 75.33632 187 VAL B O 1
ATOM 2723 N N . GLU B 1 188 ? -16.36250 -15.28763 -76.32882 1.000 82.69791 188 GLU B N 1
ATOM 2724 C CA . GLU B 1 188 ? -17.79590 -15.56441 -76.35087 1.000 82.37634 188 GLU B CA 1
ATOM 2725 C C . GLU B 1 188 ? -18.62813 -14.32826 -76.02702 1.000 78.43114 188 GLU B C 1
ATOM 2726 O O . GLU B 1 188 ? -19.73135 -14.17068 -76.56214 1.000 76.77623 188 GLU B O 1
ATOM 2732 N N . GLU B 1 189 ? -18.12465 -13.44537 -75.16208 1.000 71.89663 189 GLU B N 1
ATOM 2733 C CA . GLU B 1 189 ? -18.91197 -12.29204 -74.73290 1.000 70.33860 189 GLU B CA 1
ATOM 2734 C C . GLU B 1 189 ? -19.08099 -11.28258 -75.86421 1.000 71.68610 189 GLU B C 1
ATOM 2735 O O . GLU B 1 189 ? -20.19239 -10.79749 -76.11798 1.000 66.79775 189 GLU B O 1
ATOM 2741 N N . LEU B 1 190 ? -17.98635 -10.94647 -76.55320 1.000 71.82094 190 LEU B N 1
ATOM 2742 C CA . LEU B 1 190 ? -18.09781 -10.06846 -77.71306 1.000 72.91647 190 LEU B CA 1
ATOM 2743 C C . LEU B 1 190 ? -18.95520 -10.69656 -78.80249 1.000 62.48713 190 LEU B C 1
ATOM 2744 O O . LEU B 1 190 ? -19.68300 -9.98732 -79.50551 1.000 60.58784 190 LEU B O 1
ATOM 2749 N N . GLN B 1 191 ? -18.90208 -12.02295 -78.94457 1.000 63.23759 191 GLN B N 1
ATOM 2750 C CA . GLN B 1 191 ? -19.73658 -12.68795 -79.93974 1.000 64.56755 191 GLN B CA 1
ATOM 2751 C C . GLN B 1 191 ? -21.21322 -12.59692 -79.57418 1.000 62.70842 191 GLN B C 1
ATOM 2752 O O . GLN B 1 191 ? -22.06593 -12.43665 -80.45430 1.000 63.29902 191 GLN B O 1
ATOM 2758 N N . LYS B 1 192 ? -21.53671 -12.69391 -78.28291 1.000 58.33993 192 LYS B N 1
ATOM 2759 C CA . LYS B 1 192 ? -22.91849 -12.49163 -77.85862 1.000 56.90076 192 LYS B CA 1
ATOM 2760 C C . LYS B 1 192 ? -23.36279 -11.05686 -78.11383 1.000 57.22406 192 LYS B C 1
ATOM 2761 O O . LYS B 1 192 ? -24.48899 -10.81917 -78.56979 1.000 65.82658 192 LYS B O 1
ATOM 2763 N N . ILE B 1 193 ? -22.48834 -10.08922 -77.82533 1.000 51.85016 193 ILE B N 1
ATOM 2764 C CA . ILE B 1 193 ? -22.79132 -8.69233 -78.13364 1.000 54.72087 193 ILE B CA 1
ATOM 2765 C C . ILE B 1 193 ? -23.06468 -8.52192 -79.62386 1.000 68.99266 193 ILE B C 1
ATOM 2766 O O . ILE B 1 193 ? -23.95784 -7.76678 -80.02743 1.000 72.13591 193 ILE B O 1
ATOM 2771 N N . ILE B 1 194 ? -22.30620 -9.22858 -80.46238 1.000 62.78426 194 ILE B N 1
ATOM 2772 C CA . ILE B 1 194 ? -22.46425 -9.09767 -81.90725 1.000 68.16744 194 ILE B CA 1
ATOM 2773 C C . ILE B 1 194 ? -23.76669 -9.74218 -82.37171 1.000 73.45414 194 ILE B C 1
ATOM 2774 O O . ILE B 1 194 ? -24.49085 -9.18096 -83.20342 1.000 75.56216 194 ILE B O 1
ATOM 2779 N N . HIS B 1 195 ? -24.09255 -10.91859 -81.83856 1.000 64.04142 195 HIS B N 1
ATOM 2780 C CA . HIS B 1 195 ? -25.19149 -11.72957 -82.34496 1.000 70.82179 195 HIS B CA 1
ATOM 2781 C C . HIS B 1 195 ? -26.49699 -11.52886 -81.58314 1.000 71.12728 195 HIS B C 1
ATOM 2782 O O . HIS B 1 195 ? -27.46678 -12.24667 -81.84804 1.000 61.37854 195 HIS B O 1
ATOM 2789 N N . ARG B 1 196 ? -26.54684 -10.58211 -80.64078 1.000 81.96713 196 ARG B N 1
ATOM 2790 C CA . ARG B 1 196 ? -27.79475 -10.32178 -79.92703 1.000 80.54177 196 ARG B CA 1
ATOM 2791 C C . ARG B 1 196 ? -28.94671 -9.93648 -80.85126 1.000 73.38265 196 ARG B C 1
ATOM 2792 O O . ARG B 1 196 ? -30.10829 -10.03250 -80.44018 1.000 74.67612 196 ARG B O 1
ATOM 2800 N N . ASN B 1 197 ? -28.66474 -9.50711 -82.07974 1.000 71.91591 197 ASN B N 1
ATOM 2801 C CA . ASN B 1 197 ? -29.69682 -9.09088 -83.02282 1.000 69.77391 197 ASN B CA 1
ATOM 2802 C C . ASN B 1 197 ? -29.70218 -9.97347 -84.26659 1.000 69.84172 197 ASN B C 1
ATOM 2803 O O . ASN B 1 197 ? -29.95392 -9.50761 -85.38018 1.000 75.62880 197 ASN B O 1
ATOM 2808 N N . ASP B 1 198 ? -29.42903 -11.26392 -84.09214 1.000 68.68395 198 ASP B N 1
ATOM 2809 C CA . ASP B 1 198 ? -29.43603 -12.19713 -85.21051 1.000 68.82861 198 ASP B CA 1
ATOM 2810 C C . ASP B 1 198 ? -30.86902 -12.54662 -85.59171 1.000 69.50849 198 ASP B C 1
ATOM 2811 O O . ASP B 1 198 ? -31.69175 -12.86399 -84.72728 1.000 78.05151 198 ASP B O 1
ATOM 2816 N N . GLY B 1 199 ? -31.16509 -12.48896 -86.88977 1.000 64.81656 199 GLY B N 1
ATOM 2817 C CA . GLY B 1 199 ? -32.48961 -12.78118 -87.39063 1.000 70.83891 199 GLY B CA 1
ATOM 2818 C C . GLY B 1 199 ? -33.44995 -11.61199 -87.38757 1.000 76.53110 199 GLY B C 1
ATOM 2819 O O . GLY B 1 199 ? -34.54254 -11.72792 -87.95791 1.000 73.07503 199 GLY B O 1
ATOM 2820 N N . ALA B 1 200 ? -33.08382 -10.49412 -86.76645 1.000 68.73680 200 ALA B N 1
ATOM 2821 C CA . ALA B 1 200 ? -33.91705 -9.29975 -86.71218 1.000 70.75512 200 ALA B CA 1
ATOM 2822 C C . ALA B 1 200 ? -33.11239 -8.07115 -87.10580 1.000 76.03446 200 ALA B C 1
ATOM 2823 O O . ALA B 1 200 ? -33.21245 -7.01071 -86.48112 1.000 76.02485 200 ALA B O 1
ATOM 2825 N N . GLU B 1 201 ? -32.29610 -8.19989 -88.14905 1.000 78.43271 201 GLU B N 1
ATOM 2826 C CA . GLU B 1 201 ? -31.48776 -7.08328 -88.62179 1.000 75.24921 201 GLU B CA 1
ATOM 2827 C C . GLU B 1 201 ? -32.39328 -5.99728 -89.19130 1.000 79.78476 201 GLU B C 1
ATOM 2828 O O . GLU B 1 201 ? -33.07689 -6.21239 -90.19789 1.000 91.56857 201 GLU B O 1
ATOM 2834 N N . ASN B 1 202 ? -32.39860 -4.83221 -88.54347 1.000 79.78793 202 ASN B N 1
ATOM 2835 C CA . ASN B 1 202 ? -33.30091 -3.74551 -88.90643 1.000 88.82307 202 ASN B CA 1
ATOM 2836 C C . ASN B 1 202 ? -32.98198 -3.18361 -90.28601 1.000 88.93972 202 ASN B C 1
ATOM 2837 O O . ASN B 1 202 ? -33.71073 -3.43818 -91.25034 1.000 96.03317 202 ASN B O 1
ATOM 2839 N N . SER B 1 203 ? -31.90226 -2.41276 -90.38684 1.000 86.58175 203 SER B N 1
ATOM 2840 C CA . SER B 1 203 ? -31.51624 -1.79805 -91.64814 1.000 87.23595 203 SER B CA 1
ATOM 2841 C C . SER B 1 203 ? -30.02826 -1.48853 -91.60538 1.000 82.70372 203 SER B C 1
ATOM 2842 O O . SER B 1 203 ? -29.48122 -1.15487 -90.55131 1.000 87.18066 203 SER B O 1
ATOM 2844 N N . CYS B 1 204 ? -29.38361 -1.59992 -92.76320 1.000 75.45935 204 CYS B N 1
ATOM 2845 C CA . CYS B 1 204 ? -27.93947 -1.40348 -92.86601 1.000 73.84824 204 CYS B CA 1
ATOM 2846 C C . CYS B 1 204 ? -27.62269 0.08302 -92.76890 1.000 72.64309 204 CYS B C 1
ATOM 2847 O O . CYS B 1 204 ? -27.71893 0.81894 -93.75310 1.000 83.65179 204 CYS B O 1
ATOM 2850 N N . THR B 1 205 ? -27.24474 0.53267 -91.57596 1.000 66.08913 205 THR B N 1
ATOM 2851 C CA . THR B 1 205 ? -26.78547 1.89955 -91.40236 1.000 66.61717 205 THR B CA 1
ATOM 2852 C C . THR B 1 205 ? -25.33032 2.02231 -91.84987 1.000 70.35183 205 THR B C 1
ATOM 2853 O O . THR B 1 205 ? -24.65843 1.03401 -92.15612 1.000 74.75771 205 THR B O 1
ATOM 2857 N N . GLU B 1 206 ? -24.83947 3.26115 -91.88484 1.000 75.54734 206 GLU B N 1
ATOM 2858 C CA . GLU B 1 206 ? -23.47904 3.49597 -92.35583 1.000 80.49342 206 GLU B CA 1
ATOM 2859 C C . GLU B 1 206 ? -22.45784 3.28126 -91.24406 1.000 79.52167 206 GLU B C 1
ATOM 2860 O O . GLU B 1 206 ? -21.45244 2.59021 -91.44073 1.000 82.98017 206 GLU B O 1
ATOM 2866 N N . ARG B 1 207 ? -22.69949 3.85982 -90.06901 1.000 84.71875 207 ARG B N 1
ATOM 2867 C CA . ARG B 1 207 ? -21.74843 3.78130 -88.96783 1.000 90.10692 207 ARG B CA 1
ATOM 2868 C C . ARG B 1 207 ? -21.96627 2.57476 -88.06388 1.000 80.34480 207 ARG B C 1
ATOM 2869 O O . ARG B 1 207 ? -21.16004 2.35222 -87.15436 1.000 91.48648 207 ARG B O 1
ATOM 2877 N N . ASP B 1 208 ? -23.02347 1.79437 -88.28557 1.000 73.57549 208 ASP B N 1
ATOM 2878 C CA . ASP B 1 208 ? -23.28374 0.60532 -87.48283 1.000 79.63932 208 ASP B CA 1
ATOM 2879 C C . ASP B 1 208 ? -23.61674 -0.63678 -88.29538 1.000 80.34457 208 ASP B C 1
ATOM 2880 O O . ASP B 1 208 ? -23.49065 -1.74491 -87.75963 1.000 74.24286 208 ASP B O 1
ATOM 2885 N N . GLY B 1 209 ? -24.03291 -0.50040 -89.55448 1.000 73.34685 209 GLY B N 1
ATOM 2886 C CA . GLY B 1 209 ? -24.32067 -1.66324 -90.37176 1.000 63.83493 209 GLY B CA 1
ATOM 2887 C C . GLY B 1 209 ? -25.52509 -2.44062 -89.86685 1.000 67.67758 209 GLY B C 1
ATOM 2888 O O . GLY B 1 209 ? -26.49887 -1.88025 -89.35442 1.000 76.19820 209 GLY B O 1
ATOM 2889 N N . TRP B 1 210 ? -25.45160 -3.76473 -90.01714 1.000 62.97559 210 TRP B N 1
ATOM 2890 C CA . TRP B 1 210 ? -26.51933 -4.63916 -89.54883 1.000 64.81869 210 TRP B CA 1
ATOM 2891 C C . TRP B 1 210 ? -26.53536 -4.79211 -88.03388 1.000 60.23890 210 TRP B C 1
ATOM 2892 O O . TRP B 1 210 ? -27.48568 -5.37386 -87.49899 1.000 58.52971 210 TRP B O 1
ATOM 2903 N N . CYS B 1 211 ? -25.51840 -4.29330 -87.33626 1.000 59.68691 211 CYS B N 1
ATOM 2904 C CA . CYS B 1 211 ? -25.43461 -4.44497 -85.89365 1.000 72.08049 211 CYS B CA 1
ATOM 2905 C C . CYS B 1 211 ? -26.31753 -3.41675 -85.18931 1.000 80.82195 211 CYS B C 1
ATOM 2906 O O . CYS B 1 211 ? -26.77470 -2.43359 -85.77962 1.000 77.74243 211 CYS B O 1
ATOM 2909 N N . LEU B 1 212 ? -26.55707 -3.66104 -83.90319 1.000 78.55691 212 LEU B N 1
ATOM 2910 C CA . LEU B 1 212 ? -27.31268 -2.72219 -83.09300 1.000 74.68958 212 LEU B CA 1
ATOM 2911 C C . LEU B 1 212 ? -26.52171 -1.42523 -82.92108 1.000 73.51668 212 LEU B C 1
ATOM 2912 O O . LEU B 1 212 ? -25.28892 -1.43146 -82.97082 1.000 81.35572 212 LEU B O 1
ATOM 2917 N N . PRO B 1 213 ? -27.20762 -0.29750 -82.73341 1.000 74.39282 213 PRO B N 1
ATOM 2918 C CA . PRO B 1 213 ? -26.49734 0.98182 -82.60940 1.000 73.64994 213 PRO B CA 1
ATOM 2919 C C . PRO B 1 213 ? -25.54557 0.98862 -81.42110 1.000 75.18331 213 PRO B C 1
ATOM 2920 O O . PRO B 1 213 ? -25.82469 0.40323 -80.37228 1.000 71.01495 213 PRO B O 1
ATOM 2924 N N . LYS B 1 214 ? -24.40503 1.65584 -81.60657 1.000 68.66543 214 LYS B N 1
ATOM 2925 C CA . LYS B 1 214 ? -23.35981 1.79416 -80.59276 1.000 72.19789 214 LYS B CA 1
ATOM 2926 C C . LYS B 1 214 ? -22.78293 0.44993 -80.15697 1.000 80.32838 214 LYS B C 1
ATOM 2927 O O . LYS B 1 214 ? -22.24056 0.33360 -79.05264 1.000 71.18829 214 LYS B O 1
ATOM 2929 N N . THR B 1 215 ? -22.88894 -0.57523 -81.00688 1.000 74.45210 215 THR B N 1
ATOM 2930 C CA . THR B 1 215 ? -22.27311 -1.86081 -80.69443 1.000 72.99054 215 THR B CA 1
ATOM 2931 C C . THR B 1 215 ? -20.75273 -1.75933 -80.70006 1.000 69.91448 215 THR B C 1
ATOM 2932 O O . THR B 1 215 ? -20.08131 -2.40941 -79.88696 1.000 74.43985 215 THR B O 1
ATOM 2936 N N . SER B 1 216 ? -20.19986 -0.93460 -81.59336 1.000 64.30982 216 SER B N 1
ATOM 2937 C CA . SER B 1 216 ? -18.75261 -0.76771 -81.66370 1.000 73.84861 216 SER B CA 1
ATOM 2938 C C . SER B 1 216 ? -18.19005 -0.23861 -80.35061 1.000 76.63729 216 SER B C 1
ATOM 2939 O O . SER B 1 216 ? -17.12929 -0.68303 -79.89940 1.000 76.13530 216 SER B O 1
ATOM 2942 N N . ASP B 1 217 ? -18.89386 0.70074 -79.71417 1.000 73.40590 217 ASP B N 1
ATOM 2943 C CA . ASP B 1 217 ? -18.39735 1.27797 -78.46806 1.000 80.50182 217 ASP B CA 1
ATOM 2944 C C . ASP B 1 217 ? -18.42721 0.26242 -77.33141 1.000 71.45612 217 ASP B C 1
ATOM 2945 O O . ASP B 1 217 ? -17.48535 0.18990 -76.53164 1.000 69.63058 217 ASP B O 1
ATOM 2950 N N . GLU B 1 218 ? -19.50274 -0.52404 -77.23754 1.000 63.95293 218 GLU B N 1
ATOM 2951 C CA . GLU B 1 218 ? -19.56422 -1.56847 -76.22009 1.000 75.95135 218 GLU B CA 1
ATOM 2952 C C . GLU B 1 218 ? -18.46282 -2.59895 -76.42963 1.000 77.14621 218 GLU B C 1
ATOM 2953 O O . GLU B 1 218 ? -17.80009 -3.01875 -75.47026 1.000 71.98493 218 GLU B O 1
ATOM 2955 N N . LEU B 1 219 ? -18.25054 -3.01393 -77.68142 1.000 74.98636 219 LEU B N 1
ATOM 2956 C CA . LEU B 1 219 ? -17.16346 -3.93929 -77.98170 1.000 72.36444 219 LEU B CA 1
ATOM 2957 C C . LEU B 1 219 ? -15.81798 -3.34926 -77.57862 1.000 73.95969 219 LEU B C 1
ATOM 2958 O O . LEU B 1 219 ? -14.98571 -4.03196 -76.97256 1.000 71.44519 219 LEU B O 1
ATOM 2963 N N . ARG B 1 220 ? -15.59013 -2.07523 -77.90880 1.000 75.67603 220 ARG B N 1
ATOM 2964 C CA . ARG B 1 220 ? -14.32211 -1.43153 -77.58363 1.000 75.52685 220 ARG B CA 1
ATOM 2965 C C . ARG B 1 220 ? -14.09397 -1.39113 -76.07925 1.000 76.86959 220 ARG B C 1
ATOM 2966 O O . ARG B 1 220 ? -12.99288 -1.69129 -75.60172 1.000 77.99325 220 ARG B O 1
ATOM 2974 N N . ASP B 1 221 ? -15.12727 -1.02643 -75.31622 1.000 79.98226 221 ASP B N 1
ATOM 2975 C CA . ASP B 1 221 ? -14.99387 -0.97925 -73.86370 1.000 72.83230 221 ASP B CA 1
ATOM 2976 C C . ASP B 1 221 ? -14.71522 -2.36371 -73.29049 1.000 74.82496 221 ASP B C 1
ATOM 2977 O O . ASP B 1 221 ? -13.88120 -2.51537 -72.38770 1.000 82.12739 221 ASP B O 1
ATOM 2982 N N . THR B 1 222 ? -15.39304 -3.39055 -73.81194 1.000 66.27881 222 THR B N 1
ATOM 2983 C CA . THR B 1 222 ? -15.16603 -4.74440 -73.31548 1.000 54.45361 222 THR B CA 1
ATOM 2984 C C . THR B 1 222 ? -13.74693 -5.21649 -73.61539 1.000 69.44305 222 THR B C 1
ATOM 2985 O O . THR B 1 222 ? -13.09128 -5.82163 -72.75714 1.000 73.08809 222 THR B O 1
ATOM 2989 N N . MET B 1 223 ? -13.25111 -4.94878 -74.82662 1.000 73.90987 223 MET B N 1
ATOM 2990 C CA . MET B 1 223 ? -11.88878 -5.35795 -75.16045 1.000 75.96533 223 MET B CA 1
ATOM 2991 C C . MET B 1 223 ? -10.85809 -4.58011 -74.35107 1.000 76.95092 223 MET B C 1
ATOM 2992 O O . MET B 1 223 ? -9.81246 -5.12702 -73.98258 1.000 79.10188 223 MET B O 1
ATOM 2997 N N . SER B 1 224 ? -11.13488 -3.30940 -74.05233 1.000 69.23276 224 SER B N 1
ATOM 2998 C CA . SER B 1 224 ? -10.22968 -2.55250 -73.19464 1.000 73.80906 224 SER B CA 1
ATOM 2999 C C . SER B 1 224 ? -10.19964 -3.13466 -71.78640 1.000 78.75483 224 SER B C 1
ATOM 3000 O O . SER B 1 224 ? -9.13039 -3.24682 -71.17247 1.000 76.38722 224 SER B O 1
ATOM 3003 N N . LEU B 1 225 ? -11.36684 -3.51780 -71.26123 1.000 72.72982 225 LEU B N 1
ATOM 3004 C CA . LEU B 1 225 ? -11.41311 -4.16632 -69.95399 1.000 75.45544 225 LEU B CA 1
ATOM 3005 C C . LEU B 1 225 ? -10.63351 -5.47602 -69.96453 1.000 73.02647 225 LEU B C 1
ATOM 3006 O O . LEU B 1 225 ? -9.91654 -5.79152 -69.00651 1.000 68.06744 225 LEU B O 1
ATOM 3011 N N . MET B 1 226 ? -10.76009 -6.25149 -71.04328 1.000 77.19952 226 MET B N 1
ATOM 3012 C CA . MET B 1 226 ? -10.04371 -7.52119 -71.12476 1.000 76.00497 226 MET B CA 1
ATOM 3013 C C . MET B 1 226 ? -8.53804 -7.30304 -71.22207 1.000 73.04431 226 MET B C 1
ATOM 3014 O O . MET B 1 226 ? -7.75548 -8.06807 -70.64587 1.000 66.71764 226 MET B O 1
ATOM 3019 N N . ILE B 1 227 ? -8.11407 -6.26080 -71.94011 1.000 73.91841 227 ILE B N 1
ATOM 3020 C CA . ILE B 1 227 ? -6.69238 -5.93447 -72.00944 1.000 76.67118 227 ILE B CA 1
ATOM 3021 C C . ILE B 1 227 ? -6.17567 -5.52449 -70.63689 1.000 77.67818 227 ILE B C 1
ATOM 3022 O O . ILE B 1 227 ? -5.06361 -5.89403 -70.23840 1.000 74.31255 227 ILE B O 1
ATOM 3024 N N . ARG B 1 228 ? -6.97553 -4.75792 -69.89015 1.000 80.87773 228 ARG B N 1
ATOM 3025 C CA . ARG B 1 228 ? -6.58017 -4.38193 -68.53562 1.000 76.33071 228 ARG B CA 1
ATOM 3026 C C . ARG B 1 228 ? -6.45939 -5.60651 -67.63669 1.000 66.60849 228 ARG B C 1
ATOM 3027 O O . ARG B 1 228 ? -5.53118 -5.70189 -66.82503 1.000 73.41589 228 ARG B O 1
ATOM 3035 N N . GLN B 1 229 ? -7.39031 -6.55444 -67.76745 1.000 68.08652 229 GLN B N 1
ATOM 3036 C CA . GLN B 1 229 ? -7.31340 -7.77922 -66.97528 1.000 73.15301 229 GLN B CA 1
ATOM 3037 C C . GLN B 1 229 ? -6.07289 -8.58990 -67.33311 1.000 73.99861 229 GLN B C 1
ATOM 3038 O O . GLN B 1 229 ? -5.39059 -9.12304 -66.44838 1.000 79.29362 229 GLN B O 1
ATOM 3040 N N . THR B 1 230 ? -5.76411 -8.69070 -68.62820 1.000 78.64828 230 THR B N 1
ATOM 3041 C CA . THR B 1 230 ? -4.56607 -9.40833 -69.05258 1.000 83.11965 230 THR B CA 1
ATOM 3042 C C . THR B 1 230 ? -3.30351 -8.73745 -68.52623 1.000 82.76026 230 THR B C 1
ATOM 3043 O O . THR B 1 230 ? -2.34544 -9.41683 -68.13873 1.000 88.83148 230 THR B O 1
ATOM 3047 N N . ILE B 1 231 ? -3.28242 -7.40356 -68.50779 1.000 72.93554 231 ILE B N 1
ATOM 3048 C CA . ILE B 1 231 ? -2.12040 -6.68831 -67.99039 1.000 79.06666 231 ILE B CA 1
ATOM 3049 C C . ILE B 1 231 ? -1.98201 -6.91025 -66.48869 1.000 92.64558 231 ILE B C 1
ATOM 3050 O O . ILE B 1 231 ? -0.87579 -7.12651 -65.97809 1.000 96.32441 231 ILE B O 1
ATOM 3055 N N . ARG B 1 232 ? -3.10035 -6.87215 -65.75903 1.000 86.06827 232 ARG B N 1
ATOM 3056 C CA . ARG B 1 232 ? -3.05358 -7.10606 -64.31939 1.000 85.70443 232 ARG B CA 1
ATOM 3057 C C . ARG B 1 232 ? -2.62735 -8.53102 -63.99283 1.000 87.55132 232 ARG B C 1
ATOM 3058 O O . ARG B 1 232 ? -1.98262 -8.76239 -62.96362 1.000 94.78339 232 ARG B O 1
ATOM 3066 N N . SER B 1 233 ? -2.97267 -9.49394 -64.84838 1.000 86.24670 233 SER B N 1
ATOM 3067 C CA . SER B 1 233 ? -2.57134 -10.87722 -64.61643 1.000 92.46175 233 SER B CA 1
ATOM 3068 C C . SER B 1 233 ? -1.08076 -11.11384 -64.83391 1.000 99.23820 233 SER B C 1
ATOM 3069 O O . SER B 1 233 ? -0.62010 -12.24276 -64.62911 1.000 98.80556 233 SER B O 1
ATOM 3072 N N . LYS B 1 234 ? -0.31873 -10.09438 -65.23952 1.000 102.10819 234 LYS B N 1
ATOM 3073 C CA . LYS B 1 234 ? 1.10815 -10.24584 -65.48407 1.000 103.49749 234 LYS B CA 1
ATOM 3074 C C . LYS B 1 234 ? 1.96891 -9.22748 -64.74822 1.000 102.23626 234 LYS B C 1
ATOM 3075 O O . LYS B 1 234 ? 3.19781 -9.28608 -64.86634 1.000 102.19743 234 LYS B O 1
ATOM 3081 N N . ARG B 1 235 ? 1.37198 -8.30209 -63.99932 1.000 102.93369 235 ARG B N 1
ATOM 3082 C CA . ARG B 1 235 ? 2.11854 -7.25566 -63.30649 1.000 99.66569 235 ARG B CA 1
ATOM 3083 C C . ARG B 1 235 ? 1.75340 -7.28524 -61.82897 1.000 99.77495 235 ARG B C 1
ATOM 3084 O O . ARG B 1 235 ? 0.56949 -7.09360 -61.48212 1.000 102.62279 235 ARG B O 1
ATOM 3086 N N . PRO B 1 236 ? 2.71633 -7.51455 -60.92322 1.000 104.61961 236 PRO B N 1
ATOM 3087 C CA . PRO B 1 236 ? 2.45894 -7.53974 -59.48065 1.000 103.99004 236 PRO B CA 1
ATOM 3088 C C . PRO B 1 236 ? 2.45574 -6.14537 -58.85998 1.000 94.35518 236 PRO B C 1
ATOM 3089 O O . PRO B 1 236 ? 2.50822 -5.16160 -59.59824 1.000 86.67353 236 PRO B O 1
ATOM 3093 N N . PRO C 1 7 ? -14.67955 -11.02753 76.42428 1.000 100.80015 7 PRO C N 1
ATOM 3094 C CA . PRO C 1 7 ? -13.41065 -11.61842 76.85936 1.000 92.21467 7 PRO C CA 1
ATOM 3095 C C . PRO C 1 7 ? -12.24307 -10.64522 76.74022 1.000 90.50530 7 PRO C C 1
ATOM 3096 O O . PRO C 1 7 ? -11.15288 -10.93659 77.23308 1.000 83.70366 7 PRO C O 1
ATOM 3100 N N . HIS C 1 8 ? -12.48375 -9.50440 76.08969 1.000 97.75440 8 HIS C N 1
ATOM 3101 C CA . HIS C 1 8 ? -11.45025 -8.49709 75.84205 1.000 88.29291 8 HIS C CA 1
ATOM 3102 C C . HIS C 1 8 ? -10.26564 -9.09623 75.08666 1.000 76.72119 8 HIS C C 1
ATOM 3103 O O . HIS C 1 8 ? -9.10985 -8.74065 75.32512 1.000 79.42884 8 HIS C O 1
ATOM 3110 N N . ASN C 1 9 ? -10.56290 -10.01369 74.16275 1.000 71.26998 9 ASN C N 1
ATOM 3111 C CA . ASN C 1 9 ? -9.55563 -10.68145 73.33517 1.000 72.44008 9 ASN C CA 1
ATOM 3112 C C . ASN C 1 9 ? -8.50230 -11.39615 74.17846 1.000 69.71637 9 ASN C C 1
ATOM 3113 O O . ASN C 1 9 ? -7.33438 -11.48079 73.79079 1.000 80.88844 9 ASN C O 1
ATOM 3118 N N . ALA C 1 10 ? -8.90215 -11.91829 75.33209 1.000 67.33927 10 ALA C N 1
ATOM 3119 C CA . ALA C 1 10 ? -8.00215 -12.64368 76.21467 1.000 67.00016 10 ALA C CA 1
ATOM 3120 C C . ALA C 1 10 ? -8.21247 -14.14641 76.07475 1.000 67.35353 10 ALA C C 1
ATOM 3121 O O . ALA C 1 10 ? -9.25439 -14.61356 75.60845 1.000 65.68108 10 ALA C O 1
ATOM 3123 N N . ILE C 1 11 ? -7.19785 -14.90328 76.48367 1.000 70.46159 11 ILE C N 1
ATOM 3124 C CA . ILE C 1 11 ? -7.23838 -16.36023 76.46979 1.000 59.36090 11 ILE C CA 1
ATOM 3125 C C . ILE C 1 11 ? -7.35520 -16.84493 77.90683 1.000 65.52344 11 ILE C C 1
ATOM 3126 O O . ILE C 1 11 ? -6.64344 -16.35990 78.79515 1.000 61.12507 11 ILE C O 1
ATOM 3131 N N . PHE C 1 12 ? -8.24963 -17.80013 78.13070 1.000 66.70096 12 PHE C N 1
ATOM 3132 C CA . PHE C 1 12 ? -8.57453 -18.29346 79.45966 1.000 66.55333 12 PHE C CA 1
ATOM 3133 C C . PHE C 1 12 ? -8.08843 -19.72990 79.58158 1.000 70.20417 12 PHE C C 1
ATOM 3134 O O . PHE C 1 12 ? -8.44980 -20.58279 78.76412 1.000 74.99463 12 PHE C O 1
ATOM 3142 N N . VAL C 1 13 ? -7.26927 -19.99225 80.59626 1.000 63.04872 13 VAL C N 1
ATOM 3143 C CA . VAL C 1 13 ? -6.59289 -21.27295 80.75624 1.000 63.17691 13 VAL C CA 1
ATOM 3144 C C . VAL C 1 13 ? -7.09534 -21.94232 82.02569 1.000 65.72121 13 VAL C C 1
ATOM 3145 O O . VAL C 1 13 ? -7.08788 -21.33285 83.10172 1.000 70.33495 13 VAL C O 1
ATOM 3149 N N . ASN C 1 14 ? -7.53185 -23.18951 81.89632 1.000 71.70580 14 ASN C N 1
ATOM 3150 C CA . ASN C 1 14 ? -7.85354 -24.01697 83.04611 1.000 68.62599 14 ASN C CA 1
ATOM 3151 C C . ASN C 1 14 ? -6.59124 -24.69703 83.56385 1.000 69.77119 14 ASN C C 1
ATOM 3152 O O . ASN C 1 14 ? -5.59024 -24.82704 82.85519 1.000 74.10826 14 ASN C O 1
ATOM 3157 N N . PHE C 1 15 ? -6.64892 -25.12958 84.82506 1.000 71.64524 15 PHE C N 1
ATOM 3158 C CA . PHE C 1 15 ? -5.50864 -25.82232 85.41503 1.000 69.84206 15 PHE C CA 1
ATOM 3159 C C . PHE C 1 15 ? -5.21952 -27.13438 84.69892 1.000 72.79937 15 PHE C C 1
ATOM 3160 O O . PHE C 1 15 ? -4.06590 -27.57671 84.65439 1.000 71.89807 15 PHE C O 1
ATOM 3168 N N . GLU C 1 16 ? -6.24433 -27.76273 84.12861 1.000 75.02388 16 GLU C N 1
ATOM 3169 C CA . GLU C 1 16 ? -6.10112 -29.04777 83.45986 1.000 77.54351 16 GLU C CA 1
ATOM 3170 C C . GLU C 1 16 ? -5.85211 -28.92056 81.96323 1.000 71.24802 16 GLU C C 1
ATOM 3171 O O . GLU C 1 16 ? -5.77726 -29.94513 81.27688 1.000 68.89908 16 GLU C O 1
ATOM 3177 N N . ASP C 1 17 ? -5.73135 -27.70153 81.44109 1.000 70.47172 17 ASP C N 1
ATOM 3178 C CA . ASP C 1 17 ? -5.42658 -27.52858 80.02771 1.000 73.61712 17 ASP C CA 1
ATOM 3179 C C . ASP C 1 17 ? -4.07325 -28.14870 79.70470 1.000 74.10252 17 ASP C C 1
ATOM 3180 O O . ASP C 1 17 ? -3.11458 -28.02151 80.47162 1.000 73.17264 17 ASP C O 1
ATOM 3185 N N . GLU C 1 18 ? -4.00535 -28.83613 78.56208 1.000 62.38831 18 GLU C N 1
ATOM 3186 C CA . GLU C 1 18 ? -2.78681 -29.55116 78.19512 1.000 61.38398 18 GLU C CA 1
ATOM 3187 C C . GLU C 1 18 ? -1.60441 -28.59849 78.07186 1.000 67.16830 18 GLU C C 1
ATOM 3188 O O . GLU C 1 18 ? -0.52332 -28.85919 78.61256 1.000 60.49756 18 GLU C O 1
ATOM 3190 N N . GLU C 1 19 ? -1.79116 -27.48260 77.37239 1.000 71.85127 19 GLU C N 1
ATOM 3191 C CA . GLU C 1 19 ? -0.72828 -26.50691 77.18919 1.000 67.77756 19 GLU C CA 1
ATOM 3192 C C . GLU C 1 19 ? -1.24802 -25.10629 77.48143 1.000 63.34161 19 GLU C C 1
ATOM 3193 O O . GLU C 1 19 ? -2.45375 -24.87274 77.60436 1.000 58.28833 19 GLU C O 1
ATOM 3199 N N . VAL C 1 20 ? -0.30887 -24.17202 77.59249 1.000 60.03102 20 VAL C N 1
ATOM 3200 C CA . VAL C 1 20 ? -0.61357 -22.76355 77.82644 1.000 61.36411 20 VAL C CA 1
ATOM 3201 C C . VAL C 1 20 ? -0.28393 -21.98499 76.55818 1.000 56.87262 20 VAL C C 1
ATOM 3202 O O . VAL C 1 20 ? 0.59341 -22.40310 75.78853 1.000 59.50302 20 VAL C O 1
ATOM 3206 N N . PRO C 1 21 ? -0.95415 -20.86601 76.29321 1.000 59.05992 21 PRO C N 1
ATOM 3207 C CA . PRO C 1 21 ? -0.66448 -20.11021 75.07070 1.000 55.51914 21 PRO C CA 1
ATOM 3208 C C . PRO C 1 21 ? 0.71203 -19.46866 75.11683 1.000 57.88344 21 PRO C C 1
ATOM 3209 O O . PRO C 1 21 ? 1.21678 -19.09059 76.17691 1.000 50.16093 21 PRO C O 1
ATOM 3213 N N . LYS C 1 22 ? 1.32076 -19.35181 73.93627 1.000 57.88399 22 LYS C N 1
ATOM 3214 C CA . LYS C 1 22 ? 2.62396 -18.72269 73.78962 1.000 53.95178 22 LYS C CA 1
ATOM 3215 C C . LYS C 1 22 ? 2.57290 -17.40701 73.02769 1.000 54.75473 22 LYS C C 1
ATOM 3216 O O . LYS C 1 22 ? 3.59130 -16.70984 72.96185 1.000 57.08245 22 LYS C O 1
ATOM 3222 N N . GLN C 1 23 ? 1.42332 -17.04949 72.45542 1.000 52.02686 23 GLN C N 1
ATOM 3223 C CA . GLN C 1 23 ? 1.25869 -15.81644 71.70663 1.000 55.30912 23 GLN C CA 1
ATOM 3224 C C . GLN C 1 23 ? -0.13494 -15.26361 71.96949 1.000 54.25615 23 GLN C C 1
ATOM 3225 O O . GLN C 1 23 ? -1.08972 -16.03888 72.12998 1.000 53.92243 23 GLN C O 1
ATOM 3231 N N . PRO C 1 24 ? -0.28422 -13.94320 72.02282 1.000 49.81013 24 PRO C N 1
ATOM 3232 C CA . PRO C 1 24 ? -1.61088 -13.35682 72.23913 1.000 44.52029 24 PRO C CA 1
ATOM 3233 C C . PRO C 1 24 ? -2.50540 -13.54512 71.02329 1.000 58.85159 24 PRO C C 1
ATOM 3234 O O . PRO C 1 24 ? -2.06640 -13.91295 69.93193 1.000 55.21415 24 PRO C O 1
ATOM 3238 N N . LEU C 1 25 ? -3.79300 -13.28797 71.23392 1.000 63.66810 25 LEU C N 1
ATOM 3239 C CA . LEU C 1 25 ? -4.75001 -13.34226 70.13927 1.000 54.19652 25 LEU C CA 1
ATOM 3240 C C . LEU C 1 25 ? -4.51422 -12.18342 69.17923 1.000 65.45645 25 LEU C C 1
ATOM 3241 O O . LEU C 1 25 ? -4.17538 -11.07118 69.59376 1.000 65.61182 25 LEU C O 1
ATOM 3246 N N . GLU C 1 26 ? -4.69128 -12.45454 67.88364 1.000 67.48229 26 GLU C N 1
ATOM 3247 C CA . GLU C 1 26 ? -4.46715 -11.42653 66.87165 1.000 64.76389 26 GLU C CA 1
ATOM 3248 C C . GLU C 1 26 ? -5.42680 -10.25592 67.05025 1.000 65.95494 26 GLU C C 1
ATOM 3249 O O . GLU C 1 26 ? -5.06334 -9.09760 66.80145 1.000 62.67625 26 GLU C O 1
ATOM 3255 N N . ALA C 1 27 ? -6.65822 -10.53994 67.48257 1.000 60.33240 27 ALA C N 1
ATOM 3256 C CA . ALA C 1 27 ? -7.61364 -9.47141 67.75109 1.000 63.41213 27 ALA C CA 1
ATOM 3257 C C . ALA C 1 27 ? -7.09249 -8.52706 68.82565 1.000 72.60962 27 ALA C C 1
ATOM 3258 O O . ALA C 1 27 ? -7.28584 -7.30989 68.73782 1.000 71.40252 27 ALA C O 1
ATOM 3260 N N . ALA C 1 28 ? -6.41703 -9.06867 69.84273 1.000 72.89184 28 ALA C N 1
ATOM 3261 C CA . ALA C 1 28 ? -5.83621 -8.22031 70.87852 1.000 77.57519 28 ALA C CA 1
ATOM 3262 C C . ALA C 1 28 ? -4.73600 -7.33243 70.31152 1.000 70.50527 28 ALA C C 1
ATOM 3263 O O . ALA C 1 28 ? -4.64053 -6.15039 70.66391 1.000 66.46728 28 ALA C O 1
ATOM 3265 N N . ALA C 1 29 ? -3.89885 -7.88313 69.42879 1.000 66.26292 29 ALA C N 1
ATOM 3266 C CA . ALA C 1 29 ? -2.84858 -7.08277 68.80885 1.000 71.51430 29 ALA C CA 1
ATOM 3267 C C . ALA C 1 29 ? -3.43820 -5.95011 67.97828 1.000 73.96080 29 ALA C C 1
ATOM 3268 O O . ALA C 1 29 ? -2.96768 -4.80841 68.04819 1.000 73.50595 29 ALA C O 1
ATOM 3270 N N . GLN C 1 30 ? -4.48272 -6.24107 67.19868 1.000 61.37850 30 GLN C N 1
ATOM 3271 C CA . GLN C 1 30 ? -5.09626 -5.19831 66.38028 1.000 62.76730 30 GLN C CA 1
ATOM 3272 C C . GLN C 1 30 ? -5.80189 -4.15599 67.24236 1.000 65.51986 30 GLN C C 1
ATOM 3273 O O . GLN C 1 30 ? -5.76725 -2.95701 66.93329 1.000 61.22958 30 GLN C O 1
ATOM 3279 N N . THR C 1 31 ? -6.43665 -4.58926 68.33457 1.000 66.42041 31 THR C N 1
ATOM 3280 C CA . THR C 1 31 ? -7.09713 -3.64450 69.22790 1.000 64.51284 31 THR C CA 1
ATOM 3281 C C . THR C 1 31 ? -6.08535 -2.73522 69.91227 1.000 59.63602 31 THR C C 1
ATOM 3282 O O . THR C 1 31 ? -6.34020 -1.53885 70.08937 1.000 57.37467 31 THR C O 1
ATOM 3286 N N . TRP C 1 32 ? -4.92958 -3.27990 70.30045 1.000 56.68580 32 TRP C N 1
ATOM 3287 C CA . TRP C 1 32 ? -3.88669 -2.43663 70.87448 1.000 56.62926 32 TRP C CA 1
ATOM 3288 C C . TRP C 1 32 ? -3.30778 -1.49351 69.82819 1.000 68.21174 32 TRP C C 1
ATOM 3289 O O . TRP C 1 32 ? -2.97316 -0.34471 70.13939 1.000 69.05709 32 TRP C O 1
ATOM 3300 N N . ARG C 1 33 ? -3.17840 -1.96294 68.58359 1.000 65.87409 33 ARG C N 1
ATOM 3301 C CA . ARG C 1 33 ? -2.75113 -1.08452 67.49931 1.000 55.20733 33 ARG C CA 1
ATOM 3302 C C . ARG C 1 33 ? -3.69934 0.09715 67.34622 1.000 64.43473 33 ARG C C 1
ATOM 3303 O O . ARG C 1 33 ? -3.25992 1.24127 67.18010 1.000 63.18888 33 ARG C O 1
ATOM 3311 N N . ARG C 1 34 ? -5.00695 -0.16288 67.40190 1.000 62.85864 34 ARG C N 1
ATOM 3312 C CA . ARG C 1 34 ? -5.98045 0.91523 67.25186 1.000 67.49293 34 ARG C CA 1
ATOM 3313 C C . ARG C 1 34 ? -5.99490 1.83145 68.4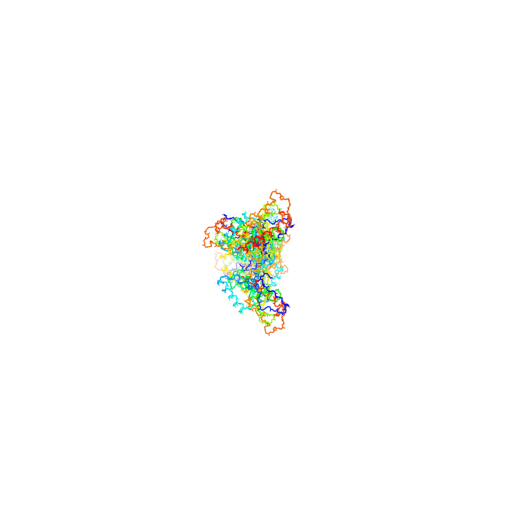7098 1.000 71.05881 34 ARG C C 1
ATOM 3314 O O . ARG C 1 34 ? -6.16962 3.04825 68.33703 1.000 75.04642 34 ARG C O 1
ATOM 3322 N N . VAL C 1 35 ? -5.81136 1.26883 69.66591 1.000 66.55605 35 VAL C N 1
ATOM 3323 C CA . VAL C 1 35 ? -5.93572 2.05448 70.88967 1.000 62.26635 35 VAL C CA 1
ATOM 3324 C C . VAL C 1 35 ? -4.68373 2.88986 71.13466 1.000 71.35355 35 VAL C C 1
ATOM 3325 O O . VAL C 1 35 ? -4.77297 4.05302 71.54510 1.000 74.07086 35 VAL C O 1
ATOM 3329 N N . CYS C 1 36 ? -3.50375 2.32058 70.88461 1.000 70.83975 36 CYS C N 1
ATOM 3330 C CA . CYS C 1 36 ? -2.24620 3.02892 71.09803 1.000 65.53472 36 CYS C CA 1
ATOM 3331 C C . CYS C 1 36 ? -2.16296 4.26644 70.21207 1.000 69.78718 36 CYS C C 1
ATOM 3332 O O . CYS C 1 36 ? -1.84719 4.16804 69.02183 1.000 77.42815 36 CYS C O 1
ATOM 3335 N N . THR C 1 37 ? -2.44330 5.43361 70.78731 1.000 73.28430 37 THR C N 1
ATOM 3336 C CA . THR C 1 37 ? -2.50533 6.69295 70.05352 1.000 70.64129 37 THR C CA 1
ATOM 3337 C C . THR C 1 37 ? -1.36984 7.64696 70.38919 1.000 67.01425 37 THR C C 1
ATOM 3338 O O . THR C 1 37 ? -0.79556 8.25733 69.48433 1.000 71.99951 37 THR C O 1
ATOM 3342 N N . ASN C 1 38 ? -1.02401 7.78332 71.66259 1.000 74.79169 38 ASN C N 1
ATOM 3343 C CA . ASN C 1 38 ? -0.00131 8.70443 72.12742 1.000 71.17086 38 ASN C CA 1
ATOM 3344 C C . ASN C 1 38 ? 1.24795 7.95179 72.57722 1.000 72.29332 38 ASN C C 1
ATOM 3345 O O . ASN C 1 38 ? 1.18326 6.76278 72.90710 1.000 74.90288 38 ASN C O 1
ATOM 3350 N N . PRO C 1 39 ? 2.41121 8.61276 72.59447 1.000 67.61826 39 PRO C N 1
ATOM 3351 C CA . PRO C 1 39 ? 3.64366 7.91686 73.00843 1.000 69.72961 39 PRO C CA 1
ATOM 3352 C C . PRO C 1 39 ? 3.62237 7.42742 74.44660 1.000 70.35156 39 PRO C C 1
ATOM 3353 O O . PRO C 1 39 ? 4.34828 6.47647 74.77201 1.000 77.11903 39 PRO C O 1
ATOM 3357 N N . VAL C 1 40 ? 2.82336 8.04874 75.31875 1.000 61.58751 40 VAL C N 1
ATOM 3358 C CA . VAL C 1 40 ? 2.69134 7.56403 76.68985 1.000 70.52763 40 VAL C CA 1
ATOM 3359 C C . VAL C 1 40 ? 2.16320 6.13585 76.70044 1.000 73.39252 40 VAL C C 1
ATOM 3360 O O . VAL C 1 40 ? 2.51902 5.33683 77.57662 1.000 76.65093 40 VAL C O 1
ATOM 3364 N N . ASP C 1 41 ? 1.33087 5.78167 75.71778 1.000 63.30129 41 ASP C N 1
ATOM 3365 C CA . ASP C 1 41 ? 0.82595 4.41575 75.63116 1.000 68.89252 41 ASP C CA 1
ATOM 3366 C C . ASP C 1 41 ? 1.94699 3.43046 75.32219 1.000 68.09025 41 ASP C C 1
ATOM 3367 O O . ASP C 1 41 ? 2.02737 2.36194 75.93812 1.000 67.37977 41 ASP C O 1
ATOM 3372 N N . ARG C 1 42 ? 2.82991 3.77400 74.38154 1.000 56.21197 42 ARG C N 1
ATOM 3373 C CA . ARG C 1 42 ? 3.97732 2.91442 74.10700 1.000 68.19750 42 ARG C CA 1
ATOM 3374 C C . ARG C 1 42 ? 4.89898 2.82764 75.31787 1.000 67.92832 42 ARG C C 1
ATOM 3375 O O . ARG C 1 42 ? 5.46840 1.76570 75.60303 1.000 68.13702 42 ARG C O 1
ATOM 3377 N N . LYS C 1 43 ? 5.04510 3.93293 76.05256 1.000 71.38520 43 LYS C N 1
ATOM 3378 C CA . LYS C 1 43 ? 5.89697 3.92688 77.23850 1.000 75.10664 43 LYS C CA 1
ATOM 3379 C C . LYS C 1 43 ? 5.34643 2.99040 78.30912 1.000 73.28906 43 LYS C C 1
ATOM 3380 O O . LYS C 1 43 ? 6.08509 2.17983 78.88258 1.000 75.44266 43 LYS C O 1
ATOM 3386 N N . VAL C 1 44 ? 4.04408 3.08250 78.59057 1.000 70.86242 44 VAL C N 1
ATOM 3387 C CA . VAL C 1 44 ? 3.46494 2.20908 79.60708 1.000 68.61592 44 VAL C CA 1
ATOM 3388 C C . VAL C 1 44 ? 3.42208 0.76697 79.11508 1.000 71.33482 44 VAL C C 1
ATOM 3389 O O . VAL C 1 44 ? 3.50296 -0.16991 79.91873 1.000 78.28285 44 VAL C O 1
ATOM 3393 N N . GLU C 1 45 ? 3.32983 0.55581 77.79892 1.000 69.07163 45 GLU C N 1
ATOM 3394 C CA . GLU C 1 45 ? 3.42588 -0.79839 77.26408 1.000 70.55730 45 GLU C CA 1
ATOM 3395 C C . GLU C 1 45 ? 4.80395 -1.39030 77.53080 1.000 74.40906 45 GLU C C 1
ATOM 3396 O O . GLU C 1 45 ? 4.92483 -2.53419 77.98409 1.000 69.95696 45 GLU C O 1
ATOM 3402 N N . GLU C 1 46 ? 5.85873 -0.61805 77.25658 1.000 78.58735 46 GLU C N 1
ATOM 3403 C CA . GLU C 1 46 ? 7.21226 -1.08768 77.53977 1.000 67.75255 46 GLU C CA 1
ATOM 3404 C C . GLU C 1 46 ? 7.41277 -1.32278 79.03292 1.000 66.89142 46 GLU C C 1
ATOM 3405 O O . GLU C 1 46 ? 8.09509 -2.27407 79.43593 1.000 68.19140 46 GLU C O 1
ATOM 3411 N N . GLU C 1 47 ? 6.81801 -0.46915 79.87046 1.000 64.44756 47 GLU C N 1
ATOM 3412 C CA . GLU C 1 47 ? 6.93438 -0.65263 81.31462 1.000 70.73949 47 GLU C CA 1
ATOM 3413 C C . GLU C 1 47 ? 6.25463 -1.94089 81.76571 1.000 67.48090 47 GLU C C 1
ATOM 3414 O O . GLU C 1 47 ? 6.79104 -2.67459 82.60593 1.000 68.14061 47 GLU C O 1
ATOM 3420 N N . LEU C 1 48 ? 5.07037 -2.23184 81.22059 1.000 60.78562 48 LEU C N 1
ATOM 3421 C CA . LEU C 1 48 ? 4.39477 -3.48251 81.54979 1.000 63.79101 48 LEU C CA 1
ATOM 3422 C C . LEU C 1 48 ? 5.19128 -4.68227 81.05247 1.000 66.22474 48 LEU C C 1
ATOM 3423 O O . LEU C 1 48 ? 5.24925 -5.72021 81.72408 1.000 59.15879 48 LEU C O 1
ATOM 3428 N N . ARG C 1 49 ? 5.81396 -4.55771 79.87669 1.000 66.40801 49 ARG C N 1
ATOM 3429 C CA . ARG C 1 49 ? 6.67684 -5.62459 79.37625 1.000 65.27817 49 ARG C CA 1
ATOM 3430 C C . ARG C 1 49 ? 7.82905 -5.88710 80.33659 1.000 66.75448 49 ARG C C 1
ATOM 3431 O O . ARG C 1 49 ? 8.14970 -7.04094 80.64130 1.000 70.59224 49 ARG C O 1
ATOM 3439 N N . LYS C 1 50 ? 8.46423 -4.81951 80.82502 1.000 61.30023 50 LYS C N 1
ATOM 3440 C CA . LYS C 1 50 ? 9.56337 -4.98271 81.77229 1.000 68.63307 50 LYS C CA 1
ATOM 3441 C C . LYS C 1 50 ? 9.08427 -5.62315 83.07049 1.000 67.27465 50 LYS C C 1
ATOM 3442 O O . LYS C 1 50 ? 9.74159 -6.52411 83.60944 1.000 62.40286 50 LYS C O 1
ATOM 3444 N N . LEU C 1 51 ? 7.93628 -5.17324 83.58458 1.000 60.16385 51 LEU C N 1
ATOM 3445 C CA . LEU C 1 51 ? 7.41358 -5.73044 84.82853 1.000 56.24352 51 LEU C CA 1
ATOM 3446 C C . LEU C 1 51 ? 7.08787 -7.21084 84.68103 1.000 64.58944 51 LEU C C 1
ATOM 3447 O O . LEU C 1 51 ? 7.33817 -8.00259 85.59743 1.000 65.42220 51 LEU C O 1
ATOM 3452 N N . PHE C 1 52 ? 6.52509 -7.60559 83.53742 1.000 59.04012 52 PHE C N 1
ATOM 3453 C CA . PHE C 1 52 ? 6.19939 -9.00853 83.32072 1.000 56.60321 52 PHE C CA 1
ATOM 3454 C C . PHE C 1 52 ? 7.42326 -9.84657 82.97960 1.000 60.30944 52 PHE C C 1
ATOM 3455 O O . PHE C 1 52 ? 7.38719 -11.06974 83.15104 1.000 62.49110 52 PHE C O 1
ATOM 3463 N N . ASP C 1 53 ? 8.49889 -9.22176 82.49863 1.000 66.62051 53 ASP C N 1
ATOM 3464 C CA . ASP C 1 53 ? 9.75132 -9.94332 82.31630 1.000 69.05087 53 ASP C CA 1
ATOM 3465 C C . ASP C 1 53 ? 10.47348 -10.15255 83.63909 1.000 68.75671 53 ASP C C 1
ATOM 3466 O O . ASP C 1 53 ? 11.18936 -11.14746 83.79977 1.000 73.03808 53 ASP C O 1
ATOM 3471 N N . ILE C 1 54 ? 10.30200 -9.23381 84.58838 1.000 61.68143 54 ILE C N 1
ATOM 3472 C CA . ILE C 1 54 ? 10.87869 -9.41779 85.91744 1.000 61.48674 54 ILE C CA 1
ATOM 3473 C C . ILE C 1 54 ? 10.05351 -10.41304 86.72463 1.000 63.29410 54 ILE C C 1
ATOM 3474 O O . ILE C 1 54 ? 10.56664 -11.43066 87.20413 1.000 67.81018 54 ILE C O 1
ATOM 3479 N N . ARG C 1 55 ? 8.76040 -10.13338 86.88289 1.000 66.20384 55 ARG C N 1
ATOM 3480 C CA . ARG C 1 55 ? 7.84538 -11.01466 87.59477 1.000 62.38356 55 ARG C CA 1
ATOM 3481 C C . ARG C 1 55 ? 6.85026 -11.60120 86.60582 1.000 61.88105 55 ARG C C 1
ATOM 3482 O O . ARG C 1 55 ? 6.06210 -10.84868 86.01455 1.000 55.17266 55 ARG C O 1
ATOM 3490 N N . PRO C 1 56 ? 6.84385 -12.92092 86.38863 1.000 60.78652 56 PRO C N 1
ATOM 3491 C CA . PRO C 1 56 ? 6.00050 -13.48418 85.32241 1.000 58.57122 56 PRO C CA 1
ATOM 3492 C C . PRO C 1 56 ? 4.51975 -13.55186 85.65480 1.000 60.10950 56 PRO C C 1
ATOM 3493 O O . PRO C 1 56 ? 3.70348 -13.61396 84.72543 1.000 58.91999 56 PRO C O 1
ATOM 3497 N N . ILE C 1 57 ? 4.14213 -13.54914 86.93038 1.000 50.03815 57 ILE C N 1
ATOM 3498 C CA . ILE C 1 57 ? 2.74937 -13.67759 87.34276 1.000 56.36455 57 ILE C CA 1
ATOM 3499 C C . ILE C 1 57 ? 2.37194 -12.45161 88.16116 1.000 59.90112 57 ILE C C 1
ATOM 3500 O O . ILE C 1 57 ? 3.03322 -12.13611 89.15695 1.000 62.02128 57 ILE C O 1
ATOM 3505 N N . TRP C 1 58 ? 1.30819 -11.76790 87.74359 1.000 56.11746 58 TRP C N 1
ATOM 3506 C CA . TRP C 1 58 ? 0.86368 -10.53984 88.38318 1.000 55.34037 58 TRP C CA 1
ATOM 3507 C C . TRP C 1 58 ? -0.63716 -10.58384 88.62484 1.000 58.84116 58 TRP C C 1
ATOM 3508 O O . TRP C 1 58 ? -1.38636 -11.22336 87.88150 1.000 57.84713 58 TRP C O 1
ATOM 3519 N N . SER C 1 59 ? -1.06615 -9.89053 89.67359 1.000 51.65184 59 SER C N 1
ATOM 3520 C CA . SER C 1 59 ? -2.47101 -9.59073 89.89577 1.000 54.02520 59 SER C CA 1
ATOM 3521 C C . SER C 1 59 ? -2.75428 -8.16943 89.42603 1.000 58.10894 59 SER C C 1
ATOM 3522 O O . SER C 1 59 ? -1.87439 -7.30473 89.45183 1.000 53.97246 59 SER C O 1
ATOM 3525 N N . ARG C 1 60 ? -3.99329 -7.93508 88.98432 1.000 56.51602 60 ARG C N 1
ATOM 3526 C CA . ARG C 1 60 ? -4.33279 -6.62887 88.42697 1.000 70.39728 60 ARG C CA 1
ATOM 3527 C C . ARG C 1 60 ? -4.18768 -5.52042 89.46357 1.000 62.47883 60 ARG C C 1
ATOM 3528 O O . ARG C 1 60 ? -3.80680 -4.39515 89.11828 1.000 63.12850 60 ARG C O 1
ATOM 3536 N N . ASN C 1 61 ? -4.45258 -5.82162 90.73789 1.000 63.94511 61 ASN C N 1
ATOM 3537 C CA . ASN C 1 61 ? -4.25047 -4.82505 91.78301 1.000 61.62458 61 ASN C CA 1
ATOM 3538 C C . ASN C 1 61 ? -2.76981 -4.59171 92.04853 1.000 58.62925 61 ASN C C 1
ATOM 3539 O O . ASN C 1 61 ? -2.36740 -3.46589 92.36295 1.000 59.22546 61 ASN C O 1
ATOM 3544 N N . ALA C 1 62 ? -1.94805 -5.63672 91.92734 1.000 56.26810 62 ALA C N 1
ATOM 3545 C CA . ALA C 1 62 ? -0.50604 -5.46004 92.05603 1.000 52.59964 62 ALA C CA 1
ATOM 3546 C C . ALA C 1 62 ? 0.04981 -4.63470 90.90332 1.000 65.48729 62 ALA C C 1
ATOM 3547 O O . ALA C 1 62 ? 0.98237 -3.84435 91.09053 1.000 65.38458 62 ALA C O 1
ATOM 3549 N N . VAL C 1 63 ? -0.51133 -4.80425 89.70444 1.000 60.45128 63 VAL C N 1
ATOM 3550 C CA . VAL C 1 63 ? -0.05957 -4.03030 88.55238 1.000 56.11430 63 VAL C CA 1
ATOM 3551 C C . VAL C 1 63 ? -0.48077 -2.57290 88.69557 1.000 61.20378 63 VAL C C 1
ATOM 3552 O O . VAL C 1 63 ? 0.31656 -1.65378 88.47294 1.000 56.66239 63 VAL C O 1
ATOM 3556 N N . LYS C 1 64 ? -1.73844 -2.33964 89.08198 1.000 62.43916 64 LYS C N 1
ATOM 3557 C CA . LYS C 1 64 ? -2.22001 -0.97512 89.26220 1.000 61.19449 64 LYS C CA 1
ATOM 3558 C C . LYS C 1 64 ? -1.50061 -0.25194 90.39327 1.000 70.86746 64 LYS C C 1
ATOM 3559 O O . LYS C 1 64 ? -1.55873 0.98046 90.46159 1.000 69.17602 64 LYS C O 1
ATOM 3565 N N . ALA C 1 65 ? -0.82871 -0.98410 91.27870 1.000 64.49192 65 ALA C N 1
ATOM 3566 C CA . ALA C 1 65 ? -0.07777 -0.39387 92.37671 1.000 66.81421 65 ALA C CA 1
ATOM 3567 C C . ALA C 1 65 ? 1.37868 -0.12696 92.01935 1.000 68.06294 65 ALA C C 1
ATOM 3568 O O . ALA C 1 65 ? 2.16168 0.24491 92.89951 1.000 73.81643 65 ALA C O 1
ATOM 3570 N N . ASN C 1 66 ? 1.75889 -0.30791 90.75643 1.000 66.85932 66 ASN C N 1
ATOM 3571 C CA . ASN C 1 66 ? 3.13032 -0.08485 90.31638 1.000 69.13166 66 ASN C CA 1
ATOM 3572 C C . ASN C 1 66 ? 3.22584 0.93666 89.19528 1.000 80.02925 66 ASN C C 1
ATOM 3573 O O . ASN C 1 66 ? 4.06512 1.84240 89.26057 1.000 92.60110 66 ASN C O 1
ATOM 3578 N N . ILE C 1 67 ? 2.38867 0.82079 88.16692 1.000 76.55705 67 ILE C N 1
ATOM 3579 C CA . ILE C 1 67 ? 2.40392 1.71981 87.01864 1.000 72.47304 67 ILE C CA 1
ATOM 3580 C C . ILE C 1 67 ? 1.06094 2.43215 86.94713 1.000 76.35077 67 ILE C C 1
ATOM 3581 O O . ILE C 1 67 ? 0.00851 1.79885 87.09071 1.000 78.74188 67 ILE C O 1
ATOM 3586 N N . SER C 1 68 ? 1.09941 3.74608 86.73300 1.000 76.25819 68 SER C N 1
ATOM 3587 C CA . SER C 1 68 ? -0.11305 4.53365 86.53491 1.000 74.89659 68 SER C CA 1
ATOM 3588 C C . SER C 1 68 ? -0.56104 4.38435 85.08573 1.000 71.60590 68 SER C C 1
ATOM 3589 O O . SER C 1 68 ? 0.13174 4.82928 84.16486 1.000 72.78010 68 SER C O 1
ATOM 3592 N N . VAL C 1 69 ? -1.71835 3.75824 84.87958 1.000 66.86683 69 VAL C N 1
ATOM 3593 C CA . VAL C 1 69 ? -2.24058 3.49920 83.54450 1.000 67.87651 69 VAL C CA 1
ATOM 3594 C C . VAL C 1 69 ? -3.75479 3.66404 83.56399 1.000 65.63867 69 VAL C C 1
ATOM 3595 O O . VAL C 1 69 ? -4.41743 3.39019 84.56928 1.000 72.58592 69 VAL C O 1
ATOM 3599 N N . HIS C 1 70 ? -4.29850 4.13624 82.44567 1.000 61.60095 70 HIS C N 1
ATOM 3600 C CA . HIS C 1 70 ? -5.73546 4.34210 82.35061 1.000 66.50989 70 HIS C CA 1
ATOM 3601 C C . HIS C 1 70 ? -6.45899 2.99627 82.35251 1.000 67.09838 70 HIS C C 1
ATOM 3602 O O . HIS C 1 70 ? -5.96081 2.02389 81.77608 1.000 62.52396 70 HIS C O 1
ATOM 3609 N N . PRO C 1 71 ? -7.62431 2.90667 83.00402 1.000 65.31005 71 PRO C N 1
ATOM 3610 C CA . PRO C 1 71 ? -8.32197 1.60810 83.09172 1.000 69.07971 71 PRO C CA 1
ATOM 3611 C C . PRO C 1 71 ? -8.58049 0.93506 81.75113 1.000 68.94196 71 PRO C C 1
ATOM 3612 O O . PRO C 1 71 ? -8.33374 -0.26901 81.61363 1.000 71.72746 71 PRO C O 1
ATOM 3616 N N . ASP C 1 72 ? -9.07672 1.67476 80.75643 1.000 74.68956 72 ASP C N 1
ATOM 3617 C CA . ASP C 1 72 ? -9.35772 1.06431 79.45910 1.000 75.55734 72 ASP C CA 1
ATOM 3618 C C . ASP C 1 72 ? -8.07124 0.67232 78.74116 1.000 68.43638 72 ASP C C 1
ATOM 3619 O O . ASP C 1 72 ? -7.99971 -0.39388 78.11314 1.000 65.22825 72 ASP C O 1
ATOM 3624 N N . LYS C 1 73 ? -7.04440 1.52197 78.82366 1.000 64.59127 73 LYS C N 1
ATOM 3625 C CA . LYS C 1 73 ? -5.75603 1.18174 78.23148 1.000 65.72071 73 LYS C CA 1
ATOM 3626 C C . LYS C 1 73 ? -5.19696 -0.09856 78.83677 1.000 66.88126 73 LYS C C 1
ATOM 3627 O O . LYS C 1 73 ? -4.66885 -0.95235 78.11801 1.000 67.43058 73 LYS C O 1
ATOM 3633 N N . LEU C 1 74 ? -5.32568 -0.26162 80.15592 1.000 62.14079 74 LEU C N 1
ATOM 3634 C CA . LEU C 1 74 ? -4.84784 -1.48203 80.79904 1.000 60.17494 74 LEU C CA 1
ATOM 3635 C C . LEU C 1 74 ? -5.70110 -2.68369 80.41320 1.000 60.86905 74 LEU C C 1
ATOM 3636 O O . LEU C 1 74 ? -5.17501 -3.78245 80.19734 1.000 55.68536 74 LEU C O 1
ATOM 3641 N N . LYS C 1 75 ? -7.02170 -2.49733 80.33350 1.000 57.97693 75 LYS C N 1
ATOM 3642 C CA . LYS C 1 75 ? -7.90402 -3.59177 79.94411 1.000 59.29196 75 LYS C CA 1
ATOM 3643 C C . LYS C 1 75 ? -7.61948 -4.05602 78.52397 1.000 65.47351 75 LYS C C 1
ATOM 3644 O O . LYS C 1 75 ? -7.88359 -5.21460 78.18356 1.000 74.76036 75 LYS C O 1
ATOM 3646 N N . VAL C 1 76 ? -7.09454 -3.16732 77.68158 1.000 69.11551 76 VAL C N 1
ATOM 3647 C CA . VAL C 1 76 ? -6.69555 -3.57706 76.33889 1.000 60.72986 76 VAL C CA 1
ATOM 3648 C C . VAL C 1 76 ? -5.29487 -4.18527 76.35144 1.000 63.96782 76 VAL C C 1
ATOM 3649 O O . VAL C 1 76 ? -5.02277 -5.16268 75.64436 1.000 71.60737 76 VAL C O 1
ATOM 3653 N N . LEU C 1 77 ? -4.39631 -3.64122 77.17522 1.000 57.59057 77 LEU C N 1
ATOM 3654 C CA . LEU C 1 77 ? -2.99145 -4.03284 77.13606 1.000 61.97614 77 LEU C CA 1
ATOM 3655 C C . LEU C 1 77 ? -2.75015 -5.39630 77.77343 1.000 65.08631 77 LEU C C 1
ATOM 3656 O O . LEU C 1 77 ? -1.90438 -6.16128 77.29600 1.000 62.94298 77 LEU C O 1
ATOM 3661 N N . LEU C 1 78 ? -3.46703 -5.71239 78.85290 1.000 67.14864 78 LEU C N 1
ATOM 3662 C CA . LEU C 1 78 ? -3.21269 -6.96153 79.57023 1.000 66.59138 78 LEU C CA 1
ATOM 3663 C C . LEU C 1 78 ? -3.41101 -8.20068 78.70355 1.000 60.70971 78 LEU C C 1
ATOM 3664 O O . LEU C 1 78 ? -2.52250 -9.07085 78.70421 1.000 52.72780 78 LEU C O 1
ATOM 3669 N N . PRO C 1 79 ? -4.51118 -8.35937 77.95431 1.000 55.50521 79 PRO C N 1
ATOM 3670 C CA . PRO C 1 79 ? -4.63040 -9.54848 77.09323 1.000 58.67702 79 PRO C CA 1
ATOM 3671 C C . PRO C 1 79 ? -3.60519 -9.59485 75.97436 1.000 52.65519 79 PRO C C 1
ATOM 3672 O O . PRO C 1 79 ? -3.40420 -10.66499 75.38689 1.000 53.95922 79 PRO C O 1
ATOM 3676 N N . PHE C 1 80 ? -2.95543 -8.47439 75.65844 1.000 55.54791 80 PHE C N 1
ATOM 3677 C CA . PHE C 1 80 ? -1.90893 -8.46200 74.64555 1.000 63.28099 80 PHE C CA 1
ATOM 3678 C C . PHE C 1 80 ? -0.56443 -8.92480 75.19173 1.000 57.36429 80 PHE C C 1
ATOM 3679 O O . PHE C 1 80 ? 0.28622 -9.37357 74.41549 1.000 56.77661 80 PHE C O 1
ATOM 3687 N N . ILE C 1 81 ? -0.36129 -8.84432 76.50414 1.000 59.81490 81 ILE C N 1
ATOM 3688 C CA . ILE C 1 81 ? 0.91442 -9.16604 77.12186 1.000 57.58078 81 ILE C CA 1
ATOM 3689 C C . ILE C 1 81 ? 0.87263 -10.50640 77.84555 1.000 51.32366 81 ILE C C 1
ATOM 3690 O O . ILE C 1 81 ? 1.82926 -11.28155 77.77484 1.000 56.16832 81 ILE C O 1
ATOM 3695 N N . ALA C 1 82 ? -0.22720 -10.80495 78.53090 1.000 51.25839 82 ALA C N 1
ATOM 3696 C CA . ALA C 1 82 ? -0.32442 -11.99502 79.35927 1.000 54.54082 82 ALA C CA 1
ATOM 3697 C C . ALA C 1 82 ? -1.64001 -12.71301 79.09463 1.000 55.39520 82 ALA C C 1
ATOM 3698 O O . ALA C 1 82 ? -2.58449 -12.14461 78.54064 1.000 51.93257 82 ALA C O 1
ATOM 3700 N N . TYR C 1 83 ? -1.68693 -13.97877 79.49693 1.000 53.64323 83 TYR C N 1
ATOM 3701 C CA . TYR C 1 83 ? -2.91306 -14.75969 79.47066 1.000 58.01842 83 TYR C CA 1
ATOM 3702 C C . TYR C 1 83 ? -3.50147 -14.86230 80.87414 1.000 61.14894 83 TYR C C 1
ATOM 3703 O O . TYR C 1 83 ? -2.82789 -14.61931 81.87977 1.000 58.55811 83 TYR C O 1
ATOM 3712 N N . TYR C 1 84 ? -4.77830 -15.23021 80.92621 1.000 63.17309 84 TYR C N 1
ATOM 3713 C CA . TYR C 1 84 ? -5.55219 -15.25566 82.15868 1.000 67.81329 84 TYR C CA 1
ATOM 3714 C C . TYR C 1 84 ? -5.85217 -16.69311 82.56242 1.000 67.37509 84 TYR C C 1
ATOM 3715 O O . TYR C 1 84 ? -6.18968 -17.52828 81.71725 1.000 71.61296 84 TYR C O 1
ATOM 3724 N N . MET C 1 85 ? -5.73077 -16.97540 83.85642 1.000 72.13932 85 MET C N 1
ATOM 3725 C CA . MET C 1 85 ? -6.00577 -18.29817 84.39894 1.000 69.71772 85 MET C CA 1
ATOM 3726 C C . MET C 1 85 ? -7.37332 -18.31814 85.06673 1.000 71.61759 85 MET C C 1
ATOM 3727 O O . MET C 1 85 ? -7.74401 -17.38047 85.77952 1.000 68.94934 85 MET C O 1
ATOM 3732 N N . ILE C 1 86 ? -8.11466 -19.39710 84.83701 1.000 69.47681 86 ILE C N 1
ATOM 3733 C CA . ILE C 1 86 ? -9.47080 -19.53432 85.34701 1.000 69.50742 86 ILE C CA 1
ATOM 3734 C C . ILE C 1 86 ? -9.52352 -20.44052 86.57179 1.000 66.67259 86 ILE C C 1
ATOM 3735 O O . ILE C 1 86 ? -10.19275 -20.11847 87.55408 1.000 65.79158 86 ILE C O 1
ATOM 3740 N N . THR C 1 87 ? -8.81557 -21.56818 86.53896 1.000 61.85826 87 THR C N 1
ATOM 3741 C CA . THR C 1 87 ? -8.77158 -22.49690 87.65843 1.000 63.67344 87 THR C CA 1
ATOM 3742 C C . THR C 1 87 ? -7.32486 -22.75359 88.05652 1.000 71.92695 87 THR C C 1
ATOM 3743 O O . THR C 1 87 ? -6.38973 -22.46778 87.30424 1.000 69.70626 87 THR C O 1
ATOM 3747 N N . GLY C 1 88 ? -7.15164 -23.30032 89.25774 1.000 65.22037 88 GLY C N 1
ATOM 3748 C CA . GLY C 1 88 ? -5.84544 -23.68353 89.73597 1.000 63.55494 88 GLY C CA 1
ATOM 3749 C C . GLY C 1 88 ? -5.32415 -22.78545 90.83879 1.000 59.89630 88 GLY C C 1
ATOM 3750 O O . GLY C 1 88 ? -5.99905 -21.85593 91.29249 1.000 54.90933 88 GLY C O 1
ATOM 3751 N N . PRO C 1 89 ? -4.09666 -23.05433 91.29370 1.000 60.88568 89 PRO C N 1
ATOM 3752 C CA . PRO C 1 89 ? -3.51857 -22.24085 92.37553 1.000 55.47498 89 PRO C CA 1
ATOM 3753 C C . PRO C 1 89 ? -3.17767 -20.82179 91.95835 1.000 65.38001 89 PRO C C 1
ATOM 3754 O O . PRO C 1 89 ? -3.04922 -19.95576 92.83258 1.000 60.00995 89 PRO C O 1
ATOM 3758 N N . TRP C 1 90 ? -3.01865 -20.55462 90.66154 1.000 65.51165 90 TRP C N 1
ATOM 3759 C CA . TRP C 1 90 ? -2.71789 -19.21883 90.16135 1.000 58.31587 90 TRP C CA 1
ATOM 3760 C C . TRP C 1 90 ? -3.93246 -18.57303 89.50159 1.000 61.60045 90 TRP C C 1
ATOM 3761 O O . TRP C 1 90 ? -3.78751 -17.73831 88.60555 1.000 60.11559 90 TRP C O 1
ATOM 3772 N N . ARG C 1 91 ? -5.13302 -18.95075 89.93419 1.000 60.81324 91 ARG C N 1
ATOM 3773 C CA . ARG C 1 91 ? -6.34690 -18.42867 89.32626 1.000 61.64739 91 ARG C CA 1
ATOM 3774 C C . ARG C 1 91 ? -6.46333 -16.92372 89.55622 1.000 59.38186 91 ARG C C 1
ATOM 3775 O O . ARG C 1 91 ? -5.88274 -16.36025 90.48859 1.000 69.37575 91 ARG C O 1
ATOM 3783 N N . SER C 1 92 ? -7.22525 -16.27332 88.67544 1.000 66.10692 92 SER C N 1
ATOM 3784 C CA . SER C 1 92 ? -7.45998 -14.82993 88.70264 1.000 63.55667 92 SER C CA 1
ATOM 3785 C C . SER C 1 92 ? -6.17124 -14.02478 88.56233 1.000 67.79523 92 SER C C 1
ATOM 3786 O O . SER C 1 92 ? -6.11357 -12.86337 88.97953 1.000 65.94201 92 SER C O 1
ATOM 3789 N N . LEU C 1 93 ? -5.13440 -14.61467 87.97311 1.000 59.75307 93 LEU C N 1
ATOM 3790 C CA . LEU C 1 93 ? -3.85655 -13.94869 87.78156 1.000 52.81201 93 LEU C CA 1
ATOM 3791 C C . LEU C 1 93 ? -3.49047 -13.92918 86.30274 1.000 63.39516 93 LEU C C 1
ATOM 3792 O O . LEU C 1 93 ? -3.94588 -14.76197 85.51333 1.000 55.02740 93 LEU C O 1
ATOM 3797 N N . TRP C 1 94 ? -2.65804 -12.95912 85.93701 1.000 55.56085 94 TRP C N 1
ATOM 3798 C CA . TRP C 1 94 ? -2.16860 -12.80945 84.57363 1.000 55.68756 94 TRP C CA 1
ATOM 3799 C C . TRP C 1 94 ? -0.73428 -13.31434 84.49780 1.000 58.78076 94 TRP C C 1
ATOM 3800 O O . TRP C 1 94 ? 0.11799 -12.89681 85.28917 1.000 63.89900 94 TRP C O 1
ATOM 3811 N N . ILE C 1 95 ? -0.47105 -14.20875 83.54870 1.000 56.87051 95 ILE C N 1
ATOM 3812 C CA . ILE C 1 95 ? 0.83426 -14.84389 83.40660 1.000 62.65303 95 ILE C CA 1
ATOM 3813 C C . ILE C 1 95 ? 1.38316 -14.53770 82.02151 1.000 59.45903 95 ILE C C 1
ATOM 3814 O O . ILE C 1 95 ? 0.66637 -14.66735 81.02279 1.000 59.05362 95 ILE C O 1
ATOM 3819 N N . ARG C 1 96 ? 2.65387 -14.13457 81.97024 1.000 57.15278 96 ARG C N 1
ATOM 3820 C CA . ARG C 1 96 ? 3.31542 -13.82315 80.70958 1.000 57.77860 96 ARG C CA 1
ATOM 3821 C C . ARG C 1 96 ? 3.21049 -14.99139 79.73715 1.000 66.25250 96 ARG C C 1
ATOM 3822 O O . ARG C 1 96 ? 3.31000 -16.15753 80.12831 1.000 64.51298 96 ARG C O 1
ATOM 3830 N N . PHE C 1 97 ? 2.99977 -14.66675 78.46220 1.000 53.53075 97 PHE C N 1
ATOM 3831 C CA . PHE C 1 97 ? 2.85564 -15.69389 77.43880 1.000 59.85848 97 PHE C CA 1
ATOM 3832 C C . PHE C 1 97 ? 4.13248 -16.51627 77.32375 1.000 62.77110 97 PHE C C 1
ATOM 3833 O O . PHE C 1 97 ? 5.23209 -15.96845 77.20233 1.000 59.23444 97 PHE C O 1
ATOM 3841 N N . GLY C 1 98 ? 3.98158 -17.83675 77.36840 1.000 66.94134 98 GLY C N 1
ATOM 3842 C CA . GLY C 1 98 ? 5.11648 -18.73245 77.29188 1.000 61.87335 98 GLY C CA 1
ATOM 3843 C C . GLY C 1 98 ? 5.68330 -19.17230 78.62102 1.000 66.13468 98 GLY C C 1
ATOM 3844 O O . GLY C 1 98 ? 6.80866 -19.68267 78.65703 1.000 72.73265 98 GLY C O 1
ATOM 3845 N N . TYR C 1 99 ? 4.94635 -18.99321 79.71603 1.000 60.49377 99 TYR C N 1
ATOM 3846 C CA . TYR C 1 99 ? 5.39957 -19.38834 81.04654 1.000 59.40276 99 TYR C CA 1
ATOM 3847 C C . TYR C 1 99 ? 4.34006 -20.28469 81.67133 1.000 60.99450 99 TYR C C 1
ATOM 3848 O O . TYR C 1 99 ? 3.22225 -19.83427 81.94309 1.000 62.99049 99 TYR C O 1
ATOM 3857 N N . ASP C 1 100 ? 4.69142 -21.54930 81.90006 1.000 61.53977 100 ASP C N 1
ATOM 3858 C CA . ASP C 1 100 ? 3.78874 -22.48929 82.54436 1.000 61.82718 100 ASP C CA 1
ATOM 3859 C C . ASP C 1 100 ? 4.19124 -22.63927 84.00223 1.000 62.75562 100 ASP C C 1
ATOM 3860 O O . ASP C 1 100 ? 5.23445 -23.24837 84.28512 1.000 64.54263 100 ASP C O 1
ATOM 3865 N N . PRO C 1 101 ? 3.41889 -22.10812 84.95497 1.000 54.69028 101 PRO C N 1
ATOM 3866 C CA . PRO C 1 101 ? 3.78623 -22.27431 86.36979 1.000 60.15505 101 PRO C CA 1
ATOM 3867 C C . PRO C 1 101 ? 3.73205 -23.71526 86.84061 1.000 65.87583 101 PRO C C 1
ATOM 3868 O O . PRO C 1 101 ? 4.38279 -24.04771 87.83883 1.000 69.19896 101 PRO C O 1
ATOM 3872 N N . ARG C 1 102 ? 2.98418 -24.58086 86.15397 1.000 60.98357 102 ARG C N 1
ATOM 3873 C CA . ARG C 1 102 ? 2.92725 -25.99142 86.51303 1.000 63.38466 102 ARG C CA 1
ATOM 3874 C C . ARG C 1 102 ? 4.21173 -26.73549 86.17688 1.000 56.67441 102 ARG C C 1
ATOM 3875 O O . ARG C 1 102 ? 4.32675 -27.92007 86.50938 1.000 65.37601 102 ARG C O 1
ATOM 3883 N N . LYS C 1 103 ? 5.17020 -26.07691 85.52670 1.000 52.05936 103 LYS C N 1
ATOM 3884 C CA . LYS C 1 103 ? 6.46037 -26.67557 85.21135 1.000 65.49838 103 LYS C CA 1
ATOM 3885 C C . LYS C 1 103 ? 7.61888 -25.88748 85.80812 1.000 63.51756 103 LYS C C 1
ATOM 3886 O O . LYS C 1 103 ? 8.78158 -26.20486 85.53040 1.000 69.28983 103 LYS C O 1
ATOM 3892 N N . ASN C 1 104 ? 7.33261 -24.87073 86.61743 1.000 55.03809 104 ASN C N 1
ATOM 3893 C CA . ASN C 1 104 ? 8.35843 -24.06079 87.27180 1.000 57.15084 104 ASN C CA 1
ATOM 3894 C C . ASN C 1 104 ? 8.05360 -24.01107 88.76289 1.000 72.67894 104 ASN C C 1
ATOM 3895 O O . ASN C 1 104 ? 7.11582 -23.31032 89.18319 1.000 73.29617 104 ASN C O 1
ATOM 3900 N N . PRO C 1 105 ? 8.80597 -24.74139 89.59021 1.000 73.44763 105 PRO C N 1
ATOM 3901 C CA . PRO C 1 105 ? 8.54769 -24.69656 91.03941 1.000 71.28111 105 PRO C CA 1
ATOM 3902 C C . PRO C 1 105 ? 8.73129 -23.31515 91.64259 1.000 68.66984 105 PRO C C 1
ATOM 3903 O O . PRO C 1 105 ? 8.07490 -22.99431 92.64252 1.000 68.07538 105 PRO C O 1
ATOM 3907 N N . ASP C 1 106 ? 9.59573 -22.48023 91.05715 1.000 66.54306 106 ASP C N 1
ATOM 3908 C CA . ASP C 1 106 ? 9.78802 -21.12519 91.56289 1.000 59.05271 106 ASP C CA 1
ATOM 3909 C C . ASP C 1 106 ? 8.50812 -20.30291 91.51384 1.000 63.17871 106 ASP C C 1
ATOM 3910 O O . ASP C 1 106 ? 8.41618 -19.27913 92.19944 1.000 63.48283 106 ASP C O 1
ATOM 3915 N N . ALA C 1 107 ? 7.52121 -20.72316 90.72148 1.000 55.50415 107 ALA C N 1
ATOM 3916 C CA . ALA C 1 107 ? 6.23154 -20.04674 90.68784 1.000 65.11563 107 ALA C CA 1
ATOM 3917 C C . ALA C 1 107 ? 5.42757 -20.24059 91.96587 1.000 58.43206 107 ALA C C 1
ATOM 3918 O O . ALA C 1 107 ? 4.34188 -19.65899 92.08088 1.000 58.02448 107 ALA C O 1
ATOM 3920 N N . LYS C 1 108 ? 5.92726 -21.03505 92.91814 1.000 56.89599 108 LYS C N 1
ATOM 3921 C CA . LYS C 1 108 ? 5.20548 -21.24258 94.17015 1.000 65.65370 108 LYS C CA 1
ATOM 3922 C C . LYS C 1 108 ? 4.96253 -19.92455 94.89606 1.000 63.29666 108 LYS C C 1
ATOM 3923 O O . LYS C 1 108 ? 3.89973 -19.72356 95.49600 1.000 53.58195 108 LYS C O 1
ATOM 3929 N N . ILE C 1 109 ? 5.93147 -19.00696 94.84219 1.000 60.80084 109 ILE C N 1
ATOM 3930 C CA . ILE C 1 109 ? 5.77257 -17.72298 95.51264 1.000 67.45471 109 ILE C CA 1
ATOM 3931 C C . ILE C 1 109 ? 4.72607 -16.85194 94.83078 1.000 66.31348 109 ILE C C 1
ATOM 3932 O O . ILE C 1 109 ? 4.24991 -15.88097 95.43006 1.000 61.66171 109 ILE C O 1
ATOM 3937 N N . TYR C 1 110 ? 4.34834 -17.17234 93.59508 1.000 57.63764 110 TYR C N 1
ATOM 3938 C CA . TYR C 1 110 ? 3.36401 -16.38969 92.86038 1.000 56.78880 110 TYR C CA 1
ATOM 3939 C C . TYR C 1 110 ? 1.95072 -16.94274 92.98085 1.000 62.29254 110 TYR C C 1
ATOM 3940 O O . TYR C 1 110 ? 1.03825 -16.41076 92.33989 1.000 67.85191 110 TYR C O 1
ATOM 3949 N N . GLN C 1 111 ? 1.74621 -17.98661 93.77944 1.000 60.77872 111 GLN C N 1
ATOM 3950 C CA . GLN C 1 111 ? 0.42231 -18.57025 93.92116 1.000 61.75196 111 GLN C CA 1
ATOM 3951 C C . GLN C 1 111 ? -0.51279 -17.61086 94.65392 1.000 60.17683 111 GLN C C 1
ATOM 3952 O O . GLN C 1 111 ? -0.08569 -16.73805 95.41491 1.000 64.18133 111 GLN C O 1
ATOM 3958 N N . VAL C 1 112 ? -1.80797 -17.78216 94.40955 1.000 60.48769 112 VAL C N 1
ATOM 3959 C CA . VAL C 1 112 ? -2.81652 -16.88728 94.95617 1.000 64.55071 112 VAL C CA 1
ATOM 3960 C C . VAL C 1 112 ? -3.32265 -17.43786 96.28437 1.000 65.09737 112 VAL C C 1
ATOM 3961 O O . VAL C 1 112 ? -3.17055 -18.62063 96.60131 1.000 66.02879 112 VAL C O 1
ATOM 3965 N N . LEU C 1 113 ? -3.92579 -16.55604 97.07819 1.000 69.90474 113 LEU C N 1
ATOM 3966 C CA . LEU C 1 113 ? -4.50065 -16.93938 98.36254 1.000 68.76599 113 LEU C CA 1
ATOM 3967 C C . LEU C 1 113 ? -5.68839 -16.03736 98.65424 1.000 69.86727 113 LEU C C 1
ATOM 3968 O O . LEU C 1 113 ? -5.55154 -14.80983 98.65696 1.000 67.87034 113 LEU C O 1
ATOM 3973 N N . ASP C 1 114 ? -6.84705 -16.64519 98.88991 1.000 70.76272 114 ASP C N 1
ATOM 3974 C CA . ASP C 1 114 ? -8.02166 -15.90366 99.32087 1.000 70.11688 114 ASP C CA 1
ATOM 3975 C C . ASP C 1 114 ? -7.90780 -15.58993 100.80633 1.000 80.32180 114 ASP C C 1
ATOM 3976 O O . ASP C 1 114 ? -7.44166 -16.41695 101.59522 1.000 84.63285 114 ASP C O 1
ATOM 3981 N N . PHE C 1 115 ? -8.33344 -14.38629 101.18689 1.000 83.41012 115 PHE C N 1
ATOM 3982 C CA . PHE C 1 115 ? -8.37880 -13.99455 102.59303 1.000 82.08109 115 PHE C CA 1
ATOM 3983 C C . PHE C 1 115 ? -9.68206 -13.24925 102.83445 1.000 86.50916 115 PHE C C 1
ATOM 3984 O O . PHE C 1 115 ? -9.83230 -12.10372 102.40009 1.000 91.04892 115 PHE C O 1
ATOM 3992 N N . ARG C 1 116 ? -10.61910 -13.89795 103.51723 1.000 87.39548 116 ARG C N 1
ATOM 3993 C CA . ARG C 1 116 ? -11.90441 -13.30173 103.85034 1.000 93.06568 116 ARG C CA 1
ATOM 3994 C C . ARG C 1 116 ? -11.90911 -12.90219 105.31950 1.000 96.01191 116 ARG C C 1
ATOM 3995 O O . ARG C 1 116 ? -11.55162 -13.70546 106.18765 1.000 91.07439 116 ARG C O 1
ATOM 4003 N N . ILE C 1 117 ? -12.30778 -11.66432 105.59173 1.000 95.30185 117 ILE C N 1
ATOM 4004 C CA . ILE C 1 117 ? -12.35204 -11.16068 106.95784 1.000 94.02911 117 ILE C CA 1
ATOM 4005 C C . ILE C 1 117 ? -13.73532 -11.38446 107.55600 1.000 95.91353 117 ILE C C 1
ATOM 4006 O O . ILE C 1 117 ? -14.70387 -11.61841 106.83307 1.000 98.86828 117 ILE C O 1
ATOM 4008 N N . LYS C 1 157 ? -3.49632 10.73873 88.29569 1.000 62.51959 157 LYS C N 1
ATOM 4009 C CA . LYS C 1 157 ? -2.74401 9.48888 88.28614 1.000 75.83005 157 LYS C CA 1
ATOM 4010 C C . LYS C 1 157 ? -3.67577 8.30890 88.54279 1.000 74.52685 157 LYS C C 1
ATOM 4011 O O . LYS C 1 157 ? -4.82316 8.49086 88.94392 1.000 73.55833 157 LYS C O 1
ATOM 4017 N N . TYR C 1 158 ? -3.17987 7.09440 88.31002 1.000 72.81203 158 TYR C N 1
ATOM 4018 C CA . TYR C 1 158 ? -3.97778 5.89532 88.51201 1.000 69.56213 158 TYR C CA 1
ATOM 4019 C C . TYR C 1 158 ? -3.30068 4.85983 89.39809 1.000 73.24829 158 TYR C C 1
ATOM 4020 O O . TYR C 1 158 ? -3.88143 3.79288 89.62613 1.000 70.55239 158 TYR C O 1
ATOM 4029 N N . LYS C 1 159 ? -2.10175 5.13841 89.90138 1.000 70.38636 159 LYS C N 1
ATOM 4030 C CA . LYS C 1 159 ? -1.41361 4.19962 90.77377 1.000 67.44476 159 LYS C CA 1
ATOM 4031 C C . LYS C 1 159 ? -2.13434 4.08324 92.11310 1.000 69.57892 159 LYS C C 1
ATOM 4032 O O . LYS C 1 159 ? -2.73357 5.04146 92.60848 1.000 71.85077 159 LYS C O 1
ATOM 4038 N N . LEU C 1 160 ? -2.07527 2.89066 92.69694 1.000 67.12145 160 LEU C N 1
ATOM 4039 C CA . LEU C 1 160 ? -2.69443 2.60683 93.98251 1.000 65.78843 160 LEU C CA 1
ATOM 4040 C C . LEU C 1 160 ? -1.62517 2.46440 95.06176 1.000 71.26405 160 LEU C C 1
ATOM 4041 O O . LEU C 1 160 ? -0.42193 2.56721 94.80521 1.000 65.23018 160 LEU C O 1
ATOM 4046 N N . LYS C 1 161 ? -2.08561 2.22014 96.28614 1.000 74.94722 161 LYS C N 1
ATOM 4047 C CA . LYS C 1 161 ? -1.20609 2.05195 97.43092 1.000 74.37732 161 LYS C CA 1
ATOM 4048 C C . LYS C 1 161 ? -0.55768 0.66934 97.40470 1.000 71.53956 161 LYS C C 1
ATOM 4049 O O . LYS C 1 161 ? -0.84947 -0.17209 96.55107 1.000 77.70731 161 LYS C O 1
ATOM 4055 N N . ASP C 1 162 ? 0.33783 0.42930 98.36286 1.000 78.35412 162 ASP C N 1
ATOM 4056 C CA . ASP C 1 162 ? 0.95601 -0.88227 98.50174 1.000 75.98047 162 ASP C CA 1
ATOM 4057 C C . ASP C 1 162 ? 0.07659 -1.86350 99.26413 1.000 78.48351 162 ASP C C 1
ATOM 4058 O O . ASP C 1 162 ? 0.24958 -3.07749 99.11194 1.000 71.77759 162 ASP C O 1
ATOM 4063 N N . SER C 1 163 ? -0.86401 -1.36699 100.07154 1.000 80.85739 163 SER C N 1
ATOM 4064 C CA . SER C 1 163 ? -1.70018 -2.24505 100.88105 1.000 77.21536 163 SER C CA 1
ATOM 4065 C C . SER C 1 163 ? -2.73155 -3.00052 100.05374 1.000 80.88361 163 SER C C 1
ATOM 4066 O O . SER C 1 163 ? -3.28214 -3.99588 100.53624 1.000 86.54663 163 SER C O 1
ATOM 4069 N N . VAL C 1 164 ? -3.00586 -2.55834 98.82350 1.000 69.11384 164 VAL C N 1
ATOM 4070 C CA . VAL C 1 164 ? -3.97851 -3.24587 97.98110 1.000 83.13095 164 VAL C CA 1
ATOM 4071 C C . VAL C 1 164 ? -3.47308 -4.58597 97.47245 1.000 80.31948 164 VAL C C 1
ATOM 4072 O O . VAL C 1 164 ? -4.23390 -5.32104 96.83261 1.000 78.34134 164 VAL C O 1
ATOM 4076 N N . TYR C 1 165 ? -2.21238 -4.92366 97.73738 1.000 69.59882 165 TYR C N 1
ATOM 4077 C CA . TYR C 1 165 ? -1.68367 -6.21491 97.31737 1.000 66.12705 165 TYR C CA 1
ATOM 4078 C C . TYR C 1 165 ? -0.57359 -6.74364 98.21404 1.000 68.60045 165 TYR C C 1
ATOM 4079 O O . TYR C 1 165 ? -0.05203 -7.82431 97.92812 1.000 73.41396 165 TYR C O 1
ATOM 4088 N N . ILE C 1 166 ? -0.19530 -6.04244 99.28089 1.000 63.64489 166 ILE C N 1
ATOM 4089 C CA . ILE C 1 166 ? 0.87726 -6.47346 100.16980 1.000 72.62112 166 ILE C CA 1
ATOM 4090 C C . ILE C 1 166 ? 0.35318 -6.48355 101.59852 1.000 73.12786 166 ILE C C 1
ATOM 4091 O O . ILE C 1 166 ? -0.18826 -5.47884 102.07360 1.000 67.66463 166 ILE C O 1
ATOM 4096 N N . PHE C 1 167 ? 0.51347 -7.61628 102.27765 1.000 70.30215 167 PHE C N 1
ATOM 4097 C CA . PHE C 1 167 ? 0.13695 -7.76178 103.67713 1.000 74.69434 167 PHE C CA 1
ATOM 4098 C C . PHE C 1 167 ? 1.36316 -7.53724 104.55140 1.000 75.99175 167 PHE C C 1
ATOM 4099 O O . PHE C 1 167 ? 2.41505 -8.14337 104.32096 1.000 74.35007 167 PHE C O 1
ATOM 4107 N N . ARG C 1 168 ? 1.22546 -6.66943 105.55083 1.000 76.81311 168 ARG C N 1
ATOM 4108 C CA . ARG C 1 168 ? 2.32817 -6.33619 106.43815 1.000 82.83312 168 ARG C CA 1
ATOM 4109 C C . ARG C 1 168 ? 1.81452 -6.20137 107.86280 1.000 77.37301 168 ARG C C 1
ATOM 4110 O O . ARG C 1 168 ? 0.64841 -5.86838 108.09122 1.000 74.63335 168 ARG C O 1
ATOM 4112 N N . GLU C 1 169 ? 2.69968 -6.47003 108.81889 1.000 79.41308 169 GLU C N 1
ATOM 4113 C CA . GLU C 1 169 ? 2.36561 -6.28167 110.22187 1.000 77.93507 169 GLU C CA 1
ATOM 4114 C C . GLU C 1 169 ? 2.12862 -4.80519 110.51469 1.000 72.83273 169 GLU C C 1
ATOM 4115 O O . GLU C 1 169 ? 2.73054 -3.92075 109.89988 1.000 77.87348 169 GLU C O 1
ATOM 4117 N N . GLY C 1 170 ? 1.23375 -4.54261 111.46578 1.000 76.42785 170 GLY C N 1
ATOM 4118 C CA . GLY C 1 170 ? 0.84123 -3.19124 111.79374 1.000 78.95187 170 GLY C CA 1
ATOM 4119 C C . GLY C 1 170 ? -0.16370 -2.56855 110.85101 1.000 82.54137 170 GLY C C 1
ATOM 4120 O O . GLY C 1 170 ? -0.77211 -1.55050 111.20247 1.000 83.08673 170 GLY C O 1
ATOM 4121 N N . ALA C 1 171 ? -0.36105 -3.14208 109.66823 1.000 77.55548 171 ALA C N 1
ATOM 4122 C CA . ALA C 1 171 ? -1.30916 -2.64027 108.68759 1.000 84.13628 171 ALA C CA 1
ATOM 4123 C C . ALA C 1 171 ? -2.49811 -3.58550 108.57580 1.000 83.60078 171 ALA C C 1
ATOM 4124 O O . ALA C 1 171 ? -2.40599 -4.77821 108.87888 1.000 89.33685 171 ALA C O 1
ATOM 4126 N N . LEU C 1 172 ? -3.62749 -3.03163 108.14072 1.000 75.71328 172 LEU C N 1
ATOM 4127 C CA . LEU C 1 172 ? -4.85835 -3.78947 107.99159 1.000 72.97588 172 LEU C CA 1
ATOM 4128 C C . LEU C 1 172 ? -5.26102 -3.85258 106.52194 1.000 77.67306 172 LEU C C 1
ATOM 4129 O O . LEU C 1 172 ? -5.03204 -2.89828 105.77142 1.000 78.09390 172 LEU C O 1
ATOM 4134 N N . PRO C 1 173 ? -5.85268 -4.96030 106.08161 1.000 80.33323 173 PRO C N 1
ATOM 4135 C CA . PRO C 1 173 ? -6.25804 -5.08381 104.67484 1.000 77.05677 173 PRO C CA 1
ATOM 4136 C C . PRO C 1 173 ? -7.28675 -4.03041 104.30766 1.000 80.10456 173 PRO C C 1
ATOM 4137 O O . PRO C 1 173 ? -8.23952 -3.78761 105.06393 1.000 72.35352 173 PRO C O 1
ATOM 4141 N N . PRO C 1 174 ? -7.12611 -3.37723 103.15282 1.000 81.36811 174 PRO C N 1
ATOM 4142 C CA . PRO C 1 174 ? -8.08066 -2.31791 102.78557 1.000 73.68751 174 PRO C CA 1
ATOM 4143 C C . PRO C 1 174 ? -9.47297 -2.83981 102.48124 1.000 75.81130 174 PRO C C 1
ATOM 4144 O O . PRO C 1 174 ? -10.46197 -2.20435 102.86693 1.000 85.06776 174 PRO C O 1
ATOM 4148 N N . TYR C 1 175 ? -9.58396 -3.97492 101.80059 1.000 77.06985 175 TYR C N 1
ATOM 4149 C CA . TYR C 1 175 ? -10.87426 -4.54393 101.44314 1.000 82.27912 175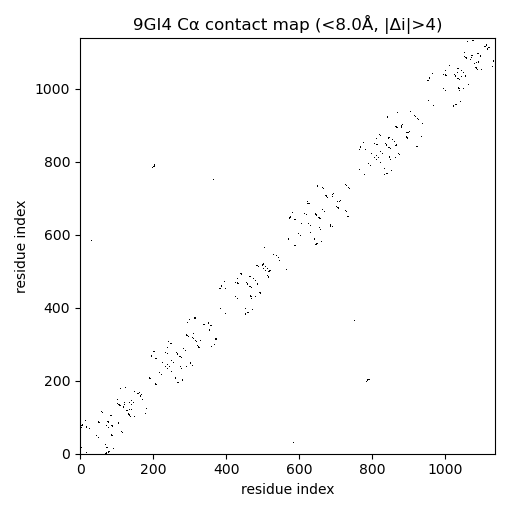 TYR C CA 1
ATOM 4150 C C . TYR C 1 175 ? -11.28337 -5.61226 102.45295 1.000 88.56826 175 TYR C C 1
ATOM 4151 O O . TYR C 1 175 ? -10.48586 -6.07220 103.27329 1.000 88.29542 175 TYR C O 1
ATOM 4160 N N . ARG C 1 176 ? -12.55771 -6.00361 102.38405 1.000 96.47755 176 ARG C N 1
ATOM 4161 C CA . ARG C 1 176 ? -13.06705 -7.02955 103.28902 1.000 92.39324 176 ARG C CA 1
ATOM 4162 C C . ARG C 1 176 ? -12.51410 -8.40212 102.92581 1.000 93.36388 176 ARG C C 1
ATOM 4163 O O . ARG C 1 176 ? -11.93826 -9.09615 103.77179 1.000 93.52282 176 ARG C O 1
ATOM 4165 N N . GLN C 1 177 ? -12.68236 -8.81031 101.67145 1.000 89.24861 177 GLN C N 1
ATOM 4166 C CA . GLN C 1 177 ? -12.14534 -10.06451 101.16344 1.000 90.61999 177 GLN C CA 1
ATOM 4167 C C . GLN C 1 177 ? -11.16041 -9.75052 100.04705 1.000 89.73673 177 GLN C C 1
ATOM 4168 O O . GLN C 1 177 ? -11.50281 -9.04122 99.09494 1.000 91.88183 177 GLN C O 1
ATOM 4174 N N . MET C 1 178 ? -9.94272 -10.27650 100.16384 1.000 89.74426 178 MET C N 1
ATOM 4175 C CA . MET C 1 178 ? -8.85581 -9.91343 99.26761 1.000 87.80788 178 MET C CA 1
ATOM 4176 C C . MET C 1 178 ? -8.20818 -11.15419 98.66545 1.000 88.28092 178 MET C C 1
ATOM 4177 O O . MET C 1 178 ? -8.36965 -12.27699 99.15477 1.000 91.71893 178 MET C O 1
ATOM 4182 N N . PHE C 1 179 ? -7.46558 -10.92256 97.58330 1.000 89.49008 179 PHE C N 1
ATOM 4183 C CA . PHE C 1 179 ? -6.67187 -11.94123 96.90350 1.000 87.56082 179 PHE C CA 1
ATOM 4184 C C . PHE C 1 179 ? -5.20775 -11.53684 97.00920 1.000 82.87675 179 PHE C C 1
ATOM 4185 O O . PHE C 1 179 ? -4.77600 -10.58213 96.35425 1.000 90.31462 179 PHE C O 1
ATOM 4193 N N . TYR C 1 180 ? -4.44794 -12.25342 97.82867 1.000 74.88566 180 TYR C N 1
ATOM 4194 C CA . TYR C 1 180 ? -3.02987 -11.98584 98.00520 1.000 70.72068 180 TYR C CA 1
ATOM 4195 C C . TYR C 1 180 ? -2.20137 -12.91318 97.12532 1.000 68.03013 180 TYR C C 1
ATOM 4196 O O . TYR C 1 180 ? -2.64059 -13.99672 96.73565 1.000 74.31622 180 TYR C O 1
ATOM 4205 N N . GLN C 1 181 ? -0.98996 -12.46847 96.81006 1.000 63.31324 181 GLN C N 1
ATOM 4206 C CA . GLN C 1 181 ? 0.01643 -13.31578 96.18961 1.000 63.58623 181 GLN C CA 1
ATOM 4207 C C . GLN C 1 181 ? 1.07717 -13.64782 97.22939 1.000 70.22340 181 GLN C C 1
ATOM 4208 O O . GLN C 1 181 ? 1.50274 -12.77515 97.99319 1.000 67.18736 181 GLN C O 1
ATOM 4214 N N . LEU C 1 182 ? 1.49370 -14.91734 97.25729 1.000 63.77422 182 LEU C N 1
ATOM 4215 C CA . LEU C 1 182 ? 2.32439 -15.40888 98.35358 1.000 62.48710 182 LEU C CA 1
ATOM 4216 C C . LEU C 1 182 ? 3.63518 -14.64136 98.47293 1.000 67.94145 182 LEU C C 1
ATOM 4217 O O . LEU C 1 182 ? 4.18986 -14.53218 99.57252 1.000 70.95387 182 LEU C O 1
ATOM 4222 N N . CYS C 1 183 ? 4.14251 -14.09827 97.36559 1.000 69.54821 183 CYS C N 1
ATOM 4223 C CA . CYS C 1 183 ? 5.38373 -13.33554 97.41013 1.000 70.68786 183 CYS C CA 1
ATOM 4224 C C . CYS C 1 183 ? 5.21085 -11.95595 98.03132 1.000 65.90155 183 CYS C C 1
ATOM 4225 O O . CYS C 1 183 ? 6.21566 -11.28616 98.29290 1.000 66.50428 183 CYS C O 1
ATOM 4228 N N . ASP C 1 184 ? 3.97534 -11.51775 98.27719 1.000 65.11075 184 ASP C N 1
ATOM 4229 C CA . ASP C 1 184 ? 3.70614 -10.18174 98.79351 1.000 65.19038 184 ASP C CA 1
ATOM 4230 C C . ASP C 1 184 ? 3.25499 -10.19536 100.25128 1.000 71.41764 184 ASP C C 1
ATOM 4231 O O . ASP C 1 184 ? 2.59513 -9.25312 100.70097 1.000 67.93303 184 ASP C O 1
ATOM 4236 N N . LEU C 1 185 ? 3.59446 -11.24395 100.99779 1.000 68.80801 185 LEU C N 1
ATOM 4237 C CA . LEU C 1 185 ? 3.30939 -11.31982 102.43064 1.000 67.28127 185 LEU C CA 1
ATOM 4238 C C . LEU C 1 185 ? 4.61363 -11.01563 103.16097 1.000 69.05390 185 LEU C C 1
ATOM 4239 O O . LEU C 1 185 ? 5.40031 -11.91118 103.46990 1.000 69.47619 185 LEU C O 1
ATOM 4244 N N . ASN C 1 186 ? 4.83914 -9.73030 103.43989 1.000 69.36183 186 ASN C N 1
ATOM 4245 C CA . ASN C 1 186 ? 6.11418 -9.25385 103.97930 1.000 76.08999 186 ASN C CA 1
ATOM 4246 C C . ASN C 1 186 ? 6.19409 -9.54500 105.47902 1.000 86.38956 186 ASN C C 1
ATOM 4247 O O . ASN C 1 186 ? 6.25064 -8.65009 106.32526 1.000 83.12988 186 ASN C O 1
ATOM 4252 N N . VAL C 1 187 ? 6.21434 -10.83682 105.79873 1.000 85.43153 187 VAL C N 1
ATOM 4253 C CA . VAL C 1 187 ? 6.30709 -11.30229 107.18021 1.000 79.00221 187 VAL C CA 1
ATOM 4254 C C . VAL C 1 187 ? 7.10928 -12.59571 107.19476 1.000 84.41562 187 VAL C C 1
ATOM 4255 O O . VAL C 1 187 ? 6.84742 -13.50771 106.40474 1.000 84.70114 187 VAL C O 1
ATOM 4259 N N . GLU C 1 188 ? 8.08708 -12.67381 108.10164 1.000 87.58654 188 GLU C N 1
ATOM 4260 C CA . GLU C 1 188 ? 9.00821 -13.80603 108.11461 1.000 87.88660 188 GLU C CA 1
ATOM 4261 C C . GLU C 1 188 ? 8.31639 -15.10875 108.49793 1.000 87.03691 188 GLU C C 1
ATOM 4262 O O . GLU C 1 188 ? 8.74166 -16.18274 108.06065 1.000 86.88953 188 GLU C O 1
ATOM 4268 N N . GLU C 1 189 ? 7.25181 -15.04087 109.29738 1.000 82.85365 189 GLU C N 1
ATOM 4269 C CA . GLU C 1 189 ? 6.56125 -16.25831 109.71298 1.000 77.94472 189 GLU C CA 1
ATOM 4270 C C . GLU C 1 189 ? 5.78302 -16.87265 108.55407 1.000 80.45871 189 GLU C C 1
ATOM 4271 O O . GLU C 1 189 ? 5.88229 -18.07993 108.29225 1.000 80.86393 189 GLU C O 1
ATOM 4277 N N . LEU C 1 190 ? 4.99821 -16.05411 107.84797 1.000 83.38104 190 LEU C N 1
ATOM 4278 C CA . LEU C 1 190 ? 4.30167 -16.54320 106.66294 1.000 81.92847 190 LEU C CA 1
ATOM 4279 C C . LEU C 1 190 ? 5.28935 -16.99138 105.59416 1.000 72.01263 190 LEU C C 1
ATOM 4280 O O . LEU C 1 190 ? 5.04742 -17.97742 104.88773 1.000 75.40782 190 LEU C O 1
ATOM 4285 N N . GLN C 1 191 ? 6.41493 -16.28408 105.46684 1.000 65.92337 191 GLN C N 1
ATOM 4286 C CA . GLN C 1 191 ? 7.42262 -16.67568 104.48716 1.000 78.15247 191 GLN C CA 1
ATOM 4287 C C . GLN C 1 191 ? 8.04417 -18.02073 104.84151 1.000 75.66252 191 GLN C C 1
ATOM 4288 O O . GLN C 1 191 ? 8.31977 -18.83401 103.95322 1.000 72.65750 191 GLN C O 1
ATOM 4294 N N . LYS C 1 192 ? 8.27127 -18.27384 106.13272 1.000 70.83386 192 LYS C N 1
ATOM 4295 C CA . LYS C 1 192 ? 8.75553 -19.58416 106.55356 1.000 71.86410 192 LYS C CA 1
ATOM 4296 C C . LYS C 1 192 ? 7.72751 -20.66576 106.25213 1.000 69.00770 192 LYS C C 1
ATOM 4297 O O . LYS C 1 192 ? 8.07340 -21.74056 105.74438 1.000 75.05023 192 LYS C O 1
ATOM 4303 N N . ILE C 1 193 ? 6.45542 -20.39483 106.55736 1.000 61.91782 193 ILE C N 1
ATOM 4304 C CA . ILE C 1 193 ? 5.39243 -21.35041 106.25166 1.000 62.76187 193 ILE C CA 1
ATOM 4305 C C . ILE C 1 193 ? 5.38219 -21.67909 104.76290 1.000 70.79319 193 ILE C C 1
ATOM 4306 O O . ILE C 1 193 ? 5.22160 -22.84072 104.36701 1.000 76.07419 193 ILE C O 1
ATOM 4311 N N . ILE C 1 194 ? 5.57722 -20.66607 103.91691 1.000 71.27434 194 ILE C N 1
ATOM 4312 C CA . ILE C 1 194 ? 5.50377 -20.87791 102.47458 1.000 74.18744 194 ILE C CA 1
ATOM 4313 C C . ILE C 1 194 ? 6.73238 -21.63112 101.97167 1.000 76.14865 194 ILE C C 1
ATOM 4314 O O . ILE C 1 194 ? 6.61576 -22.57487 101.17996 1.000 74.47964 194 ILE C O 1
ATOM 4319 N N . HIS C 1 195 ? 7.92304 -21.23988 102.42408 1.000 66.60768 195 HIS C N 1
ATOM 4320 C CA . HIS C 1 195 ? 9.17426 -21.79875 101.92888 1.000 71.29103 195 HIS C CA 1
ATOM 4321 C C . HIS C 1 195 ? 9.60225 -23.06121 102.66895 1.000 72.70144 195 HIS C C 1
ATOM 4322 O O . HIS C 1 195 ? 10.71225 -23.54975 102.43252 1.000 59.40254 195 HIS C O 1
ATOM 4329 N N . ARG C 1 196 ? 8.76265 -23.57844 103.57284 1.000 75.58289 196 ARG C N 1
ATOM 4330 C CA . ARG C 1 196 ? 9.07923 -24.82276 104.27228 1.000 75.59593 196 ARG C CA 1
ATOM 4331 C C . ARG C 1 196 ? 9.50601 -25.93690 103.32032 1.000 76.04709 196 ARG C C 1
ATOM 4332 O O . ARG C 1 196 ? 10.45885 -26.67216 103.60415 1.000 75.02596 196 ARG C O 1
ATOM 4337 N N . ASN C 1 197 ? 8.81618 -26.08200 102.18764 1.000 78.71078 197 ASN C N 1
ATOM 4338 C CA . ASN C 1 197 ? 9.07259 -27.17418 101.25537 1.000 68.56373 197 ASN C CA 1
ATOM 4339 C C . ASN C 1 197 ? 9.93299 -26.74592 100.06996 1.000 74.20680 197 ASN C C 1
ATOM 4340 O O . ASN C 1 197 ? 9.75765 -27.26025 98.95980 1.000 78.60868 197 ASN C O 1
ATOM 4345 N N . ASP C 1 198 ? 10.86458 -25.82023 100.28228 1.000 71.04217 198 ASP C N 1
ATOM 4346 C CA . ASP C 1 198 ? 11.73597 -25.38017 99.20166 1.000 74.93904 198 ASP C CA 1
ATOM 4347 C C . ASP C 1 198 ? 12.71155 -26.48547 98.81753 1.000 72.11228 198 ASP C C 1
ATOM 4348 O O . ASP C 1 198 ? 13.30765 -27.13882 99.67798 1.000 76.35620 198 ASP C O 1
ATOM 4353 N N . GLY C 1 199 ? 12.87113 -26.69345 97.51218 1.000 71.33181 199 GLY C N 1
ATOM 4354 C CA . GLY C 1 199 ? 13.74400 -27.72979 97.00539 1.000 76.42646 199 GLY C CA 1
ATOM 4355 C C . GLY C 1 199 ? 13.20848 -29.13891 97.12446 1.000 76.27018 199 GLY C C 1
ATOM 4356 O O . GLY C 1 199 ? 13.90354 -30.08206 96.72546 1.000 76.50507 199 GLY C O 1
ATOM 4357 N N . ALA C 1 200 ? 11.99808 -29.31755 97.66039 1.000 74.71635 200 ALA C N 1
ATOM 4358 C CA . ALA C 1 200 ? 11.39849 -30.63847 97.80710 1.000 71.84159 200 ALA C CA 1
ATOM 4359 C C . ALA C 1 200 ? 9.98311 -30.68455 97.24235 1.000 80.89124 200 ALA C C 1
ATOM 4360 O O . ALA C 1 200 ? 9.18729 -31.53737 97.64851 1.000 79.97752 200 ALA C O 1
ATOM 4362 N N . GLU C 1 201 ? 9.65183 -29.78456 96.31956 1.000 83.24279 201 GLU C N 1
ATOM 4363 C CA . GLU C 1 201 ? 8.32839 -29.76780 95.70512 1.000 82.09576 201 GLU C CA 1
ATOM 4364 C C . GLU C 1 201 ? 8.18577 -30.97391 94.78512 1.000 87.87676 201 GLU C C 1
ATOM 4365 O O . GLU C 1 201 ? 8.81026 -31.03095 93.72094 1.000 92.20361 201 GLU C O 1
ATOM 4371 N N . ASN C 1 202 ? 7.36408 -31.94144 95.19307 1.000 84.57206 202 ASN C N 1
ATOM 4372 C CA . ASN C 1 202 ? 7.20432 -33.16991 94.41461 1.000 87.29133 202 ASN C CA 1
ATOM 4373 C C . ASN C 1 202 ? 6.27730 -32.95113 93.22162 1.000 86.54983 202 ASN C C 1
ATOM 4374 O O . ASN C 1 202 ? 6.70590 -33.01689 92.06543 1.000 97.85326 202 ASN C O 1
ATOM 4379 N N . SER C 1 203 ? 5.00044 -32.69003 93.48866 1.000 80.93384 203 SER C N 1
ATOM 4380 C CA . SER C 1 203 ? 3.99729 -32.51281 92.45121 1.000 88.01306 203 SER C CA 1
ATOM 4381 C C . SER C 1 203 ? 3.24963 -31.20753 92.68482 1.000 87.01194 203 SER C C 1
ATOM 4382 O O . SER C 1 203 ? 3.37495 -30.56879 93.73322 1.000 92.25455 203 SER C O 1
ATOM 4385 N N . CYS C 1 204 ? 2.46075 -30.81632 91.68794 1.000 83.64466 204 CYS C N 1
ATOM 4386 C CA . CYS C 1 204 ? 1.68203 -29.58342 91.72490 1.000 80.96587 204 CYS C CA 1
ATOM 4387 C C . CYS C 1 204 ? 0.20209 -29.94595 91.72309 1.000 77.24185 204 CYS C C 1
ATOM 4388 O O . CYS C 1 204 ? -0.33427 -30.38550 90.70030 1.000 84.66984 204 CYS C O 1
ATOM 4391 N N . THR C 1 205 ? -0.45205 -29.76202 92.86444 1.000 68.79876 205 THR C N 1
ATOM 4392 C CA . THR C 1 205 ? -1.87315 -30.03810 92.99168 1.000 67.02387 205 THR C CA 1
ATOM 4393 C C . THR C 1 205 ? -2.69032 -28.79259 92.65681 1.000 72.44295 205 THR C C 1
ATOM 4394 O O . THR C 1 205 ? -2.15888 -27.69679 92.46775 1.000 76.62645 205 THR C O 1
ATOM 4398 N N . GLU C 1 206 ? -4.00886 -28.97474 92.58009 1.000 73.97971 206 GLU C N 1
ATOM 4399 C CA . GLU C 1 206 ? -4.90410 -27.84921 92.34838 1.000 75.36527 206 GLU C CA 1
ATOM 4400 C C . GLU C 1 206 ? -5.26478 -27.11740 93.63294 1.000 82.12134 206 GLU C C 1
ATOM 4401 O O . GLU C 1 206 ? -5.68009 -25.95492 93.57275 1.000 77.86705 206 GLU C O 1
ATOM 4407 N N . ARG C 1 207 ? -5.11189 -27.76629 94.78789 1.000 85.39794 207 ARG C N 1
ATOM 4408 C CA . ARG C 1 207 ? -5.46948 -27.13976 96.05593 1.000 77.36104 207 ARG C CA 1
ATOM 4409 C C . ARG C 1 207 ? -4.41095 -26.13405 96.49656 1.000 78.78925 207 ARG C C 1
ATOM 4410 O O . ARG C 1 207 ? -4.69540 -24.94064 96.64413 1.000 89.93721 207 ARG C O 1
ATOM 4412 N N . ASP C 1 208 ? -3.18020 -26.60012 96.70989 1.000 75.40526 208 ASP C N 1
ATOM 4413 C CA . ASP C 1 208 ? -2.10711 -25.74920 97.20256 1.000 83.24139 208 ASP C CA 1
ATOM 4414 C C . ASP C 1 208 ? -0.93368 -25.62751 96.24023 1.000 84.94596 208 ASP C C 1
ATOM 4415 O O . ASP C 1 208 ? 0.04754 -24.95128 96.57133 1.000 88.72918 208 ASP C O 1
ATOM 4420 N N . GLY C 1 209 ? -0.99971 -26.25419 95.06988 1.000 76.58016 209 GLY C N 1
ATOM 4421 C CA . GLY C 1 209 ? 0.08219 -26.11506 94.10533 1.000 70.28059 209 GLY C CA 1
ATOM 4422 C C . GLY C 1 209 ? 1.34866 -26.78735 94.59599 1.000 73.44412 209 GLY C C 1
ATOM 4423 O O . GLY C 1 209 ? 1.32713 -27.91979 95.09108 1.000 87.83768 209 GLY C O 1
ATOM 4424 N N . TRP C 1 210 ? 2.47444 -26.08387 94.45685 1.000 66.09639 210 TRP C N 1
ATOM 4425 C CA . TRP C 1 210 ? 3.75396 -26.60279 94.92344 1.000 67.77612 210 TRP C CA 1
ATOM 4426 C C . TRP C 1 210 ? 3.89389 -26.55213 96.43869 1.000 76.90122 210 TRP C C 1
ATOM 4427 O O . TRP C 1 210 ? 4.82759 -27.15715 96.97652 1.000 77.30851 210 TRP C O 1
ATOM 4438 N N . CYS C 1 211 ? 3.00118 -25.85212 97.13292 1.000 72.91002 211 CYS C N 1
ATOM 4439 C CA . CYS C 1 211 ? 3.10468 -25.71974 98.57657 1.000 80.25435 211 CYS C CA 1
ATOM 4440 C C . CYS C 1 211 ? 2.72685 -27.02540 99.27059 1.000 85.75329 211 CYS C C 1
ATOM 4441 O O . CYS C 1 211 ? 2.11678 -27.92385 98.68340 1.000 82.65018 211 CYS C O 1
ATOM 4444 N N . LEU C 1 212 ? 3.10542 -27.12059 100.54274 1.000 83.74017 212 LEU C N 1
ATOM 4445 C CA . LEU C 1 212 ? 2.70311 -28.25407 101.35592 1.000 75.42828 212 LEU C CA 1
ATOM 4446 C C . LEU C 1 212 ? 1.18743 -28.23438 101.55754 1.000 74.78710 212 LEU C C 1
ATOM 4447 O O . LEU C 1 212 ? 0.56216 -27.17223 101.50160 1.000 89.89815 212 LEU C O 1
ATOM 4452 N N . PRO C 1 213 ? 0.57143 -29.39692 101.77613 1.000 74.17498 213 PRO C N 1
ATOM 4453 C CA . PRO C 1 213 ? -0.89350 -29.44404 101.87877 1.000 79.70030 213 PRO C CA 1
ATOM 4454 C C . PRO C 1 213 ? -1.41847 -28.58501 103.02146 1.000 79.37181 213 PRO C C 1
ATOM 4455 O O . PRO C 1 213 ? -0.80882 -28.49425 104.08958 1.000 75.83616 213 PRO C O 1
ATOM 4459 N N . LYS C 1 214 ? -2.56297 -27.94296 102.77135 1.000 73.22975 214 LYS C N 1
ATOM 4460 C CA . LYS C 1 214 ? -3.25126 -27.09895 103.75101 1.000 81.73375 214 LYS C CA 1
ATOM 4461 C C . LYS C 1 214 ? -2.39302 -25.91741 104.19881 1.000 83.16359 214 LYS C C 1
ATOM 4462 O O . LYS C 1 214 ? -2.55029 -25.41000 105.31230 1.000 77.29529 214 LYS C O 1
ATOM 4465 N N . THR C 1 215 ? -1.48214 -25.46528 103.33325 1.000 76.84653 215 THR C N 1
ATOM 4466 C CA . THR C 1 215 ? -0.67583 -24.29104 103.65409 1.000 78.98216 215 THR C CA 1
ATOM 4467 C C . THR C 1 215 ? -1.52757 -23.02673 103.65595 1.000 71.34022 215 THR C C 1
ATOM 4468 O O . THR C 1 215 ? -1.30854 -22.11959 104.47057 1.000 70.95204 215 THR C O 1
ATOM 4472 N N . SER C 1 216 ? -2.51514 -22.96012 102.75986 1.000 68.12186 216 SER C N 1
ATOM 4473 C CA . SER C 1 216 ? -3.34842 -21.76767 102.65408 1.000 80.40886 216 SER C CA 1
ATOM 4474 C C . SER C 1 216 ? -4.12917 -21.51783 103.93874 1.000 77.25205 216 SER C C 1
ATOM 4475 O O . SER C 1 216 ? -4.25893 -20.37078 104.37950 1.000 73.16622 216 SER C O 1
ATOM 4478 N N . ASP C 1 217 ? -4.64497 -22.57950 104.56304 1.000 78.90546 217 ASP C N 1
ATOM 4479 C CA . ASP C 1 217 ? -5.40686 -22.40799 105.79713 1.000 81.54873 217 ASP C CA 1
ATOM 4480 C C . ASP C 1 217 ? -4.51026 -21.96125 106.94620 1.000 76.41278 217 ASP C C 1
ATOM 4481 O O . ASP C 1 217 ? -4.91296 -21.12814 107.76889 1.000 77.63425 217 ASP C O 1
ATOM 4486 N N . GLU C 1 218 ? -3.29401 -22.50746 107.02290 1.000 66.01655 218 GLU C N 1
ATOM 4487 C CA . GLU C 1 218 ? -2.34954 -22.06147 108.04146 1.000 71.18733 218 GLU C CA 1
ATOM 4488 C C . GLU C 1 218 ? -2.00523 -20.58924 107.85875 1.000 74.42252 218 GLU C C 1
ATOM 4489 O O . GLU C 1 218 ? -1.97551 -19.82408 108.83183 1.000 73.82620 218 GLU C O 1
ATOM 4491 N N . LEU C 1 219 ? -1.74538 -20.17493 106.61478 1.000 75.81458 219 LEU C N 1
ATOM 4492 C CA . LEU C 1 219 ? -1.48305 -18.76515 106.34197 1.000 73.04334 219 LEU C CA 1
ATOM 4493 C C . LEU C 1 219 ? -2.67666 -17.89987 106.72485 1.000 72.85559 219 LEU C C 1
ATOM 4494 O O . LEU C 1 219 ? -2.51041 -16.82090 107.30513 1.000 77.03902 219 LEU C O 1
ATOM 4499 N N . ARG C 1 220 ? -3.88871 -18.36140 106.40806 1.000 73.65244 220 ARG C N 1
ATOM 4500 C CA . ARG C 1 220 ? -5.09527 -17.60973 106.73744 1.000 76.31214 220 ARG C CA 1
ATOM 4501 C C . ARG C 1 220 ? -5.22233 -17.40683 108.24168 1.000 76.95801 220 ARG C C 1
ATOM 4502 O O . ARG C 1 220 ? -5.46957 -16.28982 108.71288 1.000 77.99379 220 ARG C O 1
ATOM 4510 N N . ASP C 1 221 ? -5.05286 -18.48333 109.01310 1.000 78.69472 221 ASP C N 1
ATOM 4511 C CA . ASP C 1 221 ? -5.18079 -18.38006 110.46367 1.000 75.81367 221 ASP C CA 1
ATOM 4512 C C . ASP C 1 221 ? -4.08776 -17.49766 111.05562 1.000 81.25219 221 ASP C C 1
ATOM 4513 O O . ASP C 1 221 ? -4.34980 -16.69160 111.95911 1.000 81.23680 221 ASP C O 1
ATOM 4518 N N . THR C 1 222 ? -2.85515 -17.62990 110.55648 1.000 71.09975 222 THR C N 1
ATOM 4519 C CA . THR C 1 222 ? -1.76365 -16.80898 111.07002 1.000 63.20896 222 THR C CA 1
ATOM 4520 C C . THR C 1 222 ? -1.99659 -15.33269 110.77536 1.000 72.79726 222 THR C C 1
ATOM 4521 O O . THR C 1 222 ? -1.74287 -14.47300 111.62847 1.000 75.84044 222 THR C O 1
ATOM 4525 N N . MET C 1 223 ? -2.48853 -15.01699 109.57497 1.000 74.12512 223 MET C N 1
ATOM 4526 C CA . MET C 1 223 ? -2.75977 -13.62438 109.24205 1.000 76.46321 223 MET C CA 1
ATOM 4527 C C . MET C 1 223 ? -3.94568 -13.08132 110.02817 1.000 77.47256 223 MET C C 1
ATOM 4528 O O . MET C 1 223 ? -3.95276 -11.90081 110.39177 1.000 80.79844 223 MET C O 1
ATOM 4533 N N . SER C 1 224 ? -4.93781 -13.92380 110.32842 1.000 71.69532 224 SER C N 1
ATOM 4534 C CA . SER C 1 224 ? -6.03519 -13.48315 111.18510 1.000 74.96458 224 SER C CA 1
ATOM 4535 C C . SER C 1 224 ? -5.54209 -13.17454 112.59464 1.000 82.68698 224 SER C C 1
ATOM 4536 O O . SER C 1 224 ? -5.96623 -12.18649 113.20978 1.000 83.17478 224 SER C O 1
ATOM 4539 N N . LEU C 1 225 ? -4.64465 -14.01105 113.12375 1.000 71.72639 225 LEU C N 1
ATOM 4540 C CA . LEU C 1 225 ? -4.08251 -13.74697 114.44594 1.000 73.67729 225 LEU C CA 1
ATOM 4541 C C . LEU C 1 225 ? -3.25440 -12.46772 114.44497 1.000 74.97320 225 LEU C C 1
ATOM 4542 O O . LEU C 1 225 ? -3.33913 -11.66156 115.38045 1.000 69.71576 225 LEU C O 1
ATOM 4547 N N . MET C 1 226 ? -2.43871 -12.27185 113.40677 1.000 72.94185 226 MET C N 1
ATOM 4548 C CA . MET C 1 226 ? -1.64991 -11.04834 113.30377 1.000 76.02076 226 MET C CA 1
ATOM 4549 C C . MET C 1 226 ? -2.54730 -9.82020 113.22721 1.000 72.73786 226 MET C C 1
ATOM 4550 O O . MET C 1 226 ? -2.26471 -8.79196 113.85844 1.000 74.30006 226 MET C O 1
ATOM 4555 N N . ILE C 1 227 ? -3.64243 -9.91570 112.46829 1.000 71.86037 227 ILE C N 1
ATOM 4556 C CA . ILE C 1 227 ? -4.65800 -8.86378 112.46355 1.000 74.37632 227 ILE C CA 1
ATOM 4557 C C . ILE C 1 227 ? -5.11863 -8.57860 113.88753 1.000 80.90645 227 ILE C C 1
ATOM 4558 O O . ILE C 1 227 ? -4.88945 -7.49049 114.42442 1.000 79.35853 227 ILE C O 1
ATOM 4560 N N . ARG C 1 228 ? -5.73047 -9.57942 114.53351 1.000 78.30149 228 ARG C N 1
ATOM 4561 C CA . ARG C 1 228 ? -6.23044 -9.40275 115.89857 1.000 70.12375 228 ARG C CA 1
ATOM 4562 C C . ARG C 1 228 ? -5.19656 -8.72476 116.79518 1.000 65.55120 228 ARG C C 1
ATOM 4563 O O . ARG C 1 228 ? -5.52898 -7.80691 117.55714 1.000 67.39453 228 ARG C O 1
ATOM 4565 N N . GLN C 1 229 ? -3.92870 -9.13491 116.68795 1.000 68.60445 229 GLN C N 1
ATOM 4566 C CA . GLN C 1 229 ? -2.87491 -8.49028 117.46871 1.000 71.82160 229 GLN C CA 1
ATOM 4567 C C . GLN C 1 229 ? -2.73728 -7.01644 117.10559 1.000 72.15507 229 GLN C C 1
ATOM 4568 O O . GLN C 1 229 ? -2.48570 -6.17630 117.97728 1.000 75.94362 229 GLN C O 1
ATOM 4570 N N . THR C 1 230 ? -2.89563 -6.68257 115.82250 1.000 73.65774 230 THR C N 1
ATOM 4571 C CA . THR C 1 230 ? -2.77933 -5.28466 115.40942 1.000 79.93190 230 THR C CA 1
ATOM 4572 C C . THR C 1 230 ? -3.94762 -4.44913 115.92808 1.000 76.99116 230 THR C C 1
ATOM 4573 O O . THR C 1 230 ? -3.74997 -3.35190 116.46167 1.000 74.24027 230 THR C O 1
ATOM 4577 N N . ILE C 1 231 ? -5.17597 -4.94685 115.76153 1.000 73.13259 231 ILE C N 1
ATOM 4578 C CA . ILE C 1 231 ? -6.34372 -4.21916 116.26421 1.000 70.18493 231 ILE C CA 1
ATOM 4579 C C . ILE C 1 231 ? -6.25061 -4.04077 117.77850 1.000 79.71019 231 ILE C C 1
ATOM 4580 O O . ILE C 1 231 ? -6.69555 -3.01919 118.32167 1.000 80.65978 231 ILE C O 1
ATOM 4585 N N . ARG C 1 232 ? -5.66243 -5.01213 118.48271 1.000 82.59258 232 ARG C N 1
ATOM 4586 C CA . ARG C 1 232 ? -5.47263 -4.86705 119.92392 1.000 78.86026 232 ARG C CA 1
ATOM 4587 C C . ARG C 1 232 ? -4.63883 -3.63139 120.24904 1.000 84.68404 232 ARG C C 1
ATOM 4588 O O . ARG C 1 232 ? -5.06389 -2.76665 121.02422 1.000 83.77407 232 ARG C O 1
ATOM 4590 N N . SER C 1 233 ? -3.45269 -3.52701 119.65805 1.000 83.12376 233 SER C N 1
ATOM 4591 C CA . SER C 1 233 ? -2.56473 -2.39744 119.91503 1.000 84.45394 233 SER C CA 1
ATOM 4592 C C . SER C 1 233 ? -3.10798 -1.11212 119.29920 1.000 83.49836 233 SER C C 1
ATOM 4593 O O . SER C 1 233 ? -2.68711 -0.01340 119.66203 1.000 83.17263 233 SER C O 1
ATOM 4596 N N . PRO D 1 7 ? -14.78593 9.27760 -28.82739 1.000 97.77313 7 PRO D N 1
ATOM 4597 C CA . PRO D 1 7 ? -15.43782 9.33273 -30.13726 1.000 90.97639 7 PRO D CA 1
ATOM 4598 C C . PRO D 1 7 ? -16.79308 8.63423 -30.13431 1.000 90.19908 7 PRO D C 1
ATOM 4599 O O . PRO D 1 7 ? -16.90632 7.52156 -30.65083 1.000 74.26609 7 PRO D O 1
ATOM 4603 N N . HIS D 1 8 ? -17.80026 9.28889 -29.55106 1.000 94.21414 8 HIS D N 1
ATOM 4604 C CA . HIS D 1 8 ? -19.14473 8.72662 -29.40787 1.000 80.96500 8 HIS D CA 1
ATOM 4605 C C . HIS D 1 8 ? -19.12971 7.41662 -28.62354 1.000 71.76770 8 HIS D C 1
ATOM 4606 O O . HIS D 1 8 ? -20.02028 6.57782 -28.78317 1.000 71.63451 8 HIS D O 1
ATOM 4613 N N . ASN D 1 9 ? -18.11580 7.23940 -27.77188 1.000 64.39023 9 ASN D N 1
ATOM 4614 C CA . ASN D 1 9 ? -17.96518 6.03905 -26.94599 1.000 66.70905 9 ASN D CA 1
ATOM 4615 C C . ASN D 1 9 ? -17.92311 4.77422 -27.80145 1.000 54.42102 9 ASN D C 1
ATOM 4616 O O . ASN D 1 9 ? -18.44264 3.72428 -27.41854 1.000 59.33973 9 ASN D O 1
ATOM 4621 N N . ALA D 1 10 ? -17.29529 4.87346 -28.96827 1.000 57.47012 10 ALA D N 1
ATOM 4622 C CA . ALA D 1 10 ? -17.19197 3.75998 -29.89870 1.000 50.02100 10 ALA D CA 1
ATOM 4623 C C . ALA D 1 10 ? -15.80233 3.14274 -29.82752 1.000 53.20713 10 ALA D C 1
ATOM 4624 O O . ALA D 1 10 ? -14.80743 3.84580 -29.62824 1.000 58.65268 10 ALA D O 1
ATOM 4626 N N . ILE D 1 11 ? -15.74195 1.82533 -29.98952 1.000 51.89015 11 ILE D N 1
ATOM 4627 C CA . ILE D 1 11 ? -14.47854 1.09858 -30.00484 1.000 47.45549 11 ILE D CA 1
ATOM 4628 C C . ILE D 1 11 ? -13.99049 1.00085 -31.44329 1.000 56.18583 11 ILE D C 1
ATOM 4629 O O . ILE D 1 11 ? -14.73237 0.57124 -32.33533 1.000 47.48328 11 ILE D O 1
ATOM 4634 N N . PHE D 1 12 ? -12.74433 1.40329 -31.67108 1.000 58.41888 12 PHE D N 1
ATOM 4635 C CA . PHE D 1 12 ? -12.14278 1.41154 -32.99813 1.000 56.81023 12 PHE D CA 1
ATOM 4636 C C . PHE D 1 12 ? -11.14690 0.26340 -33.08675 1.000 61.93511 12 PHE D C 1
ATOM 4637 O O . PHE D 1 12 ? -10.21495 0.18219 -32.27921 1.000 71.69326 12 PHE D O 1
ATOM 4645 N N . VAL D 1 13 ? -11.34648 -0.61912 -34.06290 1.000 60.47601 13 VAL D N 1
ATOM 4646 C CA . VAL D 1 13 ? -10.57066 -1.84548 -34.19503 1.000 59.07945 13 VAL D CA 1
ATOM 4647 C C . VAL D 1 13 ? -9.76602 -1.79587 -35.48489 1.000 62.27091 13 VAL D C 1
ATOM 4648 O O . VAL D 1 13 ? -10.26648 -1.35872 -36.52661 1.000 67.82384 13 VAL D O 1
ATOM 4652 N N . ASN D 1 14 ? -8.51889 -2.24521 -35.40903 1.000 64.50524 14 ASN D N 1
ATOM 4653 C CA . ASN D 1 14 ? -7.64837 -2.37337 -36.56628 1.000 62.09432 14 ASN D CA 1
ATOM 4654 C C . ASN D 1 14 ? -7.66808 -3.80879 -37.07791 1.000 67.90454 14 ASN D C 1
ATOM 4655 O O . ASN D 1 14 ? -7.97974 -4.75071 -36.34472 1.000 63.69759 14 ASN D O 1
ATOM 4660 N N . PHE D 1 15 ? -7.32988 -3.96482 -38.36046 1.000 64.74659 15 PHE D N 1
ATOM 4661 C CA . PHE D 1 15 ? -7.23892 -5.30178 -38.93737 1.000 66.03488 15 PHE D CA 1
ATOM 4662 C C . PHE D 1 15 ? -6.15853 -6.12936 -38.25503 1.000 64.05790 15 PHE D C 1
ATOM 4663 O O . PHE D 1 15 ? -6.27214 -7.35792 -38.17632 1.000 58.94913 15 PHE D O 1
ATOM 4671 N N . GLU D 1 16 ? -5.11286 -5.47789 -37.75106 1.000 66.96179 16 GLU D N 1
ATOM 4672 C CA . GLU D 1 16 ? -4.01142 -6.16254 -37.09003 1.000 67.08143 16 GLU D CA 1
ATOM 4673 C C . GLU D 1 16 ? -4.27073 -6.43243 -35.61366 1.000 63.97622 16 GLU D C 1
ATOM 4674 O O . GLU D 1 16 ? -3.44269 -7.08361 -34.96766 1.000 74.15334 16 GLU D O 1
ATOM 4680 N N . ASP D 1 17 ? -5.38385 -5.94804 -35.06602 1.000 63.34776 17 ASP D N 1
ATOM 4681 C CA . ASP D 1 17 ? -5.72288 -6.24382 -33.68121 1.000 68.33655 17 ASP D CA 1
ATOM 4682 C C . ASP D 1 17 ? -5.96759 -7.73820 -33.50765 1.000 68.01329 17 ASP D C 1
ATOM 4683 O O . ASP D 1 17 ? -6.47012 -8.41748 -34.40676 1.000 68.62724 17 ASP D O 1
ATOM 4688 N N . GLU D 1 18 ? -5.60303 -8.25386 -32.33334 1.000 65.47126 18 GLU D N 1
ATOM 4689 C CA . GLU D 1 18 ? -5.72185 -9.68876 -32.09972 1.000 72.26187 18 GLU D CA 1
ATOM 4690 C C . GLU D 1 18 ? -7.15556 -10.08743 -31.76689 1.000 73.37391 18 GLU D C 1
ATOM 4691 O O . GLU D 1 18 ? -7.67259 -11.07165 -32.30678 1.000 71.60297 18 GLU D O 1
ATOM 4697 N N . GLU D 1 19 ? -7.81417 -9.33936 -30.88558 1.000 72.40934 19 GLU D N 1
ATOM 4698 C CA . GLU D 1 19 ? -9.16924 -9.65521 -30.46355 1.000 65.05194 19 GLU D CA 1
ATOM 4699 C C . GLU D 1 19 ? -10.12373 -8.53336 -30.84695 1.000 63.99996 19 GLU D C 1
ATOM 4700 O O . GLU D 1 19 ? -9.72793 -7.37102 -30.98076 1.000 58.89932 19 GLU D O 1
ATOM 4706 N N . VAL D 1 20 ? -11.38783 -8.90138 -31.02779 1.000 58.05022 20 VAL D N 1
ATOM 4707 C CA . VAL D 1 20 ? -12.44970 -7.94478 -31.32320 1.000 50.43595 20 VAL D CA 1
ATOM 4708 C C . VAL D 1 20 ? -13.28804 -7.76439 -30.06298 1.000 53.13497 20 VAL D C 1
ATOM 4709 O O . VAL D 1 20 ? -13.39940 -8.69931 -29.25598 1.000 55.35707 20 VAL D O 1
ATOM 4713 N N . PRO D 1 21 ? -13.87711 -6.59068 -29.84078 1.000 60.78241 21 PRO D N 1
ATOM 4714 C CA . PRO D 1 21 ? -14.66662 -6.38869 -28.62050 1.000 57.55519 21 PRO D CA 1
ATOM 4715 C C . PRO D 1 21 ? -15.92804 -7.23711 -28.62319 1.000 57.89746 21 PRO D C 1
ATOM 4716 O O . PRO D 1 21 ? -16.58093 -7.41414 -29.65434 1.000 52.57399 21 PRO D O 1
ATOM 4720 N N . LYS D 1 22 ? -16.26179 -7.76975 -27.44720 1.000 56.76084 22 LYS D N 1
ATOM 4721 C CA . LYS D 1 22 ? -17.44998 -8.59026 -27.27175 1.000 55.32260 22 LYS D CA 1
ATOM 4722 C C . LYS D 1 22 ? -18.57735 -7.87018 -26.54717 1.000 51.72482 22 LYS D C 1
ATOM 4723 O O . LYS D 1 22 ? -19.71403 -8.35482 -26.57089 1.000 56.73586 22 LYS D O 1
ATOM 4729 N N . GLN D 1 23 ? -18.29894 -6.73766 -25.91102 1.000 49.76860 23 GLN D N 1
ATOM 4730 C CA . GLN D 1 23 ? -19.29411 -5.96133 -25.19079 1.000 54.33660 23 GLN D CA 1
ATOM 4731 C C . GLN D 1 23 ? -19.05098 -4.48314 -25.44884 1.000 53.17879 23 GLN D C 1
ATOM 4732 O O . GLN D 1 23 ? -17.90178 -4.06292 -25.63014 1.000 51.30324 23 GLN D O 1
ATOM 4738 N N . PRO D 1 24 ? -20.10675 -3.67471 -25.47549 1.000 44.05917 24 PRO D N 1
ATOM 4739 C CA . PRO D 1 24 ? -19.93066 -2.23670 -25.70115 1.000 45.32231 24 PRO D CA 1
ATOM 4740 C C . PRO D 1 24 ? -19.32278 -1.55503 -24.48502 1.000 58.96429 24 PRO D C 1
ATOM 4741 O O . PRO D 1 24 ? -19.23408 -2.11510 -23.39087 1.000 63.33939 24 PRO D O 1
ATOM 4745 N N . LEU D 1 25 ? -18.89162 -0.31548 -24.69920 1.000 61.81902 25 LEU D N 1
ATOM 4746 C CA . LEU D 1 25 ? -18.39458 0.49936 -23.60122 1.000 49.90275 25 LEU D CA 1
ATOM 4747 C C . LEU D 1 25 ? -19.52542 0.81112 -22.63025 1.000 62.25064 25 LEU D C 1
ATOM 4748 O O . LEU D 1 25 ? -20.65616 1.09040 -23.03873 1.000 67.02731 25 LEU D O 1
ATOM 4753 N N . GLU D 1 26 ? -19.21652 0.75183 -21.33248 1.000 64.30338 26 GLU D N 1
ATOM 4754 C CA . GLU D 1 26 ? -20.21928 1.07821 -20.32421 1.000 64.96084 26 GLU D CA 1
ATOM 4755 C C . GLU D 1 26 ? -20.68629 2.52220 -20.45308 1.000 61.45845 26 GLU D C 1
ATOM 4756 O O . GLU D 1 26 ? -21.85999 2.82260 -20.19839 1.000 65.68482 26 GLU D O 1
ATOM 4762 N N . ALA D 1 27 ? -19.78828 3.42501 -20.85571 1.000 54.39674 27 ALA D N 1
ATOM 4763 C CA . ALA D 1 27 ? -20.18694 4.80691 -21.09743 1.000 59.48903 27 ALA D CA 1
ATOM 4764 C C . ALA D 1 27 ? -21.23365 4.89000 -22.20057 1.000 64.74590 27 ALA D C 1
ATOM 4765 O O . ALA D 1 27 ? -22.17332 5.68828 -22.11560 1.000 63.43015 27 ALA D O 1
ATOM 4767 N N . ALA D 1 28 ? -21.09540 4.06255 -23.23961 1.000 62.06317 28 ALA D N 1
ATOM 4768 C CA . ALA D 1 28 ? -22.09593 4.03722 -24.30153 1.000 67.69874 28 ALA D CA 1
ATOM 4769 C C . ALA D 1 28 ? -23.43773 3.53446 -23.78336 1.000 64.18811 28 ALA D C 1
ATOM 4770 O O . ALA D 1 28 ? -24.49226 4.06370 -24.15627 1.000 67.01369 28 ALA D O 1
ATOM 4772 N N . ALA D 1 29 ? -23.41806 2.51538 -22.92051 1.000 53.53236 29 ALA D N 1
ATOM 4773 C CA . ALA D 1 29 ? -24.65972 2.01509 -22.34043 1.000 67.42613 29 ALA D CA 1
ATOM 4774 C C . ALA D 1 29 ? -25.33982 3.08272 -21.49333 1.000 63.58777 29 ALA D C 1
ATOM 4775 O O . ALA D 1 29 ? -26.56137 3.25910 -21.56625 1.000 60.87508 29 ALA D O 1
ATOM 4777 N N . GLN D 1 30 ? -24.56279 3.81544 -20.69213 1.000 56.86247 30 GLN D N 1
ATOM 4778 C CA . GLN D 1 30 ? -25.14358 4.87567 -19.87319 1.000 58.59278 30 GLN D CA 1
ATOM 4779 C C . GLN D 1 30 ? -25.67733 6.01399 -20.73674 1.000 59.67346 30 GLN D C 1
ATOM 4780 O O . GLN D 1 30 ? -26.73504 6.58573 -20.43982 1.000 57.11133 30 GLN D O 1
ATOM 4786 N N . THR D 1 31 ? -24.96698 6.34912 -21.81719 1.000 58.11413 31 THR D N 1
ATOM 4787 C CA . THR D 1 31 ? -25.43833 7.39724 -22.71567 1.000 55.21309 31 THR D CA 1
ATOM 4788 C C . THR D 1 31 ? -26.74165 6.99569 -23.39268 1.000 53.63167 31 THR D C 1
ATOM 4789 O O . THR D 1 31 ? -27.65283 7.81868 -23.53792 1.000 54.47246 31 THR D O 1
ATOM 4793 N N . TRP D 1 32 ? -26.85174 5.73280 -23.81247 1.000 52.33463 32 TRP D N 1
ATOM 4794 C CA . TRP D 1 32 ? -28.09830 5.27151 -24.41477 1.000 54.21545 32 TRP D CA 1
ATOM 4795 C C . TRP D 1 32 ? -29.22207 5.22841 -23.38739 1.000 54.98994 32 TRP D C 1
ATOM 4796 O O . TRP D 1 32 ? -30.37770 5.52531 -23.71181 1.000 58.65483 32 TRP D O 1
ATOM 4807 N N . ARG D 1 33 ? -28.90277 4.85881 -22.14405 1.000 56.01825 33 ARG D N 1
ATOM 4808 C CA . ARG D 1 33 ? -29.89953 4.89711 -21.07948 1.000 48.16845 33 ARG D CA 1
ATOM 4809 C C . ARG D 1 33 ? -30.42069 6.31251 -20.86990 1.000 54.81253 33 ARG D C 1
ATOM 4810 O O . ARG D 1 33 ? -31.61947 6.51574 -20.64458 1.000 57.69659 33 ARG D O 1
ATOM 4818 N N . ARG D 1 34 ? -29.53211 7.30547 -20.94174 1.000 50.21240 34 ARG D N 1
ATOM 4819 C CA . ARG D 1 34 ? -29.97000 8.69177 -20.80625 1.000 52.64404 34 ARG D CA 1
ATOM 4820 C C . ARG D 1 34 ? -30.76889 9.14748 -22.02139 1.000 65.22736 34 ARG D C 1
ATOM 4821 O O . ARG D 1 34 ? -31.72048 9.92629 -21.88954 1.000 64.59459 34 ARG D O 1
ATOM 4829 N N . VAL D 1 35 ? -30.39701 8.67475 -23.21109 1.000 58.24000 35 VAL D N 1
ATOM 4830 C CA . VAL D 1 35 ? -30.99436 9.18942 -24.43855 1.000 53.35582 35 VAL D CA 1
ATOM 4831 C C . VAL D 1 35 ? -32.32058 8.49792 -24.75061 1.000 62.60800 35 VAL D C 1
ATOM 4832 O O . VAL D 1 35 ? -33.24127 9.12776 -25.28571 1.000 60.03976 35 VAL D O 1
ATOM 4836 N N . CYS D 1 36 ? -32.45436 7.21626 -24.41526 1.000 60.17596 36 CYS D N 1
ATOM 4837 C CA . CYS D 1 36 ? -33.67251 6.45821 -24.70403 1.000 59.93358 36 CYS D CA 1
ATOM 4838 C C . CYS D 1 36 ? -34.74661 6.84621 -23.69361 1.000 70.20269 36 CYS D C 1
ATOM 4839 O O . CYS D 1 36 ? -34.84520 6.27775 -22.60487 1.000 69.34039 36 CYS D O 1
ATOM 4842 N N . THR D 1 37 ? -35.57199 7.82976 -24.06409 1.000 66.25379 37 THR D N 1
ATOM 4843 C CA . THR D 1 37 ? -36.64769 8.30317 -23.20342 1.000 61.94530 37 THR D CA 1
ATOM 4844 C C . THR D 1 37 ? -38.04045 7.94253 -23.69728 1.000 62.78414 37 THR D C 1
ATOM 4845 O O . THR D 1 37 ? -38.97040 7.90166 -22.88613 1.000 64.05633 37 THR D O 1
ATOM 4849 N N . ASN D 1 38 ? -38.20961 7.68750 -24.98707 1.000 68.87628 38 ASN D N 1
ATOM 4850 C CA . ASN D 1 38 ? -39.50745 7.40913 -25.57643 1.000 67.38141 38 ASN D CA 1
ATOM 4851 C C . ASN D 1 38 ? -39.62513 5.94150 -25.96797 1.000 63.31588 38 ASN D C 1
ATOM 4852 O O . ASN D 1 38 ? -38.61659 5.26369 -26.19293 1.000 61.83275 38 ASN D O 1
ATOM 4857 N N . PRO D 1 39 ? -40.84885 5.40964 -26.04325 1.000 63.51367 39 PRO D N 1
ATOM 4858 C CA . PRO D 1 39 ? -41.01220 4.03032 -26.53119 1.000 62.69013 39 PRO D CA 1
ATOM 4859 C C . PRO D 1 39 ? -40.48314 3.82324 -27.93879 1.000 66.04662 39 PRO D C 1
ATOM 4860 O O . PRO D 1 39 ? -40.00937 2.72466 -28.25752 1.000 74.65285 39 PRO D O 1
ATOM 4864 N N . VAL D 1 40 ? -40.54260 4.85090 -28.78962 1.000 58.68119 40 VAL D N 1
ATOM 4865 C CA . VAL D 1 40 ? -40.07455 4.70975 -30.16603 1.000 61.37236 40 VAL D CA 1
ATOM 4866 C C . VAL D 1 40 ? -38.57148 4.45624 -30.19698 1.000 67.45784 40 VAL D C 1
ATOM 4867 O O . VAL D 1 40 ? -38.07323 3.69622 -31.03611 1.000 61.97920 40 VAL D O 1
ATOM 4871 N N . ASP D 1 41 ? -37.82599 5.07690 -29.27825 1.000 65.10194 41 ASP D N 1
ATOM 4872 C CA . ASP D 1 41 ? -36.38573 4.84328 -29.21825 1.000 69.65363 41 ASP D CA 1
ATOM 4873 C C . ASP D 1 41 ? -36.07986 3.38593 -28.89549 1.000 61.19689 41 ASP D C 1
ATOM 4874 O O . ASP D 1 41 ? -35.21455 2.76604 -29.52510 1.000 62.58977 41 ASP D O 1
ATOM 4879 N N . ARG D 1 42 ? -36.79501 2.81627 -27.92712 1.000 55.58798 42 ARG D N 1
ATOM 4880 C CA . ARG D 1 42 ? -36.58988 1.41501 -27.58054 1.000 67.73343 42 ARG D CA 1
ATOM 4881 C C . ARG D 1 42 ? -37.02493 0.49432 -28.71667 1.000 61.92412 42 ARG D C 1
ATOM 4882 O O . ARG D 1 42 ? -36.39247 -0.54144 -28.96559 1.000 65.72529 42 ARG D O 1
ATOM 4890 N N . LYS D 1 43 ? -38.09067 0.86526 -29.43131 1.000 58.31131 43 LYS D N 1
ATOM 4891 C CA . LYS D 1 43 ? -38.53527 0.05596 -30.56210 1.000 61.41677 43 LYS D CA 1
ATOM 4892 C C . LYS D 1 43 ? -37.50260 0.05311 -31.68441 1.000 66.93252 43 LYS D C 1
ATOM 4893 O O . LYS D 1 43 ? -37.21716 -0.99923 -32.26912 1.000 63.64108 43 LYS D O 1
ATOM 4899 N N . VAL D 1 44 ? -36.92453 1.21583 -31.99868 1.000 66.25568 44 VAL D N 1
ATOM 4900 C CA . VAL D 1 44 ? -35.90378 1.24595 -33.04282 1.000 71.06421 44 VAL D CA 1
ATOM 4901 C C . VAL D 1 44 ? -34.62532 0.56910 -32.56305 1.000 65.96807 44 VAL D C 1
ATOM 4902 O O . VAL D 1 44 ? -33.87379 0.01322 -33.37162 1.000 68.90824 44 VAL D O 1
ATOM 4906 N N . GLU D 1 45 ? -34.36592 0.57203 -31.25236 1.000 61.60138 45 GLU D N 1
ATOM 4907 C CA . GLU D 1 45 ? -33.24615 -0.20313 -30.72607 1.000 64.90151 45 GLU D CA 1
ATOM 4908 C C . GLU D 1 45 ? -33.45580 -1.69285 -30.97251 1.000 68.05621 45 GLU D C 1
ATOM 4909 O O . GLU D 1 45 ? -32.54367 -2.39752 -31.42351 1.000 66.36165 45 GLU D O 1
ATOM 4915 N N . GLU D 1 46 ? -34.66130 -2.18859 -30.68079 1.000 68.09451 46 GLU D N 1
ATOM 4916 C CA . GLU D 1 46 ? -34.96977 -3.59138 -30.94780 1.000 56.51063 46 GLU D CA 1
ATOM 4917 C C . GLU D 1 46 ? -34.87421 -3.90401 -32.43750 1.000 57.17695 46 GLU D C 1
ATOM 4918 O O . GLU D 1 46 ? -34.38087 -4.97054 -32.82895 1.000 60.06259 46 GLU D O 1
ATOM 4924 N N . GLU D 1 47 ? -35.33887 -2.98142 -33.28390 1.000 58.75996 47 GLU D N 1
ATOM 4925 C CA . GLU D 1 47 ? -35.26828 -3.19679 -34.72652 1.000 57.99137 47 GLU D CA 1
ATOM 4926 C C . GLU D 1 47 ? -33.82309 -3.26597 -35.20663 1.000 61.42266 47 GLU D C 1
ATOM 4927 O O . GLU D 1 47 ? -33.47632 -4.11748 -36.03354 1.000 64.03189 47 GLU D O 1
ATOM 4929 N N . LEU D 1 48 ? -32.96374 -2.37897 -34.69784 1.000 59.18614 48 LEU D N 1
ATOM 4930 C CA . LEU D 1 48 ? -31.55450 -2.41233 -35.07590 1.000 60.16041 48 LEU D CA 1
ATOM 4931 C C . LEU D 1 48 ? -30.87784 -3.67990 -34.57052 1.000 63.23997 48 LEU D C 1
ATOM 4932 O O . LEU D 1 48 ? -30.00733 -4.23918 -35.24955 1.000 54.52947 48 LEU D O 1
ATOM 4937 N N . ARG D 1 49 ? -31.26272 -4.14770 -33.37999 1.000 59.06683 49 ARG D N 1
ATOM 4938 C CA . ARG D 1 49 ? -30.71717 -5.40376 -32.87625 1.000 59.16991 49 ARG D CA 1
ATOM 4939 C C . ARG D 1 49 ? -31.11225 -6.57029 -33.77370 1.000 63.95354 49 ARG D C 1
ATOM 4940 O O . ARG D 1 49 ? -30.28188 -7.43108 -34.08860 1.000 68.03248 49 ARG D O 1
ATOM 4948 N N . LYS D 1 50 ? -32.37457 -6.60798 -34.20797 1.000 56.10235 50 LYS D N 1
ATOM 4949 C CA . LYS D 1 50 ? -32.80201 -7.65160 -35.13678 1.000 61.79708 50 LYS D CA 1
ATOM 4950 C C . LYS D 1 50 ? -32.05129 -7.55251 -36.46086 1.000 65.91509 50 LYS D C 1
ATOM 4951 O O . LYS D 1 50 ? -31.65374 -8.57314 -37.04000 1.000 63.90698 50 LYS D O 1
ATOM 4957 N N . LEU D 1 51 ? -31.84903 -6.32775 -36.95317 1.000 64.47616 51 LEU D N 1
ATOM 4958 C CA . LEU D 1 51 ? -31.11242 -6.12933 -38.19766 1.000 56.58238 51 LEU D CA 1
ATOM 4959 C C . LEU D 1 51 ? -29.69472 -6.67408 -38.08771 1.000 59.92087 51 LEU D C 1
ATOM 4960 O O . LEU D 1 51 ? -29.22242 -7.39722 -38.97276 1.000 59.20294 51 LEU D O 1
ATOM 4965 N N . PHE D 1 52 ? -28.99798 -6.33507 -37.00136 1.000 61.76881 52 PHE D N 1
ATOM 4966 C CA . PHE D 1 52 ? -27.63295 -6.81438 -36.82392 1.000 57.58977 52 PHE D CA 1
ATOM 4967 C C . PHE D 1 52 ? -27.58017 -8.30343 -36.51216 1.000 61.07281 52 PHE D C 1
ATOM 4968 O O . PHE D 1 52 ? -26.53534 -8.92958 -36.71706 1.000 54.68532 52 PHE D O 1
ATOM 4976 N N . ASP D 1 53 ? -28.67674 -8.88302 -36.02079 1.000 65.04896 53 ASP D N 1
ATOM 4977 C CA . ASP D 1 53 ? -28.74640 -10.33658 -35.91380 1.000 63.42287 53 ASP D CA 1
ATOM 4978 C C . ASP D 1 53 ? -28.83369 -10.97549 -37.29410 1.000 69.60942 53 ASP D C 1
ATOM 4979 O O . ASP D 1 53 ? -28.14644 -11.96585 -37.57185 1.000 72.46899 53 ASP D O 1
ATOM 4984 N N . ILE D 1 54 ? -29.66883 -10.41976 -38.17447 1.000 66.26620 54 ILE D N 1
ATOM 4985 C CA . ILE D 1 54 ? -29.80427 -10.97827 -39.51743 1.000 59.86526 54 ILE D CA 1
ATOM 4986 C C . ILE D 1 54 ? -28.51004 -10.79725 -40.30350 1.000 62.09151 54 ILE D C 1
ATOM 4987 O O . ILE D 1 54 ? -27.97919 -11.75070 -40.88481 1.000 66.16284 54 ILE D O 1
ATOM 4992 N N . ARG D 1 55 ? -27.97902 -9.57703 -40.32536 1.000 62.54681 55 ARG D N 1
ATOM 4993 C CA . ARG D 1 55 ? -26.75327 -9.26180 -41.05037 1.000 60.69595 55 ARG D CA 1
ATOM 4994 C C . ARG D 1 55 ? -25.74367 -8.65742 -40.08360 1.000 56.90474 55 ARG D C 1
ATOM 4995 O O . ARG D 1 55 ? -26.02343 -7.60452 -39.48600 1.000 52.09698 55 ARG D O 1
ATOM 5003 N N . PRO D 1 56 ? -24.56796 -9.26663 -39.89283 1.000 63.32402 56 PRO D N 1
ATOM 5004 C CA . PRO D 1 56 ? -23.65084 -8.77964 -38.84986 1.000 54.86854 56 PRO D CA 1
ATOM 5005 C C . PRO D 1 56 ? -22.83039 -7.56104 -39.24265 1.000 55.51253 56 PRO D C 1
ATOM 5006 O O . PRO D 1 56 ? -22.32139 -6.87455 -38.34595 1.000 47.43109 56 PRO D O 1
ATOM 5010 N N . ILE D 1 57 ? -22.68017 -7.26902 -40.53334 1.000 48.14261 57 ILE D N 1
ATOM 5011 C CA . ILE D 1 57 ? -21.88672 -6.13985 -41.00793 1.000 48.51810 57 ILE D CA 1
ATOM 5012 C C . ILE D 1 57 ? -22.81183 -5.16181 -41.71944 1.000 52.69400 57 ILE D C 1
ATOM 5013 O O . ILE D 1 57 ? -23.55476 -5.55141 -42.62792 1.000 54.87038 57 ILE D O 1
ATOM 5018 N N . TRP D 1 58 ? -22.75948 -3.89369 -41.31421 1.000 42.69661 58 TRP D N 1
ATOM 5019 C CA . TRP D 1 58 ? -23.62682 -2.87092 -41.87854 1.000 53.49801 58 TRP D CA 1
ATOM 5020 C C . TRP D 1 58 ? -22.85397 -1.57582 -42.07578 1.000 57.53357 58 TRP D C 1
ATOM 5021 O O . TRP D 1 58 ? -21.92472 -1.26497 -41.32600 1.000 55.18692 58 TRP D O 1
ATOM 5032 N N . SER D 1 59 ? -23.25574 -0.82170 -43.09253 1.000 48.36653 59 SER D N 1
ATOM 5033 C CA . SER D 1 59 ? -22.78177 0.53633 -43.30410 1.000 47.08004 59 SER D CA 1
ATOM 5034 C C . SER D 1 59 ? -23.85887 1.52550 -42.87392 1.000 52.18610 59 SER D C 1
ATOM 5035 O O . SER D 1 59 ? -25.04451 1.19263 -42.80001 1.000 50.73965 59 SER D O 1
ATOM 5038 N N . ARG D 1 60 ? -23.42634 2.75519 -42.58296 1.000 55.36965 60 ARG D N 1
ATOM 5039 C CA . ARG D 1 60 ? -24.35183 3.77273 -42.09074 1.000 56.33506 60 ARG D CA 1
ATOM 5040 C C . ARG D 1 60 ? -25.48095 4.01967 -43.08355 1.000 56.43911 60 ARG D C 1
ATOM 5041 O O . ARG D 1 60 ? -26.65969 4.03846 -42.70948 1.000 53.93462 60 ARG D O 1
ATOM 5049 N N . ASN D 1 61 ? -25.13727 4.20961 -44.35937 1.000 52.31166 61 ASN D N 1
ATOM 5050 C CA . ASN D 1 61 ? -26.16062 4.44961 -45.37113 1.000 48.10742 61 ASN D CA 1
ATOM 5051 C C . ASN D 1 61 ? -27.04788 3.22570 -45.56051 1.000 54.62615 61 ASN D C 1
ATOM 5052 O O . ASN D 1 61 ? -28.25503 3.35787 -45.79459 1.000 51.53334 61 ASN D O 1
ATOM 5057 N N . ALA D 1 62 ? -26.46895 2.02645 -45.46025 1.000 52.35743 62 ALA D N 1
ATOM 5058 C CA . ALA D 1 62 ? -27.27023 0.81069 -45.55313 1.000 47.88854 62 ALA D CA 1
ATOM 5059 C C . ALA D 1 62 ? -28.26140 0.71697 -44.40088 1.000 57.85477 62 ALA D C 1
ATOM 5060 O O . ALA D 1 62 ? -29.40145 0.27484 -44.58625 1.000 58.32849 62 ALA D O 1
ATOM 5062 N N . VAL D 1 63 ? -27.84476 1.12993 -43.20242 1.000 53.72563 63 VAL D N 1
ATOM 5063 C CA . VAL D 1 63 ? -28.74477 1.11023 -42.05358 1.000 50.51224 63 VAL D CA 1
ATOM 5064 C C . VAL D 1 63 ? -29.85039 2.14393 -42.23039 1.000 50.86225 63 VAL D C 1
ATOM 5065 O O . VAL D 1 63 ? -31.03308 1.85675 -42.01024 1.000 51.43649 63 VAL D O 1
ATOM 5069 N N . LYS D 1 64 ? -29.48292 3.36015 -42.64376 1.000 52.98756 64 LYS D N 1
ATOM 5070 C CA . LYS D 1 64 ? -30.47522 4.40813 -42.85591 1.000 59.30045 64 LYS D CA 1
ATOM 5071 C C . LYS D 1 64 ? -31.46340 4.0528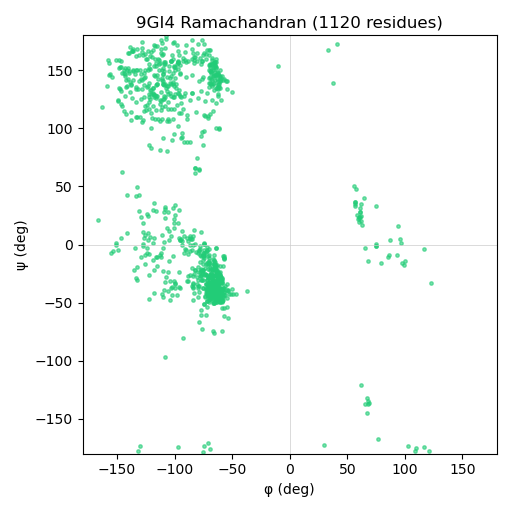4 -43.95820 1.000 64.13990 64 LYS D C 1
ATOM 5072 O O . LYS D 1 64 ? -32.57688 4.58820 -43.97341 1.000 64.67789 64 LYS D O 1
ATOM 5078 N N . ALA D 1 65 ? -31.08577 3.16525 -44.87578 1.000 54.75694 65 ALA D N 1
ATOM 5079 C CA . ALA D 1 65 ? -31.97673 2.73348 -45.94360 1.000 62.16546 65 ALA D CA 1
ATOM 5080 C C . ALA D 1 65 ? -32.91053 1.60786 -45.52087 1.000 65.09630 65 ALA D C 1
ATOM 5081 O O . ALA D 1 65 ? -33.71752 1.15588 -46.34047 1.000 72.16173 65 ALA D O 1
ATOM 5083 N N . ASN D 1 66 ? -32.82547 1.14629 -44.27216 1.000 55.91984 66 ASN D N 1
ATOM 5084 C CA . ASN D 1 66 ? -33.65257 0.04508 -43.80187 1.000 61.48240 66 ASN D CA 1
ATOM 5085 C C . ASN D 1 66 ? -34.45501 0.35989 -42.54806 1.000 69.20075 66 ASN D C 1
ATOM 5086 O O . ASN D 1 66 ? -35.30731 -0.45185 -42.17065 1.000 79.09984 66 ASN D O 1
ATOM 5091 N N . ILE D 1 67 ? -34.21952 1.49499 -41.89568 1.000 65.81631 67 ILE D N 1
ATOM 5092 C CA . ILE D 1 67 ? -34.94688 1.85140 -40.68244 1.000 61.29201 67 ILE D CA 1
ATOM 5093 C C . ILE D 1 67 ? -34.84827 3.35873 -40.49649 1.000 64.59382 67 ILE D C 1
ATOM 5094 O O . ILE D 1 67 ? -33.78345 3.95381 -40.68340 1.000 67.95095 67 ILE D O 1
ATOM 5099 N N . SER D 1 68 ? -35.97295 3.97310 -40.13814 1.000 62.34974 68 SER D N 1
ATOM 5100 C CA . SER D 1 68 ? -36.03715 5.40832 -39.89317 1.000 63.52865 68 SER D CA 1
ATOM 5101 C C . SER D 1 68 ? -35.66636 5.68624 -38.44061 1.000 67.18403 68 SER D C 1
ATOM 5102 O O . SER D 1 68 ? -36.28333 5.13596 -37.52178 1.000 69.02593 68 SER D O 1
ATOM 5105 N N . VAL D 1 69 ? -34.66251 6.53862 -38.23431 1.000 59.75454 69 VAL D N 1
ATOM 5106 C CA . VAL D 1 69 ? -34.19041 6.85856 -36.89221 1.000 67.95540 69 VAL D CA 1
ATOM 5107 C C . VAL D 1 69 ? -33.51725 8.22204 -36.93680 1.000 56.42595 69 VAL D C 1
ATOM 5108 O O . VAL D 1 69 ? -32.91183 8.59960 -37.94348 1.000 61.49966 69 VAL D O 1
ATOM 5112 N N . HIS D 1 70 ? -33.63495 8.96611 -35.84008 1.000 62.31900 70 HIS D N 1
ATOM 5113 C CA . HIS D 1 70 ? -33.04763 10.29566 -35.76832 1.000 65.37262 70 HIS D CA 1
ATOM 5114 C C . HIS D 1 70 ? -31.52289 10.20375 -35.81625 1.000 61.73603 70 HIS D C 1
ATOM 5115 O O . HIS D 1 70 ? -30.94130 9.25259 -35.28416 1.000 66.79550 70 HIS D O 1
ATOM 5122 N N . PRO D 1 71 ? -30.85066 11.16848 -36.45479 1.000 59.17059 71 PRO D N 1
ATOM 5123 C CA . PRO D 1 71 ? -29.38126 11.09345 -36.55162 1.000 60.31428 71 PRO D CA 1
ATOM 5124 C C . PRO D 1 71 ? -28.67298 11.04882 -35.20768 1.000 53.40531 71 PRO D C 1
ATOM 5125 O O . PRO D 1 71 ? -27.70907 10.28997 -35.05258 1.000 62.70094 71 PRO D O 1
ATOM 5129 N N . ASP D 1 72 ? -29.11403 11.84278 -34.22923 1.000 68.60246 72 ASP D N 1
ATOM 5130 C CA . ASP D 1 72 ? -28.48050 11.80078 -32.91376 1.000 69.96020 72 ASP D CA 1
ATOM 5131 C C . ASP D 1 72 ? -28.74820 10.47373 -32.21521 1.000 61.55458 72 ASP D C 1
ATOM 5132 O O . ASP D 1 72 ? -27.83791 9.88095 -31.61883 1.000 63.39331 72 ASP D O 1
ATOM 5137 N N . LYS D 1 73 ? -29.99397 9.99642 -32.27434 1.000 55.11989 73 LYS D N 1
ATOM 5138 C CA . LYS D 1 73 ? -30.31682 8.69964 -31.69194 1.000 56.59532 73 LYS D CA 1
ATOM 5139 C C . LYS D 1 73 ? -29.49426 7.59224 -32.33547 1.000 57.86174 73 LYS D C 1
ATOM 5140 O O . LYS D 1 73 ? -29.02910 6.67861 -31.64815 1.000 58.56537 73 LYS D O 1
ATOM 5146 N N . LEU D 1 74 ? -29.28197 7.66964 -33.65172 1.000 53.21535 74 LEU D N 1
ATOM 5147 C CA . LEU D 1 74 ? -28.47573 6.65846 -34.32906 1.000 50.27322 74 LEU D CA 1
ATOM 5148 C C . LEU D 1 74 ? -27.00803 6.75702 -33.93074 1.000 52.12410 74 LEU D C 1
ATOM 5149 O O . LEU D 1 74 ? -26.34962 5.73350 -33.70898 1.000 56.01791 74 LEU D O 1
ATOM 5154 N N . LYS D 1 75 ? -26.47568 7.97889 -33.84189 1.000 52.42178 75 LYS D N 1
ATOM 5155 C CA . LYS D 1 75 ? -25.08121 8.15219 -33.44954 1.000 56.91774 75 LYS D CA 1
ATOM 5156 C C . LYS D 1 75 ? -24.84446 7.69475 -32.01781 1.000 67.61902 75 LYS D C 1
ATOM 5157 O O . LYS D 1 75 ? -23.72038 7.32285 -31.66153 1.000 69.50218 75 LYS D O 1
ATOM 5159 N N . VAL D 1 76 ? -25.88326 7.72380 -31.18341 1.000 64.32604 76 VAL D N 1
ATOM 5160 C CA . VAL D 1 76 ? -25.74431 7.22115 -29.82057 1.000 61.21173 76 VAL D CA 1
ATOM 5161 C C . VAL D 1 76 ? -25.92850 5.70600 -29.77933 1.000 58.06392 76 VAL D C 1
ATOM 5162 O O . VAL D 1 76 ? -25.23934 5.00479 -29.02904 1.000 57.77873 76 VAL D O 1
ATOM 5166 N N . LEU D 1 77 ? -26.83271 5.17406 -30.60507 1.000 49.66574 77 LEU D N 1
ATOM 5167 C CA . LEU D 1 77 ? -27.20324 3.76649 -30.52444 1.000 55.38512 77 LEU D CA 1
ATOM 5168 C C . LEU D 1 77 ? -26.20034 2.85035 -31.21439 1.000 53.87650 77 LEU D C 1
ATOM 5169 O O . LEU D 1 77 ? -25.99134 1.72151 -30.75591 1.000 49.34253 77 LEU D O 1
ATOM 5174 N N . LEU D 1 78 ? -25.57996 3.30320 -32.30601 1.000 60.12497 78 LEU D N 1
ATOM 5175 C CA . LEU D 1 78 ? -24.66726 2.43635 -33.05106 1.000 54.57187 78 LEU D CA 1
ATOM 5176 C C . LEU D 1 78 ? -23.50148 1.92891 -32.20802 1.000 54.79102 78 LEU D C 1
ATOM 5177 O O . LEU D 1 78 ? -23.24818 0.71150 -32.22188 1.000 47.55703 78 LEU D O 1
ATOM 5182 N N . PRO D 1 79 ? -22.76314 2.76404 -31.46263 1.000 53.86102 79 PRO D N 1
ATOM 5183 C CA . PRO D 1 79 ? -21.66922 2.21916 -30.63829 1.000 54.06806 79 PRO D CA 1
ATOM 5184 C C . PRO D 1 79 ? -22.14087 1.32306 -29.50698 1.000 49.08544 79 PRO D C 1
ATOM 5185 O O . PRO D 1 79 ? -21.32409 0.57771 -28.95080 1.000 52.13158 79 PRO D O 1
ATOM 5189 N N . PHE D 1 80 ? -23.42413 1.37392 -29.14304 1.000 44.67111 80 PHE D N 1
ATOM 5190 C CA . PHE D 1 80 ? -23.96856 0.48484 -28.12307 1.000 50.08315 80 PHE D CA 1
ATOM 5191 C C . PHE D 1 80 ? -24.22079 -0.91904 -28.65552 1.000 49.25519 80 PHE D C 1
ATOM 5192 O O . PHE D 1 80 ? -24.19095 -1.88236 -27.87855 1.000 47.53954 80 PHE D O 1
ATOM 5200 N N . ILE D 1 81 ? -24.45288 -1.05479 -29.96022 1.000 53.20526 81 ILE D N 1
ATOM 5201 C CA . ILE D 1 81 ? -24.73875 -2.34606 -30.56062 1.000 53.59765 81 ILE D CA 1
ATOM 5202 C C . ILE D 1 81 ? -23.54368 -2.91292 -31.32378 1.000 44.80487 81 ILE D C 1
ATOM 5203 O O . ILE D 1 81 ? -23.37684 -4.13848 -31.36864 1.000 49.91779 81 ILE D O 1
ATOM 5208 N N . ALA D 1 82 ? -22.70232 -2.06491 -31.91795 1.000 45.39834 82 ALA D N 1
ATOM 5209 C CA . ALA D 1 82 ? -21.66079 -2.51693 -32.83222 1.000 55.10204 82 ALA D CA 1
ATOM 5210 C C . ALA D 1 82 ? -20.36098 -1.77241 -32.55313 1.000 54.12162 82 ALA D C 1
ATOM 5211 O O . ALA D 1 82 ? -20.33213 -0.75748 -31.85047 1.000 47.58875 82 ALA D O 1
ATOM 5213 N N . TYR D 1 83 ? -19.27867 -2.28958 -33.11996 1.000 51.94579 83 TYR D N 1
ATOM 5214 C CA . TYR D 1 83 ? -17.98835 -1.61984 -33.12347 1.000 53.00348 83 TYR D CA 1
ATOM 5215 C C . TYR D 1 83 ? -17.62399 -1.19532 -34.54227 1.000 50.38989 83 TYR D C 1
ATOM 5216 O O . TYR D 1 83 ? -18.25567 -1.59465 -35.52534 1.000 55.51141 83 TYR D O 1
ATOM 5225 N N . TYR D 1 84 ? -16.58847 -0.36541 -34.63199 1.000 48.91870 84 TYR D N 1
ATOM 5226 C CA . TYR D 1 84 ? -16.20081 0.29996 -35.86810 1.000 56.14628 84 TYR D CA 1
ATOM 5227 C C . TYR D 1 84 ? -14.76106 -0.06174 -36.20328 1.000 56.25787 84 TYR D C 1
ATOM 5228 O O . TYR D 1 84 ? -13.88113 0.02800 -35.34067 1.000 60.62061 84 TYR D O 1
ATOM 5237 N N . MET D 1 85 ? -14.52635 -0.49148 -37.44365 1.000 63.01311 85 MET D N 1
ATOM 5238 C CA . MET D 1 85 ? -13.18282 -0.79926 -37.92812 1.000 63.42008 85 MET D CA 1
ATOM 5239 C C . MET D 1 85 ? -12.61530 0.33980 -38.76194 1.000 60.32096 85 MET D C 1
ATOM 5240 O O . MET D 1 85 ? -13.33523 0.99195 -39.52463 1.000 57.80115 85 MET D O 1
ATOM 5245 N N . ILE D 1 86 ? -11.30996 0.56125 -38.61691 1.000 61.98398 86 ILE D N 1
ATOM 5246 C CA . ILE D 1 86 ? -10.64782 1.68921 -39.25878 1.000 65.24737 86 ILE D CA 1
ATOM 5247 C C . ILE D 1 86 ? -9.76468 1.21419 -40.40376 1.000 60.96245 86 ILE D C 1
ATOM 5248 O O . ILE D 1 86 ? -9.59206 1.92681 -41.39827 1.000 63.48599 86 ILE D O 1
ATOM 5253 N N . THR D 1 87 ? -9.18603 0.02172 -40.27197 1.000 62.14556 87 THR D N 1
ATOM 5254 C CA . THR D 1 87 ? -8.30897 -0.52683 -41.29508 1.000 64.56855 87 THR D CA 1
ATOM 5255 C C . THR D 1 87 ? -8.73232 -1.94818 -41.63288 1.000 62.78196 87 THR D C 1
ATOM 5256 O O . THR D 1 87 ? -9.27302 -2.67121 -40.79130 1.000 66.19865 87 THR D O 1
ATOM 5260 N N . GLY D 1 88 ? -8.48427 -2.33647 -42.88232 1.000 61.86715 88 GLY D N 1
ATOM 5261 C CA . GLY D 1 88 ? -8.75905 -3.67719 -43.33752 1.000 59.11733 88 GLY D CA 1
ATOM 5262 C C . GLY D 1 88 ? -9.80674 -3.72688 -44.43025 1.000 53.17899 88 GLY D C 1
ATOM 5263 O O . GLY D 1 88 ? -10.27855 -2.69777 -44.92403 1.000 49.62046 88 GLY D O 1
ATOM 5264 N N . PRO D 1 89 ? -10.19610 -4.94228 -44.82636 1.000 58.16518 89 PRO D N 1
ATOM 5265 C CA . PRO D 1 89 ? -11.18798 -5.08081 -45.90488 1.000 45.22391 89 PRO D CA 1
ATOM 5266 C C . PRO D 1 89 ? -12.58444 -4.63771 -45.51068 1.000 58.40874 89 PRO D C 1
ATOM 5267 O O . PRO D 1 89 ? -13.38787 -4.33191 -46.39993 1.000 60.24581 89 PRO D O 1
ATOM 5271 N N . TRP D 1 90 ? -12.90535 -4.60353 -44.21689 1.000 57.29615 90 TRP D N 1
ATOM 5272 C CA . TRP D 1 90 ? -14.21184 -4.17063 -43.73734 1.000 51.65361 90 TRP D CA 1
ATOM 5273 C C . TRP D 1 90 ? -14.14329 -2.80484 -43.06143 1.000 53.60453 90 TRP D C 1
ATOM 5274 O O . TRP D 1 90 ? -14.91842 -2.52012 -42.14542 1.000 54.31384 90 TRP D O 1
ATOM 5285 N N . ARG D 1 91 ? -13.22008 -1.95413 -43.50284 1.000 50.58210 91 ARG D N 1
ATOM 5286 C CA . ARG D 1 91 ? -13.04457 -0.65131 -42.87773 1.000 62.86296 91 ARG D CA 1
ATOM 5287 C C . ARG D 1 91 ? -14.29108 0.20847 -43.05645 1.000 63.54672 91 ARG D C 1
ATOM 5288 O O . ARG D 1 91 ? -15.04546 0.05920 -44.02213 1.000 67.56187 91 ARG D O 1
ATOM 5296 N N . SER D 1 92 ? -14.50343 1.11192 -42.09693 1.000 60.73277 92 SER D N 1
ATOM 5297 C CA . SER D 1 92 ? -15.62346 2.05563 -42.10862 1.000 58.42843 92 SER D CA 1
ATOM 5298 C C . SER D 1 92 ? -16.97600 1.34680 -42.07390 1.000 57.11479 92 SER D C 1
ATOM 5299 O O . SER D 1 92 ? -17.94682 1.81364 -42.67423 1.000 65.71633 92 SER D O 1
ATOM 5302 N N . LEU D 1 93 ? -17.06062 0.22432 -41.36051 1.000 60.48781 93 LEU D N 1
ATOM 5303 C CA . LEU D 1 93 ? -18.29342 -0.54528 -41.25732 1.000 51.66948 93 LEU D CA 1
ATOM 5304 C C . LEU D 1 93 ? -18.60695 -0.84038 -39.79605 1.000 60.29629 93 LEU D C 1
ATOM 5305 O O . LEU D 1 93 ? -17.70217 -1.10585 -38.99853 1.000 53.85882 93 LEU D O 1
ATOM 5310 N N . TRP D 1 94 ? -19.89509 -0.79341 -39.45324 1.000 56.63218 94 TRP D N 1
ATOM 5311 C CA . TRP D 1 94 ? -20.35947 -1.05047 -38.09375 1.000 54.89189 94 TRP D CA 1
ATOM 5312 C C . TRP D 1 94 ? -20.78762 -2.50469 -37.96057 1.000 58.75671 94 TRP D C 1
ATOM 5313 O O . TRP D 1 94 ? -21.57571 -3.00432 -38.77010 1.000 59.09031 94 TRP D O 1
ATOM 5324 N N . ILE D 1 95 ? -20.24850 -3.18897 -36.95179 1.000 58.90828 95 ILE D N 1
ATOM 5325 C CA . ILE D 1 95 ? -20.28965 -4.64788 -36.89932 1.000 58.08391 95 ILE D CA 1
ATOM 5326 C C . ILE D 1 95 ? -20.60387 -5.14293 -35.49418 1.000 56.70889 95 ILE D C 1
ATOM 5327 O O . ILE D 1 95 ? -20.05348 -4.65417 -34.50337 1.000 53.66129 95 ILE D O 1
ATOM 5332 N N . ARG D 1 96 ? -21.46437 -6.15625 -35.43197 1.000 52.03478 96 ARG D N 1
ATOM 5333 C CA . ARG D 1 96 ? -22.00594 -6.64274 -34.17329 1.000 58.67476 96 ARG D CA 1
ATOM 5334 C C . ARG D 1 96 ? -20.89923 -7.13903 -33.25387 1.000 58.83370 96 ARG D C 1
ATOM 5335 O O . ARG D 1 96 ? -19.93336 -7.76865 -33.69536 1.000 51.94254 96 ARG D O 1
ATOM 5343 N N . PHE D 1 97 ? -21.04658 -6.83723 -31.96576 1.000 53.32683 97 PHE D N 1
ATOM 5344 C CA . PHE D 1 97 ? -20.08134 -7.28007 -30.97083 1.000 60.14352 97 PHE D CA 1
ATOM 5345 C C . PHE D 1 97 ? -20.04533 -8.80104 -30.90064 1.000 54.64632 97 PHE D C 1
ATOM 5346 O O . PHE D 1 97 ? -21.08513 -9.46589 -30.88601 1.000 51.45146 97 PHE D O 1
ATOM 5354 N N . GLY D 1 98 ? -18.83303 -9.35012 -30.85285 1.000 58.57210 98 GLY D N 1
ATOM 5355 C CA . GLY D 1 98 ? -18.61870 -10.77641 -30.79774 1.000 53.99300 98 GLY D CA 1
ATOM 5356 C C . GLY D 1 98 ? -18.31515 -11.42110 -32.13450 1.000 56.16905 98 GLY D C 1
ATOM 5357 O O . GLY D 1 98 ? -17.83345 -12.55979 -32.16203 1.000 60.63588 98 GLY D O 1
ATOM 5358 N N . TYR D 1 99 ? -18.57998 -10.72601 -33.23730 1.000 52.08926 99 TYR D N 1
ATOM 5359 C CA . TYR D 1 99 ? -18.34140 -11.26055 -34.57045 1.000 50.42940 99 TYR D CA 1
ATOM 5360 C C . TYR D 1 99 ? -16.96740 -10.82772 -35.06535 1.000 57.51413 99 TYR D C 1
ATOM 5361 O O . TYR D 1 99 ? -16.64536 -9.63498 -35.06200 1.000 57.91007 99 TYR D O 1
ATOM 5370 N N . ASP D 1 100 ? -16.16265 -11.79927 -35.48740 1.000 50.10194 100 ASP D N 1
ATOM 5371 C CA . ASP D 1 100 ? -14.84493 -11.52562 -36.04830 1.000 55.75636 100 ASP D CA 1
ATOM 5372 C C . ASP D 1 100 ? -14.84450 -11.89299 -37.52482 1.000 57.39497 100 ASP D C 1
ATOM 5373 O O . ASP D 1 100 ? -14.83504 -13.08885 -37.85888 1.000 53.58918 100 ASP D O 1
ATOM 5378 N N . PRO D 1 101 ? -14.85584 -10.91874 -38.43984 1.000 56.42401 101 PRO D N 1
ATOM 5379 C CA . PRO D 1 101 ? -14.87350 -11.25949 -39.87128 1.000 55.40480 101 PRO D CA 1
ATOM 5380 C C . PRO D 1 101 ? -13.59643 -11.92136 -40.35339 1.000 56.31598 101 PRO D C 1
ATOM 5381 O O . PRO D 1 101 ? -13.61544 -12.56641 -41.40901 1.000 59.42785 101 PRO D O 1
ATOM 5385 N N . ARG D 1 102 ? -12.49352 -11.78958 -39.62007 1.000 51.69907 102 ARG D N 1
ATOM 5386 C CA . ARG D 1 102 ? -11.24073 -12.44256 -39.97625 1.000 58.21843 102 ARG D CA 1
ATOM 5387 C C . ARG D 1 102 ? -11.22779 -13.92644 -39.62738 1.000 53.86366 102 ARG D C 1
ATOM 5388 O O . ARG D 1 102 ? -10.16570 -14.55503 -39.69191 1.000 59.42899 102 ARG D O 1
ATOM 5396 N N . LYS D 1 103 ? -12.37702 -14.49320 -39.25669 1.000 48.99630 103 LYS D N 1
ATOM 5397 C CA . LYS D 1 103 ? -12.49005 -15.91322 -38.96169 1.000 57.37577 103 LYS D CA 1
ATOM 5398 C C . LYS D 1 103 ? -13.71221 -16.55494 -39.60188 1.000 53.73847 103 LYS D C 1
ATOM 5399 O O . LYS D 1 103 ? -13.89017 -17.77118 -39.47477 1.000 66.07384 103 LYS D O 1
ATOM 5405 N N . ASN D 1 104 ? -14.55232 -15.78114 -40.27821 1.000 50.16069 104 ASN D N 1
ATOM 5406 C CA . ASN D 1 104 ? -15.72512 -16.30789 -40.97429 1.000 59.92195 104 ASN D CA 1
ATOM 5407 C C . ASN D 1 104 ? -15.61176 -15.97913 -42.45471 1.000 66.34380 104 ASN D C 1
ATOM 5408 O O . ASN D 1 104 ? -15.73942 -14.79901 -42.83376 1.000 70.95952 104 ASN D O 1
ATOM 5413 N N . PRO D 1 105 ? -15.36496 -16.96253 -43.32409 1.000 68.64298 105 PRO D N 1
ATOM 5414 C CA . PRO D 1 105 ? -15.25893 -16.66152 -44.76218 1.000 64.77186 105 PRO D CA 1
ATOM 5415 C C . PRO D 1 105 ? -16.52577 -16.07161 -45.35605 1.000 64.83516 105 PRO D C 1
ATOM 5416 O O . PRO D 1 105 ? -16.44545 -15.37987 -46.37969 1.000 69.62033 105 PRO D O 1
ATOM 5420 N N . ASP D 1 106 ? -17.69069 -16.32133 -44.74922 1.000 58.13657 106 ASP D N 1
ATOM 5421 C CA . ASP D 1 106 ? -18.92523 -15.70892 -45.23011 1.000 51.52836 106 ASP D CA 1
ATOM 5422 C C . ASP D 1 106 ? -18.84189 -14.18881 -45.20151 1.000 62.30815 106 ASP D C 1
ATOM 5423 O O . ASP D 1 106 ? -19.41210 -13.51900 -46.07194 1.000 69.79994 106 ASP D O 1
ATOM 5428 N N . ALA D 1 107 ? -18.11904 -13.62787 -44.22665 1.000 49.71073 107 ALA D N 1
ATOM 5429 C CA . ALA D 1 107 ? -17.91319 -12.18562 -44.15946 1.000 59.41355 107 ALA D CA 1
ATOM 5430 C C . ALA D 1 107 ? -17.27686 -11.62276 -45.42187 1.000 59.43663 107 ALA D C 1
ATOM 5431 O O . ALA D 1 107 ? -17.23753 -10.39600 -45.58052 1.000 50.30392 107 ALA D O 1
ATOM 5433 N N . LYS D 1 108 ? -16.77517 -12.48262 -46.31278 1.000 59.96218 108 LYS D N 1
ATOM 5434 C CA . LYS D 1 108 ? -16.29518 -12.02034 -47.60894 1.000 66.38477 108 LYS D CA 1
ATOM 5435 C C . LYS D 1 108 ? -17.36975 -11.23265 -48.34329 1.000 59.75180 108 LYS D C 1
ATOM 5436 O O . LYS D 1 108 ? -17.07017 -10.26242 -49.05008 1.000 52.19391 108 LYS D O 1
ATOM 5442 N N . ILE D 1 109 ? -18.63257 -11.62011 -48.16691 1.000 64.19429 109 ILE D N 1
ATOM 5443 C CA . ILE D 1 109 ? -19.73034 -11.01664 -48.91604 1.000 61.48564 109 ILE D CA 1
ATOM 5444 C C . ILE D 1 109 ? -20.07698 -9.66220 -48.31164 1.000 65.88605 109 ILE D C 1
ATOM 5445 O O . ILE D 1 109 ? -20.92953 -8.93351 -48.83232 1.000 63.85425 109 ILE D O 1
ATOM 5450 N N . TYR D 1 110 ? -19.41749 -9.31367 -47.20967 1.000 60.28623 110 TYR D N 1
ATOM 5451 C CA . TYR D 1 110 ? -19.65461 -8.04281 -46.54321 1.000 54.94191 110 TYR D CA 1
ATOM 5452 C C . TYR D 1 110 ? -18.47905 -7.08229 -46.66805 1.000 61.43620 110 TYR D C 1
ATOM 5453 O O . TYR D 1 110 ? -18.48465 -6.02696 -46.02546 1.000 63.00125 110 TYR D O 1
ATOM 5462 N N . GLN D 1 111 ? -17.47905 -7.41285 -47.47964 1.000 64.01320 111 GLN D N 1
ATOM 5463 C CA . GLN D 1 111 ? -16.29892 -6.56879 -47.59243 1.000 58.16905 111 GLN D CA 1
ATOM 5464 C C . GLN D 1 111 ? -16.63888 -5.24455 -48.26960 1.000 55.94422 111 GLN D C 1
ATOM 5465 O O . GLN D 1 111 ? -17.53620 -5.16119 -49.11235 1.000 61.45059 111 GLN D O 1
ATOM 5471 N N . VAL D 1 112 ? -15.90751 -4.19694 -47.88576 1.000 54.45084 112 VAL D N 1
ATOM 5472 C CA . VAL D 1 112 ? -16.14349 -2.87249 -48.44733 1.000 60.31018 112 VAL D CA 1
ATOM 5473 C C . VAL D 1 112 ? -15.41812 -2.74020 -49.78369 1.000 56.57119 112 VAL D C 1
ATOM 5474 O O . VAL D 1 112 ? -14.47292 -3.47183 -50.09042 1.000 63.52057 112 VAL D O 1
ATOM 5478 N N . LEU D 1 113 ? -15.88174 -1.79416 -50.59638 1.000 57.40205 113 LEU D N 1
ATOM 5479 C CA . LEU D 1 113 ? -15.28941 -1.55303 -51.90729 1.000 61.81829 113 LEU D CA 1
ATOM 5480 C C . LEU D 1 113 ? -15.43454 -0.08025 -52.25037 1.000 64.15886 113 LEU D C 1
ATOM 5481 O O . LEU D 1 113 ? -16.55049 0.44747 -52.25755 1.000 61.18709 113 LEU D O 1
ATOM 5486 N N . ASP D 1 114 ? -14.31088 0.57502 -52.52796 1.000 74.22725 114 ASP D N 1
ATOM 5487 C CA . ASP D 1 114 ? -14.32804 1.94752 -53.01182 1.000 74.13327 114 ASP D CA 1
ATOM 5488 C C . ASP D 1 114 ? -14.72036 1.96983 -54.48004 1.000 75.95321 114 ASP D C 1
ATOM 5489 O O . ASP D 1 114 ? -14.32412 1.09976 -55.26050 1.000 78.97420 114 ASP D O 1
ATOM 5494 N N . PHE D 1 115 ? -15.49947 2.98172 -54.85362 1.000 77.08537 115 PHE D N 1
ATOM 5495 C CA . PHE D 1 115 ? -15.82691 3.23526 -56.25263 1.000 83.51844 115 PHE D CA 1
ATOM 5496 C C . PHE D 1 115 ? -15.89279 4.73879 -56.45874 1.000 83.29470 115 PHE D C 1
ATOM 5497 O O . PHE D 1 115 ? -16.75680 5.40690 -55.88419 1.000 81.73610 115 PHE D O 1
ATOM 5505 N N . ARG D 1 116 ? -14.97976 5.26821 -57.26548 1.000 78.87382 116 ARG D N 1
ATOM 5506 C CA . ARG D 1 116 ? -14.92610 6.69080 -57.57201 1.000 77.77842 116 ARG D CA 1
ATOM 5507 C C . ARG D 1 116 ? -15.26622 6.88402 -59.04309 1.000 84.35029 116 ARG D C 1
ATOM 5508 O O . ARG D 1 116 ? -14.58313 6.34102 -59.91854 1.000 82.71099 116 ARG D O 1
ATOM 5516 N N . ILE D 1 117 ? -16.32371 7.65206 -59.30936 1.000 87.80077 117 ILE D N 1
ATOM 5517 C CA . ILE D 1 117 ? -16.76633 7.87213 -60.67960 1.000 88.89837 117 ILE D CA 1
ATOM 5518 C C . ILE D 1 117 ? -15.75011 8.73216 -61.41718 1.000 95.26438 117 ILE D C 1
ATOM 5519 O O . ILE D 1 117 ? -15.20276 9.69693 -60.86529 1.000 94.23941 117 ILE D O 1
ATOM 5521 N N . ARG D 1 118 ? -15.49210 8.38337 -62.67321 1.000 97.67951 118 ARG D N 1
ATOM 5522 C CA . ARG D 1 118 ? -14.52771 9.10990 -63.49010 1.000 97.15503 118 ARG D CA 1
ATOM 5523 C C . ARG D 1 118 ? -15.19853 9.72263 -64.71520 1.000 107.90814 118 ARG D C 1
ATOM 5524 O O . ARG D 1 118 ? -15.04211 9.22974 -65.83233 1.000 114.53345 118 ARG D O 1
ATOM 5532 N N . SER D 1 155 ? -44.44208 10.46004 -41.31784 1.000 90.27810 155 SER D N 1
ATOM 5533 C CA . SER D 1 155 ? -43.87603 9.23729 -40.76030 1.000 93.15773 155 SER D CA 1
ATOM 5534 C C . SER D 1 155 ? -42.74294 8.71319 -41.63626 1.000 94.43402 155 SER D C 1
ATOM 5535 O O . SER D 1 155 ? -42.71752 8.96450 -42.84210 1.000 98.35275 155 SER D O 1
ATOM 5538 N N . SER D 1 156 ? -41.81360 7.98004 -41.01712 1.000 93.95998 156 SER D N 1
ATOM 5539 C CA . SER D 1 156 ? -40.63860 7.43550 -41.70203 1.000 87.28741 156 SER D CA 1
ATOM 5540 C C . SER D 1 156 ? -39.84778 8.54559 -42.39385 1.000 86.48110 156 SER D C 1
ATOM 5541 O O . SER D 1 156 ? -39.51163 8.46136 -43.57686 1.000 88.82089 156 SER D O 1
ATOM 5544 N N . LYS D 1 157 ? -39.54676 9.59607 -41.63456 1.000 75.66738 157 LYS D N 1
ATOM 5545 C CA . LYS D 1 157 ? -38.90259 10.79172 -42.15885 1.000 73.35664 157 LYS D CA 1
ATOM 5546 C C . LYS D 1 157 ? -37.38220 10.68693 -42.19947 1.000 77.28228 157 LYS D C 1
ATOM 5547 O O . LYS D 1 157 ? -36.71718 11.67219 -42.53554 1.000 76.22677 157 LYS D O 1
ATOM 5553 N N . TYR D 1 158 ? -36.81592 9.52528 -41.86934 1.000 73.42959 158 TYR D N 1
ATOM 5554 C CA . TYR D 1 158 ? -35.37075 9.35864 -41.84773 1.000 72.45739 158 TYR D CA 1
ATOM 5555 C C . TYR D 1 158 ? -34.86192 8.22327 -42.72368 1.000 75.62789 158 TYR D C 1
ATOM 5556 O O . TYR D 1 158 ? -33.64235 8.09147 -42.87952 1.000 74.31904 158 TYR D O 1
ATOM 5565 N N . LYS D 1 159 ? -35.74253 7.40539 -43.29422 1.000 72.05494 159 LYS D N 1
ATOM 5566 C CA . LYS D 1 159 ? -35.29744 6.33547 -44.17216 1.000 66.33489 159 LYS D CA 1
ATOM 5567 C C . LYS D 1 159 ? -34.74006 6.91065 -45.47249 1.000 64.86537 159 LYS D C 1
ATOM 5568 O O . LYS D 1 159 ? -35.07533 8.02328 -45.88822 1.000 62.06140 159 LYS D O 1
ATOM 5574 N N . LEU D 1 160 ? -33.87276 6.13474 -46.11447 1.000 70.62098 160 LEU D N 1
ATOM 5575 C CA . LEU D 1 160 ? -33.20156 6.54688 -47.33715 1.000 61.22170 160 LEU D CA 1
ATOM 5576 C C . LEU D 1 160 ? -33.58198 5.61989 -48.48469 1.000 65.99116 160 LEU D C 1
ATOM 5577 O O . LEU D 1 160 ? -34.22963 4.58631 -48.29774 1.000 65.25967 160 LEU D O 1
ATOM 5582 N N . LYS D 1 161 ? -33.15966 6.00566 -49.68408 1.000 68.50165 161 LYS D N 1
ATOM 5583 C CA . LYS D 1 161 ? -33.43588 5.23754 -50.89084 1.000 68.30692 161 LYS D CA 1
ATOM 5584 C C . LYS D 1 161 ? -32.55313 3.98888 -50.91600 1.000 67.83764 161 LYS D C 1
ATOM 5585 O O . LYS D 1 161 ? -31.84043 3.67223 -49.96030 1.000 80.59047 161 LYS D O 1
ATOM 5591 N N . ASP D 1 162 ? -32.59401 3.25953 -52.03076 1.000 73.16712 162 ASP D N 1
ATOM 5592 C CA . ASP D 1 162 ? -31.77860 2.06406 -52.19404 1.000 75.75413 162 ASP D CA 1
ATOM 5593 C C . ASP D 1 162 ? -30.47683 2.32030 -52.93976 1.000 80.13715 162 ASP D C 1
ATOM 5594 O O . ASP D 1 162 ? -29.52086 1.55717 -52.76273 1.000 70.57914 162 ASP D O 1
ATOM 5599 N N . SER D 1 163 ? -30.41422 3.37242 -53.75852 1.000 77.92521 163 SER D N 1
ATOM 5600 C CA . SER D 1 163 ? -29.21996 3.65667 -54.54444 1.000 76.38752 163 SER D CA 1
ATOM 5601 C C . SER D 1 163 ? -28.04532 4.12705 -53.69704 1.000 81.69519 163 SER D C 1
ATOM 5602 O O . SER D 1 163 ? -26.91459 4.14060 -54.19560 1.000 83.08634 163 SER D O 1
ATOM 5605 N N . VAL D 1 164 ? -28.27769 4.51193 -52.43833 1.000 71.83952 164 VAL D N 1
ATOM 5606 C CA . VAL D 1 164 ? -27.18395 4.96024 -51.57795 1.000 77.82387 164 VAL D CA 1
ATOM 5607 C C . VAL D 1 164 ? -26.32515 3.81518 -51.07008 1.000 75.14773 164 VAL D C 1
ATOM 5608 O O . VAL D 1 164 ? -25.26639 4.06473 -50.47984 1.000 76.36244 164 VAL D O 1
ATOM 5612 N N . TYR D 1 165 ? -26.74748 2.56954 -51.27724 1.000 68.41741 165 TYR D N 1
ATOM 5613 C CA . TYR D 1 165 ? -25.94084 1.43149 -50.85537 1.000 58.46691 165 TYR D CA 1
ATOM 5614 C C . TYR D 1 165 ? -26.10829 0.20395 -51.73880 1.000 63.09538 165 TYR D C 1
ATOM 5615 O O . TYR D 1 165 ? -25.39868 -0.78076 -51.51867 1.000 62.67783 165 TYR D O 1
ATOM 5624 N N . ILE D 1 166 ? -27.00131 0.21945 -52.72536 1.000 59.13210 166 ILE D N 1
ATOM 5625 C CA . ILE D 1 166 ? -27.21728 -0.90973 -53.62220 1.000 68.31937 166 ILE D CA 1
ATOM 5626 C C . ILE D 1 166 ? -26.97776 -0.44288 -55.05054 1.000 65.02630 166 ILE D C 1
ATOM 5627 O O . ILE D 1 166 ? -27.56577 0.55190 -55.49086 1.000 66.62346 166 ILE D O 1
ATOM 5632 N N . PHE D 1 167 ? -26.11543 -1.15768 -55.76728 1.000 65.63626 167 PHE D N 1
ATOM 5633 C CA . PHE D 1 167 ? -25.82322 -0.86937 -57.16359 1.000 69.69058 167 PHE D CA 1
ATOM 5634 C C . PHE D 1 167 ? -26.52574 -1.88149 -58.05895 1.000 72.22496 167 PHE D C 1
ATOM 5635 O O . PHE D 1 167 ? -26.56433 -3.07694 -57.75250 1.000 70.09140 167 PHE D O 1
ATOM 5643 N N . ARG D 1 168 ? -27.07931 -1.39591 -59.16797 1.000 77.29323 168 ARG D N 1
ATOM 5644 C CA . ARG D 1 168 ? -27.83381 -2.24481 -60.07734 1.000 86.19409 168 ARG D CA 1
ATOM 5645 C C . ARG D 1 168 ? -27.66441 -1.73227 -61.49986 1.000 81.21085 168 ARG D C 1
ATOM 5646 O O . ARG D 1 168 ? -27.31337 -0.57106 -61.72593 1.000 75.95212 168 ARG D O 1
ATOM 5654 N N . GLU D 1 169 ? -27.91162 -2.62204 -62.45938 1.000 83.37681 169 GLU D N 1
ATOM 5655 C CA . GLU D 1 169 ? -27.91314 -2.23228 -63.86158 1.000 89.11393 169 GLU D CA 1
ATOM 5656 C C . GLU D 1 169 ? -29.00335 -1.19994 -64.12089 1.000 85.87983 169 GLU D C 1
ATOM 5657 O O . GLU D 1 169 ? -30.06351 -1.20943 -63.48942 1.000 90.67177 169 GLU D O 1
ATOM 5663 N N . GLY D 1 170 ? -28.73593 -0.30476 -65.06488 1.000 78.54181 170 GLY D N 1
ATOM 5664 C CA . GLY D 1 170 ? -29.66621 0.77571 -65.34028 1.000 82.67869 170 GLY D CA 1
ATOM 5665 C C . GLY D 1 170 ? -29.83034 1.73331 -64.18083 1.000 80.56103 170 GLY D C 1
ATOM 5666 O O . GLY D 1 170 ? -30.95322 2.16852 -63.89518 1.000 85.69523 170 GLY D O 1
ATOM 5667 N N . ALA D 1 171 ? -28.73671 2.06632 -63.49838 1.000 84.88988 171 ALA D N 1
ATOM 5668 C CA . ALA D 1 171 ? -28.78658 2.95699 -62.34914 1.000 87.92352 171 ALA D CA 1
ATOM 5669 C C . ALA D 1 171 ? -27.46000 3.69241 -62.23400 1.000 85.08448 171 ALA D C 1
ATOM 5670 O O . ALA D 1 171 ? -26.43383 3.25048 -62.75784 1.000 87.20901 171 ALA D O 1
ATOM 5672 N N . LEU D 1 172 ? -27.49431 4.82500 -61.53406 1.000 81.81951 172 LEU D N 1
ATOM 5673 C CA . LEU D 1 172 ? -26.33272 5.67971 -61.35985 1.000 77.71463 172 LEU D CA 1
ATOM 5674 C C . LEU D 1 172 ? -26.12280 5.97142 -59.88017 1.000 83.19902 172 LEU D C 1
ATOM 5675 O O . LEU D 1 172 ? -27.09518 6.16346 -59.13951 1.000 86.78673 172 LEU D O 1
ATOM 5680 N N . PRO D 1 173 ? -24.87534 6.00990 -59.42059 1.000 84.14228 173 PRO D N 1
ATOM 5681 C CA . PRO D 1 173 ? -24.61000 6.27901 -58.00529 1.000 85.42717 173 PRO D CA 1
ATOM 5682 C C . PRO D 1 173 ? -24.88477 7.73283 -57.67031 1.000 87.15664 173 PRO D C 1
ATOM 5683 O O . PRO D 1 173 ? -24.41762 8.64126 -58.37420 1.000 82.63124 173 PRO D O 1
ATOM 5687 N N . PRO D 1 174 ? -25.64879 7.99357 -56.60736 1.000 84.66948 174 PRO D N 1
ATOM 5688 C CA . PRO D 1 174 ? -25.93727 9.38951 -56.23891 1.000 78.67691 174 PRO D CA 1
ATOM 5689 C C . PRO D 1 174 ? -24.70786 10.19857 -55.85780 1.000 79.30428 174 PRO D C 1
ATOM 5690 O O . PRO D 1 174 ? -24.72814 11.42831 -55.99277 1.000 86.87927 174 PRO D O 1
ATOM 5694 N N . TYR D 1 175 ? -23.64252 9.55962 -55.38401 1.000 74.41429 175 TYR D N 1
ATOM 5695 C CA . TYR D 1 175 ? -22.44694 10.26271 -54.94399 1.000 79.73477 175 TYR D CA 1
ATOM 5696 C C . TYR D 1 175 ? -21.27457 9.96168 -55.86976 1.000 87.51661 175 TYR D C 1
ATOM 5697 O O . TYR D 1 175 ? -21.23542 8.93300 -56.55032 1.000 93.21686 175 TYR D O 1
ATOM 5706 N N . ARG D 1 176 ? -20.30858 10.88501 -55.88467 1.000 88.28099 176 ARG D N 1
ATOM 5707 C CA . ARG D 1 176 ? -19.11030 10.68964 -56.69454 1.000 82.83327 176 ARG D CA 1
ATOM 5708 C C . ARG D 1 176 ? -18.21369 9.60374 -56.11467 1.000 83.88477 176 ARG D C 1
ATOM 5709 O O . ARG D 1 176 ? -17.56441 8.86926 -56.86802 1.000 80.15604 176 ARG D O 1
ATOM 5711 N N . GLN D 1 177 ? -18.15901 9.49233 -54.79107 1.000 88.19664 177 GLN D N 1
ATOM 5712 C CA . GLN D 1 177 ? -17.44323 8.42363 -54.11146 1.000 79.56645 177 GLN D CA 1
ATOM 5713 C C . GLN D 1 177 ? -18.44930 7.49570 -53.44592 1.000 82.15361 177 GLN D C 1
ATOM 5714 O O . GLN D 1 177 ? -19.46249 7.95054 -52.90562 1.000 83.56853 177 GLN D O 1
ATOM 5716 N N . MET D 1 178 ? -18.17148 6.19485 -53.49013 1.000 84.55067 178 MET D N 1
ATOM 5717 C CA . MET D 1 178 ? -19.09281 5.19955 -52.96582 1.000 78.04846 178 MET D CA 1
ATOM 5718 C C . MET D 1 178 ? -18.32657 4.13238 -52.20221 1.000 75.47510 178 MET D C 1
ATOM 5719 O O . MET D 1 178 ? -17.27058 3.67422 -52.64866 1.000 86.51639 178 MET D O 1
ATOM 5724 N N . PHE D 1 179 ? -18.87123 3.74045 -51.05338 1.000 72.07966 179 PHE D N 1
ATOM 5725 C CA . PHE D 1 179 ? -18.34349 2.64672 -50.24268 1.000 77.74927 179 PHE D CA 1
ATOM 5726 C C . PHE D 1 179 ? -19.36585 1.51468 -50.29039 1.000 63.66811 179 PHE D C 1
ATOM 5727 O O . PHE D 1 179 ? -20.18527 1.34584 -49.38665 1.000 69.63446 179 PHE D O 1
ATOM 5735 N N . TYR D 1 180 ? -19.31294 0.73506 -51.36530 1.000 57.26604 180 TYR D N 1
ATOM 5736 C CA . TYR D 1 180 ? -20.28358 -0.32856 -51.55873 1.000 60.48222 180 TYR D CA 1
ATOM 5737 C C . TYR D 1 180 ? -19.90803 -1.55636 -50.73529 1.000 60.72687 180 TYR D C 1
ATOM 5738 O O . TYR D 1 180 ? -18.75513 -1.74710 -50.34205 1.000 66.68600 180 TYR D O 1
ATOM 5747 N N . GLN D 1 181 ? -20.90624 -2.39169 -50.47000 1.000 59.83410 181 GLN D N 1
ATOM 5748 C CA . GLN D 1 181 ? -20.69306 -3.69052 -49.85327 1.000 65.05675 181 GLN D CA 1
ATOM 5749 C C . GLN D 1 181 ? -20.96339 -4.78166 -50.88124 1.000 58.51851 181 GLN D C 1
ATOM 5750 O O . GLN D 1 181 ? -21.82652 -4.63629 -51.75177 1.000 55.98168 181 GLN D O 1
ATOM 5756 N N . LEU D 1 182 ? -20.20798 -5.87801 -50.77359 1.000 49.03307 182 LEU D N 1
ATOM 5757 C CA . LEU D 1 182 ? -20.17700 -6.86751 -51.84717 1.000 60.88095 182 LEU D CA 1
ATOM 5758 C C . LEU D 1 182 ? -21.52839 -7.54131 -52.05098 1.000 61.77522 182 LEU D C 1
ATOM 5759 O O . LEU D 1 182 ? -21.87649 -7.89804 -53.18255 1.000 62.26265 182 LEU D O 1
ATOM 5764 N N . CYS D 1 183 ? -22.30409 -7.72256 -50.98094 1.000 56.45727 183 CYS D N 1
ATOM 5765 C CA . CYS D 1 183 ? -23.59912 -8.37847 -51.11667 1.000 58.10999 183 CYS D CA 1
ATOM 5766 C C . CYS D 1 183 ? -24.63755 -7.48536 -51.78221 1.000 58.55619 183 CYS D C 1
ATOM 5767 O O . CYS D 1 183 ? -25.63013 -7.99873 -52.30931 1.000 61.70848 183 CYS D O 1
ATOM 5770 N N . ASP D 1 184 ? -24.43177 -6.17064 -51.77783 1.000 56.45623 184 ASP D N 1
ATOM 5771 C CA . ASP D 1 184 ? -25.40884 -5.22468 -52.29785 1.000 61.81857 184 ASP D CA 1
ATOM 5772 C C . ASP D 1 184 ? -25.16347 -4.85028 -53.75557 1.000 65.56780 184 ASP D C 1
ATOM 5773 O O . ASP D 1 184 ? -25.77978 -3.90036 -54.24961 1.000 58.69041 184 ASP D O 1
ATOM 5778 N N . LEU D 1 185 ? -24.28274 -5.56753 -54.45164 1.000 61.61911 185 LEU D N 1
ATOM 5779 C CA . LEU D 1 185 ? -24.05315 -5.34826 -55.87968 1.000 61.28288 185 LEU D CA 1
ATOM 5780 C C . LEU D 1 185 ? -24.97841 -6.28659 -56.64321 1.000 63.71029 185 LEU D C 1
ATOM 5781 O O . LEU D 1 185 ? -24.61322 -7.40968 -56.99324 1.000 58.94035 185 LEU D O 1
ATOM 5786 N N . ASN D 1 186 ? -26.19786 -5.81517 -56.90750 1.000 62.82031 186 ASN D N 1
ATOM 5787 C CA . ASN D 1 186 ? -27.24301 -6.64271 -57.50963 1.000 68.30920 186 ASN D CA 1
ATOM 5788 C C . ASN D 1 186 ? -27.03478 -6.78264 -59.02069 1.000 75.46396 186 ASN D C 1
ATOM 5789 O O . ASN D 1 186 ? -27.84025 -6.34059 -59.83945 1.000 80.13512 186 ASN D O 1
ATOM 5794 N N . VAL D 1 187 ? -25.92382 -7.42202 -59.38034 1.000 71.00820 187 VAL D N 1
ATOM 5795 C CA . VAL D 1 187 ? -25.62114 -7.76113 -60.76651 1.000 74.60875 187 VAL D CA 1
ATOM 5796 C C . VAL D 1 187 ? -24.94752 -9.12671 -60.78235 1.000 78.80217 187 VAL D C 1
ATOM 5797 O O . VAL D 1 187 ? -24.06547 -9.40673 -59.96368 1.000 78.58102 187 VAL D O 1
ATOM 5801 N N . GLU D 1 188 ? -25.37113 -9.97683 -61.72052 1.000 81.17555 188 GLU D N 1
ATOM 5802 C CA . GLU D 1 188 ? -24.90980 -11.36144 -61.75363 1.000 80.77295 188 GLU D CA 1
ATOM 5803 C C . GLU D 1 188 ? -23.41484 -11.45560 -62.04278 1.000 80.34801 188 GLU D C 1
ATOM 5804 O O . GLU D 1 188 ? -22.72337 -12.31329 -61.48019 1.000 80.36723 188 GLU D O 1
ATOM 5810 N N . GLU D 1 189 ? -22.89723 -10.58722 -62.91511 1.000 74.37877 189 GLU D N 1
ATOM 5811 C CA . GLU D 1 189 ? -21.48797 -10.66468 -63.29240 1.000 72.17853 189 GLU D CA 1
ATOM 5812 C C . GLU D 1 189 ? -20.57931 -10.35262 -62.10832 1.000 70.19694 189 GLU D C 1
ATOM 5813 O O . GLU D 1 189 ? -19.61570 -11.08319 -61.84054 1.000 69.55216 189 GLU D O 1
ATOM 5815 N N . LEU D 1 190 ? -20.86661 -9.26334 -61.39072 1.000 71.44123 190 LEU D N 1
ATOM 5816 C CA . LEU D 1 190 ? -20.07699 -8.93230 -60.20936 1.000 74.29986 190 LEU D CA 1
ATOM 5817 C C . LEU D 1 190 ? -20.19358 -10.01939 -59.14976 1.000 66.81504 190 LEU D C 1
ATOM 5818 O O . LEU D 1 190 ? -19.21298 -10.34080 -58.46865 1.000 64.69655 190 LEU D O 1
ATOM 5823 N N . GLN D 1 191 ? -21.38411 -10.60503 -59.00222 1.000 64.74861 191 GLN D N 1
ATOM 5824 C CA . GLN D 1 191 ? -21.56204 -11.66340 -58.01453 1.000 68.49161 191 GLN D CA 1
ATOM 5825 C C . GLN D 1 191 ? -20.73697 -12.89395 -58.36863 1.000 67.90085 191 GLN D C 1
ATOM 5826 O O . GLN D 1 191 ? -20.15890 -13.53218 -57.48337 1.000 67.40987 191 GLN D O 1
ATOM 5832 N N . LYS D 1 192 ? -20.65931 -13.23750 -59.65642 1.000 65.75321 192 LYS D N 1
ATOM 5833 C CA . LYS D 1 192 ? -19.80603 -14.34938 -60.06620 1.000 71.12643 192 LYS D CA 1
ATOM 5834 C C . LYS D 1 192 ? -18.33473 -14.02371 -59.83840 1.000 67.82599 192 LYS D C 1
ATOM 5835 O O . LYS D 1 192 ? -17.56064 -14.88528 -59.39792 1.000 69.41531 192 LYS D O 1
ATOM 5841 N N . ILE D 1 193 ? -17.93499 -12.78294 -60.13279 1.000 57.03711 193 ILE D N 1
ATOM 5842 C CA . ILE D 1 193 ? -16.56739 -12.34764 -59.85662 1.000 63.95670 193 ILE D CA 1
ATOM 5843 C C . ILE D 1 193 ? -16.23587 -12.53487 -58.38057 1.000 70.69207 193 ILE D C 1
ATOM 5844 O O . ILE D 1 193 ? -15.15011 -13.01017 -58.02512 1.000 71.81659 193 ILE D O 1
ATOM 5849 N N . ILE D 1 194 ? -17.17159 -12.17699 -57.50017 1.000 65.73532 194 ILE D N 1
ATOM 5850 C CA . ILE D 1 194 ? -16.92132 -12.27422 -56.06473 1.000 62.94255 194 ILE D CA 1
ATOM 5851 C C . ILE D 1 194 ? -16.93144 -13.72956 -55.60644 1.000 72.27483 194 ILE D C 1
ATOM 5852 O O . ILE D 1 194 ? -16.14020 -14.12671 -54.74211 1.000 65.77569 194 ILE D O 1
ATOM 5857 N N . HIS D 1 195 ? -17.81182 -14.54837 -56.17802 1.000 69.13478 195 HIS D N 1
ATOM 5858 C CA . HIS D 1 195 ? -18.05689 -15.89324 -55.67495 1.000 69.28167 195 HIS D CA 1
ATOM 5859 C C . HIS D 1 195 ? -17.22185 -16.96735 -56.35807 1.000 70.72665 195 HIS D C 1
ATOM 5860 O O . HIS D 1 195 ? -17.34830 -18.14304 -55.99959 1.000 67.69803 195 HIS D O 1
ATOM 5867 N N . ARG D 1 196 ? -16.37633 -16.60838 -57.32425 1.000 80.56056 196 ARG D N 1
ATOM 5868 C CA . ARG D 1 196 ? -15.48836 -17.60374 -57.91838 1.000 77.33128 196 ARG D CA 1
ATOM 5869 C C . ARG D 1 196 ? -14.48439 -18.16112 -56.90816 1.000 70.58683 196 ARG D C 1
ATOM 5870 O O . ARG D 1 196 ? -13.70504 -19.05967 -57.23996 1.000 77.57658 196 ARG D O 1
ATOM 5878 N N . ASN D 1 197 ? -14.49903 -17.64821 -55.67436 1.000 80.27380 197 ASN D N 1
ATOM 5879 C CA . ASN D 1 197 ? -13.64449 -18.13621 -54.59763 1.000 74.19995 197 ASN D CA 1
ATOM 5880 C C . ASN D 1 197 ? -14.36563 -19.05658 -53.62262 1.000 71.06425 197 ASN D C 1
ATOM 5881 O O . ASN D 1 197 ? -13.70634 -19.67410 -52.77861 1.000 72.51240 197 ASN D O 1
ATOM 5886 N N . ASP D 1 198 ? -15.68819 -19.16162 -53.71735 1.000 65.64195 198 ASP D N 1
ATOM 5887 C CA . ASP D 1 198 ? -16.47616 -19.80288 -52.67325 1.000 68.60369 198 ASP D CA 1
ATOM 5888 C C . ASP D 1 198 ? -16.04243 -21.24800 -52.46767 1.000 70.96434 198 ASP D C 1
ATOM 5889 O O . ASP D 1 198 ? -16.02317 -22.04300 -53.41230 1.000 73.76025 198 ASP D O 1
ATOM 5894 N N . GLY D 1 199 ? -15.67995 -21.57898 -51.22850 1.000 65.11804 199 GLY D N 1
ATOM 5895 C CA . GLY D 1 199 ? -15.27697 -22.91397 -50.85658 1.000 70.71821 199 GLY D CA 1
ATOM 5896 C C . GLY D 1 199 ? -13.77927 -23.12874 -50.77691 1.000 71.63084 199 GLY D C 1
ATOM 5897 O O . GLY D 1 199 ? -13.34215 -24.11143 -50.16692 1.000 65.95550 199 GLY D O 1
ATOM 5898 N N . ALA D 1 200 ? -12.98457 -22.24143 -51.36907 1.000 67.94025 200 ALA D N 1
ATOM 5899 C CA . ALA D 1 200 ? -11.53254 -22.38158 -51.41682 1.000 69.67540 200 ALA D CA 1
ATOM 5900 C C . ALA D 1 200 ? -10.85716 -21.07698 -51.01641 1.000 82.13448 200 ALA D C 1
ATOM 5901 O O . ALA D 1 200 ? -9.95970 -20.57363 -51.69541 1.000 87.87764 200 ALA D O 1
ATOM 5903 N N . GLU D 1 201 ? -11.28540 -20.51258 -49.89057 1.000 82.29588 201 GLU D N 1
ATOM 5904 C CA . GLU D 1 201 ? -10.71117 -19.26385 -49.40555 1.000 86.14122 201 GLU D CA 1
ATOM 5905 C C . GLU D 1 201 ? -9.32091 -19.51934 -48.83444 1.000 85.79727 201 GLU D C 1
ATOM 5906 O O . GLU D 1 201 ? -9.15506 -20.33978 -47.92551 1.000 79.30861 201 GLU D O 1
ATOM 5912 N N . ASN D 1 202 ? -8.32232 -18.81428 -49.36802 1.000 89.09657 202 ASN D N 1
ATOM 5913 C CA . ASN D 1 202 ? -6.93513 -19.04067 -48.96051 1.000 89.07522 202 ASN D CA 1
ATOM 5914 C C . ASN D 1 202 ? -6.64980 -18.42132 -47.59485 1.000 84.81428 202 ASN D C 1
ATOM 5915 O O . ASN D 1 202 ? -6.50705 -19.13129 -46.59473 1.000 91.78742 202 ASN D O 1
ATOM 5917 N N . SER D 1 203 ? -6.55816 -17.09478 -47.53907 1.000 81.61531 203 SER D N 1
ATOM 5918 C CA . SER D 1 203 ? -6.24746 -16.40882 -46.29308 1.000 83.23025 203 SER D CA 1
ATOM 5919 C C . SER D 1 203 ? -6.75456 -14.97738 -46.37377 1.000 78.46180 203 SER D C 1
ATOM 5920 O O . SER D 1 203 ? -6.92125 -14.41692 -47.46012 1.000 83.63240 203 SER D O 1
ATOM 5922 N N . CYS D 1 204 ? -6.99466 -14.39351 -45.20261 1.000 78.95659 204 CYS D N 1
ATOM 5923 C CA . CYS D 1 204 ? -7.46482 -13.01834 -45.11842 1.000 74.52959 204 CYS D CA 1
ATOM 5924 C C . CYS D 1 204 ? -6.29759 -12.05513 -45.29095 1.000 74.69657 204 CYS D C 1
ATOM 5925 O O . CYS D 1 204 ? -5.29024 -12.15190 -44.58314 1.000 87.31919 204 CYS D O 1
ATOM 5928 N N . THR D 1 205 ? -6.43439 -11.12835 -46.23431 1.000 68.73450 205 THR D N 1
ATOM 5929 C CA . THR D 1 205 ? -5.42422 -10.11647 -46.49782 1.000 67.48262 205 THR D CA 1
ATOM 5930 C C . THR D 1 205 ? -6.00668 -8.73350 -46.24300 1.000 71.63763 205 THR D C 1
ATOM 5931 O O . THR D 1 205 ? -7.19159 -8.48799 -46.48524 1.000 69.36799 205 THR D O 1
ATOM 5935 N N . GLU D 1 206 ? -5.16102 -7.82524 -45.75205 1.000 79.68066 206 GLU D N 1
ATOM 5936 C CA . GLU D 1 206 ? -5.60346 -6.45796 -45.50546 1.000 75.30613 206 GLU D CA 1
ATOM 5937 C C . GLU D 1 206 ? -5.95456 -5.71407 -46.78689 1.000 70.46798 206 GLU D C 1
ATOM 5938 O O . GLU D 1 206 ? -6.56504 -4.64228 -46.71308 1.000 80.33786 206 GLU D O 1
ATOM 5944 N N . ARG D 1 207 ? -5.59175 -6.25209 -47.94961 1.000 81.73200 207 ARG D N 1
ATOM 5945 C CA . ARG D 1 207 ? -5.90500 -5.63915 -49.23364 1.000 76.15097 207 ARG D CA 1
ATOM 5946 C C . ARG D 1 207 ? -7.13591 -6.24209 -49.89637 1.000 74.98143 207 ARG D C 1
ATOM 5947 O O . ARG D 1 207 ? -7.97349 -5.50237 -50.42155 1.000 84.61379 207 ARG D O 1
ATOM 5955 N N . ASP D 1 208 ? -7.27401 -7.56934 -49.87705 1.000 70.17989 208 ASP D N 1
ATOM 5956 C CA . ASP D 1 208 ? -8.36116 -8.24071 -50.57287 1.000 76.26530 208 ASP D CA 1
ATOM 5957 C C . ASP D 1 208 ? -9.24532 -9.09700 -49.67678 1.000 73.83273 208 ASP D C 1
ATOM 5958 O O . ASP D 1 208 ? -10.28173 -9.57902 -50.14836 1.000 68.60831 208 ASP D O 1
ATOM 5963 N N . GLY D 1 209 ? -8.87692 -9.30331 -48.41382 1.000 71.30425 209 GLY D N 1
ATOM 5964 C CA . GLY D 1 209 ? -9.72241 -10.08733 -47.52617 1.000 65.85737 209 GLY D CA 1
ATOM 5965 C C . GLY D 1 209 ? -9.75281 -11.55058 -47.92382 1.000 69.62160 209 GLY D C 1
ATOM 5966 O O . GLY D 1 209 ? -8.72500 -12.15819 -48.24344 1.000 78.57276 209 GLY D O 1
ATOM 5967 N N . TRP D 1 210 ? -10.95359 -12.13041 -47.90053 1.000 63.61231 210 TRP D N 1
ATOM 5968 C CA . TRP D 1 210 ? -11.13774 -13.51782 -48.30499 1.000 57.80711 210 TRP D CA 1
ATOM 5969 C C . TRP D 1 210 ? -11.14829 -13.69815 -49.81761 1.000 67.58833 210 TRP D C 1
ATOM 5970 O O . TRP D 1 210 ? -11.13155 -14.84082 -50.28786 1.000 72.64801 210 TRP D O 1
ATOM 5981 N N . CYS D 1 211 ? -11.17645 -12.61177 -50.58452 1.000 62.78789 211 CYS D N 1
ATOM 5982 C CA . CYS D 1 211 ? -11.22135 -12.69823 -52.03608 1.000 70.27581 211 CYS D CA 1
ATOM 5983 C C . CYS D 1 211 ? -9.81981 -12.88624 -52.61356 1.000 73.92378 211 CYS D C 1
ATOM 5984 O O . CYS D 1 211 ? -8.81239 -12.52230 -51.99889 1.000 73.82349 211 CYS D O 1
ATOM 5987 N N . LEU D 1 212 ? -9.76574 -13.45992 -53.81898 1.000 74.42047 212 LEU D N 1
ATOM 5988 C CA . LEU D 1 212 ? -8.50211 -13.57941 -54.52891 1.000 73.98706 212 LEU D CA 1
ATOM 5989 C C . LEU D 1 212 ? -7.99434 -12.18468 -54.88881 1.000 71.42228 212 LEU D C 1
ATOM 5990 O O . LEU D 1 212 ? -8.77729 -11.23519 -54.97167 1.000 77.39548 212 LEU D O 1
ATOM 5995 N N . PRO D 1 213 ? -6.68749 -12.03399 -55.11346 1.000 74.57717 213 PRO D N 1
ATOM 5996 C CA . PRO D 1 213 ? -6.13970 -10.69108 -55.34283 1.000 75.46541 213 PRO D CA 1
ATOM 5997 C C . PRO D 1 213 ? -6.68076 -10.06232 -56.61869 1.000 78.59388 213 PRO D C 1
ATOM 5998 O O . PRO D 1 213 ? -7.10652 -10.75078 -57.54921 1.000 70.45881 213 PRO D O 1
ATOM 6002 N N . LYS D 1 214 ? -6.67389 -8.72729 -56.63481 1.000 76.48197 214 LYS D N 1
ATOM 6003 C CA . LYS D 1 214 ? -7.11255 -7.92664 -57.78063 1.000 80.24271 214 LYS D CA 1
ATOM 6004 C C . LYS D 1 214 ? -8.58019 -8.17021 -58.12331 1.000 80.93471 214 LYS D C 1
ATOM 6005 O O . LYS D 1 214 ? -8.98034 -8.07815 -59.28641 1.000 76.69296 214 LYS D O 1
ATOM 6011 N N . THR D 1 215 ? -9.39740 -8.47412 -57.11254 1.000 77.33337 215 THR D N 1
ATOM 6012 C CA . THR D 1 215 ? -10.82902 -8.63720 -57.34113 1.000 73.90904 215 THR D CA 1
ATOM 6013 C C . THR D 1 215 ? -11.54611 -7.29200 -57.34433 1.000 72.82234 215 THR D C 1
ATOM 6014 O O . THR D 1 215 ? -12.42516 -7.05402 -58.18197 1.000 76.75832 215 THR D O 1
ATOM 6018 N N . SER D 1 216 ? -11.17560 -6.40001 -56.42154 1.000 63.17448 216 SER D N 1
ATOM 6019 C CA . SER D 1 216 ? -11.80902 -5.08774 -56.36047 1.000 76.51693 216 SER D CA 1
ATOM 6020 C C . SER D 1 216 ? -11.54372 -4.27528 -57.62090 1.000 73.39016 216 SER D C 1
ATOM 6021 O O . SER D 1 216 ? -12.41457 -3.51988 -58.06444 1.000 70.18710 216 SER D O 1
ATOM 6024 N N . ASP D 1 217 ? -10.36165 -4.42664 -58.22132 1.000 73.05146 217 ASP D N 1
ATOM 6025 C CA . ASP D 1 217 ? -10.04600 -3.67720 -59.43406 1.000 78.18729 217 ASP D CA 1
ATOM 6026 C C . ASP D 1 217 ? -10.89040 -4.15116 -60.61169 1.000 69.47681 217 ASP D C 1
ATOM 6027 O O . ASP D 1 217 ? -11.42537 -3.33597 -61.37447 1.000 72.62728 217 ASP D O 1
ATOM 6032 N N . GLU D 1 218 ? -11.01246 -5.47033 -60.78133 1.000 68.00902 218 GLU D N 1
ATOM 6033 C CA . GLU D 1 218 ? -11.87560 -6.00154 -61.83091 1.000 74.22462 218 GLU D CA 1
ATOM 6034 C C . GLU D 1 218 ? -13.32538 -5.59799 -61.59933 1.000 73.47077 218 GLU D C 1
ATOM 6035 O O . GLU D 1 218 ? -14.04610 -5.26175 -62.54874 1.000 69.95208 218 GLU D O 1
ATOM 6037 N N . LEU D 1 219 ? -13.76728 -5.61827 -60.33937 1.000 71.57991 219 LEU D N 1
ATOM 6038 C CA . LEU D 1 219 ? -15.11389 -5.15968 -60.01796 1.000 70.23889 219 LEU D CA 1
ATOM 6039 C C . LEU D 1 219 ? -15.30790 -3.70670 -60.43300 1.000 73.64439 219 LEU D C 1
ATOM 6040 O O . LEU D 1 219 ? -16.30410 -3.36326 -61.07693 1.000 69.08689 219 LEU D O 1
ATOM 6045 N N . ARG D 1 220 ? -14.35800 -2.83965 -60.07084 1.000 71.49360 220 ARG D N 1
ATOM 6046 C CA . ARG D 1 220 ? -14.46096 -1.42298 -60.40799 1.000 71.56839 220 ARG D CA 1
ATOM 6047 C C . ARG D 1 220 ? -14.49827 -1.21294 -61.91608 1.000 77.68347 220 ARG D C 1
ATOM 6048 O O . ARG D 1 220 ? -15.27827 -0.39390 -62.41828 1.000 74.76473 220 ARG D O 1
ATOM 6056 N N . ASP D 1 221 ? -13.66041 -1.94468 -62.65506 1.000 76.77423 221 ASP D N 1
ATOM 6057 C CA . ASP D 1 221 ? -13.65719 -1.81761 -64.10942 1.000 68.90983 221 ASP D CA 1
ATOM 6058 C C . ASP D 1 221 ? -14.99136 -2.25415 -64.70337 1.000 71.71246 221 ASP D C 1
ATOM 6059 O O . ASP D 1 221 ? -15.53110 -1.59008 -65.59912 1.000 78.10184 221 ASP D O 1
ATOM 6064 N N . THR D 1 222 ? -15.54518 -3.36525 -64.21014 1.000 65.87719 222 THR D N 1
ATOM 6065 C CA . THR D 1 222 ? -16.84005 -3.82202 -64.70500 1.000 62.87957 222 THR D CA 1
ATOM 6066 C C . THR D 1 222 ? -17.93815 -2.80932 -64.39812 1.000 70.42103 222 THR D C 1
ATOM 6067 O O . THR D 1 222 ? -18.80151 -2.54315 -65.24363 1.000 74.74823 222 THR D O 1
ATOM 6071 N N . MET D 1 223 ? -17.92214 -2.23230 -63.19323 1.000 74.02718 223 MET D N 1
ATOM 6072 C CA . MET D 1 223 ? -18.92528 -1.22868 -62.84731 1.000 76.49728 223 MET D CA 1
ATOM 6073 C C . MET D 1 223 ? -18.79606 0.00664 -63.72812 1.000 71.39853 223 MET D C 1
ATOM 6074 O O . MET D 1 223 ? -19.80471 0.59304 -64.13301 1.000 71.71183 223 MET D O 1
ATOM 6079 N N . SER D 1 224 ? -17.56388 0.41986 -64.03501 1.000 69.41237 224 SER D N 1
ATOM 6080 C CA . SER D 1 224 ? -17.37619 1.53539 -64.95822 1.000 70.76597 224 SER D CA 1
ATOM 6081 C C . SER D 1 224 ? -17.92344 1.19720 -66.33993 1.000 79.61926 224 SER D C 1
ATOM 6082 O O . SER D 1 224 ? -18.50674 2.05556 -67.01585 1.000 76.78787 224 SER D O 1
ATOM 6085 N N . LEU D 1 225 ? -17.74506 -0.05358 -66.77300 1.000 73.80095 225 LEU D N 1
ATOM 6086 C CA . LEU D 1 225 ? -18.33171 -0.49634 -68.03515 1.000 76.88256 225 LEU D CA 1
ATOM 6087 C C . LEU D 1 225 ? -19.84838 -0.34337 -68.01238 1.000 73.68868 225 LEU D C 1
ATOM 6088 O O . LEU D 1 225 ? -20.44602 0.19313 -68.95412 1.000 75.08449 225 LEU D O 1
ATOM 6093 N N . MET D 1 226 ? -20.48877 -0.82705 -66.94424 1.000 73.16163 226 MET D N 1
ATOM 6094 C CA . MET D 1 226 ? -21.94524 -0.73015 -66.85431 1.000 78.16832 226 MET D CA 1
ATOM 6095 C C . MET D 1 226 ? -22.39880 0.72452 -66.80389 1.000 78.20349 226 MET D C 1
ATOM 6096 O O . MET D 1 226 ? -23.43878 1.07948 -67.37177 1.000 74.10643 226 MET D O 1
ATOM 6101 N N . ILE D 1 227 ? -21.62565 1.58144 -66.13367 1.000 77.84179 227 ILE D N 1
ATOM 6102 C CA . ILE D 1 227 ? -21.96125 3.00196 -66.06349 1.000 74.82558 227 ILE D CA 1
ATOM 6103 C C . ILE D 1 227 ? -21.92149 3.62416 -67.45219 1.000 81.45441 227 ILE D C 1
ATOM 6104 O O . ILE D 1 227 ? -22.83481 4.35815 -67.85251 1.000 82.29146 227 ILE D O 1
ATOM 6109 N N . ARG D 1 228 ? -20.85031 3.35050 -68.20146 1.000 81.73262 228 ARG D N 1
ATOM 6110 C CA . ARG D 1 228 ? -20.74192 3.88166 -69.55592 1.000 77.35284 228 ARG D CA 1
ATOM 6111 C C . ARG D 1 228 ? -21.86934 3.36493 -70.43955 1.000 78.06629 228 ARG D C 1
ATOM 6112 O O . ARG D 1 228 ? -22.43369 4.11792 -71.24199 1.000 76.77248 228 ARG D O 1
ATOM 6120 N N . GLN D 1 229 ? -22.22131 2.08436 -70.29506 1.000 82.41519 229 GLN D N 1
ATOM 6121 C CA . GLN D 1 229 ? -23.30549 1.52080 -71.09414 1.000 81.93379 229 GLN D CA 1
ATOM 6122 C C . GLN D 1 229 ? -24.63601 2.19136 -70.77297 1.000 84.66306 229 GLN D C 1
ATOM 6123 O O . GLN D 1 229 ? -25.41283 2.51404 -71.68015 1.000 82.98497 229 GLN D O 1
ATOM 6129 N N . THR D 1 230 ? -24.91298 2.41684 -69.48620 1.000 83.21210 230 THR D N 1
ATOM 6130 C CA . THR D 1 230 ? -26.15709 3.07657 -69.10228 1.000 82.46997 230 THR D CA 1
ATOM 6131 C C . THR D 1 230 ? -26.20247 4.51196 -69.61156 1.000 81.43244 230 THR D 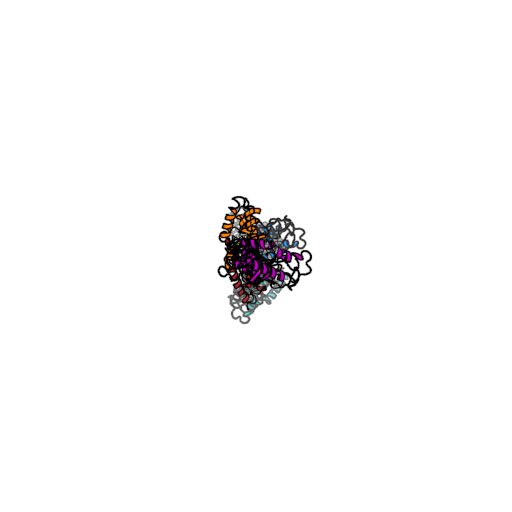C 1
ATOM 6132 O O . THR D 1 230 ? -27.23758 4.96909 -70.11303 1.000 82.77557 230 THR D O 1
ATOM 6136 N N . ILE D 1 231 ? -25.08823 5.23820 -69.49593 1.000 79.88292 231 ILE D N 1
ATOM 6137 C CA . ILE D 1 231 ? -25.06132 6.62370 -69.95489 1.000 78.07246 231 ILE D CA 1
ATOM 6138 C C . ILE D 1 231 ? -25.23096 6.68947 -71.46865 1.000 91.77831 231 ILE D C 1
ATOM 6139 O O . ILE D 1 231 ? -25.89552 7.59172 -71.99354 1.000 97.60504 231 ILE D O 1
ATOM 6144 N N . ARG D 1 232 ? -24.65023 5.73014 -72.19456 1.000 84.57987 232 ARG D N 1
ATOM 6145 C CA . ARG D 1 232 ? -24.83742 5.68930 -73.64102 1.000 83.30797 232 ARG D CA 1
ATOM 6146 C C . ARG D 1 232 ? -26.28225 5.36658 -74.00033 1.000 87.38094 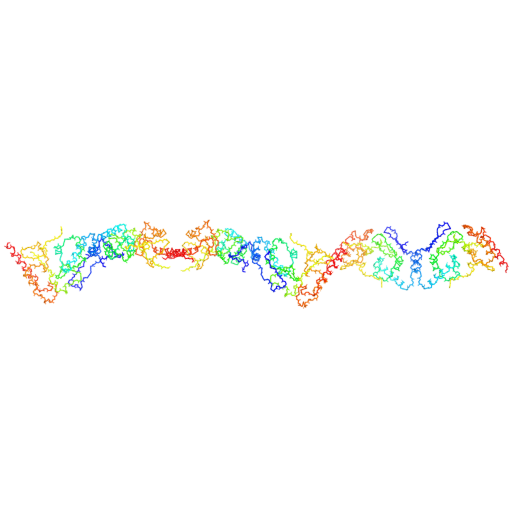232 ARG D C 1
ATOM 6147 O O . ARG D 1 232 ? -26.84152 5.95422 -74.93365 1.000 96.96010 232 ARG D O 1
ATOM 6155 N N . SER D 1 233 ? -26.90393 4.43628 -73.27097 1.000 88.19509 233 SER D N 1
ATOM 6156 C CA . SER D 1 233 ? -28.30737 4.12136 -73.50814 1.000 92.10162 233 SER D CA 1
ATOM 6157 C C . SER D 1 233 ? -29.22727 5.27613 -73.13608 1.000 92.32278 233 SER D C 1
ATOM 6158 O O . SER D 1 233 ? -30.35692 5.33717 -73.63314 1.000 91.07197 233 SER D O 1
ATOM 6161 N N . LYS D 1 234 ? -28.77418 6.18533 -72.27486 1.000 95.61942 234 LYS D N 1
ATOM 6162 C CA . LYS D 1 234 ? -29.55244 7.36098 -71.90521 1.000 97.82501 234 LYS D CA 1
ATOM 6163 C C . LYS D 1 234 ? -29.39649 8.51357 -72.89259 1.000 94.46499 234 LYS D C 1
ATOM 6164 O O . LYS D 1 234 ? -29.89658 9.61109 -72.62280 1.000 89.89706 234 LYS D O 1
ATOM 6166 N N . ARG D 1 235 ? -28.72263 8.29543 -74.01775 1.000 97.02775 235 ARG D N 1
ATOM 6167 C CA . ARG D 1 235 ? -28.52734 9.34635 -75.01084 1.000 96.58874 235 ARG D CA 1
ATOM 6168 C C . ARG D 1 235 ? -29.29785 9.04303 -76.29179 1.000 100.75779 235 ARG D C 1
ATOM 6169 O O . ARG D 1 235 ? -28.97841 8.09595 -77.01053 1.000 100.64223 235 ARG D O 1
ATOM 6171 N N . HIS E 1 8 ? -32.11275 9.04286 -121.50849 1.000 91.93617 8 HIS E N 1
ATOM 6172 C CA . HIS E 1 8 ? -31.52574 8.91356 -120.17973 1.000 87.39874 8 HIS E CA 1
ATOM 6173 C C . HIS E 1 8 ? -30.11611 8.33524 -120.25655 1.000 88.72194 8 HIS E C 1
ATOM 6174 O O . HIS E 1 8 ? -29.76500 7.66662 -121.23068 1.000 91.40751 8 HIS E O 1
ATOM 6176 N N . ASN E 1 9 ? -29.31253 8.62600 -119.22890 1.000 81.57629 9 ASN E N 1
ATOM 6177 C CA . ASN E 1 9 ? -27.93940 8.14279 -119.09182 1.000 71.99730 9 ASN E CA 1
ATOM 6178 C C . ASN E 1 9 ? -27.00215 8.73700 -120.13957 1.000 62.01560 9 ASN E C 1
ATOM 6179 O O . ASN E 1 9 ? -25.77809 8.64862 -120.00032 1.000 69.18192 9 ASN E O 1
ATOM 6184 N N . ALA E 1 10 ? -27.55596 9.34676 -121.18267 1.000 63.87686 10 ALA E N 1
ATOM 6185 C CA . ALA E 1 10 ? -26.77541 9.97096 -122.23942 1.000 58.28863 10 ALA E CA 1
ATOM 6186 C C . ALA E 1 10 ? -26.91320 11.48425 -122.15553 1.000 57.99056 10 ALA E C 1
ATOM 6187 O O . ALA E 1 10 ? -27.99843 12.00413 -121.87733 1.000 59.27941 10 ALA E O 1
ATOM 6189 N N . ILE E 1 11 ? -25.80970 12.18564 -122.39396 1.000 58.12369 11 ILE E N 1
ATOM 6190 C CA . ILE E 1 11 ? -25.77873 13.64284 -122.36933 1.000 45.06873 11 ILE E CA 1
ATOM 6191 C C . ILE E 1 11 ? -25.89189 14.14476 -123.80187 1.000 62.21346 11 ILE E C 1
ATOM 6192 O O . ILE E 1 11 ? -25.04358 13.83474 -124.64758 1.000 53.71626 11 ILE E O 1
ATOM 6197 N N . PHE E 1 12 ? -26.93803 14.91732 -124.07595 1.000 64.86235 12 PHE E N 1
ATOM 6198 C CA . PHE E 1 12 ? -27.17638 15.47928 -125.39786 1.000 65.20172 12 PHE E CA 1
ATOM 6199 C C . PHE E 1 12 ? -26.63980 16.90336 -125.44103 1.000 63.95445 12 PHE E C 1
ATOM 6200 O O . PHE E 1 12 ? -26.92698 17.70801 -124.54841 1.000 64.87424 12 PHE E O 1
ATOM 6208 N N . VAL E 1 13 ? -25.86083 17.20811 -126.47562 1.000 64.61740 13 VAL E N 1
ATOM 6209 C CA . VAL E 1 13 ? -25.13964 18.46957 -126.57961 1.000 62.91641 13 VAL E CA 1
ATOM 6210 C C . VAL E 1 13 ? -25.51658 19.15282 -127.88555 1.000 65.63072 13 VAL E C 1
ATOM 6211 O O . VAL E 1 13 ? -25.58087 18.51020 -128.93949 1.000 70.91963 13 VAL E O 1
ATOM 6215 N N . ASN E 1 14 ? -25.76901 20.45476 -127.80950 1.000 63.04008 14 ASN E N 1
ATOM 6216 C CA . ASN E 1 14 ? -26.03973 21.28066 -128.97461 1.000 63.60488 14 ASN E CA 1
ATOM 6217 C C . ASN E 1 14 ? -24.76933 21.99336 -129.42504 1.000 69.29257 14 ASN E C 1
ATOM 6218 O O . ASN E 1 14 ? -23.83022 22.19295 -128.64949 1.000 63.80554 14 ASN E O 1
ATOM 6223 N N . PHE E 1 15 ? -24.75273 22.37241 -130.70651 1.000 65.90810 15 PHE E N 1
ATOM 6224 C CA . PHE E 1 15 ? -23.66352 23.19217 -131.22792 1.000 62.94523 15 PHE E CA 1
ATOM 6225 C C . PHE E 1 15 ? -23.54767 24.50890 -130.47218 1.000 66.94770 15 PHE E C 1
ATOM 6226 O O . PHE E 1 15 ? -22.44992 25.06576 -130.35255 1.000 70.20961 15 PHE E O 1
ATOM 6234 N N . GLU E 1 16 ? -24.66493 25.01275 -129.95539 1.000 67.99464 16 GLU E N 1
ATOM 6235 C CA . GLU E 1 16 ? -24.72996 26.29076 -129.26559 1.000 71.36353 16 GLU E CA 1
ATOM 6236 C C . GLU E 1 16 ? -24.41223 26.18244 -127.78032 1.000 67.82377 16 GLU E C 1
ATOM 6237 O O . GLU E 1 16 ? -24.34811 27.21206 -127.09944 1.000 71.40897 16 GLU E O 1
ATOM 6243 N N . ASP E 1 17 ? -24.22275 24.97101 -127.26219 1.000 73.96972 17 ASP E N 1
ATOM 6244 C CA . ASP E 1 17 ? -23.85274 24.80983 -125.86330 1.000 73.05533 17 ASP E CA 1
ATOM 6245 C C . ASP E 1 17 ? -22.47655 25.41258 -125.61191 1.000 68.67033 17 ASP E C 1
ATOM 6246 O O . ASP E 1 17 ? -21.57017 25.30525 -126.44265 1.000 72.04229 17 ASP E O 1
ATOM 6251 N N . GLU E 1 18 ? -22.32594 26.05791 -124.45389 1.000 69.01736 18 GLU E N 1
ATOM 6252 C CA . GLU E 1 18 ? -21.07801 26.75249 -124.15624 1.000 72.46552 18 GLU E CA 1
ATOM 6253 C C . GLU E 1 18 ? -19.93275 25.77352 -123.93071 1.000 73.49973 18 GLU E C 1
ATOM 6254 O O . GLU E 1 18 ? -18.80460 26.01953 -124.37338 1.000 68.09307 18 GLU E O 1
ATOM 6260 N N . GLU E 1 19 ? -20.19746 24.66082 -123.25069 1.000 75.71770 19 GLU E N 1
ATOM 6261 C CA . GLU E 1 19 ? -19.16162 23.69611 -122.91822 1.000 71.52886 19 GLU E CA 1
ATOM 6262 C C . GLU E 1 19 ? -19.61199 22.29072 -123.28814 1.000 63.97566 19 GLU E C 1
ATOM 6263 O O . GLU E 1 19 ? -20.79823 22.02795 -123.50281 1.000 56.24495 19 GLU E O 1
ATOM 6269 N N . VAL E 1 20 ? -18.63893 21.38772 -123.35842 1.000 59.75686 20 VAL E N 1
ATOM 6270 C CA . VAL E 1 20 ? -18.89502 19.97499 -123.62429 1.000 54.61790 20 VAL E CA 1
ATOM 6271 C C . VAL E 1 20 ? -18.63882 19.19240 -122.34168 1.000 58.63346 20 VAL E C 1
ATOM 6272 O O . VAL E 1 20 ? -17.79231 19.59648 -121.53095 1.000 63.70639 20 VAL E O 1
ATOM 6276 N N . PRO E 1 21 ? -19.34066 18.08586 -122.10762 1.000 63.99640 21 PRO E N 1
ATOM 6277 C CA . PRO E 1 21 ? -19.10791 17.31753 -120.88130 1.000 59.13216 21 PRO E CA 1
ATOM 6278 C C . PRO E 1 21 ? -17.75005 16.63593 -120.89758 1.000 56.89335 21 PRO E C 1
ATOM 6279 O O . PRO E 1 21 ? -17.22218 16.26652 -121.94940 1.000 50.86052 21 PRO E O 1
ATOM 6283 N N . LYS E 1 22 ? -17.18305 16.47484 -119.70225 1.000 55.35831 22 LYS E N 1
ATOM 6284 C CA . LYS E 1 22 ? -15.88847 15.83318 -119.53677 1.000 54.57240 22 LYS E CA 1
ATOM 6285 C C . LYS E 1 22 ? -15.96597 14.49666 -118.81418 1.000 53.93414 22 LYS E C 1
ATOM 6286 O O . LYS E 1 22 ? -14.96015 13.77996 -118.76733 1.000 56.93936 22 LYS E O 1
ATOM 6292 N N . GLN E 1 23 ? -17.12125 14.14276 -118.25632 1.000 56.60670 23 GLN E N 1
ATOM 6293 C CA . GLN E 1 23 ? -17.29769 12.89389 -117.53080 1.000 54.58876 23 GLN E CA 1
ATOM 6294 C C . GLN E 1 23 ? -18.71269 12.39307 -117.76431 1.000 53.10371 23 GLN E C 1
ATOM 6295 O O . GLN E 1 23 ? -19.63592 13.20197 -117.91656 1.000 57.11136 23 GLN E O 1
ATOM 6301 N N . PRO E 1 24 ? -18.91740 11.08047 -117.80024 1.000 48.27315 24 PRO E N 1
ATOM 6302 C CA . PRO E 1 24 ? -20.26956 10.54593 -117.97467 1.000 49.34614 24 PRO E CA 1
ATOM 6303 C C . PRO E 1 24 ? -21.08246 10.64413 -116.69276 1.000 62.75111 24 PRO E C 1
ATOM 6304 O O . PRO E 1 24 ? -20.54868 10.73500 -115.58615 1.000 60.18587 24 PRO E O 1
ATOM 6308 N N . LEU E 1 25 ? -22.40200 10.62036 -116.86679 1.000 56.18766 25 LEU E N 1
ATOM 6309 C CA . LEU E 1 25 ? -23.30438 10.65532 -115.72460 1.000 47.69987 25 LEU E CA 1
ATOM 6310 C C . LEU E 1 25 ? -23.06734 9.44961 -114.82394 1.000 59.15056 25 LEU E C 1
ATOM 6311 O O . LEU E 1 25 ? -22.75035 8.35356 -115.29485 1.000 60.16978 25 LEU E O 1
ATOM 6316 N N . GLU E 1 26 ? -23.21584 9.66211 -113.51361 1.000 59.51184 26 GLU E N 1
ATOM 6317 C CA . GLU E 1 26 ? -23.00957 8.57588 -112.56138 1.000 55.61772 26 GLU E CA 1
ATOM 6318 C C . GLU E 1 26 ? -24.02087 7.45513 -112.76338 1.000 55.63437 26 GLU E C 1
ATOM 6319 O O . GLU E 1 26 ? -23.71282 6.28520 -112.50259 1.000 59.35698 26 GLU E O 1
ATOM 6325 N N . ALA E 1 27 ? -25.22576 7.78933 -113.23225 1.000 47.23078 27 ALA E N 1
ATOM 6326 C CA . ALA E 1 27 ? -26.22689 6.76219 -113.49826 1.000 48.56586 27 ALA E CA 1
ATOM 6327 C C . ALA E 1 27 ? -25.74768 5.78906 -114.56764 1.000 58.51611 27 ALA E C 1
ATOM 6328 O O . ALA E 1 27 ? -25.93341 4.57386 -114.43834 1.000 61.49307 27 ALA E O 1
ATOM 6330 N N . ALA E 1 28 ? -25.12043 6.30339 -115.62869 1.000 57.63536 28 ALA E N 1
ATOM 6331 C CA . ALA E 1 28 ? -24.59824 5.42786 -116.67328 1.000 67.71059 28 ALA E CA 1
ATOM 6332 C C . ALA E 1 28 ? -23.46949 4.55067 -116.14562 1.000 63.90893 28 ALA E C 1
ATOM 6333 O O . ALA E 1 28 ? -23.37650 3.36785 -116.49834 1.000 65.58606 28 ALA E O 1
ATOM 6335 N N . ALA E 1 29 ? -22.60466 5.11170 -115.29666 1.000 49.05144 29 ALA E N 1
ATOM 6336 C CA . ALA E 1 29 ? -21.52996 4.32106 -114.70693 1.000 58.04954 29 ALA E CA 1
ATOM 6337 C C . ALA E 1 29 ? -22.08510 3.19019 -113.85050 1.000 65.92234 29 ALA E C 1
ATOM 6338 O O . ALA E 1 29 ? -21.61647 2.04896 -113.93605 1.000 65.68995 29 ALA E O 1
ATOM 6340 N N . GLN E 1 30 ? -23.09498 3.48402 -113.02730 1.000 54.24134 30 GLN E N 1
ATOM 6341 C CA . GLN E 1 30 ? -23.68636 2.44548 -112.18859 1.000 56.02780 30 GLN E CA 1
ATOM 6342 C C . GLN E 1 30 ? -24.41853 1.40379 -113.02829 1.000 63.97593 30 GLN E C 1
ATOM 6343 O O . GLN E 1 30 ? -24.38698 0.20756 -112.71148 1.000 58.74754 30 GLN E O 1
ATOM 6349 N N . THR E 1 31 ? -25.07384 1.83490 -114.10965 1.000 63.36301 31 THR E N 1
ATOM 6350 C CA . THR E 1 31 ? -25.74864 0.88643 -114.98969 1.000 64.16982 31 THR E CA 1
ATOM 6351 C C . THR E 1 31 ? -24.75020 -0.05375 -115.65180 1.000 60.53813 31 THR E C 1
ATOM 6352 O O . THR E 1 31 ? -24.99071 -1.26429 -115.74273 1.000 58.14174 31 THR E O 1
ATOM 6356 N N . TRP E 1 32 ? -23.61981 0.48342 -116.11771 1.000 53.69435 32 TRP E N 1
ATOM 6357 C CA . TRP E 1 32 ? -22.59150 -0.37473 -116.69622 1.000 62.15900 32 TRP E CA 1
ATOM 6358 C C . TRP E 1 32 ? -21.99339 -1.30083 -115.64535 1.000 57.27263 32 TRP E C 1
ATOM 6359 O O . TRP E 1 32 ? -21.69041 -2.46341 -115.93650 1.000 60.45987 32 TRP E O 1
ATOM 6370 N N . ARG E 1 33 ? -21.81570 -0.80304 -114.41878 1.000 56.36844 33 ARG E N 1
ATOM 6371 C CA . ARG E 1 33 ? -21.33143 -1.65205 -113.33540 1.000 55.24609 33 ARG E CA 1
ATOM 6372 C C . ARG E 1 33 ? -22.28163 -2.81566 -113.08473 1.000 58.15569 33 ARG E C 1
ATOM 6373 O O . ARG E 1 33 ? -21.84425 -3.94060 -112.81550 1.000 60.62754 33 ARG E O 1
ATOM 6381 N N . ARG E 1 34 ? -23.58832 -2.56137 -113.16957 1.000 58.61643 34 ARG E N 1
ATOM 6382 C CA . ARG E 1 34 ? -24.56375 -3.63164 -112.98551 1.000 59.93584 34 ARG E CA 1
ATOM 6383 C C . ARG E 1 34 ? -24.54706 -4.60985 -114.15569 1.000 61.90822 34 ARG E C 1
ATOM 6384 O O . ARG E 1 34 ? -24.63321 -5.82738 -113.95576 1.000 64.96395 34 ARG E O 1
ATOM 6392 N N . VAL E 1 35 ? -24.42281 -4.09865 -115.38142 1.000 59.49633 35 VAL E N 1
ATOM 6393 C CA . VAL E 1 35 ? -24.60946 -4.93816 -116.56183 1.000 55.85746 35 VAL E CA 1
ATOM 6394 C C . VAL E 1 35 ? -23.33209 -5.69896 -116.92605 1.000 60.69710 35 VAL E C 1
ATOM 6395 O O . VAL E 1 35 ? -23.39907 -6.78800 -117.50963 1.000 60.78319 35 VAL E O 1
ATOM 6399 N N . CYS E 1 36 ? -22.16178 -5.17024 -116.57529 1.000 61.48070 36 CYS E N 1
ATOM 6400 C CA . CYS E 1 36 ? -20.88791 -5.81670 -116.89668 1.000 54.31337 36 CYS E CA 1
ATOM 6401 C C . CYS E 1 36 ? -20.68056 -7.00116 -115.95738 1.000 66.91448 36 CYS E C 1
ATOM 6402 O O . CYS E 1 36 ? -20.03036 -6.89328 -114.91611 1.000 70.74042 36 CYS E O 1
ATOM 6405 N N . THR E 1 37 ? -21.23414 -8.15499 -116.33481 1.000 60.36412 37 THR E N 1
ATOM 6406 C CA . THR E 1 37 ? -21.12724 -9.36302 -115.52290 1.000 62.74540 37 THR E CA 1
ATOM 6407 C C . THR E 1 37 ? -20.06927 -10.34011 -116.01458 1.000 62.67266 37 THR E C 1
ATOM 6408 O O . THR E 1 37 ? -19.47584 -11.05052 -115.19704 1.000 59.00055 37 THR E O 1
ATOM 6412 N N . ASN E 1 38 ? -19.82354 -10.40520 -117.32076 1.000 66.68809 38 ASN E N 1
ATOM 6413 C CA . ASN E 1 38 ? -18.87240 -11.36588 -117.85341 1.000 65.43362 38 ASN E CA 1
ATOM 6414 C C . ASN E 1 38 ? -17.57193 -10.67623 -118.25625 1.000 63.04282 38 ASN E C 1
ATOM 6415 O O . ASN E 1 38 ? -17.56668 -9.47975 -118.56290 1.000 69.74202 38 ASN E O 1
ATOM 6420 N N . PRO E 1 39 ? -16.44930 -11.40159 -118.25483 1.000 60.34505 39 PRO E N 1
ATOM 6421 C CA . PRO E 1 39 ? -15.18090 -10.77957 -118.67006 1.000 66.43508 39 PRO E CA 1
ATOM 6422 C C . PRO E 1 39 ? -15.19668 -10.26693 -120.09887 1.000 69.06904 39 PRO E C 1
ATOM 6423 O O . PRO E 1 39 ? -14.46333 -9.32094 -120.41305 1.000 72.09936 39 PRO E O 1
ATOM 6427 N N . VAL E 1 40 ? -16.01282 -10.86037 -120.97456 1.000 58.17131 40 VAL E N 1
ATOM 6428 C CA . VAL E 1 40 ? -16.08789 -10.39811 -122.35792 1.000 66.88622 40 VAL E CA 1
ATOM 6429 C C . VAL E 1 40 ? -16.60471 -8.96601 -122.42030 1.000 70.65887 40 VAL E C 1
ATOM 6430 O O . VAL E 1 40 ? -16.19433 -8.18527 -123.28900 1.000 66.35258 40 VAL E O 1
ATOM 6434 N N . ASP E 1 41 ? -17.49846 -8.59093 -121.50090 1.000 65.25623 41 ASP E N 1
ATOM 6435 C CA . ASP E 1 41 ? -17.94867 -7.20396 -121.43370 1.000 69.85382 41 ASP E CA 1
ATOM 6436 C C . ASP E 1 41 ? -16.78787 -6.27175 -121.11169 1.000 66.87682 41 ASP E C 1
ATOM 6437 O O . ASP E 1 41 ? -16.66702 -5.19012 -121.69707 1.000 61.10491 41 ASP E O 1
ATOM 6442 N N A ARG E 1 42 ? -15.91657 -6.67558 -120.18274 0.480 61.01546 42 ARG E N 1
ATOM 6443 N N B ARG E 1 42 ? -15.92563 -6.68262 -120.18196 0.520 62.69607 42 ARG E N 1
ATOM 6444 C CA A ARG E 1 42 ? -14.73476 -5.87212 -119.88199 0.480 64.27929 42 ARG E CA 1
ATOM 6445 C CA B ARG E 1 42 ? -14.72891 -5.91452 -119.85828 0.520 63.99014 42 ARG E CA 1
ATOM 6446 C C A ARG E 1 42 ? -13.81143 -5.78006 -121.09100 0.480 63.47637 42 ARG E C 1
ATOM 6447 C C B ARG E 1 42 ? -13.80908 -5.79323 -121.07053 0.520 62.66752 42 ARG E C 1
ATOM 6448 O O A ARG E 1 42 ? -13.26425 -4.70845 -121.38683 0.480 65.55570 42 ARG E O 1
ATOM 6449 O O B ARG E 1 42 ? -13.27901 -4.71002 -121.35929 0.520 64.37529 42 ARG E O 1
ATOM 6464 N N . LYS E 1 43 ? -13.62529 -6.89728 -121.80020 1.000 61.97851 43 LYS E N 1
ATOM 6465 C CA . LYS E 1 43 ? -12.80843 -6.88345 -123.01142 1.000 67.75878 43 LYS E CA 1
ATOM 6466 C C . LYS E 1 43 ? -13.34482 -5.87631 -124.02204 1.000 68.38516 43 LYS E C 1
ATOM 6467 O O . LYS E 1 43 ? -12.60742 -5.00647 -124.49810 1.000 66.66665 43 LYS E O 1
ATOM 6473 N N . VAL E 1 44 ? -14.63794 -5.97031 -124.34702 1.000 69.53112 44 VAL E N 1
ATOM 6474 C CA . VAL E 1 44 ? -15.20938 -5.09269 -125.36594 1.000 69.33281 44 VAL E CA 1
ATOM 6475 C C . VAL E 1 44 ? -15.24679 -3.64505 -124.88856 1.000 65.86734 44 VAL E C 1
ATOM 6476 O O . VAL E 1 44 ? -15.14152 -2.71858 -125.70173 1.000 70.60416 44 VAL E O 1
ATOM 6480 N N . GLU E 1 45 ? -15.37546 -3.41500 -123.57851 1.000 64.44659 45 GLU E N 1
ATOM 6481 C CA . GLU E 1 45 ? -15.25089 -2.05633 -123.06337 1.000 68.59378 45 GLU E CA 1
ATOM 6482 C C . GLU E 1 45 ? -13.85271 -1.51197 -123.31485 1.000 67.89700 45 GLU E C 1
ATOM 6483 O O . GLU E 1 45 ? -13.68994 -0.35853 -123.73579 1.000 63.14391 45 GLU E O 1
ATOM 6489 N N . GLU E 1 46 ? -12.82940 -2.33524 -123.07017 1.000 71.44333 46 GLU E N 1
ATOM 6490 C CA . GLU E 1 46 ? -11.46375 -1.91004 -123.36734 1.000 66.89958 46 GLU E CA 1
ATOM 6491 C C . GLU E 1 46 ? -11.28324 -1.62005 -124.85622 1.000 65.01201 46 GLU E C 1
ATOM 6492 O O . GLU E 1 46 ? -10.63430 -0.63390 -125.23120 1.000 62.99525 46 GLU E O 1
ATOM 6498 N N . GLU E 1 47 ? -11.85242 -2.46780 -125.71997 1.000 63.38986 47 GLU E N 1
ATOM 6499 C CA . GLU E 1 47 ? -11.73118 -2.24203 -127.16121 1.000 64.54771 47 GLU E CA 1
ATOM 6500 C C . GLU E 1 47 ? -12.40266 -0.93992 -127.57969 1.000 65.23435 47 GLU E C 1
ATOM 6501 O O . GLU E 1 47 ? -11.85619 -0.18624 -128.39382 1.000 63.68956 47 GLU E O 1
ATOM 6507 N N . LEU E 1 48 ? -13.59501 -0.66374 -127.04673 1.000 58.26637 48 LEU E N 1
ATOM 6508 C CA . LEU E 1 48 ? -14.28249 0.57517 -127.39600 1.000 56.35444 48 LEU E CA 1
ATOM 6509 C C . LEU E 1 48 ? -13.51817 1.79052 -126.88688 1.000 60.90130 48 LEU E C 1
ATOM 6510 O O . LEU E 1 48 ? -13.45449 2.82202 -127.56871 1.000 52.36995 48 LEU E O 1
ATOM 6515 N N . ARG E 1 49 ? -12.92546 1.68724 -125.69389 1.000 60.91109 49 ARG E N 1
ATOM 6516 C CA . ARG E 1 49 ? -12.11389 2.78724 -125.18409 1.000 57.40440 49 ARG E CA 1
ATOM 6517 C C . ARG E 1 49 ? -10.90467 3.03611 -126.07686 1.000 64.46781 49 ARG E C 1
ATOM 6518 O O . ARG E 1 49 ? -10.56227 4.18897 -126.36357 1.000 66.61184 49 ARG E O 1
ATOM 6526 N N . LYS E 1 50 ? -10.25261 1.96632 -126.53885 1.000 61.67308 50 LYS E N 1
ATOM 6527 C CA . LYS E 1 50 ? -9.12861 2.13326 -127.45691 1.000 65.85638 50 LYS E CA 1
ATOM 6528 C C . LYS E 1 50 ? -9.57752 2.76409 -128.77116 1.000 67.87657 50 LYS E C 1
ATOM 6529 O O . LYS E 1 50 ? -8.90459 3.65607 -129.30622 1.000 63.22507 50 LYS E O 1
ATOM 6531 N N . LEU E 1 51 ? -10.71705 2.31429 -129.30322 1.000 64.71872 51 LEU E N 1
ATOM 6532 C CA . LEU E 1 51 ? -11.21957 2.85848 -130.56078 1.000 59.73179 51 LEU E CA 1
ATOM 6533 C C . LEU E 1 51 ? -11.53381 4.34282 -130.43530 1.000 60.65102 51 LEU E C 1
ATOM 6534 O O . LEU E 1 51 ? -11.25550 5.12367 -131.35297 1.000 57.70733 51 LEU E O 1
ATOM 6539 N N . PHE E 1 52 ? -12.11583 4.75314 -129.30769 1.000 60.03419 52 PHE E N 1
ATOM 6540 C CA . PHE E 1 52 ? -12.41229 6.16535 -129.10915 1.000 52.81819 52 PHE E CA 1
ATOM 6541 C C . PHE E 1 52 ? -11.17218 6.97985 -128.76792 1.000 53.45687 52 PHE E C 1
ATOM 6542 O O . PHE E 1 52 ? -11.16935 8.19680 -128.98196 1.000 55.70214 52 PHE E O 1
ATOM 6550 N N . ASP E 1 53 ? -10.12310 6.34167 -128.24433 1.000 62.39946 53 ASP E N 1
ATOM 6551 C CA . ASP E 1 53 ? -8.85442 7.03966 -128.07333 1.000 64.23453 53 ASP E CA 1
ATOM 6552 C C . ASP E 1 53 ? -8.16454 7.26874 -129.41075 1.000 65.02738 53 ASP E C 1
ATOM 6553 O O . ASP E 1 53 ? -7.49026 8.28888 -129.59283 1.000 70.39501 53 ASP E O 1
ATOM 6558 N N . ILE E 1 54 ? -8.31764 6.33711 -130.35276 1.000 67.12504 54 ILE E N 1
ATOM 6559 C CA . ILE E 1 54 ? -7.75428 6.53134 -131.68687 1.000 57.44625 54 ILE E CA 1
ATOM 6560 C C . ILE E 1 54 ? -8.56144 7.57242 -132.45463 1.000 59.87637 54 ILE E C 1
ATOM 6561 O O . ILE E 1 54 ? -8.03986 8.61928 -132.85548 1.000 70.58558 54 ILE E O 1
ATOM 6566 N N . ARG E 1 55 ? -9.84802 7.29887 -132.66802 1.000 63.20035 55 ARG E N 1
ATOM 6567 C CA . ARG E 1 55 ? -10.74019 8.21375 -133.36722 1.000 59.64649 55 ARG E CA 1
ATOM 6568 C C . ARG E 1 55 ? -11.71628 8.82022 -132.37118 1.000 56.46047 55 ARG E C 1
ATOM 6569 O O . ARG E 1 55 ? -12.48997 8.07963 -131.74651 1.000 50.51725 55 ARG E O 1
ATOM 6577 N N . PRO E 1 56 ? -11.72604 10.14498 -132.18846 1.000 57.24962 56 PRO E N 1
ATOM 6578 C CA . PRO E 1 56 ? -12.54905 10.73113 -131.11907 1.000 52.19589 56 PRO E CA 1
ATOM 6579 C C . PRO E 1 56 ? -14.03464 10.80819 -131.42989 1.000 58.37013 56 PRO E C 1
ATOM 6580 O O . PRO E 1 56 ? -14.83528 10.89166 -130.48853 1.000 58.14093 56 PRO E O 1
ATOM 6584 N N . ILE E 1 57 ? -14.43373 10.79024 -132.69889 1.000 47.46422 57 ILE E N 1
ATOM 6585 C CA . ILE E 1 57 ? -15.83033 10.95533 -133.08931 1.000 55.66069 57 ILE E CA 1
ATOM 6586 C C . ILE E 1 57 ? -16.23589 9.75931 -133.93855 1.000 55.10924 57 ILE E C 1
ATOM 6587 O O . ILE E 1 57 ? -15.71076 9.56886 -135.04229 1.000 57.10328 57 ILE E O 1
ATOM 6592 N N . TRP E 1 58 ? -17.17691 8.96622 -133.43271 1.000 48.35929 58 TRP E N 1
ATOM 6593 C CA . TRP E 1 58 ? -17.63915 7.76138 -134.10234 1.000 54.34402 58 TRP E CA 1
ATOM 6594 C C . TRP E 1 58 ? -19.13694 7.83715 -134.36718 1.000 56.55792 58 TRP E C 1
ATOM 6595 O O . TRP E 1 58 ? -19.86148 8.63059 -133.76021 1.000 56.55304 58 TRP E O 1
ATOM 6606 N N . SER E 1 59 ? -19.59183 6.98989 -135.28457 1.000 54.43175 59 SER E N 1
ATOM 6607 C CA . SER E 1 59 ? -21.00698 6.76076 -135.52422 1.000 51.18949 59 SER E CA 1
ATOM 6608 C C . SER E 1 59 ? -21.37209 5.35247 -135.07230 1.000 52.98673 59 SER E C 1
ATOM 6609 O O . SER E 1 59 ? -20.50563 4.49410 -134.88282 1.000 52.99406 59 SER E O 1
ATOM 6612 N N . ARG E 1 60 ? -22.67487 5.12328 -134.89528 1.000 57.28554 60 ARG E N 1
ATOM 6613 C CA . ARG E 1 60 ? -23.13559 3.83244 -134.39142 1.000 59.09516 60 ARG E CA 1
ATOM 6614 C C . ARG E 1 60 ? -22.79036 2.70691 -135.35928 1.000 57.77405 60 ARG E C 1
ATOM 6615 O O . ARG E 1 60 ? -22.25772 1.66628 -134.95583 1.000 58.24776 60 ARG E O 1
ATOM 6623 N N . ASN E 1 61 ? -23.08436 2.89981 -136.64716 1.000 60.09796 61 ASN E N 1
ATOM 6624 C CA . ASN E 1 61 ? -22.78911 1.86436 -137.63118 1.000 52.83661 61 ASN E CA 1
ATOM 6625 C C . ASN E 1 61 ? -21.29034 1.70728 -137.85321 1.000 54.83656 61 ASN E C 1
ATOM 6626 O O . ASN E 1 61 ? -20.82083 0.59704 -138.12845 1.000 56.38267 61 ASN E O 1
ATOM 6631 N N . ALA E 1 62 ? -20.52629 2.79661 -137.74060 1.000 50.73843 62 ALA E N 1
ATOM 6632 C CA . ALA E 1 62 ? -19.07562 2.68992 -137.85561 1.000 53.60301 62 ALA E CA 1
ATOM 6633 C C . ALA E 1 62 ? -18.49471 1.87366 -136.70896 1.000 65.37607 62 ALA E C 1
ATOM 6634 O O . ALA E 1 62 ? -17.56368 1.08398 -136.90684 1.000 62.33328 62 ALA E O 1
ATOM 6636 N N . VAL E 1 63 ? -19.03434 2.04979 -135.50100 1.000 59.56582 63 VAL E N 1
ATOM 6637 C CA . VAL E 1 63 ? -18.56770 1.27390 -134.35709 1.000 52.42298 63 VAL E CA 1
ATOM 6638 C C . VAL E 1 63 ? -18.99100 -0.18345 -134.49365 1.000 61.60639 63 VAL E C 1
ATOM 6639 O O . VAL E 1 63 ? -18.19821 -1.10079 -134.24646 1.000 56.10919 63 VAL E O 1
ATOM 6643 N N . LYS E 1 64 ? -20.24016 -0.42155 -134.90325 1.000 59.37956 64 LYS E N 1
ATOM 6644 C CA . LYS E 1 64 ? -20.73334 -1.78558 -135.05295 1.000 59.06602 64 LYS E CA 1
ATOM 6645 C C . LYS E 1 64 ? -20.02381 -2.54455 -136.16667 1.000 66.13196 64 LYS E C 1
ATOM 6646 O O . LYS E 1 64 ? -20.10380 -3.77676 -136.20626 1.000 66.46665 64 LYS E O 1
ATOM 6652 N N . ALA E 1 65 ? -19.33581 -1.84434 -137.06845 1.000 59.41029 65 ALA E N 1
ATOM 6653 C CA . ALA E 1 65 ? -18.58148 -2.47567 -138.14151 1.000 72.01449 65 ALA E CA 1
ATOM 6654 C C . ALA E 1 65 ? -17.10015 -2.61329 -137.80769 1.000 72.70071 65 ALA E C 1
ATOM 6655 O O . ALA E 1 65 ? -16.28162 -2.80436 -138.71348 1.000 77.63061 65 ALA E O 1
ATOM 6657 N N . ASN E 1 66 ? -16.73955 -2.51997 -136.52806 1.000 66.42031 66 ASN E N 1
ATOM 6658 C CA . ASN E 1 66 ? -15.34543 -2.64212 -136.12093 1.000 67.80553 66 ASN E CA 1
ATOM 6659 C C . ASN E 1 66 ? -15.20704 -3.57392 -134.92335 1.000 75.38844 66 ASN E C 1
ATOM 6660 O O . ASN E 1 66 ? -14.16911 -4.22144 -134.75159 1.000 85.22849 66 ASN E O 1
ATOM 6665 N N . ILE E 1 67 ? -16.24301 -3.64873 -134.08997 1.000 72.52814 67 ILE E N 1
ATOM 6666 C CA . ILE E 1 67 ? -16.26264 -4.55248 -132.94807 1.000 72.61659 67 ILE E CA 1
ATOM 6667 C C . ILE E 1 67 ? -17.60964 -5.25705 -132.90054 1.000 73.66868 67 ILE E C 1
ATOM 6668 O O . ILE E 1 67 ? -18.64421 -4.69061 -133.26774 1.000 72.01296 67 ILE E O 1
ATOM 6673 N N . SER E 1 68 ? -17.58984 -6.50604 -132.44129 1.000 66.99386 68 SER E N 1
ATOM 6674 C CA . SER E 1 68 ? -18.79686 -7.30771 -132.27501 1.000 71.79915 68 SER E CA 1
ATOM 6675 C C . SER E 1 68 ? -19.24763 -7.19131 -130.82357 1.000 65.57002 68 SER E C 1
ATOM 6676 O O . SER E 1 68 ? -18.56267 -7.66911 -129.91332 1.000 72.80434 68 SER E O 1
ATOM 6679 N N . VAL E 1 69 ? -20.39604 -6.55514 -130.61016 1.000 62.41442 69 VAL E N 1
ATOM 6680 C CA . VAL E 1 69 ? -20.92440 -6.31260 -129.27324 1.000 68.26059 69 VAL E CA 1
ATOM 6681 C C . VAL E 1 69 ? -22.43744 -6.47832 -129.31298 1.000 59.19667 69 VAL E C 1
ATOM 6682 O O . VAL E 1 69 ? -23.08817 -6.10578 -130.29522 1.000 65.38690 69 VAL E O 1
ATOM 6686 N N . HIS E 1 70 ? -22.99208 -7.05810 -128.25310 1.000 63.06939 70 HIS E N 1
ATOM 6687 C CA . HIS E 1 70 ? -24.43610 -7.20054 -128.15893 1.000 70.13955 70 HIS E CA 1
ATOM 6688 C C . HIS E 1 70 ? -25.09057 -5.82053 -128.13243 1.000 64.86137 70 HIS E C 1
ATOM 6689 O O . HIS E 1 70 ? -24.55849 -4.89361 -127.50921 1.000 63.72927 70 HIS E O 1
ATOM 6696 N N . PRO E 1 71 ? -26.23292 -5.64365 -128.80451 1.000 64.99190 71 PRO E N 1
ATOM 6697 C CA . PRO E 1 71 ? -26.85301 -4.30684 -128.84627 1.000 63.79175 71 PRO E CA 1
ATOM 6698 C C . PRO E 1 71 ? -27.23237 -3.76818 -127.47805 1.000 65.34556 71 PRO E C 1
ATOM 6699 O O . PRO E 1 71 ? -27.03833 -2.57475 -127.21131 1.000 66.74096 71 PRO E O 1
ATOM 6703 N N . ASP E 1 72 ? -27.77304 -4.61634 -126.59984 1.000 71.95396 72 ASP E N 1
ATOM 6704 C CA . ASP E 1 72 ? -28.15442 -4.15465 -125.26945 1.000 65.65624 72 ASP E CA 1
ATOM 6705 C C . ASP E 1 72 ? -26.94219 -3.72220 -124.45551 1.000 66.76705 72 ASP E C 1
ATOM 6706 O O . ASP E 1 72 ? -27.03629 -2.78197 -123.65819 1.000 69.66384 72 ASP E O 1
ATOM 6711 N N . LYS E 1 73 ? -25.80133 -4.38964 -124.63995 1.000 60.78113 73 LYS E N 1
ATOM 6712 C CA . LYS E 1 73 ? -24.58636 -3.97307 -123.94862 1.000 59.05570 73 LYS E CA 1
ATOM 6713 C C . LYS E 1 73 ? -24.03729 -2.67850 -124.53455 1.000 62.64559 73 LYS E C 1
ATOM 6714 O O . LYS E 1 73 ? -23.54569 -1.81631 -123.79697 1.000 59.12333 73 LYS E O 1
ATOM 6720 N N . LEU E 1 74 ? -24.11743 -2.52292 -125.85875 1.000 58.36164 74 LEU E N 1
ATOM 6721 C CA . LEU E 1 74 ? -23.62132 -1.30674 -126.49509 1.000 57.43243 74 LEU E CA 1
ATOM 6722 C C . LEU E 1 74 ? -24.45943 -0.09601 -126.10424 1.000 63.23144 74 LEU E C 1
ATOM 6723 O O . LEU E 1 74 ? -23.92730 1.01002 -125.94638 1.000 57.06693 74 LEU E O 1
ATOM 6728 N N . LYS E 1 75 ? -25.77121 -0.28713 -125.93698 1.000 57.61389 75 LYS E N 1
ATOM 6729 C CA . LYS E 1 75 ? -26.64587 0.81497 -125.55177 1.000 60.30259 75 LYS E CA 1
ATOM 6730 C C . LYS E 1 75 ? -26.31455 1.36228 -124.16959 1.000 70.34785 75 LYS E C 1
ATOM 6731 O O . LYS E 1 75 ? -26.72348 2.48220 -123.84408 1.000 71.48889 75 LYS E O 1
ATOM 6733 N N . VAL E 1 76 ? -25.58889 0.60157 -123.35209 1.000 63.35852 76 VAL E N 1
ATOM 6734 C CA . VAL E 1 76 ? -25.17945 1.05208 -122.02731 1.000 60.10346 76 VAL E CA 1
ATOM 6735 C C . VAL E 1 76 ? -23.73496 1.53038 -122.10001 1.000 62.22002 76 VAL E C 1
ATOM 6736 O O . VAL E 1 76 ? -23.34274 2.47625 -121.40645 1.000 66.29304 76 VAL E O 1
ATOM 6740 N N . LEU E 1 77 ? -22.93862 0.88910 -122.95858 1.000 57.67889 77 LEU E N 1
ATOM 6741 C CA . LEU E 1 77 ? -21.52125 1.22473 -123.04501 1.000 61.76334 77 LEU E CA 1
ATOM 6742 C C . LEU E 1 77 ? -21.30405 2.58628 -123.69407 1.000 56.44412 77 LEU E C 1
ATOM 6743 O O . LEU E 1 77 ? -20.43488 3.35127 -123.26032 1.000 50.56834 77 LEU E O 1
ATOM 6748 N N . LEU E 1 78 ? -22.07767 2.90582 -124.73327 1.000 54.63050 78 LEU E N 1
ATOM 6749 C CA . LEU E 1 78 ? -21.87592 4.16722 -125.44579 1.000 56.86004 78 LEU E CA 1
ATOM 6750 C C . LEU E 1 78 ? -22.05994 5.39334 -124.55737 1.000 60.19814 78 LEU E C 1
ATOM 6751 O O . LEU E 1 78 ? -21.18309 6.27507 -124.57841 1.000 55.48085 78 LEU E O 1
ATOM 6756 N N . PRO E 1 79 ? -23.13608 5.52956 -123.76900 1.000 52.59412 79 PRO E N 1
ATOM 6757 C CA . PRO E 1 79 ? -23.25415 6.72256 -122.91260 1.000 58.66655 79 PRO E CA 1
ATOM 6758 C C . PRO E 1 79 ? -22.18989 6.80689 -121.83269 1.000 54.24575 79 PRO E C 1
ATOM 6759 O O . PRO E 1 79 ? -21.95866 7.90021 -121.30139 1.000 47.96075 79 PRO E O 1
ATOM 6763 N N . PHE E 1 80 ? -21.53817 5.69512 -121.48983 1.000 52.10076 80 PHE E N 1
ATOM 6764 C CA . PHE E 1 80 ? -20.47582 5.71622 -120.49318 1.000 55.96596 80 PHE E CA 1
ATOM 6765 C C . PHE E 1 80 ? -19.14764 6.20030 -121.06059 1.000 57.59232 80 PHE E C 1
ATOM 6766 O O . PHE E 1 80 ? -18.30731 6.69416 -120.30052 1.000 54.05711 80 PHE E O 1
ATOM 6774 N N . ILE E 1 81 ? -18.94456 6.08337 -122.36925 1.000 58.88727 81 ILE E N 1
ATOM 6775 C CA . ILE E 1 81 ? -17.67455 6.42481 -122.99470 1.000 52.55418 81 ILE E CA 1
ATOM 6776 C C . ILE E 1 81 ? -17.73803 7.76783 -123.71131 1.000 53.04546 81 ILE E C 1
ATOM 6777 O O . ILE E 1 81 ? -16.76897 8.52725 -123.69413 1.000 51.78230 81 ILE E O 1
ATOM 6782 N N . ALA E 1 82 ? -18.86751 8.08075 -124.34218 1.000 57.46816 82 ALA E N 1
ATOM 6783 C CA . ALA E 1 82 ? -18.97232 9.25844 -125.18955 1.000 59.66685 82 ALA E CA 1
ATOM 6784 C C . ALA E 1 82 ? -20.28396 9.97964 -124.91297 1.000 53.81733 82 ALA E C 1
ATOM 6785 O O . ALA E 1 82 ? -21.17749 9.46045 -124.23867 1.000 54.16964 82 ALA E O 1
ATOM 6787 N N . TYR E 1 83 ? -20.38824 11.19535 -125.44280 1.000 57.72649 83 TYR E N 1
ATOM 6788 C CA . TYR E 1 83 ? -21.62178 11.96537 -125.41022 1.000 59.21545 83 TYR E CA 1
ATOM 6789 C C . TYR E 1 83 ? -22.18659 12.10281 -126.81921 1.000 54.95293 83 TYR E C 1
ATOM 6790 O O . TYR E 1 83 ? -21.50197 11.85773 -127.81668 1.000 56.08489 83 TYR E O 1
ATOM 6799 N N . TYR E 1 84 ? -23.45420 12.49923 -126.88792 1.000 53.49111 84 TYR E N 1
ATOM 6800 C CA . TYR E 1 84 ? -24.21792 12.50811 -128.12855 1.000 62.57181 84 TYR E CA 1
ATOM 6801 C C . TYR E 1 84 ? -24.46247 13.93975 -128.58609 1.000 62.35888 84 TYR E C 1
ATOM 6802 O O . TYR E 1 84 ? -24.99614 14.75688 -127.82810 1.000 60.29287 84 TYR E O 1
ATOM 6811 N N . MET E 1 85 ? -24.07492 14.23577 -129.82471 1.000 66.04703 85 MET E N 1
ATOM 6812 C CA . MET E 1 85 ? -24.34809 15.53556 -130.42219 1.000 59.98929 85 MET E CA 1
ATOM 6813 C C . MET E 1 85 ? -25.74221 15.53454 -131.03638 1.000 62.79486 85 MET E C 1
ATOM 6814 O O . MET E 1 85 ? -26.09684 14.62242 -131.78997 1.000 56.56638 85 MET E O 1
ATOM 6819 N N . ILE E 1 86 ? -26.53189 16.55635 -130.71583 1.000 65.37301 86 ILE E N 1
ATOM 6820 C CA . ILE E 1 86 ? -27.90656 16.63499 -131.18976 1.000 63.57384 86 ILE E CA 1
ATOM 6821 C C . ILE E 1 86 ? -28.09635 17.66335 -132.30133 1.000 62.02038 86 ILE E C 1
ATOM 6822 O O . ILE E 1 86 ? -29.04815 17.52826 -133.08629 1.000 58.55266 86 ILE E O 1
ATOM 6827 N N . THR E 1 87 ? -27.23347 18.67398 -132.40121 1.000 59.16561 87 THR E N 1
ATOM 6828 C CA . THR E 1 87 ? -27.28626 19.64374 -133.48608 1.000 58.19765 87 THR E CA 1
ATOM 6829 C C . THR E 1 87 ? -25.86700 19.96679 -133.92957 1.000 62.58591 87 THR E C 1
ATOM 6830 O O . THR E 1 87 ? -24.89302 19.66704 -133.23456 1.000 57.08686 87 THR E O 1
ATOM 6834 N N . GLY E 1 88 ? -25.76030 20.58591 -135.10213 1.000 66.75375 88 GLY E N 1
ATOM 6835 C CA . GLY E 1 88 ? -24.48257 21.00801 -135.62254 1.000 64.55212 88 GLY E CA 1
ATOM 6836 C C . GLY E 1 88 ? -23.95063 20.08894 -136.70280 1.000 54.41440 88 GLY E C 1
ATOM 6837 O O . GLY E 1 88 ? -24.62921 19.16216 -137.15697 1.000 52.97718 88 GLY E O 1
ATOM 6838 N N . PRO E 1 89 ? -22.70873 20.33151 -137.13455 1.000 54.74216 89 PRO E N 1
ATOM 6839 C CA . PRO E 1 89 ? -22.12988 19.52156 -138.21884 1.000 53.74896 89 PRO E CA 1
ATOM 6840 C C . PRO E 1 89 ? -21.72738 18.11875 -137.79598 1.000 66.73812 89 PRO E C 1
ATOM 6841 O O . PRO E 1 89 ? -21.35914 17.31788 -138.66511 1.000 57.36555 89 PRO E O 1
ATOM 6845 N N . TRP E 1 90 ? -21.77477 17.79598 -136.50303 1.000 61.56178 90 TRP E N 1
ATOM 6846 C CA . TRP E 1 90 ? -21.40929 16.47457 -136.00674 1.000 50.93099 90 TRP E CA 1
ATOM 6847 C C . TRP E 1 90 ? -22.60032 15.77124 -135.36517 1.000 55.67744 90 TRP E C 1
ATOM 6848 O O . TRP E 1 90 ? -22.43049 14.95159 -134.46094 1.000 55.41364 90 TRP E O 1
ATOM 6859 N N . ARG E 1 91 ? -23.80967 16.08127 -135.82482 1.000 56.23598 91 ARG E N 1
ATOM 6860 C CA . ARG E 1 91 ? -25.00757 15.52604 -135.21528 1.000 54.65972 91 ARG E CA 1
ATOM 6861 C C . ARG E 1 91 ? -25.08065 14.01585 -135.43021 1.000 58.18478 91 ARG E C 1
ATOM 6862 O O . ARG E 1 91 ? -24.48919 13.45952 -136.36051 1.000 65.07743 91 ARG E O 1
ATOM 6870 N N . SER E 1 92 ? -25.81647 13.35399 -134.53555 1.000 61.39064 92 SER E N 1
ATOM 6871 C CA . SER E 1 92 ? -26.01513 11.90485 -134.54228 1.000 61.79741 92 SER E CA 1
ATOM 6872 C C . SER E 1 92 ? -24.70696 11.13273 -134.39837 1.000 58.75963 92 SER E C 1
ATOM 6873 O O . SER E 1 92 ? -24.64633 9.94331 -134.72610 1.000 65.52195 92 SER E O 1
ATOM 6876 N N . LEU E 1 93 ? -23.65653 11.78216 -133.90402 1.000 47.06277 93 LEU E N 1
ATOM 6877 C CA . LEU E 1 93 ? -22.36177 11.15027 -133.70966 1.000 45.09125 93 LEU E CA 1
ATOM 6878 C C . LEU E 1 93 ? -22.01147 11.12724 -132.22789 1.000 60.77180 93 LEU E C 1
ATOM 6879 O O . LEU E 1 93 ? -22.47692 11.96430 -131.44835 1.000 62.87300 93 LEU E O 1
ATOM 6884 N N . TRP E 1 94 ? -21.18651 10.15683 -131.84659 1.000 58.20084 94 TRP E N 1
ATOM 6885 C CA . TRP E 1 94 ? -20.72641 10.00812 -130.47291 1.000 53.99371 94 TRP E CA 1
ATOM 6886 C C . TRP E 1 94 ? -19.30875 10.55143 -130.35595 1.000 55.97202 94 TRP E C 1
ATOM 6887 O O . TRP E 1 94 ? -18.42231 10.15750 -131.12125 1.000 62.97354 94 TRP E O 1
ATOM 6898 N N . ILE E 1 95 ? -19.10035 11.45333 -129.40018 1.000 60.73734 95 ILE E N 1
ATOM 6899 C CA . ILE E 1 95 ? -17.84288 12.17630 -129.25074 1.000 60.12875 95 ILE E CA 1
ATOM 6900 C C . ILE E 1 95 ? -17.24723 11.84720 -127.88991 1.000 58.28743 95 ILE E C 1
ATOM 6901 O O . ILE E 1 95 ? -17.95677 11.86293 -126.87733 1.000 62.76736 95 ILE E O 1
ATOM 6906 N N . ARG E 1 96 ? -15.94583 11.55948 -127.87263 1.000 61.59903 96 ARG E N 1
ATOM 6907 C CA . ARG E 1 96 ? -15.24460 11.25106 -126.63285 1.000 58.34210 96 ARG E CA 1
ATOM 6908 C C . ARG E 1 96 ? -15.39012 12.38669 -125.62699 1.000 63.72917 96 ARG E C 1
ATOM 6909 O O . ARG E 1 96 ? -15.37700 13.56662 -125.98939 1.000 60.89787 96 ARG E O 1
ATOM 6917 N N . PHE E 1 97 ? -15.52899 12.02090 -124.35362 1.000 55.62551 97 PHE E N 1
ATOM 6918 C CA . PHE E 1 97 ? -15.66362 13.01852 -123.30100 1.000 56.92545 97 PHE E CA 1
ATOM 6919 C C . PHE E 1 97 ? -14.39652 13.85749 -123.19732 1.000 57.06477 97 PHE E C 1
ATOM 6920 O O . PHE E 1 97 ? -13.27942 13.33362 -123.22051 1.000 53.60343 97 PHE E O 1
ATOM 6928 N N . GLY E 1 98 ? -14.57760 15.17185 -123.08581 1.000 54.84137 98 GLY E N 1
ATOM 6929 C CA . GLY E 1 98 ? -13.46732 16.09698 -123.03028 1.000 51.63176 98 GLY E CA 1
ATOM 6930 C C . GLY E 1 98 ? -12.95070 16.56238 -124.37378 1.000 54.50217 98 GLY E C 1
ATOM 6931 O O . GLY E 1 98 ? -11.95931 17.30229 -124.41395 1.000 59.10866 98 GLY E O 1
ATOM 6932 N N . TYR E 1 99 ? -13.58367 16.15707 -125.47107 1.000 55.84724 99 TYR E N 1
ATOM 6933 C CA . TYR E 1 99 ? -13.17344 16.54307 -126.81508 1.000 53.13478 99 TYR E CA 1
ATOM 6934 C C . TYR E 1 99 ? -14.22173 17.47928 -127.39990 1.000 57.28858 99 TYR E C 1
ATOM 6935 O O . TYR E 1 99 ? -15.38459 17.09261 -127.56062 1.000 59.44222 99 TYR E O 1
ATOM 6944 N N . ASP E 1 100 ? -13.81003 18.70403 -127.71324 1.000 62.79108 100 ASP E N 1
ATOM 6945 C CA . ASP E 1 100 ? -14.69851 19.68797 -128.31918 1.000 56.93753 100 ASP E CA 1
ATOM 6946 C C . ASP E 1 100 ? -14.34124 19.84730 -129.78938 1.000 56.39982 100 ASP E C 1
ATOM 6947 O O . ASP E 1 100 ? -13.29397 20.43465 -130.10497 1.000 52.46151 100 ASP E O 1
ATOM 6952 N N . PRO E 1 101 ? -15.16092 19.34707 -130.71907 1.000 51.84289 101 PRO E N 1
ATOM 6953 C CA . PRO E 1 101 ? -14.83678 19.51246 -132.14471 1.000 59.41520 101 PRO E CA 1
ATOM 6954 C C . PRO E 1 101 ? -14.86706 20.95666 -132.60503 1.000 57.48781 101 PRO E C 1
ATOM 6955 O O . PRO E 1 101 ? -14.24472 21.27686 -133.62513 1.000 57.41149 101 PRO E O 1
ATOM 6959 N N . ARG E 1 102 ? -15.56429 21.83671 -131.88638 1.000 56.58578 102 ARG E N 1
ATOM 6960 C CA . ARG E 1 102 ? -15.61783 23.25176 -132.22893 1.000 57.73940 102 ARG E CA 1
ATOM 6961 C C . ARG E 1 102 ? -14.33217 23.99091 -131.88906 1.000 56.37210 102 ARG E C 1
ATOM 6962 O O . ARG E 1 102 ? -14.25430 25.20238 -132.12200 1.000 56.74371 102 ARG E O 1
ATOM 6970 N N . LYS E 1 103 ? -13.33056 23.29713 -131.34578 1.000 56.45452 103 LYS E N 1
ATOM 6971 C CA . LYS E 1 103 ? -12.03874 23.89560 -131.04113 1.000 63.03953 103 LYS E CA 1
ATOM 6972 C C . LYS E 1 103 ? -10.88646 23.11284 -131.65859 1.000 61.15165 103 LYS E C 1
ATOM 6973 O O . LYS E 1 103 ? -9.72182 23.44002 -131.40134 1.000 67.16492 103 LYS E O 1
ATOM 6979 N N . ASN E 1 104 ? -11.17747 22.09522 -132.46054 1.000 48.42187 104 ASN E N 1
ATOM 6980 C CA . ASN E 1 104 ? -10.15221 21.27866 -133.10720 1.000 57.71478 104 ASN E CA 1
ATOM 6981 C C . ASN E 1 104 ? -10.43925 21.22980 -134.60062 1.000 65.66878 104 ASN E C 1
ATOM 6982 O O . ASN E 1 104 ? -11.40613 20.55898 -135.01844 1.000 73.41933 104 ASN E O 1
ATOM 6987 N N . PRO E 1 105 ? -9.65006 21.91323 -135.43327 1.000 66.11058 105 PRO E N 1
ATOM 6988 C CA . PRO E 1 105 ? -9.91562 21.87840 -136.88148 1.000 65.07237 105 PRO E CA 1
ATOM 6989 C C . PRO E 1 105 ? -9.78403 20.49217 -137.48661 1.000 66.79881 105 PRO E C 1
ATOM 6990 O O . PRO E 1 105 ? -10.41353 20.21460 -138.51621 1.000 67.56760 105 PRO E O 1
ATOM 6994 N N . ASP E 1 106 ? -8.98584 19.61118 -136.87602 1.000 66.99208 106 ASP E N 1
ATOM 6995 C CA . ASP E 1 106 ? -8.87018 18.24238 -137.37058 1.000 64.33663 106 ASP E CA 1
ATOM 6996 C C . ASP E 1 106 ? -10.23356 17.56559 -137.43436 1.000 63.62928 106 ASP E C 1
ATOM 6997 O O . ASP E 1 106 ? -10.51546 16.79837 -138.36575 1.000 68.67171 106 ASP E O 1
ATOM 7002 N N . ALA E 1 107 ? -11.11129 17.87953 -136.47715 1.000 55.32529 107 ALA E N 1
ATOM 7003 C CA . ALA E 1 107 ? -12.44522 17.29435 -136.39421 1.000 60.73454 107 ALA E CA 1
ATOM 7004 C C . ALA E 1 107 ? -13.25018 17.55571 -137.66044 1.000 55.30538 107 ALA E C 1
ATOM 7005 O O . ALA E 1 107 ? -14.33714 16.99403 -137.83993 1.000 51.75931 107 ALA E O 1
ATOM 7007 N N . LYS E 1 108 ? -12.72167 18.41506 -138.53739 1.000 59.10781 108 LYS E N 1
ATOM 7008 C CA . LYS E 1 108 ? -13.33964 18.62225 -139.84032 1.000 65.36128 108 LYS E CA 1
ATOM 7009 C C . LYS E 1 108 ? -13.53230 17.30277 -140.57510 1.000 59.95169 108 LYS E C 1
ATOM 7010 O O . LYS E 1 108 ? -14.56630 17.08579 -141.21782 1.000 54.65702 108 LYS E O 1
ATOM 7016 N N . ILE E 1 109 ? -12.55677 16.39518 -140.47385 1.000 55.63822 109 ILE E N 1
ATOM 7017 C CA . ILE E 1 109 ? -12.66213 15.12827 -141.18963 1.000 58.64861 109 ILE E CA 1
ATOM 7018 C C . ILE E 1 109 ? -13.66447 14.17631 -140.55626 1.000 64.05810 109 ILE E C 1
ATOM 7019 O O . ILE E 1 109 ? -13.92414 13.10558 -141.11643 1.000 56.86968 109 ILE E O 1
ATOM 7024 N N . TYR E 1 110 ? -14.24275 14.53952 -139.41137 1.000 62.82923 110 TYR E N 1
ATOM 7025 C CA . TYR E 1 110 ? -15.22888 13.71057 -138.73222 1.000 55.07901 110 TYR E CA 1
ATOM 7026 C C . TYR E 1 110 ? -16.64961 14.23886 -138.88366 1.000 59.55483 110 TYR E C 1
ATOM 7027 O O . TYR E 1 110 ? -17.55311 13.75896 -138.19202 1.000 65.60703 110 TYR E O 1
ATOM 7036 N N . GLN E 1 111 ? -16.86930 15.20978 -139.76604 1.000 62.46654 111 GLN E N 1
ATOM 7037 C CA . GLN E 1 111 ? -18.19722 15.78053 -139.92723 1.000 60.08082 111 GLN E CA 1
ATOM 7038 C C . GLN E 1 111 ? -19.12023 14.80295 -140.65235 1.000 60.78543 111 GLN E C 1
ATOM 7039 O O . GLN E 1 111 ? -18.67873 13.87527 -141.33646 1.000 66.05535 111 GLN E O 1
ATOM 7045 N N . VAL E 1 112 ? -20.42393 15.02522 -140.49345 1.000 59.42377 112 VAL E N 1
ATOM 7046 C CA . VAL E 1 112 ? -21.44360 14.10507 -140.98265 1.000 60.78700 112 VAL E CA 1
ATOM 7047 C C . VAL E 1 112 ? -22.01037 14.62534 -142.29662 1.000 61.70587 112 VAL E C 1
ATOM 7048 O O . VAL E 1 112 ? -22.00836 15.83128 -142.57294 1.000 60.37458 112 VAL E O 1
ATOM 7052 N N . LEU E 1 113 ? -22.48967 13.69738 -143.12299 1.000 62.06300 113 LEU E N 1
ATOM 7053 C CA . LEU E 1 113 ? -23.14530 14.01938 -144.38225 1.000 58.20936 113 LEU E CA 1
ATOM 7054 C C . LEU E 1 113 ? -24.28160 13.03552 -144.60889 1.000 61.96604 113 LEU E C 1
ATOM 7055 O O . LEU E 1 113 ? -24.07568 11.81968 -144.54104 1.000 62.55541 113 LEU E O 1
ATOM 7060 N N . ASP E 1 114 ? -25.47427 13.56124 -144.87372 1.000 65.38513 114 ASP E N 1
ATOM 7061 C CA . ASP E 1 114 ? -26.63124 12.73284 -145.17850 1.000 66.69143 114 ASP E CA 1
ATOM 7062 C C . ASP E 1 114 ? -26.71499 12.49401 -146.68022 1.000 72.98260 114 ASP E C 1
ATOM 7063 O O . ASP E 1 114 ? -26.38038 13.37128 -147.48165 1.000 77.93457 114 ASP E O 1
ATOM 7068 N N . PHE E 1 115 ? -27.15117 11.29381 -147.05693 1.000 77.36072 115 PHE E N 1
ATOM 7069 C CA . PHE E 1 115 ? -27.23304 10.90788 -148.46359 1.000 77.08658 115 PHE E CA 1
ATOM 7070 C C . PHE E 1 115 ? -28.48670 10.07266 -148.67423 1.000 83.75072 115 PHE E C 1
ATOM 7071 O O . PHE E 1 115 ? -28.57485 8.94419 -148.18128 1.000 89.18233 115 PHE E O 1
ATOM 7079 N N . ARG E 1 116 ? -29.44775 10.62466 -149.40596 1.000 80.70146 116 ARG E N 1
ATOM 7080 C CA . ARG E 1 116 ? -30.66355 9.91621 -149.77153 1.000 86.32313 116 ARG E CA 1
ATOM 7081 C C . ARG E 1 116 ? -30.53731 9.34862 -151.18202 1.000 91.48724 116 ARG E C 1
ATOM 7082 O O . ARG E 1 116 ? -29.58690 9.63200 -151.91508 1.000 79.59571 116 ARG E O 1
ATOM 7084 N N . ILE E 1 117 ? -31.51752 8.53401 -151.55668 1.000 87.33835 117 ILE E N 1
ATOM 7085 C CA . ILE E 1 117 ? -31.52791 7.91046 -152.87354 1.000 86.93134 117 ILE E CA 1
ATOM 7086 C C . ILE E 1 117 ? -32.61393 8.53076 -153.74421 1.000 95.39119 117 ILE E C 1
ATOM 7087 O O . ILE E 1 117 ? -33.63434 9.00004 -153.24029 1.000 104.30965 117 ILE E O 1
ATOM 7089 N N . LYS E 1 157 ? -22.02670 -13.57265 -134.61885 1.000 66.02213 157 LYS E N 1
ATOM 7090 C CA . LYS E 1 157 ? -21.43922 -12.33419 -134.12226 1.000 70.75760 157 LYS E CA 1
ATOM 7091 C C . LYS E 1 157 ? -22.34426 -11.14315 -134.42059 1.000 71.07128 157 LYS E C 1
ATOM 7092 O O . LYS E 1 157 ? -23.47287 -11.31042 -134.88334 1.000 68.17322 157 LYS E O 1
ATOM 7098 N N . TYR E 1 158 ? -21.84166 -9.93774 -134.15438 1.000 64.36434 158 TYR E N 1
ATOM 7099 C CA . TYR E 1 158 ? -22.61637 -8.71922 -134.33548 1.000 71.48536 158 TYR E CA 1
ATOM 7100 C C . TYR E 1 158 ? -21.94940 -7.70527 -135.25399 1.000 75.00137 158 TYR E C 1
ATOM 7101 O O . TYR E 1 158 ? -22.54474 -6.65538 -135.52361 1.000 69.54523 158 TYR E O 1
ATOM 7110 N N . LYS E 1 159 ? -20.74257 -7.98083 -135.74159 1.000 72.25401 159 LYS E N 1
ATOM 7111 C CA . LYS E 1 159 ? -20.04985 -7.03177 -136.59814 1.000 67.76999 159 LYS E CA 1
ATOM 7112 C C . LYS E 1 159 ? -20.73382 -6.93226 -137.95991 1.000 74.42508 159 LYS E C 1
ATOM 7113 O O . LYS E 1 159 ? -21.52591 -7.79187 -138.35634 1.000 76.43571 159 LYS E O 1
ATOM 7117 N N . LEU E 1 160 ? -20.41522 -5.85853 -138.67896 1.000 66.07269 160 LEU E N 1
ATOM 7118 C CA . LEU E 1 160 ? -21.00032 -5.57728 -139.98074 1.000 66.36901 160 LEU E CA 1
ATOM 7119 C C . LEU E 1 160 ? -19.89265 -5.30763 -140.99059 1.000 67.26610 160 LEU E C 1
ATOM 7120 O O . LEU E 1 160 ? -18.70894 -5.23941 -140.64850 1.000 70.02476 160 LEU E O 1
ATOM 7125 N N . LYS E 1 161 ? -20.29201 -5.15286 -142.25098 1.000 66.80106 161 LYS E N 1
ATOM 7126 C CA . LYS E 1 161 ? -19.34725 -4.87991 -143.32225 1.000 64.63468 161 LYS E CA 1
ATOM 7127 C C . LYS E 1 161 ? -19.05506 -3.38185 -143.40217 1.000 66.09114 161 LYS E C 1
ATOM 7128 O O . LYS E 1 161 ? -19.63847 -2.56488 -142.68486 1.000 74.98740 161 LYS E O 1
ATOM 7134 N N . ASP E 1 162 ? -18.13372 -3.01448 -144.29481 1.000 70.85285 162 ASP E N 1
ATOM 7135 C CA . ASP E 1 162 ? -17.68183 -1.62978 -144.37362 1.000 73.66944 162 ASP E CA 1
ATOM 7136 C C . ASP E 1 162 ? -18.68764 -0.72399 -145.07177 1.000 73.40726 162 ASP E C 1
ATOM 7137 O O . ASP E 1 162 ? -18.73085 0.47741 -144.78480 1.000 75.39479 162 ASP E O 1
ATOM 7142 N N . SER E 1 163 ? -19.50347 -1.27053 -145.97561 1.000 68.06296 163 SER E N 1
ATOM 7143 C CA . SER E 1 163 ? -20.40765 -0.44805 -146.77203 1.000 72.59135 163 SER E CA 1
ATOM 7144 C C . SER E 1 163 ? -21.48490 0.23995 -145.94228 1.000 78.02755 163 SER E C 1
ATOM 7145 O O . SER E 1 163 ? -22.20402 1.08861 -146.48097 1.000 83.25491 163 SER E O 1
ATOM 7148 N N . VAL E 1 164 ? -21.61691 -0.09804 -144.65441 1.000 78.23850 164 VAL E N 1
ATOM 7149 C CA . VAL E 1 164 ? -22.57480 0.58690 -143.78811 1.000 77.15483 164 VAL E CA 1
ATOM 7150 C C . VAL E 1 164 ? -22.06980 1.93695 -143.31052 1.000 73.02507 164 VAL E C 1
ATOM 7151 O O . VAL E 1 164 ? -22.81947 2.66455 -142.64578 1.000 74.95278 164 VAL E O 1
ATOM 7155 N N . TYR E 1 165 ? -20.82501 2.29901 -143.62560 1.000 66.74693 165 TYR E N 1
ATOM 7156 C CA . TYR E 1 165 ? -20.28447 3.58350 -143.19665 1.000 67.14085 165 TYR E CA 1
ATOM 7157 C C . TYR E 1 165 ? -19.15296 4.05787 -144.10234 1.000 66.01344 165 TYR E C 1
ATOM 7158 O O . TYR E 1 165 ? -18.67786 5.18881 -143.96049 1.000 67.48791 165 TYR E O 1
ATOM 7167 N N . ILE E 1 166 ? -18.71816 3.21572 -145.03711 1.000 57.97485 166 ILE E N 1
ATOM 7168 C CA . ILE E 1 166 ? -17.63440 3.54468 -145.95803 1.000 69.94961 166 ILE E CA 1
ATOM 7169 C C . ILE E 1 166 ? -18.20857 3.67570 -147.36155 1.000 70.65681 166 ILE E C 1
ATOM 7170 O O . ILE E 1 166 ? -18.95481 2.80163 -147.81919 1.000 78.69086 166 ILE E O 1
ATOM 7175 N N . PHE E 1 167 ? -17.86019 4.76531 -148.04068 1.000 68.99875 167 PHE E N 1
ATOM 7176 C CA . PHE E 1 167 ? -18.27462 5.01680 -149.41421 1.000 73.46841 167 PHE E CA 1
ATOM 7177 C C . PHE E 1 167 ? -17.06491 4.89227 -150.33093 1.000 75.98446 167 PHE E C 1
ATOM 7178 O O . PHE E 1 167 ? -16.04589 5.55715 -150.11478 1.000 74.48133 167 PHE E O 1
ATOM 7186 N N . ARG E 1 168 ? -17.18164 4.04383 -151.35052 1.000 79.52548 168 ARG E N 1
ATOM 7187 C CA . ARG E 1 168 ? -16.08974 3.79255 -152.27916 1.000 83.50376 168 ARG E CA 1
ATOM 7188 C C . ARG E 1 168 ? -16.67405 3.51744 -153.65699 1.000 82.69130 168 ARG E C 1
ATOM 7189 O O . ARG E 1 168 ? -17.81412 3.06178 -153.78275 1.000 84.00578 168 ARG E O 1
ATOM 7197 N N . GLU E 1 169 ? -15.89201 3.81346 -154.69077 1.000 89.47926 169 GLU E N 1
ATOM 7198 C CA . GLU E 1 169 ? -16.32724 3.51616 -156.04591 1.000 86.36592 169 GLU E CA 1
ATOM 7199 C C . GLU E 1 169 ? -16.35625 2.01045 -156.27747 1.000 86.97475 169 GLU E C 1
ATOM 7200 O O . GLU E 1 169 ? -15.50753 1.27110 -155.77160 1.000 84.42713 169 GLU E O 1
ATOM 7206 N N . GLY E 1 170 ? -17.33940 1.55972 -157.05454 1.000 81.57592 170 GLY E N 1
ATOM 7207 C CA . GLY E 1 170 ? -17.53264 0.15182 -157.32226 1.000 78.86548 170 GLY E CA 1
ATOM 7208 C C . GLY E 1 170 ? -18.55890 -0.52386 -156.44214 1.000 88.62842 170 GLY E C 1
ATOM 7209 O O . GLY E 1 170 ? -18.76659 -1.73569 -156.58005 1.000 101.38838 170 GLY E O 1
ATOM 7210 N N . ALA E 1 171 ? -19.20292 0.21613 -155.54390 1.000 85.23513 171 ALA E N 1
ATOM 7211 C CA . ALA E 1 171 ? -20.20981 -0.32000 -154.64173 1.000 83.27202 171 ALA E CA 1
ATOM 7212 C C . ALA E 1 171 ? -21.43456 0.58614 -154.66837 1.000 78.83351 171 ALA E C 1
ATOM 7213 O O . ALA E 1 171 ? -21.49494 1.56785 -155.41485 1.000 79.19511 171 ALA E O 1
ATOM 7215 N N . LEU E 1 172 ? -22.42457 0.24462 -153.84359 1.000 83.40859 172 LEU E N 1
ATOM 7216 C CA . LEU E 1 172 ? -23.66161 1.00029 -153.73869 1.000 80.53477 172 LEU E CA 1
ATOM 7217 C C . LEU E 1 172 ? -24.08234 1.05364 -152.27673 1.000 75.89174 172 LEU E C 1
ATOM 7218 O O . LEU E 1 172 ? -23.90503 0.06838 -151.54450 1.000 81.93068 172 LEU E O 1
ATOM 7223 N N . PRO E 1 173 ? -24.62546 2.17993 -151.82383 1.000 78.96538 173 PRO E N 1
ATOM 7224 C CA . PRO E 1 173 ? -25.11272 2.27156 -150.44262 1.000 82.33694 173 PRO E CA 1
ATOM 7225 C C . PRO E 1 173 ? -26.25110 1.29680 -150.20450 1.000 82.13388 173 PRO E C 1
ATOM 7226 O O . PRO E 1 173 ? -27.17137 1.18878 -151.02910 1.000 85.59734 173 PRO E O 1
ATOM 7230 N N . PRO E 1 174 ? -26.22518 0.56414 -149.08719 1.000 84.25842 174 PRO E N 1
ATOM 7231 C CA . PRO E 1 174 ? -27.27950 -0.43810 -148.86109 1.000 80.75317 174 PRO E CA 1
ATOM 7232 C C . PRO E 1 174 ? -28.62496 0.16911 -148.50718 1.000 81.67040 174 PRO E C 1
ATOM 7233 O O . PRO E 1 174 ? -29.65627 -0.29543 -149.00885 1.000 93.55481 174 PRO E O 1
ATOM 7237 N N . TYR E 1 175 ? -28.64991 1.19078 -147.65839 1.000 71.29994 175 TYR E N 1
ATOM 7238 C CA . TYR E 1 175 ? -29.89926 1.80070 -147.23177 1.000 79.87857 175 TYR E CA 1
ATOM 7239 C C . TYR E 1 175 ? -30.28318 2.95277 -148.15567 1.000 88.25930 175 TYR E C 1
ATOM 7240 O O . TYR E 1 175 ? -29.44972 3.51875 -148.86720 1.000 88.81703 175 TYR E O 1
ATOM 7249 N N . ARG E 1 176 ? -31.57489 3.29319 -148.13622 1.000 89.24785 176 ARG E N 1
ATOM 7250 C CA . ARG E 1 176 ? -32.05673 4.41297 -148.93929 1.000 81.22228 176 ARG E CA 1
ATOM 7251 C C . ARG E 1 176 ? -31.46672 5.73038 -148.45380 1.000 90.37900 176 ARG E C 1
ATOM 7252 O O . ARG E 1 176 ? -31.10640 6.59331 -149.26331 1.000 89.04958 176 ARG E O 1
ATOM 7254 N N . GLN E 1 177 ? -31.36429 5.90387 -147.13958 1.000 89.79346 177 GLN E N 1
ATOM 7255 C CA . GLN E 1 177 ? -30.69577 7.04860 -146.54284 1.000 82.73703 177 GLN E CA 1
ATOM 7256 C C . GLN E 1 177 ? -29.48913 6.56181 -145.75182 1.000 86.06941 177 GLN E C 1
ATOM 7257 O O . GLN E 1 177 ? -29.50744 5.47504 -145.16520 1.000 84.99268 177 GLN E O 1
ATOM 7263 N N . MET E 1 178 ? -28.42792 7.36474 -145.75907 1.000 87.34936 178 MET E N 1
ATOM 7264 C CA . MET E 1 178 ? -27.18465 6.99831 -145.10040 1.000 77.51003 178 MET E CA 1
ATOM 7265 C C . MET E 1 178 ? -26.55554 8.22978 -144.46890 1.000 70.79274 178 MET E C 1
ATOM 7266 O O . MET E 1 178 ? -26.75426 9.35682 -144.92990 1.000 80.97410 178 MET E O 1
ATOM 7271 N N . PHE E 1 179 ? -25.79125 7.99748 -143.40525 1.000 70.81581 179 PHE E N 1
ATOM 7272 C CA . PHE E 1 179 ? -25.06745 9.04590 -142.69052 1.000 78.70141 179 PHE E CA 1
ATOM 7273 C C . PHE E 1 179 ? -23.58477 8.69403 -142.73932 1.000 72.72720 179 PHE E C 1
ATOM 7274 O O . PHE E 1 179 ? -23.11448 7.84759 -141.97259 1.000 85.37196 179 PHE E O 1
ATOM 7282 N N . TYR E 1 180 ? -22.85271 9.33777 -143.64108 1.000 57.77484 180 TYR E N 1
ATOM 7283 C CA . TYR E 1 180 ? -21.42979 9.09096 -143.80705 1.000 65.71506 180 TYR E CA 1
ATOM 7284 C C . TYR E 1 180 ? -20.62025 10.10252 -143.00708 1.000 60.15627 180 TYR E C 1
ATOM 7285 O O . TYR E 1 180 ? -21.08025 11.21096 -142.72417 1.000 59.92201 180 TYR E O 1
ATOM 7294 N N . GLN E 1 181 ? -19.40838 9.70533 -142.63682 1.000 55.75639 181 GLN E N 1
ATOM 7295 C CA . GLN E 1 181 ? -18.43218 10.62071 -142.06693 1.000 54.82078 181 GLN E CA 1
ATOM 7296 C C . GLN E 1 181 ? -17.38539 10.94068 -143.12524 1.000 62.96814 181 GLN E C 1
ATOM 7297 O O . GLN E 1 181 ? -17.01879 10.07745 -143.92840 1.000 66.53318 181 GLN E O 1
ATOM 7303 N N . LEU E 1 182 ? -16.91610 12.19188 -143.12702 1.000 60.00725 182 LEU E N 1
ATOM 7304 C CA . LEU E 1 182 ? -16.07303 12.67058 -144.21961 1.000 62.32599 182 LEU E CA 1
ATOM 7305 C C . LEU E 1 182 ? -14.79623 11.85155 -144.36226 1.000 60.87748 182 LEU E C 1
ATOM 7306 O O . LEU E 1 182 ? -14.28007 11.69902 -145.47542 1.000 64.89844 182 LEU E O 1
ATOM 7311 N N . CYS E 1 183 ? -14.27558 11.31251 -143.25856 1.000 63.94903 183 CYS E N 1
ATOM 7312 C CA . CYS E 1 183 ? -13.05464 10.51901 -143.32854 1.000 65.40140 183 CYS E CA 1
ATOM 7313 C C . CYS E 1 183 ? -13.27547 9.16474 -143.98950 1.000 60.74892 183 CYS E C 1
ATOM 7314 O O . CYS E 1 183 ? -12.30056 8.52199 -144.39290 1.000 64.37239 183 CYS E O 1
ATOM 7317 N N . ASP E 1 184 ? -14.52473 8.72035 -144.11538 1.000 58.62025 184 ASP E N 1
ATOM 7318 C CA . ASP E 1 184 ? -14.83597 7.40067 -144.64612 1.000 65.65591 184 ASP E CA 1
ATOM 7319 C C . ASP E 1 184 ? -15.27731 7.43219 -146.10534 1.000 66.92385 184 ASP E C 1
ATOM 7320 O O . ASP E 1 184 ? -15.82643 6.44075 -146.59672 1.000 61.86528 184 ASP E O 1
ATOM 7325 N N . LEU E 1 185 ? -15.05387 8.54212 -146.80714 1.000 62.88612 185 LEU E N 1
ATOM 7326 C CA . LEU E 1 185 ? -15.35078 8.63393 -148.23678 1.000 67.76205 185 LEU E CA 1
ATOM 7327 C C . LEU E 1 185 ? -14.07244 8.29477 -148.99229 1.000 65.69125 185 LEU E C 1
ATOM 7328 O O . LEU E 1 185 ? -13.23743 9.15753 -149.26664 1.000 68.16498 185 LEU E O 1
ATOM 7333 N N . ASN E 1 186 ? -13.91785 7.01499 -149.33516 1.000 66.39624 186 ASN E N 1
ATOM 7334 C CA . ASN E 1 186 ? -12.68154 6.51221 -149.93443 1.000 75.88197 186 ASN E CA 1
ATOM 7335 C C . ASN E 1 186 ? -12.65359 6.77338 -151.44327 1.000 84.38265 186 ASN E C 1
ATOM 7336 O O . ASN E 1 186 ? -12.59283 5.86357 -152.26989 1.000 80.08431 186 ASN E O 1
ATOM 7341 N N . VAL E 1 187 ? -12.70011 8.05692 -151.79203 1.000 80.76099 187 VAL E N 1
ATOM 7342 C CA . VAL E 1 187 ? -12.57664 8.51431 -153.17074 1.000 75.45745 187 VAL E CA 1
ATOM 7343 C C . VAL E 1 187 ? -11.59247 9.67437 -153.19270 1.000 79.42889 187 VAL E C 1
ATOM 7344 O O . VAL E 1 187 ? -11.67601 10.57893 -152.35473 1.000 79.36212 187 VAL E O 1
ATOM 7348 N N . GLU E 1 188 ? -10.65800 9.64292 -154.14602 1.000 86.64383 188 GLU E N 1
ATOM 7349 C CA . GLU E 1 188 ? -9.65158 10.69704 -154.23633 1.000 78.69177 188 GLU E CA 1
ATOM 7350 C C . GLU E 1 188 ? -10.29616 12.05503 -154.48526 1.000 75.72736 188 GLU E C 1
ATOM 7351 O O . GLU E 1 188 ? -9.93238 13.05334 -153.84849 1.000 69.25452 188 GLU E O 1
ATOM 7357 N N . GLU E 1 189 ? -11.25804 12.11034 -155.40786 1.000 70.01959 189 GLU E N 1
ATOM 7358 C CA . GLU E 1 189 ? -11.96130 13.35812 -155.68158 1.000 66.87306 189 GLU E CA 1
ATOM 7359 C C . GLU E 1 189 ? -12.60828 13.90738 -154.41596 1.000 70.75164 189 GLU E C 1
ATOM 7360 O O . GLU E 1 189 ? -12.25976 14.99954 -153.95076 1.000 71.41891 189 GLU E O 1
ATOM 7362 N N . LEU E 1 190 ? -13.53466 13.14018 -153.83019 1.000 73.91561 190 LEU E N 1
ATOM 7363 C CA . LEU E 1 190 ? -14.26010 13.59509 -152.64683 1.000 71.32072 190 LEU E CA 1
ATOM 7364 C C . LEU E 1 190 ? -13.30787 14.10154 -151.56965 1.000 66.77771 190 LEU E C 1
ATOM 7365 O O . LEU E 1 190 ? -13.55293 15.14423 -150.95010 1.000 66.13277 190 LEU E O 1
ATOM 7370 N N . GLN E 1 191 ? -12.20147 13.38617 -151.34921 1.000 63.00112 191 GLN E N 1
ATOM 7371 C CA . GLN E 1 191 ? -11.20669 13.84585 -150.38733 1.000 62.33274 191 GLN E CA 1
ATOM 7372 C C . GLN E 1 191 ? -10.54283 15.14074 -150.83696 1.000 62.22810 191 GLN E C 1
ATOM 7373 O O . GLN E 1 191 ? -10.08743 15.92411 -149.99574 1.000 70.04280 191 GLN E O 1
ATOM 7379 N N . LYS E 1 192 ? -10.47337 15.38695 -152.14755 1.000 65.25445 192 LYS E N 1
ATOM 7380 C CA . LYS E 1 192 ? -9.92385 16.65806 -152.61152 1.000 67.37247 192 LYS E CA 1
ATOM 7381 C C . LYS E 1 192 ? -10.88592 17.81174 -152.34304 1.000 60.88565 192 LYS E C 1
ATOM 7382 O O . LYS E 1 192 ? -10.45282 18.91137 -151.98208 1.000 58.07381 192 LYS E O 1
ATOM 7388 N N . ILE E 1 193 ? -12.19209 17.59074 -152.52763 1.000 55.72744 193 ILE E N 1
ATOM 7389 C CA . ILE E 1 193 ? -13.12844 18.65972 -152.15958 1.000 59.08901 193 ILE E CA 1
ATOM 7390 C C . ILE E 1 193 ? -13.15760 18.84978 -150.64292 1.000 70.91943 193 ILE E C 1
ATOM 7391 O O . ILE E 1 193 ? -13.38505 19.96578 -150.15651 1.000 71.14448 193 ILE E O 1
ATOM 7396 N N . ILE E 1 194 ? -12.92125 17.79030 -149.86982 1.000 68.45378 194 ILE E N 1
ATOM 7397 C CA . ILE E 1 194 ? -12.99151 17.92586 -148.41699 1.000 71.09072 194 ILE E CA 1
ATOM 7398 C C . ILE E 1 194 ? -11.80021 18.71904 -147.88590 1.000 73.07018 194 ILE E C 1
ATOM 7399 O O . ILE E 1 194 ? -11.95096 19.57450 -147.00469 1.000 67.28202 194 ILE E O 1
ATOM 7404 N N . HIS E 1 195 ? -10.60446 18.46552 -148.41870 1.000 66.32646 195 HIS E N 1
ATOM 7405 C CA . HIS E 1 195 ? -9.37176 19.01596 -147.86997 1.000 65.65908 195 HIS E CA 1
ATOM 7406 C C . HIS E 1 195 ? -8.87300 20.24533 -148.62454 1.000 72.63456 195 HIS E C 1
ATOM 7407 O O . HIS E 1 195 ? -7.67212 20.53356 -148.59107 1.000 71.20709 195 HIS E O 1
ATOM 7414 N N . ARG E 1 196 ? -9.76073 20.98329 -149.29428 1.000 77.29035 196 ARG E N 1
ATOM 7415 C CA . ARG E 1 196 ? -9.30280 22.13289 -150.06836 1.000 81.28214 196 ARG E CA 1
ATOM 7416 C C . ARG E 1 196 ? -8.97111 23.33083 -149.18640 1.000 74.91662 196 ARG E C 1
ATOM 7417 O O . ARG E 1 196 ? -8.09076 24.12419 -149.53771 1.000 78.82160 196 ARG E O 1
ATOM 7425 N N . ASN E 1 197 ? -9.65124 23.48207 -148.04946 1.000 76.48415 197 ASN E N 1
ATOM 7426 C CA . ASN E 1 197 ? -9.40334 24.58609 -147.13223 1.000 72.38511 197 ASN E CA 1
ATOM 7427 C C . ASN E 1 197 ? -8.54835 24.17160 -145.94029 1.000 71.15881 197 ASN E C 1
ATOM 7428 O O . ASN E 1 197 ? -8.58577 24.83563 -144.89835 1.000 74.81432 197 ASN E O 1
ATOM 7433 N N . ASP E 1 198 ? -7.78468 23.08850 -146.07182 1.000 71.36704 198 ASP E N 1
ATOM 7434 C CA . ASP E 1 198 ? -6.93252 22.63400 -144.98171 1.000 69.87223 198 ASP E CA 1
ATOM 7435 C C . ASP E 1 198 ? -5.89092 23.69274 -144.64362 1.000 68.03687 198 ASP E C 1
ATOM 7436 O O . ASP E 1 198 ? -5.29216 24.30615 -145.53111 1.000 70.69879 198 ASP E O 1
ATOM 7441 N N . GLY E 1 199 ? -5.68084 23.90945 -143.34711 1.000 71.36428 199 GLY E N 1
ATOM 7442 C CA . GLY E 1 199 ? -4.75720 24.92234 -142.88397 1.000 68.97504 199 GLY E CA 1
ATOM 7443 C C . GLY E 1 199 ? -5.25361 26.34628 -142.99931 1.000 72.90036 199 GLY E C 1
ATOM 7444 O O . GLY E 1 199 ? -4.53087 27.26912 -142.60297 1.000 67.42123 199 GLY E O 1
ATOM 7445 N N . ALA E 1 200 ? -6.45524 26.55841 -143.52870 1.000 70.30986 200 ALA E N 1
ATOM 7446 C CA . ALA E 1 200 ? -7.04745 27.88257 -143.66931 1.000 70.81316 200 ALA E CA 1
ATOM 7447 C C . ALA E 1 200 ? -8.49037 27.87097 -143.18995 1.000 79.32802 200 ALA E C 1
ATOM 7448 O O . ALA E 1 200 ? -9.37866 28.46602 -143.80744 1.000 80.50029 200 ALA E O 1
ATOM 7450 N N . GLU E 1 201 ? -8.74328 27.18731 -142.07710 1.000 82.78609 201 GLU E N 1
ATOM 7451 C CA . GLU E 1 201 ? -10.09192 27.07546 -141.53227 1.000 83.10987 201 GLU E CA 1
ATOM 7452 C C . GLU E 1 201 ? -10.49954 28.40421 -140.90825 1.000 89.62324 201 GLU E C 1
ATOM 7453 O O . GLU E 1 201 ? -9.95871 28.80531 -139.87266 1.000 87.25269 201 GLU E O 1
ATOM 7459 N N . ASN E 1 202 ? -11.45442 29.08837 -141.53820 1.000 87.50853 202 ASN E N 1
ATOM 7460 C CA . ASN E 1 202 ? -11.91115 30.38992 -141.06675 1.000 89.15266 202 ASN E CA 1
ATOM 7461 C C . ASN E 1 202 ? -12.60831 30.27139 -139.71787 1.000 90.60990 202 ASN E C 1
ATOM 7462 O O . ASN E 1 202 ? -12.03710 30.62911 -138.68269 1.000 97.44966 202 ASN E O 1
ATOM 7464 N N . SER E 1 203 ? -13.84372 29.77578 -139.72119 1.000 83.37198 203 SER E N 1
ATOM 7465 C CA . SER E 1 203 ? -14.61027 29.62080 -138.49473 1.000 87.19006 203 SER E CA 1
ATOM 7466 C C . SER E 1 203 ? -15.49586 28.39004 -138.61502 1.000 85.35139 203 SER E C 1
ATOM 7467 O O . SER E 1 203 ? -15.80637 27.92794 -139.71603 1.000 87.84818 203 SER E O 1
ATOM 7470 N N . CYS E 1 204 ? -15.90128 27.86400 -137.46183 1.000 80.83262 204 CYS E N 1
ATOM 7471 C CA . CYS E 1 204 ? -16.75940 26.68567 -137.39811 1.000 78.67636 204 CYS E CA 1
ATOM 7472 C C . CYS E 1 204 ? -18.21499 27.13921 -137.41907 1.000 75.87396 204 CYS E C 1
ATOM 7473 O O . CYS E 1 204 ? -18.69682 27.75118 -136.46026 1.000 83.12226 204 CYS E O 1
ATOM 7476 N N . THR E 1 205 ? -18.91268 26.83986 -138.50888 1.000 70.76587 205 THR E N 1
ATOM 7477 C CA . THR E 1 205 ? -20.30737 27.21727 -138.67715 1.000 71.22765 205 THR E CA 1
ATOM 7478 C C . THR E 1 205 ? -21.22122 26.02625 -138.40441 1.000 72.82272 205 THR E C 1
ATOM 7479 O O . THR E 1 205 ? -20.77428 24.89451 -138.20477 1.000 73.03994 205 THR E O 1
ATOM 7483 N N . GLU E 1 206 ? -22.52800 26.30059 -138.40047 1.000 75.44228 206 GLU E N 1
ATOM 7484 C CA . GLU E 1 206 ? -23.50224 25.24514 -138.14213 1.000 78.48473 206 GLU E CA 1
ATOM 7485 C C . GLU E 1 206 ? -23.64062 24.31142 -139.33749 1.000 80.82841 206 GLU E C 1
ATOM 7486 O O . GLU E 1 206 ? -23.67538 23.08602 -139.17496 1.000 80.62267 206 GLU E O 1
ATOM 7492 N N . ARG E 1 207 ? -23.72035 24.86955 -140.54414 1.000 77.71966 207 ARG E N 1
ATOM 7493 C CA . ARG E 1 207 ? -23.99227 24.07438 -141.73428 1.000 74.95234 207 ARG E CA 1
ATOM 7494 C C . ARG E 1 207 ? -22.73559 23.51004 -142.38172 1.000 76.76032 207 ARG E C 1
ATOM 7495 O O . ARG E 1 207 ? -22.80604 22.46347 -143.03656 1.000 86.00518 207 ARG E O 1
ATOM 7503 N N . ASP E 1 208 ? -21.58731 24.16876 -142.21653 1.000 70.66189 208 ASP E N 1
ATOM 7504 C CA . ASP E 1 208 ? -20.36066 23.74551 -142.87502 1.000 77.22254 208 ASP E CA 1
ATOM 7505 C C . ASP E 1 208 ? -19.24218 23.34682 -141.92471 1.000 76.96602 208 ASP E C 1
ATOM 7506 O O . ASP E 1 208 ? -18.34903 22.59991 -142.33947 1.000 77.82355 208 ASP E O 1
ATOM 7511 N N . GLY E 1 209 ? -19.26032 23.81033 -140.67959 1.000 75.89137 209 GLY E N 1
ATOM 7512 C CA . GLY E 1 209 ? -18.17976 23.47446 -139.76480 1.000 68.91645 209 GLY E CA 1
ATOM 7513 C C . GLY E 1 209 ? -16.88446 24.12247 -140.21147 1.000 70.93270 209 GLY E C 1
ATOM 7514 O O . GLY E 1 209 ? -16.83931 25.31610 -140.52941 1.000 82.66509 209 GLY E O 1
ATOM 7515 N N . TRP E 1 210 ? -15.81188 23.33129 -140.24234 1.000 56.78359 210 TRP E N 1
ATOM 7516 C CA . TRP E 1 210 ? -14.52280 23.82403 -140.70868 1.000 64.06988 210 TRP E CA 1
ATOM 7517 C C . TRP E 1 210 ? -14.39952 23.81865 -142.22652 1.000 69.61805 210 TRP E C 1
ATOM 7518 O O . TRP E 1 210 ? -13.40295 24.32723 -142.75132 1.000 63.33995 210 TRP E O 1
ATOM 7529 N N . CYS E 1 211 ? -15.37541 23.26206 -142.93828 1.000 69.52998 211 CYS E N 1
ATOM 7530 C CA . CYS E 1 211 ? -15.29863 23.15762 -144.38537 1.000 73.88110 211 CYS E CA 1
ATOM 7531 C C . CYS E 1 211 ? -15.75854 24.45430 -145.04847 1.000 81.66057 211 CYS E C 1
ATOM 7532 O O . CYS E 1 211 ? -16.37934 25.32216 -144.42824 1.000 77.54603 211 CYS E O 1
ATOM 7535 N N . LEU E 1 212 ? -15.43989 24.57651 -146.33512 1.000 79.51342 212 LEU E N 1
ATOM 7536 C CA . LEU E 1 212 ? -15.89303 25.70839 -147.12086 1.000 74.95940 212 LEU E CA 1
ATOM 7537 C C . LEU E 1 212 ? -17.40844 25.64811 -147.30068 1.000 71.79582 212 LEU E C 1
ATOM 7538 O O . LEU E 1 212 ? -18.01173 24.57652 -147.20873 1.000 80.21088 212 LEU E O 1
ATOM 7543 N N . PRO E 1 213 ? -18.04962 26.79185 -147.54171 1.000 75.25639 213 PRO E N 1
ATOM 7544 C CA . PRO E 1 213 ? -19.50177 26.78512 -147.74931 1.000 74.79720 213 PRO E CA 1
ATOM 7545 C C . PRO E 1 213 ? -19.88859 25.97277 -148.97609 1.000 77.24210 213 PRO E C 1
ATOM 7546 O O . PRO E 1 213 ? -19.15876 25.91508 -149.96914 1.000 72.91334 213 PRO E O 1
ATOM 7550 N N . LYS E 1 214 ? -21.05012 25.32338 -148.88156 1.000 69.89297 214 LYS E N 1
ATOM 7551 C CA . LYS E 1 214 ? -21.63602 24.53062 -149.96150 1.000 76.21874 214 LYS E CA 1
ATOM 7552 C C . LYS E 1 214 ? -20.75778 23.34267 -150.35680 1.000 75.86961 214 LYS E C 1
ATOM 7553 O O . LYS E 1 214 ? -20.94057 22.76006 -151.43091 1.000 73.31515 214 LYS E O 1
ATOM 7559 N N . THR E 1 215 ? -19.80346 22.96637 -149.50045 1.000 78.91256 215 THR E N 1
ATOM 7560 C CA . THR E 1 215 ? -18.94109 21.82670 -149.80110 1.000 83.53849 215 THR E CA 1
ATOM 7561 C C . THR E 1 215 ? -19.72274 20.52008 -149.76725 1.000 79.36031 215 THR E C 1
ATOM 7562 O O . THR E 1 215 ? -19.52550 19.64328 -150.61954 1.000 86.06638 215 THR E O 1
ATOM 7566 N N . SER E 1 216 ? -20.62388 20.38043 -148.79485 1.000 68.80728 216 SER E N 1
ATOM 7567 C CA . SER E 1 216 ? -21.31306 19.11276 -148.59561 1.000 81.97064 216 SER E CA 1
ATOM 7568 C C . SER E 1 216 ? -22.27922 18.80171 -149.73261 1.000 80.71053 216 SER E C 1
ATOM 7569 O O . SER E 1 216 ? -22.43369 17.63600 -150.10561 1.000 77.01013 216 SER E O 1
ATOM 7572 N N . ASP E 1 217 ? -22.92429 19.81704 -150.30889 1.000 79.74829 217 ASP E N 1
ATOM 7573 C CA . ASP E 1 217 ? -23.78984 19.56616 -151.45776 1.000 83.78154 217 ASP E CA 1
ATOM 7574 C C . ASP E 1 217 ? -22.98363 19.22412 -152.70449 1.000 78.24910 217 ASP E C 1
ATOM 7575 O O . ASP E 1 217 ? -23.43199 18.41921 -153.53143 1.000 76.04931 217 ASP E O 1
ATOM 7580 N N . GLU E 1 218 ? -21.79860 19.81796 -152.85645 1.000 65.96712 218 GLU E N 1
ATOM 7581 C CA . GLU E 1 218 ? -20.89978 19.40299 -153.92683 1.000 77.98125 218 GLU E CA 1
ATOM 7582 C C . GLU E 1 218 ? -20.51939 17.93719 -153.76836 1.000 77.52851 218 GLU E C 1
ATOM 7583 O O . GLU E 1 218 ? -20.52926 17.16977 -154.73985 1.000 75.16126 218 GLU E O 1
ATOM 7585 N N . LEU E 1 219 ? -20.18576 17.53109 -152.54018 1.000 77.69597 219 LEU E N 1
ATOM 7586 C CA . LEU E 1 219 ? -19.91968 16.12170 -152.26880 1.000 77.33645 219 LEU E CA 1
ATOM 7587 C C . LEU E 1 219 ? -21.12911 15.26385 -152.62216 1.000 75.36409 219 LEU E C 1
ATOM 7588 O O . LEU E 1 219 ? -20.99314 14.20339 -153.24062 1.000 69.06378 219 LEU E O 1
ATOM 7593 N N . ARG E 1 220 ? -22.32231 15.70947 -152.21928 1.000 76.89794 220 ARG E N 1
ATOM 7594 C CA . ARG E 1 220 ? -23.55695 14.99071 -152.52282 1.000 75.70630 220 ARG E CA 1
ATOM 7595 C C . ARG E 1 220 ? -23.69726 14.73213 -154.01670 1.000 77.29301 220 ARG E C 1
ATOM 7596 O O . ARG E 1 220 ? -23.90816 13.59236 -154.44904 1.000 75.57959 220 ARG E O 1
ATOM 7604 N N . ASP E 1 221 ? -23.59705 15.79349 -154.81949 1.000 84.94995 221 ASP E N 1
ATOM 7605 C CA . ASP E 1 221 ? -23.77222 15.65184 -156.26201 1.000 73.38863 221 ASP E CA 1
ATOM 7606 C C . ASP E 1 221 ? -22.66838 14.79793 -156.87495 1.000 73.16756 221 ASP E C 1
ATOM 7607 O O . ASP E 1 221 ? -22.91920 14.02665 -157.81112 1.000 77.86214 221 ASP E O 1
ATOM 7612 N N . THR E 1 222 ? -21.44327 14.90870 -156.35519 1.000 66.93699 222 THR E N 1
ATOM 7613 C CA . THR E 1 222 ? -20.35399 14.08101 -156.86235 1.000 60.38033 222 THR E CA 1
ATOM 7614 C C . THR E 1 222 ? -20.63349 12.60119 -156.62432 1.000 73.22075 222 THR E C 1
ATOM 7615 O O . THR E 1 222 ? -20.49167 11.77736 -157.53523 1.000 71.90998 222 THR E O 1
ATOM 7619 N N . MET E 1 223 ? -21.03735 12.24389 -155.40130 1.000 71.70792 223 MET E N 1
ATOM 7620 C CA . MET E 1 223 ? -21.35680 10.84576 -155.11931 1.000 74.40815 223 MET E CA 1
ATOM 7621 C C . MET E 1 223 ? -22.57510 10.37478 -155.90275 1.000 74.87883 223 MET E C 1
ATOM 7622 O O . MET E 1 223 ? -22.65150 9.19892 -156.27592 1.000 75.79717 223 MET E O 1
ATOM 7627 N N . SER E 1 224 ? -23.52803 11.26902 -156.17486 1.000 66.96249 224 SER E N 1
ATOM 7628 C CA . SER E 1 224 ? -24.64709 10.89931 -157.03679 1.000 76.53001 224 SER E CA 1
ATOM 7629 C C . SER E 1 224 ? -24.16345 10.54967 -158.43962 1.000 84.42275 224 SER E C 1
ATOM 7630 O O . SER E 1 224 ? -24.60486 9.55516 -159.03106 1.000 80.22972 224 SER E O 1
ATOM 7633 N N . LEU E 1 225 ? -23.24869 11.35552 -158.98482 1.000 73.00997 225 LEU E N 1
ATOM 7634 C CA . LEU E 1 225 ? -22.69059 11.05642 -160.30084 1.000 78.06539 225 LEU E CA 1
ATOM 7635 C C . LEU E 1 225 ? -21.91319 9.74358 -160.28645 1.000 79.78537 225 LEU E C 1
ATOM 7636 O O . LEU E 1 225 ? -21.97588 8.96478 -161.24513 1.000 74.08293 225 LEU E O 1
ATOM 7641 N N . MET E 1 226 ? -21.17925 9.47694 -159.20322 1.000 77.93474 226 MET E N 1
ATOM 7642 C CA . MET E 1 226 ? -20.43640 8.22056 -159.10913 1.000 77.76538 226 MET E CA 1
ATOM 7643 C C . MET E 1 226 ? -21.37750 7.02113 -159.04085 1.000 77.37540 226 MET E C 1
ATOM 7644 O O . MET E 1 226 ? -21.10959 5.97602 -159.64881 1.000 71.75073 226 MET E O 1
ATOM 7649 N N . ILE E 1 227 ? -22.48549 7.15273 -158.30805 1.000 78.97439 227 ILE E N 1
ATOM 7650 C CA . ILE E 1 227 ? -23.47007 6.07590 -158.24729 1.000 79.16373 227 ILE E CA 1
ATOM 7651 C C . ILE E 1 227 ? -24.09352 5.85064 -159.61853 1.000 85.83239 227 ILE E C 1
ATOM 7652 O O . ILE E 1 227 ? -24.31208 4.70609 -160.04044 1.000 86.45433 227 ILE E O 1
ATOM 7654 N N . ARG E 1 228 ? -24.38938 6.93889 -160.33535 1.000 88.02928 228 ARG E N 1
ATOM 7655 C CA . ARG E 1 228 ? -24.90442 6.81215 -161.69528 1.000 78.78998 228 ARG E CA 1
ATOM 7656 C C . ARG E 1 228 ? -23.90539 6.09692 -162.59620 1.000 77.46984 228 ARG E C 1
ATOM 7657 O O . ARG E 1 228 ? -24.28947 5.26610 -163.42778 1.000 74.47373 228 ARG E O 1
ATOM 7665 N N . GLN E 1 229 ? -22.61626 6.40673 -162.44169 1.000 82.48200 229 GLN E N 1
ATOM 7666 C CA . GLN E 1 229 ? -21.59274 5.75598 -163.25362 1.000 77.58564 229 GLN E CA 1
ATOM 7667 C C . GLN E 1 229 ? -21.49087 4.26975 -162.93190 1.000 80.50120 229 GLN E C 1
ATOM 7668 O O . GLN E 1 229 ? -21.27733 3.44871 -163.83176 1.000 86.64574 229 GLN E O 1
ATOM 7670 N N . THR E 1 230 ? -21.63177 3.90451 -161.65462 1.000 79.07071 230 THR E N 1
ATOM 7671 C CA . THR E 1 230 ? -21.61058 2.48765 -161.29549 1.000 83.58797 230 THR E CA 1
ATOM 7672 C C . THR E 1 230 ? -22.81370 1.75003 -161.86640 1.000 80.76961 230 THR E C 1
ATOM 7673 O O . THR E 1 230 ? -22.67189 0.64352 -162.40037 1.000 76.51698 230 THR E O 1
ATOM 7677 N N . ILE E 1 231 ? -24.00646 2.34050 -161.75288 1.000 79.52018 231 ILE E N 1
ATOM 7678 C CA . ILE E 1 231 ? -25.21431 1.67312 -162.23197 1.000 79.11117 231 ILE E CA 1
ATOM 7679 C C . ILE E 1 231 ? -25.13656 1.42033 -163.73311 1.000 81.75076 231 ILE E C 1
ATOM 7680 O O . ILE E 1 231 ? -25.64349 0.40514 -164.22867 1.000 83.38109 231 ILE E O 1
ATOM 7685 N N . ARG E 1 232 ? -24.47387 2.31126 -164.47532 1.000 79.75706 232 ARG E N 1
ATOM 7686 C CA . ARG E 1 232 ? -24.34175 2.14012 -165.91792 1.000 78.52885 232 ARG E CA 1
ATOM 7687 C C . ARG E 1 232 ? -23.52931 0.90621 -166.29212 1.000 83.39943 232 ARG E C 1
ATOM 7688 O O . ARG E 1 232 ? -23.64984 0.42268 -167.42266 1.000 86.02343 232 ARG E O 1
ATOM 7696 N N . SER E 1 233 ? -22.71078 0.38959 -165.38091 1.000 77.24810 233 SER E N 1
ATOM 7697 C CA . SER E 1 233 ? -21.91068 -0.79817 -165.65946 1.000 84.80884 233 SER E CA 1
ATOM 7698 C C . SER E 1 233 ? -22.64309 -2.06697 -165.23487 1.000 91.67919 233 SER E C 1
ATOM 7699 O O . SER E 1 233 ? -22.80705 -2.33221 -164.04403 1.000 100.55682 233 SER E O 1
ATOM 7702 N N . ARG F 1 6 ? -25.13642 -7.21439 65.44768 1.000 99.47198 6 ARG F N 1
ATOM 7703 C CA . ARG F 1 6 ? -25.22658 -6.49178 64.18476 1.000 86.13453 6 ARG F CA 1
ATOM 7704 C C . ARG F 1 6 ? -23.83502 -6.15632 63.65423 1.000 97.29486 6 ARG F C 1
ATOM 7705 O O . ARG F 1 6 ? -22.91162 -5.92935 64.43701 1.000 98.80583 6 ARG F O 1
ATOM 7707 N N . PRO F 1 7 ? -23.68699 -6.13667 62.32434 1.000 93.27276 7 PRO F N 1
ATOM 7708 C CA . PRO F 1 7 ? -22.36378 -5.84468 61.74238 1.000 91.65958 7 PRO F CA 1
ATOM 7709 C C . PRO F 1 7 ? -21.78269 -4.51575 62.19191 1.000 101.82037 7 PRO F C 1
ATOM 7710 O O . PRO F 1 7 ? -20.57964 -4.43125 62.46822 1.000 113.11550 7 PRO F O 1
ATOM 7714 N N . HIS F 1 8 ? -22.60333 -3.47180 62.27121 1.000 95.70351 8 HIS F N 1
ATOM 7715 C CA . HIS F 1 8 ? -22.16687 -2.16731 62.75586 1.000 86.53133 8 HIS F CA 1
ATOM 7716 C C . HIS F 1 8 ? -23.25535 -1.53852 63.61040 1.000 75.55832 8 HIS F C 1
ATOM 7717 O O . HIS F 1 8 ? -23.53634 -0.33994 63.50778 1.000 81.57168 8 HIS F O 1
ATOM 7719 N N . ASN F 1 9 ? -23.88005 -2.34735 64.47017 1.000 66.50118 9 ASN F N 1
ATOM 7720 C CA . ASN F 1 9 ? -24.99858 -1.91501 65.31122 1.000 73.50430 9 ASN F CA 1
ATOM 7721 C C . ASN F 1 9 ? -26.14131 -1.34190 64.47750 1.000 65.38246 9 ASN F C 1
ATOM 7722 O O . ASN F 1 9 ? -26.82592 -0.40787 64.89967 1.000 70.52090 9 ASN F O 1
ATOM 7727 N N . ALA F 1 10 ? -26.35345 -1.90091 63.28992 1.000 60.52475 10 ALA F N 1
ATOM 7728 C CA . ALA F 1 10 ? -27.40142 -1.45928 62.38386 1.000 60.05881 10 ALA F CA 1
ATOM 7729 C C . ALA F 1 10 ? -28.59183 -2.40787 62.44386 1.000 59.20494 10 ALA F C 1
ATOM 7730 O O . ALA F 1 10 ? -28.44074 -3.61249 62.66291 1.000 57.62111 10 ALA F O 1
ATOM 7732 N N . ILE F 1 11 ? -29.78242 -1.85066 62.24256 1.000 52.06679 11 ILE F N 1
ATOM 7733 C CA . ILE F 1 11 ? -31.02108 -2.61906 62.23060 1.000 47.35941 11 ILE F CA 1
ATOM 7734 C C . ILE F 1 11 ? -31.36490 -2.95200 60.78611 1.000 60.53299 11 ILE F C 1
ATOM 7735 O O . ILE F 1 11 ? -31.31417 -2.07975 59.90930 1.000 51.19925 11 ILE F O 1
ATOM 7740 N N . PHE F 1 12 ? -31.71000 -4.21124 60.53655 1.000 60.29771 12 PHE F N 1
ATOM 7741 C CA . PHE F 1 12 ? -32.01404 -4.70241 59.20009 1.000 58.39467 12 PHE F CA 1
ATOM 7742 C C . PHE F 1 12 ? -33.51162 -4.94929 59.09180 1.000 64.98165 12 PHE F C 1
ATOM 7743 O O . PHE F 1 12 ? -34.08891 -5.66137 59.92017 1.000 68.01996 12 PHE F O 1
ATOM 7751 N N . VAL F 1 13 ? -34.13536 -4.36089 58.07447 1.000 62.54643 13 VAL F N 1
ATOM 7752 C CA . VAL F 1 13 ? -35.58605 -4.35041 57.93514 1.000 61.80783 13 VAL F CA 1
ATOM 7753 C C . VAL F 1 13 ? -35.96447 -5.05440 56.64140 1.000 66.10767 13 VAL F C 1
ATOM 7754 O O . VAL F 1 13 ? -35.42569 -4.73854 55.57401 1.000 75.85137 13 VAL F O 1
ATOM 7758 N N . ASN F 1 14 ? -36.89084 -6.00046 56.74031 1.000 64.27812 14 ASN F N 1
ATOM 7759 C CA . ASN F 1 14 ? -37.44250 -6.68111 55.58152 1.000 69.27794 14 ASN F CA 1
ATOM 7760 C C . ASN F 1 14 ? -38.70299 -5.96789 55.10254 1.000 72.55920 14 ASN F C 1
ATOM 7761 O O . ASN F 1 14 ? -39.36036 -5.24325 55.85332 1.000 73.26134 14 ASN F O 1
ATOM 7766 N N . PHE F 1 15 ? -39.03332 -6.18307 53.82615 1.000 70.34912 15 PHE F N 1
ATOM 7767 C CA . PHE F 1 15 ? -40.26336 -5.62257 53.27459 1.000 70.33423 15 PHE F CA 1
ATOM 7768 C C . PHE F 1 15 ? -41.49221 -6.14576 54.00518 1.000 67.20109 15 PHE F C 1
ATOM 7769 O O . PHE F 1 15 ? -42.52680 -5.46998 54.04604 1.000 71.58562 15 PHE F O 1
ATOM 7777 N N . GLU F 1 16 ? -41.39749 -7.33835 54.58619 1.000 71.89942 16 GLU F N 1
ATOM 7778 C CA . GLU F 1 16 ? -42.51185 -7.97623 55.27024 1.000 74.67637 16 GLU F CA 1
ATOM 7779 C C . GLU F 1 16 ? -42.56979 -7.64414 56.75532 1.000 65.07261 16 GLU F C 1
ATOM 7780 O O . GLU F 1 16 ? -43.51251 -8.07007 57.43075 1.000 67.93873 16 GLU F O 1
ATOM 7786 N N . ASP F 1 17 ? -41.59161 -6.90807 57.27978 1.000 67.34615 17 ASP F N 1
ATOM 7787 C CA . ASP F 1 17 ? -41.63435 -6.50614 58.67897 1.000 69.73804 17 ASP F CA 1
ATOM 7788 C C . ASP F 1 17 ? -42.84502 -5.61734 58.93281 1.000 70.26927 17 ASP F C 1
ATOM 7789 O O . ASP F 1 17 ? -43.17690 -4.74527 58.12522 1.000 69.09283 17 ASP F O 1
ATOM 7794 N N . GLU F 1 18 ? -43.51447 -5.84911 60.06337 1.000 68.62906 18 GLU F N 1
ATOM 7795 C CA . GLU F 1 18 ? -44.73525 -5.10550 60.35703 1.000 67.40780 18 GLU F CA 1
ATOM 7796 C C . GLU F 1 18 ? -44.44737 -3.62364 60.56086 1.000 73.16009 18 GLU F C 1
ATOM 7797 O O . GLU F 1 18 ? -45.10634 -2.76628 59.96110 1.000 68.69420 18 GLU F O 1
ATOM 7803 N N . GLU F 1 19 ? -43.47357 -3.29817 61.40413 1.000 74.66920 19 GLU F N 1
ATOM 7804 C CA . GLU F 1 19 ? -43.16040 -1.90893 61.69885 1.000 71.31224 19 GLU F CA 1
ATOM 7805 C C . GLU F 1 19 ? -41.73383 -1.57379 61.28221 1.000 71.29536 19 GLU F C 1
ATOM 7806 O O . GLU F 1 19 ? -40.91585 -2.44844 60.98331 1.000 61.84253 19 GLU F O 1
ATOM 7812 N N . VAL F 1 20 ? -41.45442 -0.27435 61.27454 1.000 67.38237 20 VAL F N 1
ATOM 7813 C CA . VAL F 1 20 ? -40.15724 0.27639 60.89429 1.000 58.13313 20 VAL F CA 1
ATOM 7814 C C . VAL F 1 20 ? -39.54714 0.94149 62.12358 1.000 59.34027 20 VAL F C 1
ATOM 7815 O O . VAL F 1 20 ? -40.26628 1.60530 62.88456 1.000 62.50504 20 VAL F O 1
ATOM 7819 N N . PRO F 1 21 ? -38.24663 0.77806 62.37133 1.000 59.42943 21 PRO F N 1
ATOM 7820 C CA . PRO F 1 21 ? -37.64459 1.37255 63.57021 1.000 57.93179 21 PRO F CA 1
ATOM 7821 C C . PRO F 1 21 ? -37.72916 2.89044 63.55219 1.000 57.97631 21 PRO F C 1
ATOM 7822 O O . PRO F 1 21 ? -37.69875 3.52815 62.49724 1.000 55.42488 21 PRO F O 1
ATOM 7826 N N . LYS F 1 22 ? -37.83559 3.46658 64.75017 1.000 58.51390 22 LYS F N 1
ATOM 7827 C CA . LYS F 1 22 ? -37.91794 4.90862 64.91887 1.000 56.57804 22 LYS F CA 1
ATOM 7828 C C . LYS F 1 22 ? -36.72855 5.50462 65.65617 1.000 53.02754 22 LYS F C 1
ATOM 7829 O O . LYS F 1 22 ? -36.59087 6.73279 65.67521 1.000 59.07198 22 LYS F O 1
ATOM 7835 N N . GLN F 1 23 ? -35.87208 4.68371 66.25530 1.000 51.34254 23 GLN F N 1
ATOM 7836 C CA . GLN F 1 23 ? -34.71398 5.14372 67.00396 1.000 55.04000 23 GLN F CA 1
ATOM 7837 C C . GLN F 1 23 ? -33.54613 4.20702 66.73954 1.000 53.04107 23 GLN F C 1
ATOM 7838 O O . GLN F 1 23 ? -33.74990 3.01513 66.47878 1.000 49.29792 23 GLN F O 1
ATOM 7844 N N . PRO F 1 24 ? -32.31749 4.71321 66.79571 1.000 52.59494 24 PRO F N 1
ATOM 7845 C CA . PRO F 1 24 ? -31.15602 3.84640 66.58032 1.000 50.95127 24 PRO F CA 1
ATOM 7846 C C . PRO F 1 24 ? -30.88764 2.95620 67.78302 1.000 58.12335 24 PRO F C 1
ATOM 7847 O O . PRO F 1 24 ? -31.40133 3.16888 68.88365 1.000 54.25523 24 PRO F O 1
ATOM 7851 N N . LEU F 1 25 ? -30.06759 1.93507 67.55002 1.000 59.39460 25 LEU F N 1
ATOM 7852 C CA . LEU F 1 25 ? -29.58896 1.10377 68.64365 1.000 49.58779 25 LEU F CA 1
ATOM 7853 C C . LEU F 1 25 ? -28.68840 1.92370 69.55682 1.000 60.62570 25 LEU F C 1
ATOM 7854 O O . LEU F 1 25 ? -27.86693 2.71935 69.09195 1.000 60.25137 25 LEU F O 1
ATOM 7859 N N . GLU F 1 26 ? -28.85149 1.73369 70.86858 1.000 62.79077 26 GLU F N 1
ATOM 7860 C CA . GLU F 1 26 ? -28.01731 2.46346 71.81688 1.000 61.09020 26 GLU F CA 1
ATOM 7861 C C . GLU F 1 26 ? -26.55239 2.07013 71.68586 1.000 56.03445 26 GLU F C 1
ATOM 7862 O O . GLU F 1 26 ? -25.66405 2.87032 72.00194 1.000 57.65784 26 GLU F O 1
ATOM 7868 N N . ALA F 1 27 ? -26.27985 0.85101 71.21460 1.000 54.05352 27 ALA F N 1
ATOM 7869 C CA . ALA F 1 27 ? -24.90357 0.46767 70.92191 1.000 66.35745 27 ALA F CA 1
ATOM 7870 C C . ALA F 1 27 ? -24.29826 1.37682 69.86012 1.000 64.15632 27 ALA F C 1
ATOM 7871 O O . ALA F 1 27 ? -23.15076 1.81717 69.99038 1.000 61.15674 27 ALA F O 1
ATOM 7873 N N . ALA F 1 28 ? -25.06347 1.68449 68.80944 1.000 54.13854 28 ALA F N 1
ATOM 7874 C CA . ALA F 1 28 ? -24.57167 2.58731 67.77341 1.000 71.46848 28 ALA F CA 1
ATOM 7875 C C . ALA F 1 28 ? -24.37217 3.99716 68.31581 1.000 64.36596 28 ALA F C 1
ATOM 7876 O O . ALA F 1 28 ? -23.40209 4.67567 67.95582 1.000 64.49059 28 ALA F O 1
ATOM 7878 N N . ALA F 1 29 ? -25.27842 4.45412 69.18302 1.000 52.79257 29 ALA F N 1
ATOM 7879 C CA . ALA F 1 29 ? -25.13618 5.78066 69.77407 1.000 60.56642 29 ALA F CA 1
ATOM 7880 C C . ALA F 1 29 ? -23.86938 5.87034 70.61583 1.000 68.26056 29 ALA F C 1
ATOM 7881 O O . ALA F 1 29 ? -23.10706 6.83798 70.51143 1.000 74.87433 29 ALA F O 1
ATOM 7883 N N . GLN F 1 30 ? -23.62072 4.85801 71.45087 1.000 57.93841 30 GLN F N 1
ATOM 7884 C CA . GLN F 1 30 ? -22.41213 4.85843 72.26854 1.000 62.30801 30 GLN F CA 1
ATOM 7885 C C . GLN F 1 30 ? -21.15604 4.71252 71.41744 1.000 61.35833 30 GLN F C 1
ATOM 7886 O O . GLN F 1 30 ? -20.12014 5.30851 71.73683 1.000 57.80285 30 GLN F O 1
ATOM 7892 N N . THR F 1 31 ? -21.22711 3.94224 70.32832 1.000 64.55648 31 THR F N 1
ATOM 7893 C CA . THR F 1 31 ? -20.07704 3.81682 69.43952 1.000 69.72929 31 THR F CA 1
ATOM 7894 C C . THR F 1 31 ? -19.74986 5.14640 68.77308 1.000 61.40300 31 THR F C 1
ATOM 7895 O O . THR F 1 31 ? -18.57724 5.52658 68.67732 1.000 63.76510 31 THR F O 1
ATOM 7899 N N . TRP F 1 32 ? -20.77164 5.87033 68.31037 1.000 56.56420 32 TRP F N 1
ATOM 7900 C CA . TRP F 1 32 ? -20.52753 7.18837 67.73412 1.000 67.74744 32 TRP F CA 1
ATOM 7901 C C . TRP F 1 32 ? -20.01803 8.16271 68.78851 1.000 65.10922 32 TRP F C 1
ATOM 7902 O O . TRP F 1 32 ? -19.17014 9.01366 68.49629 1.000 69.69387 32 TRP F O 1
ATOM 7913 N N . ARG F 1 33 ? -20.52405 8.05315 70.01967 1.000 64.26901 33 ARG F N 1
ATOM 7914 C CA . ARG F 1 33 ? -20.02672 8.89076 71.10592 1.000 59.69834 33 ARG F CA 1
ATOM 7915 C C . ARG F 1 33 ? -18.54378 8.64529 71.35312 1.000 62.97065 33 ARG F C 1
ATOM 7916 O O . ARG F 1 33 ? -17.77771 9.58880 71.58204 1.000 70.75856 33 ARG F O 1
ATOM 7924 N N . ARG F 1 34 ? -18.12198 7.38015 71.30891 1.000 60.53988 34 ARG F N 1
ATOM 7925 C CA . ARG F 1 34 ? -16.71141 7.05987 71.50102 1.000 63.93663 34 ARG F CA 1
ATOM 7926 C C . ARG F 1 34 ? -15.86814 7.47314 70.29988 1.000 70.13979 34 ARG F C 1
ATOM 7927 O O . ARG F 1 34 ? -14.69418 7.82638 70.46070 1.000 72.48998 34 ARG F O 1
ATOM 7935 N N . VAL F 1 35 ? -16.44467 7.44778 69.10018 1.000 66.67619 35 VAL F N 1
ATOM 7936 C CA . VAL F 1 35 ? -15.67493 7.70739 67.88799 1.000 66.65305 35 VAL F CA 1
ATOM 7937 C C . VAL F 1 35 ? -15.62681 9.19591 67.53400 1.000 67.89053 35 VAL F C 1
ATOM 7938 O O . VAL F 1 35 ? -14.62645 9.66731 66.98212 1.000 67.73723 35 VAL F O 1
ATOM 7942 N N . CYS F 1 36 ? -16.67237 9.95407 67.85626 1.000 66.63529 36 CYS F N 1
ATOM 7943 C CA . CYS F 1 36 ? -16.72578 11.38274 67.54389 1.000 65.46367 36 CYS F CA 1
ATOM 7944 C C . CYS F 1 36 ? -15.83829 12.13958 68.52634 1.000 71.30547 36 CYS F C 1
ATOM 7945 O O . CYS F 1 36 ? -16.25654 12.45891 69.64150 1.000 72.62918 36 CYS F O 1
ATOM 7948 N N . THR F 1 37 ? -14.60376 12.43873 68.11071 1.000 66.89071 37 THR F N 1
ATOM 7949 C CA . THR F 1 37 ? -13.65204 13.13823 68.96325 1.000 67.81862 37 THR F CA 1
ATOM 7950 C C . THR F 1 37 ? -13.25233 14.51565 68.45446 1.000 67.37981 37 THR F C 1
ATOM 7951 O O . THR F 1 37 ? -12.73871 15.31680 69.24172 1.000 67.09122 37 THR F O 1
ATOM 7955 N N . ASN F 1 38 ? -13.46675 14.81144 67.18001 1.000 72.50925 38 ASN F N 1
ATOM 7956 C CA . ASN F 1 38 ? -13.05219 16.07312 66.58968 1.000 71.93172 38 ASN F CA 1
ATOM 7957 C C . ASN F 1 38 ? -14.25772 16.91472 66.18937 1.000 66.97447 38 ASN F C 1
ATOM 7958 O O . ASN F 1 38 ? -15.34811 16.38504 65.95011 1.000 67.42934 38 ASN F O 1
ATOM 7963 N N . PRO F 1 39 ? -14.10079 18.24052 66.12031 1.000 67.50454 39 PRO F N 1
ATOM 7964 C CA . PRO F 1 39 ? -15.21634 19.08189 65.65354 1.000 68.74905 39 PRO F CA 1
ATOM 7965 C C . PRO F 1 39 ? -15.64965 18.76906 64.23223 1.000 71.69793 39 PRO F C 1
ATOM 7966 O O . PRO F 1 39 ? -16.82361 18.96694 63.88935 1.000 72.93151 39 PRO F O 1
ATOM 7970 N N . VAL F 1 40 ? -14.73437 18.28318 63.39026 1.000 58.32128 40 VAL F N 1
ATOM 7971 C CA . VAL F 1 40 ? -15.11517 17.87058 62.04367 1.000 64.36384 40 VAL F CA 1
ATOM 7972 C C . VAL F 1 40 ? -16.10029 16.71232 62.09843 1.000 71.69142 40 VAL F C 1
ATOM 7973 O O . VAL F 1 40 ? -16.95450 16.56930 61.21522 1.000 67.83848 40 VAL F O 1
ATOM 7977 N N . ASP F 1 41 ? -16.01449 15.87913 63.13747 1.000 65.27343 41 ASP F N 1
ATOM 7978 C CA . ASP F 1 41 ? -16.92093 14.74127 63.24863 1.000 69.32323 41 ASP F CA 1
ATOM 7979 C C . ASP F 1 41 ? -18.35834 15.20080 63.46941 1.000 64.10141 41 ASP F C 1
ATOM 7980 O O . ASP F 1 41 ? -19.27666 14.74667 62.77749 1.000 67.94335 41 ASP F O 1
ATOM 7985 N N . ARG F 1 42 ? -18.57690 16.11284 64.42134 1.000 55.12359 42 ARG F N 1
ATOM 7986 C CA . ARG F 1 42 ? -19.92189 16.65165 64.60183 1.000 72.25939 42 ARG F CA 1
ATOM 7987 C C . ARG F 1 42 ? -20.34559 17.49999 63.40845 1.000 62.90858 42 ARG F C 1
ATOM 7988 O O . ARG F 1 42 ? -21.54077 17.57117 63.09341 1.000 61.97636 42 ARG F O 1
ATOM 7996 N N . LYS F 1 43 ? -19.38630 18.13112 62.72596 1.000 65.55941 43 LYS F N 1
ATOM 7997 C CA . LYS F 1 43 ? -19.69257 18.83846 61.48603 1.000 67.29528 43 LYS F CA 1
ATOM 7998 C C . LYS F 1 43 ? -20.33430 17.90110 60.46741 1.000 62.63106 43 LYS F C 1
ATOM 7999 O O . LYS F 1 43 ? -21.42886 18.16754 59.95427 1.000 62.22321 43 LYS F O 1
ATOM 8005 N N . VAL F 1 44 ? -19.66056 16.78775 60.16455 1.000 66.09612 44 VAL F N 1
ATOM 8006 C CA . VAL F 1 44 ? -20.20008 15.85238 59.18032 1.000 72.80383 44 VAL F CA 1
ATOM 8007 C C . VAL F 1 44 ? -21.44779 15.15756 59.71296 1.000 64.81904 44 VAL F C 1
ATOM 8008 O O . VAL F 1 44 ? -22.31488 14.75252 58.93099 1.000 69.00424 44 VAL F O 1
ATOM 8012 N N . GLU F 1 45 ? -21.58117 15.02528 61.03555 1.000 64.53985 45 GLU F N 1
ATOM 8013 C CA . GLU F 1 45 ? -22.81070 14.46962 61.59275 1.000 66.97178 45 GLU F CA 1
ATOM 8014 C C . GLU F 1 45 ? -23.99995 15.37006 61.28435 1.000 71.84323 45 GLU F C 1
ATOM 8015 O O . GLU F 1 45 ? -25.04076 14.90448 60.80401 1.000 72.28915 45 GLU F O 1
ATOM 8021 N N . GLU F 1 46 ? -23.85866 16.67067 61.55346 1.000 69.38183 46 GLU F N 1
ATOM 8022 C CA . GLU F 1 46 ? -24.92411 17.61374 61.22822 1.000 63.03575 46 GLU F CA 1
ATOM 8023 C C . GLU F 1 46 ? -25.17445 17.66386 59.72541 1.000 64.84947 46 GLU F C 1
ATOM 8024 O O . GLU F 1 46 ? -26.32403 17.78487 59.28253 1.000 70.26672 46 GLU F O 1
ATOM 8030 N N . GLU F 1 47 ? -24.11001 17.56111 58.92462 1.000 64.11614 47 GLU F N 1
ATOM 8031 C CA . GLU F 1 47 ? -24.26956 17.57124 57.47242 1.000 64.24360 47 GLU F CA 1
ATOM 8032 C C . GLU F 1 47 ? -25.10102 16.38246 57.00087 1.000 69.84372 47 GLU F C 1
ATOM 8033 O O . GLU F 1 47 ? -26.03948 16.53807 56.20877 1.000 73.22498 47 GLU F O 1
ATOM 8039 N N . LEU F 1 48 ? -24.76634 15.18102 57.47878 1.000 63.38978 48 LEU F N 1
ATOM 8040 C CA . LEU F 1 48 ? -25.51743 13.99109 57.09438 1.000 62.17496 48 LEU F CA 1
ATOM 8041 C C . LEU F 1 48 ? -26.94669 14.04792 57.61767 1.000 64.69764 48 LEU F C 1
ATOM 8042 O O . LEU F 1 48 ? -27.87656 13.58087 56.94896 1.000 62.24471 48 LEU F O 1
ATOM 8047 N N . ARG F 1 49 ? -27.14452 14.62247 58.80747 1.000 65.93143 49 ARG F N 1
ATOM 8048 C CA . ARG F 1 49 ? -28.49733 14.76928 59.33349 1.000 69.33394 49 ARG F CA 1
ATOM 8049 C C . ARG F 1 49 ? -29.33267 15.68667 58.44961 1.000 71.46388 49 ARG F C 1
ATOM 8050 O O . ARG F 1 49 ? -30.49817 15.39200 58.16295 1.000 74.13185 49 ARG F O 1
ATOM 8058 N N . LYS F 1 50 ? -28.74955 16.79814 57.99470 1.000 66.71888 50 LYS F N 1
ATOM 8059 C CA . LYS F 1 50 ? -29.46911 17.68421 57.08376 1.000 70.25320 50 LYS F CA 1
ATOM 8060 C C . LYS F 1 50 ? -29.75649 16.99345 55.75520 1.000 70.73068 50 LYS F C 1
ATOM 8061 O O . LYS F 1 50 ? -30.85231 17.13424 55.19466 1.000 67.57379 50 LYS F O 1
ATOM 8067 N N . LEU F 1 51 ? -28.78285 16.23881 55.23736 1.000 65.98523 51 LEU F N 1
ATOM 8068 C CA . LEU F 1 51 ? -28.98370 15.54297 53.96952 1.000 59.64499 51 LEU F CA 1
ATOM 8069 C C . LEU F 1 51 ? -30.10192 14.51312 54.07290 1.000 64.72768 51 LEU F C 1
ATOM 8070 O O . LEU F 1 51 ? -30.89379 14.34972 53.13705 1.000 59.67194 51 LEU F O 1
ATOM 8075 N N . PHE F 1 52 ? -30.18317 13.80617 55.20132 1.000 65.72668 52 PHE F N 1
ATOM 8076 C CA . PHE F 1 52 ? -31.26161 12.84605 55.39831 1.000 59.34241 52 PHE F CA 1
ATOM 8077 C C . PHE F 1 52 ? -32.58702 13.51895 55.72635 1.000 56.72982 52 PHE F C 1
ATOM 8078 O O . PHE F 1 52 ? -33.64380 12.91684 55.51092 1.000 60.89051 52 PHE F O 1
ATOM 8086 N N . ASP F 1 53 ? -32.55427 14.74656 56.24620 1.000 64.65294 53 ASP F N 1
ATOM 8087 C CA . ASP F 1 53 ? -33.78458 15.51345 56.39977 1.000 65.20312 53 ASP F CA 1
ATOM 8088 C C . ASP F 1 53 ? -34.32639 15.95430 55.04633 1.000 70.35253 53 ASP F C 1
ATOM 8089 O O . ASP F 1 53 ? -35.54643 15.99488 54.84947 1.000 69.36389 53 ASP F O 1
ATOM 8094 N N . ILE F 1 54 ? -33.44141 16.27604 54.10069 1.000 71.92150 54 ILE F N 1
ATOM 8095 C CA . ILE F 1 54 ? -33.89662 16.67419 52.77093 1.000 70.77432 54 ILE F CA 1
ATOM 8096 C C . ILE F 1 54 ? -34.38117 15.45846 51.98753 1.000 70.03526 54 ILE F C 1
ATOM 8097 O O . ILE F 1 54 ? -35.49301 15.45177 51.44660 1.000 66.09176 54 ILE F O 1
ATOM 8102 N N . ARG F 1 55 ? -33.56164 14.41133 51.92165 1.000 68.79706 55 ARG F N 1
ATOM 8103 C CA . ARG F 1 55 ? -33.90117 13.18962 51.20035 1.000 66.95422 55 ARG F CA 1
ATOM 8104 C C . ARG F 1 55 ? -33.93024 12.02507 52.18084 1.000 66.12662 55 ARG F C 1
ATOM 8105 O O . ARG F 1 55 ? -32.89635 11.71843 52.79926 1.000 57.63463 55 ARG F O 1
ATOM 8113 N N . PRO F 1 56 ? -35.06907 11.34638 52.35890 1.000 66.09886 56 PRO F N 1
ATOM 8114 C CA . PRO F 1 56 ? -35.15667 10.32434 53.41342 1.000 65.30298 56 PRO F CA 1
ATOM 8115 C C . PRO F 1 56 ? -34.45904 9.01542 53.08587 1.000 64.32950 56 PRO F C 1
ATOM 8116 O O . PRO F 1 56 ? -34.09028 8.28805 54.01818 1.000 57.95615 56 PRO F O 1
ATOM 8120 N N . ILE F 1 57 ? -34.27015 8.68441 51.81142 1.000 54.09204 57 ILE F N 1
ATOM 8121 C CA . ILE F 1 57 ? -33.67783 7.41435 51.40483 1.000 58.04295 57 ILE F CA 1
ATOM 8122 C C . ILE F 1 57 ? -32.44303 7.71072 50.56568 1.000 56.31824 57 ILE F C 1
ATOM 8123 O O . ILE F 1 57 ? -32.53255 8.39586 49.53907 1.000 61.81417 57 ILE F O 1
ATOM 8128 N N . TRP F 1 58 ? -31.29650 7.19049 50.99729 1.000 48.85757 58 TRP F N 1
ATOM 8129 C CA . TRP F 1 58 ? -30.02098 7.43460 50.34215 1.000 53.42947 58 TRP F CA 1
ATOM 8130 C C . TRP F 1 58 ? -29.32066 6.11268 50.05972 1.000 62.91828 58 TRP F C 1
ATOM 8131 O O . TRP F 1 58 ? -29.67910 5.06065 50.59558 1.000 64.01140 58 TRP F O 1
ATOM 8142 N N . SER F 1 59 ? -28.30465 6.18409 49.20509 1.000 59.52785 59 SER F N 1
ATOM 8143 C CA . SER F 1 59 ? -27.39421 5.07995 48.95477 1.000 52.08987 59 SER F CA 1
ATOM 8144 C C . SER F 1 59 ? -25.99665 5.48056 49.40835 1.000 59.97889 59 SER F C 1
ATOM 8145 O O . SER F 1 59 ? -25.66614 6.66726 49.48836 1.000 61.47358 59 SER F O 1
ATOM 8148 N N . ARG F 1 60 ? -25.17548 4.47312 49.71411 1.000 56.44835 60 ARG F N 1
ATOM 8149 C CA . ARG F 1 60 ? -23.83078 4.74287 50.21623 1.000 61.74214 60 ARG F CA 1
ATOM 8150 C C . ARG F 1 60 ? -23.00732 5.51764 49.19415 1.000 59.93850 60 ARG F C 1
ATOM 8151 O O . ARG F 1 60 ? -22.33735 6.50034 49.53425 1.000 57.85358 60 ARG F O 1
ATOM 8159 N N . ASN F 1 61 ? -23.05077 5.09123 47.92976 1.000 64.81389 61 ASN F N 1
ATOM 8160 C CA . ASN F 1 61 ? -22.32593 5.80746 46.88536 1.000 63.88604 61 ASN F CA 1
ATOM 8161 C C . ASN F 1 61 ? -22.90977 7.19724 46.66308 1.000 63.72159 61 ASN F C 1
ATOM 8162 O O . ASN F 1 61 ? -22.17175 8.14916 46.38280 1.000 56.15150 61 ASN F O 1
ATOM 8167 N N . ALA F 1 62 ? -24.23264 7.33357 46.78488 1.000 61.63349 62 ALA F N 1
ATOM 8168 C CA . ALA F 1 62 ? -24.85617 8.64525 46.64466 1.000 62.03433 62 ALA F CA 1
ATOM 8169 C C . ALA F 1 62 ? -24.44432 9.57504 47.77837 1.000 66.93292 62 ALA F C 1
ATOM 8170 O O . ALA F 1 62 ? -24.20485 10.76772 47.55535 1.000 62.92740 62 ALA F O 1
ATOM 8172 N N . VAL F 1 63 ? -24.35747 9.04702 49.00108 1.000 61.22854 63 VAL F N 1
ATOM 8173 C CA . VAL F 1 63 ? -23.93550 9.86217 50.13519 1.000 56.59801 63 VAL F CA 1
ATOM 8174 C C . VAL F 1 63 ? -22.47193 10.25973 49.98990 1.000 60.41274 63 VAL F C 1
ATOM 8175 O O . VAL F 1 63 ? -22.09784 11.41020 50.25025 1.000 55.66166 63 VAL F O 1
ATOM 8179 N N . LYS F 1 64 ? -21.62316 9.32191 49.55979 1.000 64.64437 64 LYS F N 1
ATOM 8180 C CA . LYS F 1 64 ? -20.21172 9.63015 49.36028 1.000 66.62137 64 LYS F CA 1
ATOM 8181 C C . LYS F 1 64 ? -19.99675 10.67792 48.27615 1.000 69.24235 64 LYS F C 1
ATOM 8182 O O . LYS F 1 64 ? -18.97147 11.36747 48.29128 1.000 65.02484 64 LYS F O 1
ATOM 8188 N N . ALA F 1 65 ? -20.93509 10.81654 47.34183 1.000 60.19970 65 ALA F N 1
ATOM 8189 C CA . ALA F 1 65 ? -20.85149 11.83579 46.30467 1.000 70.52082 65 ALA F CA 1
ATOM 8190 C C . ALA F 1 65 ? -21.36164 13.19450 46.76885 1.000 71.83219 65 ALA F C 1
ATOM 8191 O O . ALA F 1 65 ? -21.56676 14.08207 45.93349 1.000 67.04204 65 ALA F O 1
ATOM 8193 N N . ASN F 1 66 ? -21.57294 13.37421 48.07294 1.000 69.75961 66 ASN F N 1
ATOM 8194 C CA . ASN F 1 66 ? -22.02206 14.65528 48.61136 1.000 67.72622 66 ASN F CA 1
ATOM 8195 C C . ASN F 1 66 ? -21.27867 15.10209 49.86065 1.000 74.29392 66 ASN F C 1
ATOM 8196 O O . ASN F 1 66 ? -21.28426 16.30277 50.15255 1.000 77.23952 66 ASN F O 1
ATOM 8201 N N . ILE F 1 67 ? -20.64711 14.20223 50.61258 1.000 76.19213 67 ILE F N 1
ATOM 8202 C CA . ILE F 1 67 ? -19.88292 14.55319 51.80326 1.000 64.88354 67 ILE F CA 1
ATOM 8203 C C . ILE F 1 67 ? -18.52251 13.87648 51.72388 1.000 73.68984 67 ILE F C 1
ATOM 8204 O O . ILE F 1 67 ? -18.41604 12.72415 51.28927 1.000 76.79459 67 ILE F O 1
ATOM 8209 N N . SER F 1 68 ? -17.48135 14.59585 52.14059 1.000 70.83561 68 SER F N 1
ATOM 8210 C CA . SER F 1 68 ? -16.13851 14.02945 52.26078 1.000 70.39561 68 SER F CA 1
ATOM 8211 C C . SER F 1 68 ? -15.96661 13.56266 53.70043 1.000 79.28656 68 SER F C 1
ATOM 8212 O O . SER F 1 68 ? -15.55487 14.32049 54.57994 1.000 87.46363 68 SER F O 1
ATOM 8215 N N . VAL F 1 69 ? -16.29305 12.29599 53.94456 1.000 73.46498 69 VAL F N 1
ATOM 8216 C CA . VAL F 1 69 ? -16.25978 11.71190 55.27899 1.000 73.46132 69 VAL F CA 1
ATOM 8217 C C . VAL F 1 69 ? -15.39815 10.45656 55.24038 1.000 70.08380 69 VAL F C 1
ATOM 8218 O O . VAL F 1 69 ? -15.38336 9.73258 54.23841 1.000 75.53996 69 VAL F O 1
ATOM 8222 N N . HIS F 1 70 ? -14.66556 10.21351 56.32357 1.000 70.48842 70 HIS F N 1
ATOM 8223 C CA . HIS F 1 70 ? -13.81150 9.03803 56.39743 1.000 74.61574 70 HIS F CA 1
ATOM 8224 C C . HIS F 1 70 ? -14.66125 7.77012 56.33370 1.000 74.29146 70 HIS F C 1
ATOM 8225 O O . HIS F 1 70 ? -15.76391 7.73363 56.89331 1.000 72.34766 70 HIS F O 1
ATOM 8232 N N . PRO F 1 71 ? -14.18700 6.71842 55.65655 1.000 75.14522 71 PRO F N 1
ATOM 8233 C CA . PRO F 1 71 ? -15.01163 5.50267 55.52672 1.000 72.77004 71 PRO F CA 1
ATOM 8234 C C . PRO F 1 71 ? -15.36792 4.85388 56.85409 1.000 72.04140 71 PRO F C 1
ATOM 8235 O O . PRO F 1 71 ? -16.50580 4.40050 57.02343 1.000 77.74538 71 PRO F O 1
ATOM 8239 N N . ASP F 1 72 ? -14.43243 4.79167 57.80389 1.000 72.99212 72 ASP F N 1
ATOM 8240 C CA . ASP F 1 72 ? -14.74294 4.19794 59.10201 1.000 81.31144 72 ASP F CA 1
ATOM 8241 C C . ASP F 1 72 ? -15.72767 5.06480 59.87904 1.000 79.16750 72 ASP F C 1
ATOM 8242 O O . ASP F 1 72 ? -16.69748 4.55895 60.46110 1.000 78.09792 72 ASP F O 1
ATOM 8247 N N . LYS F 1 73 ? -15.49197 6.37879 59.89972 1.000 76.28386 73 LYS F N 1
ATOM 8248 C CA . LYS F 1 73 ? -16.42864 7.28540 60.55332 1.000 75.53192 73 LYS F CA 1
ATOM 8249 C C . LYS F 1 73 ? -17.79679 7.22978 59.88669 1.000 73.40165 73 LYS F C 1
ATOM 8250 O O . LYS F 1 73 ? -18.82795 7.30835 60.56269 1.000 71.91825 73 LYS F O 1
ATOM 8256 N N . LEU F 1 74 ? -17.82578 7.07385 58.56055 1.000 64.58149 74 LEU F N 1
ATOM 8257 C CA . LEU F 1 74 ? -19.09808 6.94871 57.85583 1.000 67.95054 74 LEU F CA 1
ATOM 8258 C C . LEU F 1 74 ? -19.81277 5.65690 58.23529 1.000 70.85153 74 LEU F C 1
ATOM 8259 O O . LEU F 1 74 ? -21.03501 5.64953 58.42738 1.000 62.85502 74 LEU F O 1
ATOM 8264 N N . LYS F 1 75 ? -19.06862 4.55246 58.33778 1.000 67.94165 75 LYS F N 1
ATOM 8265 C CA . LYS F 1 75 ? -19.67526 3.27937 58.71008 1.000 70.31867 75 LYS F CA 1
ATOM 8266 C C . LYS F 1 75 ? -20.16065 3.29215 60.15214 1.000 75.01287 75 LYS F C 1
ATOM 8267 O O . LYS F 1 75 ? -21.06501 2.52842 60.50750 1.000 79.02140 75 LYS F O 1
ATOM 8269 N N . VAL F 1 76 ? -19.56522 4.13427 60.99585 1.000 75.58665 76 VAL F N 1
ATOM 8270 C CA . VAL F 1 76 ? -20.06786 4.27923 62.35888 1.000 72.34217 76 VAL F CA 1
ATOM 8271 C C . VAL F 1 76 ? -21.29373 5.18827 62.38999 1.000 69.46601 76 VAL F C 1
ATOM 8272 O O . VAL F 1 76 ? -22.24578 4.94161 63.13930 1.000 68.66753 76 VAL F O 1
ATOM 8276 N N . LEU F 1 77 ? -21.30213 6.23654 61.56356 1.000 66.37373 77 LEU F N 1
ATOM 8277 C CA . LEU F 1 77 ? -22.35692 7.24224 61.62475 1.000 64.05200 77 LEU F CA 1
ATOM 8278 C C . LEU F 1 77 ? -23.63833 6.79868 60.92871 1.000 63.83194 77 LEU F C 1
ATOM 8279 O O . LEU F 1 77 ? -24.72964 7.20909 61.34034 1.000 54.27664 77 LEU F O 1
ATOM 8284 N N . LEU F 1 78 ? -23.53401 5.97625 59.88302 1.000 74.59758 78 LEU F N 1
ATOM 8285 C CA . LEU F 1 78 ? -24.72393 5.59134 59.12408 1.000 64.12896 78 LEU F CA 1
ATOM 8286 C C . LEU F 1 78 ? -25.76465 4.86011 59.96616 1.000 64.48043 78 LEU F C 1
ATOM 8287 O O . LEU F 1 78 ? -26.94561 5.24593 59.91182 1.000 59.95921 78 LEU F O 1
ATOM 8292 N N . PRO F 1 79 ? -25.42869 3.82342 60.74689 1.000 61.68262 79 PRO F N 1
ATOM 8293 C CA . PRO F 1 79 ? -26.46822 3.17028 61.56071 1.000 62.84622 79 PRO F CA 1
ATOM 8294 C C . PRO F 1 79 ? -27.01979 4.05418 62.66437 1.000 61.32318 79 PRO F C 1
ATOM 8295 O O . PRO F 1 79 ? -28.12677 3.78970 63.15004 1.000 59.01212 79 PRO F O 1
ATOM 8299 N N . PHE F 1 80 ? -26.28719 5.09053 63.07724 1.000 61.05808 80 PHE F N 1
ATOM 8300 C CA . PHE F 1 80 ? -26.79263 5.99201 64.10603 1.000 54.65339 80 PHE F CA 1
ATOM 8301 C C . PHE F 1 80 ? -27.91595 6.87472 63.57674 1.000 58.99631 80 PHE F C 1
ATOM 8302 O O . PHE F 1 80 ? -28.77533 7.31329 64.35032 1.000 50.05223 80 PHE F O 1
ATOM 8310 N N . ILE F 1 81 ? -27.93573 7.13436 62.26991 1.000 57.44284 81 ILE F N 1
ATOM 8311 C CA . ILE F 1 81 ? -28.91384 8.03224 61.68126 1.000 58.81956 81 ILE F CA 1
ATOM 8312 C C . ILE F 1 81 ? -29.98177 7.29572 60.87510 1.000 58.13907 81 ILE F C 1
ATOM 8313 O O . ILE F 1 81 ? -31.11379 7.78493 60.78129 1.000 57.36248 81 ILE F O 1
ATOM 8318 N N . ALA F 1 82 ? -29.67090 6.13227 60.30784 1.000 59.81231 82 ALA F N 1
ATOM 8319 C CA . ALA F 1 82 ? -30.58804 5.45816 59.40251 1.000 62.30056 82 ALA F CA 1
ATOM 8320 C C . ALA F 1 82 ? -30.58704 3.96306 59.68417 1.000 57.90012 82 ALA F C 1
ATOM 8321 O O . ALA F 1 82 ? -29.75940 3.44700 60.44013 1.000 57.22943 82 ALA F O 1
ATOM 8323 N N . TYR F 1 83 ? -31.53871 3.26957 59.06447 1.000 59.00419 83 TYR F N 1
ATOM 8324 C CA . TYR F 1 83 ? -31.60910 1.81778 59.10400 1.000 61.65130 83 TYR F CA 1
ATOM 8325 C C . TYR F 1 83 ? -31.45091 1.25764 57.69554 1.000 57.85785 83 TYR F C 1
ATOM 8326 O O . TYR F 1 83 ? -31.66855 1.95111 56.69722 1.000 62.66739 83 TYR F O 1
ATOM 8335 N N . TYR F 1 84 ? -31.06854 -0.01467 57.62989 1.000 53.63625 84 TYR F N 1
ATOM 8336 C CA . TYR F 1 84 ? -30.70810 -0.67625 56.38442 1.000 58.37495 84 TYR F CA 1
ATOM 8337 C C . TYR F 1 84 ? -31.80857 -1.63576 55.95055 1.000 63.52669 84 TYR F C 1
ATOM 8338 O O . TYR F 1 84 ? -32.34930 -2.38803 56.76748 1.000 61.50527 84 TYR F O 1
ATOM 8347 N N . MET F 1 85 ? -32.13020 -1.60805 54.66003 1.000 69.79679 85 MET F N 1
ATOM 8348 C CA . MET F 1 85 ? -33.13645 -2.48379 54.07676 1.000 67.29628 85 MET F CA 1
ATOM 8349 C C . MET F 1 85 ? -32.45823 -3.61372 53.31308 1.000 67.72176 85 MET F C 1
ATOM 8350 O O . MET F 1 85 ? -31.47895 -3.39116 52.59498 1.000 62.32075 85 MET F O 1
ATOM 8355 N N . ILE F 1 86 ? -32.98503 -4.82627 53.46940 1.000 67.43537 86 ILE F N 1
ATOM 8356 C CA . ILE F 1 86 ? -32.40113 -6.01606 52.87046 1.000 65.00892 86 ILE F CA 1
ATOM 8357 C C . ILE F 1 86 ? -33.25729 -6.55704 51.73157 1.000 65.55889 86 ILE F C 1
ATOM 8358 O O . ILE F 1 86 ? -32.72458 -7.01057 50.71649 1.000 76.90292 86 ILE F O 1
ATOM 8363 N N . THR F 1 87 ? -34.58015 -6.52441 51.87843 1.000 65.30756 87 THR F N 1
ATOM 8364 C CA . THR F 1 87 ? -35.48940 -7.01287 50.85245 1.000 65.80141 87 THR F CA 1
ATOM 8365 C C . THR F 1 87 ? -36.54211 -5.95675 50.54957 1.000 67.77682 87 THR F C 1
ATOM 8366 O O . THR F 1 87 ? -36.95646 -5.19783 51.42995 1.000 75.68329 87 THR F O 1
ATOM 8370 N N . GLY F 1 88 ? -36.97096 -5.91661 49.29040 1.000 71.19859 88 GLY F N 1
ATOM 8371 C CA . GLY F 1 88 ? -37.98917 -4.98834 48.86252 1.000 70.55965 88 GLY F CA 1
ATOM 8372 C C . GLY F 1 88 ? -37.51433 -4.06347 47.76044 1.000 69.43897 88 GLY F C 1
ATOM 8373 O O . GLY F 1 88 ? -36.38186 -4.16068 47.27684 1.000 60.07162 88 GLY F O 1
ATOM 8374 N N . PRO F 1 89 ? -38.38434 -3.14061 47.33749 1.000 68.87504 89 PRO F N 1
ATOM 8375 C CA . PRO F 1 89 ? -38.00557 -2.18676 46.28391 1.000 65.10483 89 PRO F CA 1
ATOM 8376 C C . PRO F 1 89 ? -37.05411 -1.09568 46.74750 1.000 71.79988 89 PRO F C 1
ATOM 8377 O O . PRO F 1 89 ? -36.68653 -0.23768 45.93664 1.000 72.15365 89 PRO F O 1
ATOM 8381 N N . TRP F 1 90 ? -36.65143 -1.09028 48.01826 1.000 67.87952 90 TRP F N 1
ATOM 8382 C CA . TRP F 1 90 ? -35.70372 -0.11623 48.54555 1.000 60.41111 90 TRP F CA 1
ATOM 8383 C C . TRP F 1 90 ? -34.49762 -0.80531 49.17505 1.000 64.27931 90 TRP F C 1
ATOM 8384 O O . TRP F 1 90 ? -33.84690 -0.24752 50.06083 1.000 63.71569 90 TRP F O 1
ATOM 8395 N N . ARG F 1 91 ? -34.19212 -2.01951 48.72309 1.000 65.03708 91 ARG F N 1
ATOM 8396 C CA . ARG F 1 91 ? -33.10509 -2.79278 49.30338 1.000 62.06964 91 ARG F CA 1
ATOM 8397 C C . ARG F 1 91 ? -31.76376 -2.09694 49.08441 1.000 61.65915 91 ARG F C 1
ATOM 8398 O O . ARG F 1 91 ? -31.59595 -1.27486 48.17902 1.000 73.18962 91 ARG F O 1
ATOM 8406 N N . SER F 1 92 ? -30.80231 -2.43849 49.94347 1.000 63.54214 92 SER F N 1
ATOM 8407 C CA . SER F 1 92 ? -29.43965 -1.90857 49.90314 1.000 63.83170 92 SER F CA 1
ATOM 8408 C C . SER F 1 92 ? -29.39435 -0.39217 50.06281 1.000 59.11823 92 SER F C 1
ATOM 8409 O O . SER F 1 92 ? -28.42186 0.24901 49.65171 1.000 65.28324 92 SER F O 1
ATOM 8412 N N . LEU F 1 93 ? -30.42501 0.19740 50.66104 1.000 52.64094 93 LEU F N 1
ATOM 8413 C CA . LEU F 1 93 ? -30.48490 1.63173 50.88618 1.000 53.05212 93 LEU F CA 1
ATOM 8414 C C . LEU F 1 93 ? -30.58959 1.91983 52.37842 1.000 66.38049 93 LEU F C 1
ATOM 8415 O O . LEU F 1 93 ? -30.95087 1.05253 53.17886 1.000 60.90493 93 LEU F O 1
ATOM 8420 N N . TRP F 1 94 ? -30.25925 3.15422 52.74499 1.000 61.76329 94 TRP F N 1
ATOM 8421 C CA . TRP F 1 94 ? -30.33404 3.62091 54.12245 1.000 56.58716 94 TRP F CA 1
ATOM 8422 C C . TRP F 1 94 ? -31.49017 4.60279 54.24852 1.000 57.23117 94 TRP F C 1
ATOM 8423 O O . TRP F 1 94 ? -31.57654 5.56841 53.48226 1.000 57.21622 94 TRP F O 1
ATOM 8434 N N . ILE F 1 95 ? -32.37173 4.35673 55.21397 1.000 55.12289 95 ILE F N 1
ATOM 8435 C CA . ILE F 1 95 ? -33.62834 5.08525 55.33705 1.000 58.93586 95 ILE F CA 1
ATOM 8436 C C . ILE F 1 95 ? -33.68978 5.73977 56.71020 1.000 64.81418 95 ILE F C 1
ATOM 8437 O O . ILE F 1 95 ? -33.31295 5.12998 57.71654 1.000 70.24094 95 ILE F O 1
ATOM 8442 N N . ARG F 1 96 ? -34.17442 6.98162 56.74158 1.000 63.44050 96 ARG F N 1
ATOM 8443 C CA . ARG F 1 96 ? -34.27906 7.74435 57.97941 1.000 62.87409 96 ARG F CA 1
ATOM 8444 C C . ARG F 1 96 ? -35.16495 7.02652 58.99288 1.000 62.08309 96 ARG F C 1
ATOM 8445 O O . ARG F 1 96 ? -36.14717 6.36802 58.63961 1.000 62.82958 96 ARG F O 1
ATOM 8453 N N . PHE F 1 97 ? -34.80472 7.16141 60.26800 1.000 55.39202 97 PHE F N 1
ATOM 8454 C CA . PHE F 1 97 ? -35.56418 6.53554 61.34365 1.000 59.70973 97 PHE F CA 1
ATOM 8455 C C . PHE F 1 97 ? -36.93731 7.18600 61.45863 1.000 61.18799 97 PHE F C 1
ATOM 8456 O O . PHE F 1 97 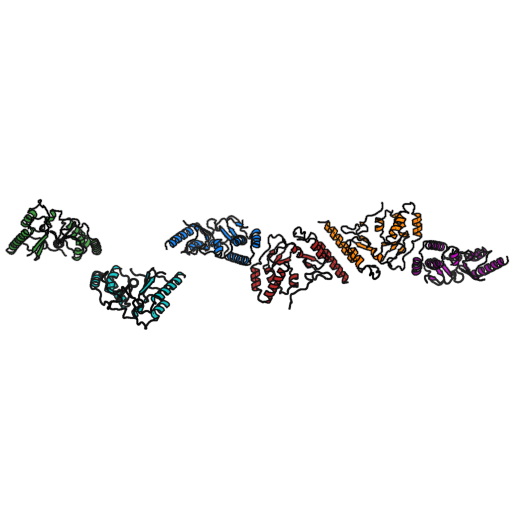? -37.04395 8.40691 61.61654 1.000 61.60035 97 PHE F O 1
ATOM 8464 N N . GLY F 1 98 ? -37.98697 6.36957 61.38238 1.000 60.21973 98 GLY F N 1
ATOM 8465 C CA . GLY F 1 98 ? -39.35058 6.84597 61.45039 1.000 61.25762 98 GLY F CA 1
ATOM 8466 C C . GLY F 1 98 ? -40.04806 6.96887 60.11275 1.000 56.78664 98 GLY F C 1
ATOM 8467 O O . GLY F 1 98 ? -41.27775 7.10377 60.08557 1.000 55.87003 98 GLY F O 1
ATOM 8468 N N . TYR F 1 99 ? -39.30639 6.92527 59.00920 1.000 54.50769 99 TYR F N 1
ATOM 8469 C CA . TYR F 1 99 ? -39.88296 7.04258 57.67616 1.000 58.21605 99 TYR F CA 1
ATOM 8470 C C . TYR F 1 99 ? -40.14200 5.64985 57.11469 1.000 60.83869 99 TYR F C 1
ATOM 8471 O O . TYR F 1 99 ? -39.21473 4.84174 56.99069 1.000 59.09422 99 TYR F O 1
ATOM 8480 N N . ASP F 1 100 ? -41.40128 5.37186 56.77881 1.000 60.10221 100 ASP F N 1
ATOM 8481 C CA . ASP F 1 100 ? -41.77417 4.09367 56.19453 1.000 63.23894 100 ASP F CA 1
ATOM 8482 C C . ASP F 1 100 ? -42.02766 4.28402 54.70807 1.000 62.59196 100 ASP F C 1
ATOM 8483 O O . ASP F 1 100 ? -43.06124 4.86152 54.33681 1.000 58.77185 100 ASP F O 1
ATOM 8488 N N . PRO F 1 101 ? -41.13492 3.82647 53.82657 1.000 62.32642 101 PRO F N 1
ATOM 8489 C CA . PRO F 1 101 ? -41.36585 4.01562 52.38514 1.000 60.85446 101 PRO F CA 1
ATOM 8490 C C . PRO F 1 101 ? -42.58683 3.28034 51.86910 1.000 64.46535 101 PRO F C 1
ATOM 8491 O O . PRO F 1 101 ? -43.13692 3.67285 50.83270 1.000 72.22471 101 PRO F O 1
ATOM 8495 N N . ARG F 1 102 ? -43.03045 2.23107 52.55722 1.000 57.91014 102 ARG F N 1
ATOM 8496 C CA . ARG F 1 102 ? -44.22077 1.49178 52.16184 1.000 61.75537 102 ARG F CA 1
ATOM 8497 C C . ARG F 1 102 ? -45.51120 2.20377 52.54189 1.000 62.87418 102 ARG F C 1
ATOM 8498 O O . ARG F 1 102 ? -46.59517 1.68893 52.24712 1.000 68.92567 102 ARG F O 1
ATOM 8506 N N . LYS F 1 103 ? -45.42127 3.36797 53.18350 1.000 58.71206 103 LYS F N 1
ATOM 8507 C CA . LYS F 1 103 ? -46.58872 4.16665 53.53119 1.000 71.54981 103 LYS F CA 1
ATOM 8508 C C . LYS F 1 103 ? -46.51703 5.57197 52.94810 1.000 72.08188 103 LYS F C 1
ATOM 8509 O O . LYS F 1 103 ? -47.34323 6.42252 53.30037 1.000 75.69506 103 LYS F O 1
ATOM 8515 N N . ASN F 1 104 ? -45.55538 5.83684 52.07117 1.000 60.70254 104 ASN F N 1
ATOM 8516 C CA . ASN F 1 104 ? -45.40102 7.14355 51.43413 1.000 64.00620 104 ASN F CA 1
ATOM 8517 C C . ASN F 1 104 ? -45.20234 6.93763 49.93965 1.000 70.48672 104 ASN F C 1
ATOM 8518 O O . ASN F 1 104 ? -44.13409 6.44128 49.52488 1.000 77.77296 104 ASN F O 1
ATOM 8523 N N . PRO F 1 105 ? -46.18238 7.28895 49.10338 1.000 74.10078 105 PRO F N 1
ATOM 8524 C CA . PRO F 1 105 ? -46.01725 7.08997 47.65326 1.000 73.09162 105 PRO F CA 1
ATOM 8525 C C . PRO F 1 105 ? -44.86824 7.88083 47.05262 1.000 68.91629 105 PRO F C 1
ATOM 8526 O O . PRO F 1 105 ? -44.35751 7.48871 45.99565 1.000 70.78024 105 PRO F O 1
ATOM 8530 N N . ASP F 1 106 ? -44.44669 8.97967 47.68680 1.000 74.62242 106 ASP F N 1
ATOM 8531 C CA . ASP F 1 106 ? -43.30682 9.73768 47.17956 1.000 65.37982 106 ASP F CA 1
ATOM 8532 C C . ASP F 1 106 ? -42.05083 8.87938 47.11397 1.000 69.75527 106 ASP F C 1
ATOM 8533 O O . ASP F 1 106 ? -41.22586 9.05108 46.20680 1.000 70.98130 106 ASP F O 1
ATOM 8538 N N . ALA F 1 107 ? -41.90238 7.93302 48.04558 1.000 64.46681 107 ALA F N 1
ATOM 8539 C CA . ALA F 1 107 ? -40.77712 7.00621 48.02287 1.000 67.80262 107 ALA F CA 1
ATOM 8540 C C . ALA F 1 107 ? -40.68702 6.21977 46.72213 1.000 60.41141 107 ALA F C 1
ATOM 8541 O O . ALA F 1 107 ? -39.68089 5.53573 46.50205 1.000 57.60870 107 ALA F O 1
ATOM 8543 N N . LYS F 1 108 ? -41.70860 6.29729 45.86316 1.000 65.97372 108 LYS F N 1
ATOM 8544 C CA . LYS F 1 108 ? -41.62368 5.68679 44.54163 1.000 71.58731 108 LYS F CA 1
ATOM 8545 C C . LYS F 1 108 ? -40.45547 6.24351 43.74001 1.000 62.38698 108 LYS F C 1
ATOM 8546 O O . LYS F 1 108 ? -39.90380 5.54612 42.88172 1.000 63.98094 108 LYS F O 1
ATOM 8552 N N . ILE F 1 109 ? -40.06039 7.49506 43.99808 1.000 63.32403 109 ILE F N 1
ATOM 8553 C CA . ILE F 1 109 ? -38.91990 8.07183 43.29416 1.000 66.74211 109 ILE F CA 1
ATOM 8554 C C . ILE F 1 109 ? -37.60236 7.78894 44.00238 1.000 70.07188 109 ILE F C 1
ATOM 8555 O O . ILE F 1 109 ? -36.54901 8.24936 43.54137 1.000 68.34768 109 ILE F O 1
ATOM 8560 N N . TYR F 1 110 ? -37.62481 7.03050 45.09879 1.000 64.26939 110 TYR F N 1
ATOM 8561 C CA . TYR F 1 110 ? -36.41750 6.63729 45.81277 1.000 53.79749 110 TYR F CA 1
ATOM 8562 C C . TYR F 1 110 ? -36.08636 5.16036 45.65284 1.000 62.39591 110 TYR F C 1
ATOM 8563 O O . TYR F 1 110 ? -35.11070 4.69317 46.24946 1.000 67.99136 110 TYR F O 1
ATOM 8572 N N . GLN F 1 111 ? -36.86553 4.41465 44.87152 1.000 65.16444 111 GLN F N 1
ATOM 8573 C CA . GLN F 1 111 ? -36.67587 2.97486 44.77439 1.000 59.46481 111 GLN F CA 1
ATOM 8574 C C . GLN F 1 111 ? -35.36846 2.64236 44.05470 1.000 60.56890 111 GLN F C 1
ATOM 8575 O O . GLN F 1 111 ? -34.72752 3.49304 43.43105 1.000 61.90327 111 GLN F O 1
ATOM 8581 N N . VAL F 1 112 ? -34.97901 1.37332 44.14746 1.000 66.66213 112 VAL F N 1
ATOM 8582 C CA . VAL F 1 112 ? -33.69719 0.89809 43.63998 1.000 65.34317 112 VAL F CA 1
ATOM 8583 C C . VAL F 1 112 ? -33.89569 0.29508 42.25542 1.000 60.36167 112 VAL F C 1
ATOM 8584 O O . VAL F 1 112 ? -34.97020 -0.22046 41.92528 1.000 69.17158 112 VAL F O 1
ATOM 8588 N N . LEU F 1 113 ? -32.84944 0.37216 41.43149 1.000 65.78891 113 LEU F N 1
ATOM 8589 C CA . LEU F 1 113 ? -32.83532 -0.20627 40.09278 1.000 65.73010 113 LEU F CA 1
ATOM 8590 C C . LEU F 1 113 ? -31.53037 -0.96814 39.92260 1.000 71.47388 113 LEU F C 1
ATOM 8591 O O . LEU F 1 113 ? -30.44543 -0.39659 40.08232 1.000 66.43423 113 LEU F O 1
ATOM 8596 N N . ASP F 1 114 ? -31.64262 -2.25484 39.61073 1.000 80.66074 114 ASP F N 1
ATOM 8597 C CA . ASP F 1 114 ? -30.48530 -3.08371 39.31431 1.000 76.97694 114 ASP F CA 1
ATOM 8598 C C . ASP F 1 114 ? -30.10625 -2.92938 37.84867 1.000 81.86508 114 ASP F C 1
ATOM 8599 O O . ASP F 1 114 ? -30.96338 -3.04043 36.96623 1.000 87.65539 114 ASP F O 1
ATOM 8604 N N . PHE F 1 115 ? -28.82388 -2.67397 37.58486 1.000 79.90424 115 PHE F N 1
ATOM 8605 C CA . PHE F 1 115 ? -28.33810 -2.53347 36.21922 1.000 86.19381 115 PHE F CA 1
ATOM 8606 C C . PHE F 1 115 ? -27.05853 -3.33465 36.03445 1.000 85.76641 115 PHE F C 1
ATOM 8607 O O . PHE F 1 115 ? -26.15938 -3.28869 36.87792 1.000 92.17522 115 PHE F O 1
ATOM 8615 N N . ARG F 1 116 ? -26.98081 -4.05823 34.92153 1.000 81.55529 116 ARG F N 1
ATOM 8616 C CA . ARG F 1 116 ? -25.80531 -4.83336 34.56130 1.000 89.35085 116 ARG F CA 1
ATOM 8617 C C . ARG F 1 116 ? -25.29469 -4.38560 33.19905 1.000 94.21098 116 ARG F C 1
ATOM 8618 O O . ARG F 1 116 ? -26.06002 -3.90035 32.36017 1.000 87.67216 116 ARG F O 1
ATOM 8620 N N . ILE F 1 117 ? -23.99047 -4.54804 32.98809 1.000 95.87405 117 ILE F N 1
ATOM 8621 C CA . ILE F 1 117 ? -23.37252 -4.18889 31.71478 1.000 99.01700 117 ILE F CA 1
ATOM 8622 C C . ILE F 1 117 ? -23.85533 -5.17932 30.65910 1.000 103.09712 117 ILE F C 1
ATOM 8623 O O . ILE F 1 117 ? -23.51872 -6.36555 30.70821 1.000 100.22159 117 ILE F O 1
ATOM 8625 N N . ARG F 1 118 ? -24.64815 -4.69596 29.70747 1.000 107.82182 118 ARG F N 1
ATOM 8626 C CA . ARG F 1 118 ? -25.21139 -5.54654 28.66422 1.000 108.58347 118 ARG F CA 1
ATOM 8627 C C . ARG F 1 118 ? -24.12213 -6.13418 27.77278 1.000 112.72557 118 ARG F C 1
ATOM 8628 O O . ARG F 1 118 ? -23.91070 -7.34687 27.75428 1.000 112.52751 118 ARG F O 1
ATOM 8630 N N . LYS F 1 157 ? -9.52526 14.60740 50.23047 1.000 58.83655 157 LYS F N 1
ATOM 8631 C CA . LYS F 1 157 ? -10.97279 14.49633 50.36639 1.000 65.12643 157 LYS F CA 1
ATOM 8632 C C . LYS F 1 157 ? -11.43048 13.05291 50.18496 1.000 67.57741 157 LYS F C 1
ATOM 8633 O O . LYS F 1 157 ? -10.64022 12.18112 49.82287 1.000 65.08684 157 LYS F O 1
ATOM 8639 N N . TYR F 1 158 ? -12.71750 12.80749 50.44010 1.000 71.52544 158 TYR F N 1
ATOM 8640 C CA . TYR F 1 158 ? -13.29384 11.47581 50.30797 1.000 72.25641 158 TYR F CA 1
ATOM 8641 C C . TYR F 1 158 ? -14.51396 11.45580 49.39466 1.000 71.44536 158 TYR F C 1
ATOM 8642 O O . TYR F 1 158 ? -15.19191 10.42497 49.31083 1.000 70.73145 158 TYR F O 1
ATOM 8651 N N . LYS F 1 159 ? -14.80915 12.55673 48.70993 1.000 72.03601 159 LYS F N 1
ATOM 8652 C CA . LYS F 1 159 ? -15.98867 12.63320 47.86486 1.000 70.19525 159 LYS F CA 1
ATOM 8653 C C . LYS F 1 159 ? -15.75942 11.91018 46.54022 1.000 74.87594 159 LYS F C 1
ATOM 8654 O O . LYS F 1 159 ? -14.62588 11.66259 46.12015 1.000 69.16494 159 LYS F O 1
ATOM 8660 N N . LEU F 1 160 ? -16.86394 11.57318 45.88155 1.000 74.91653 160 LEU F N 1
ATOM 8661 C CA . LEU F 1 160 ? -16.85727 10.91412 44.58444 1.000 69.26167 160 LEU F CA 1
ATOM 8662 C C . LEU F 1 160 ? -17.64573 11.75040 43.58368 1.000 74.16548 160 LEU F C 1
ATOM 8663 O O . LEU F 1 160 ? -18.37574 12.67585 43.94838 1.000 68.46366 160 LEU F O 1
ATOM 8668 N N . LYS F 1 161 ? -17.49419 11.41417 42.30565 1.000 68.16580 161 LYS F N 1
ATOM 8669 C CA . LYS F 1 161 ? -18.19916 12.14009 41.26273 1.000 67.53599 161 LYS F CA 1
ATOM 8670 C C . LYS F 1 161 ? -19.60538 11.57218 41.06996 1.000 69.59432 161 LYS F C 1
ATOM 8671 O O . LYS F 1 161 ? -19.95356 10.50327 41.57851 1.000 71.82455 161 LYS F O 1
ATOM 8677 N N . ASP F 1 162 ? -20.42219 12.31260 40.31594 1.000 71.95682 162 ASP F N 1
ATOM 8678 C CA . ASP F 1 162 ? -21.83900 11.98673 40.19235 1.000 73.33311 162 ASP F CA 1
ATOM 8679 C C . ASP F 1 162 ? -22.08963 10.68974 39.43421 1.000 74.28798 162 ASP F C 1
ATOM 8680 O O . ASP F 1 162 ? -23.13546 10.06517 39.63972 1.000 71.03579 162 ASP F O 1
ATOM 8685 N N . SER F 1 163 ? -21.16303 10.26859 38.56917 1.000 75.23328 163 SER F N 1
ATOM 8686 C CA . SER F 1 163 ? -21.39638 9.08034 37.75487 1.000 73.25454 163 SER F CA 1
ATOM 8687 C C . SER F 1 163 ? -21.53675 7.81685 38.59378 1.000 74.84616 163 SER F C 1
ATOM 8688 O O . SER F 1 163 ? -22.12016 6.83566 38.12042 1.000 73.28840 163 SER F O 1
ATOM 8691 N N . VAL F 1 164 ? -21.02493 7.81708 39.82770 1.000 69.09352 164 VAL F N 1
ATOM 8692 C CA . VAL F 1 164 ? -21.15155 6.65107 40.69488 1.000 75.06856 164 VAL F CA 1
ATOM 8693 C C . VAL F 1 164 ? -22.57748 6.42138 41.16919 1.000 72.04455 164 VAL F C 1
ATOM 8694 O O . VAL F 1 164 ? -22.85860 5.37808 41.77031 1.000 78.55177 164 VAL F O 1
ATOM 8698 N N . TYR F 1 165 ? -23.48499 7.36413 40.91673 1.000 65.78764 165 TYR F N 1
ATOM 8699 C CA . TYR F 1 165 ? -24.87779 7.17689 41.30278 1.000 65.53823 165 TYR F CA 1
ATOM 8700 C C . TYR F 1 165 ? -25.86734 7.91388 40.41153 1.000 69.00181 165 TYR F C 1
ATOM 8701 O O . TYR F 1 165 ? -27.07205 7.79616 40.64899 1.000 72.90958 165 TYR F O 1
ATOM 8710 N N . ILE F 1 166 ? -25.42129 8.65412 39.39910 1.000 60.05470 166 ILE F N 1
ATOM 8711 C CA . ILE F 1 166 ? -26.30360 9.41893 38.52511 1.000 72.54111 166 ILE F CA 1
ATOM 8712 C C . ILE F 1 166 ? -26.10793 8.93898 37.09404 1.000 70.20850 166 ILE F C 1
ATOM 8713 O O . ILE F 1 166 ? -24.97266 8.85764 36.61046 1.000 67.49751 166 ILE F O 1
ATOM 8718 N N . PHE F 1 167 ? -27.21208 8.62176 36.42343 1.000 67.46521 167 PHE F N 1
ATOM 8719 C CA . PHE F 1 167 ? -27.20270 8.24843 35.01666 1.000 76.93085 167 PHE F CA 1
ATOM 8720 C C . PHE F 1 167 ? -27.64437 9.43558 34.17089 1.000 74.83721 167 PHE F C 1
ATOM 8721 O O . PHE F 1 167 ? -28.56364 10.17047 34.54462 1.000 70.69831 167 PHE F O 1
ATOM 8729 N N . ARG F 1 168 ? -26.98618 9.61677 33.02815 1.000 75.32107 168 ARG F N 1
ATOM 8730 C CA . ARG F 1 168 ? -27.27809 10.73806 32.14793 1.000 79.92466 168 ARG F CA 1
ATOM 8731 C C . ARG F 1 168 ? -26.88383 10.37321 30.72479 1.000 77.44237 168 ARG F C 1
ATOM 8732 O O . ARG F 1 168 ? -25.89281 9.67010 30.50938 1.000 71.69413 168 ARG F O 1
ATOM 8740 N N . GLU F 1 169 ? -27.66807 10.85217 29.76118 1.000 80.21056 169 GLU F N 1
ATOM 8741 C CA . GLU F 1 169 ? -27.36305 10.62190 28.35529 1.000 75.40247 169 GLU F CA 1
ATOM 8742 C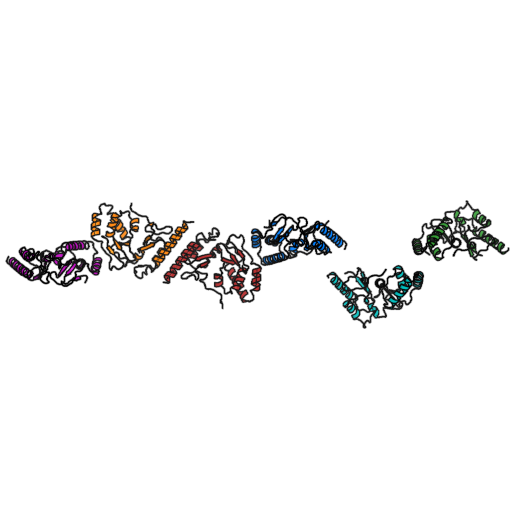 C . GLU F 1 169 ? -26.05220 11.30216 27.98336 1.000 77.64318 169 GLU F C 1
ATOM 8743 O O . GLU F 1 169 ? -25.90743 12.51908 28.13092 1.000 81.83442 169 GLU F O 1
ATOM 8745 N N . GLY F 1 170 ? -25.09307 10.51014 27.50045 1.000 77.43127 170 GLY F N 1
ATOM 8746 C CA . GLY F 1 170 ? -23.78088 10.99417 27.10768 1.000 79.62295 170 GLY F CA 1
ATOM 8747 C C . GLY F 1 170 ? -22.64257 10.31992 27.84588 1.000 81.02336 170 GLY F C 1
ATOM 8748 O O . GLY F 1 170 ? -21.56272 10.13755 27.27487 1.000 91.24447 170 GLY F O 1
ATOM 8749 N N . ALA F 1 171 ? -22.86532 9.94463 29.09963 1.000 79.76889 171 ALA F N 1
ATOM 8750 C CA . ALA F 1 171 ? -21.85905 9.28243 29.90676 1.000 81.12577 171 ALA F CA 1
ATOM 8751 C C . ALA F 1 171 ? -22.08060 7.77161 29.87202 1.000 84.56503 171 ALA F C 1
ATOM 8752 O O . ALA F 1 171 ? -22.92759 7.25807 29.13466 1.000 85.35584 171 ALA F O 1
ATOM 8754 N N . LEU F 1 172 ? -21.30318 7.04549 30.67548 1.000 86.98486 172 LEU F N 1
ATOM 8755 C CA . LEU F 1 172 ? -21.40343 5.60204 30.79933 1.000 83.49190 172 LEU F CA 1
ATOM 8756 C C . LEU F 1 172 ? -21.19387 5.24713 32.26448 1.000 81.61949 172 LEU F C 1
ATOM 8757 O O . LEU F 1 172 ? -20.30537 5.81720 32.91596 1.000 82.47584 172 LEU F O 1
ATOM 8762 N N . PRO F 1 173 ? -21.99908 4.33901 32.81110 1.000 79.12800 173 PRO F N 1
ATOM 8763 C CA . PRO F 1 173 ? -21.81085 3.91186 34.20168 1.000 86.11041 173 PRO F CA 1
ATOM 8764 C C . PRO F 1 173 ? -20.39482 3.41873 34.43170 1.000 88.26777 173 PRO F C 1
ATOM 8765 O O . PRO F 1 173 ? -19.85701 2.64344 33.62639 1.000 83.16870 173 PRO F O 1
ATOM 8769 N N . PRO F 1 174 ? -19.75310 3.85332 35.51903 1.000 87.59005 174 PRO F N 1
ATOM 8770 C CA . PRO F 1 174 ? -18.35040 3.47439 35.74061 1.000 83.94102 174 PRO F CA 1
ATOM 8771 C C . PRO F 1 174 ? -18.16496 2.01695 36.11247 1.000 82.38621 174 PRO F C 1
ATOM 8772 O O . PRO F 1 174 ? -17.04382 1.50675 35.99633 1.000 86.01536 174 PRO F O 1
ATOM 8776 N N . TYR F 1 175 ? -19.21459 1.33029 36.54970 1.000 76.14567 175 TYR F N 1
ATOM 8777 C CA . TYR F 1 175 ? -19.10204 -0.04420 37.00759 1.000 82.54834 175 TYR F CA 1
ATOM 8778 C C . TYR F 1 175 ? -19.92224 -0.97702 36.12523 1.000 93.35494 175 TYR F C 1
ATOM 8779 O O . TYR F 1 175 ? -20.70276 -0.55336 35.26849 1.000 95.09030 175 TYR F O 1
ATOM 8788 N N . ARG F 1 176 ? -19.71892 -2.27016 36.36390 1.000 93.25929 176 ARG F N 1
ATOM 8789 C CA . ARG F 1 176 ? -20.38571 -3.35690 35.66005 1.000 92.28838 176 ARG F CA 1
ATOM 8790 C C . ARG F 1 176 ? -21.72416 -3.71443 36.28754 1.000 92.32501 176 ARG F C 1
ATOM 8791 O O . ARG F 1 176 ? -22.60674 -4.23696 35.59652 1.000 83.52756 176 ARG F O 1
ATOM 8799 N N . GLN F 1 177 ? -21.88466 -3.45141 37.58217 1.000 88.97783 177 GLN F N 1
ATOM 8800 C CA . GLN F 1 177 ? -23.14539 -3.62563 38.28832 1.000 80.71983 177 GLN F CA 1
ATOM 8801 C C . GLN F 1 177 ? -23.45057 -2.33703 39.03487 1.000 85.30180 177 GLN F C 1
ATOM 8802 O O . GLN F 1 177 ? -22.61913 -1.85585 39.81121 1.000 88.55473 177 GLN F O 1
ATOM 8808 N N . MET F 1 178 ? -24.63406 -1.77806 38.79568 1.000 85.66321 178 MET F N 1
ATOM 8809 C CA . MET F 1 178 ? -25.01094 -0.48557 39.34773 1.000 77.93179 178 MET F CA 1
ATOM 8810 C C . MET F 1 178 ? -26.33437 -0.59053 40.09138 1.000 73.95787 178 MET F C 1
ATOM 8811 O O . MET F 1 178 ? -27.27896 -1.23721 39.62288 1.000 81.26793 178 MET F O 1
ATOM 8816 N N . PHE F 1 179 ? -26.38876 0.05404 41.25425 1.000 75.76366 179 PHE F N 1
ATOM 8817 C CA . PHE F 1 179 ? -27.59908 0.17504 42.06148 1.000 79.07303 179 PHE F CA 1
ATOM 8818 C C . PHE F 1 179 ? -28.09189 1.61229 41.92165 1.000 75.42387 179 PHE F C 1
ATOM 8819 O O . PHE F 1 179 ? -27.85542 2.46070 42.78200 1.000 84.64368 179 PHE F O 1
ATOM 8827 N N . TYR F 1 180 ? -28.77967 1.88395 40.81787 1.000 69.01486 180 TYR F N 1
ATOM 8828 C CA . TYR F 1 180 ? -29.25550 3.23354 40.56956 1.000 72.02213 180 TYR F CA 1
ATOM 8829 C C . TYR F 1 180 ? -30.47393 3.53555 41.43589 1.000 66.48986 180 TYR F C 1
ATOM 8830 O O . TYR F 1 180 ? -31.16762 2.63671 41.91343 1.000 72.26247 180 TYR F O 1
ATOM 8839 N N . GLN F 1 181 ? -30.72536 4.82231 41.64476 1.000 62.90110 181 GLN F N 1
ATOM 8840 C CA . GLN F 1 181 ? -31.93187 5.27600 42.31826 1.000 62.73993 181 GLN F CA 1
ATOM 8841 C C . GLN F 1 181 ? -32.78433 6.05647 41.32775 1.000 68.26336 181 GLN F C 1
ATOM 8842 O O . GLN F 1 181 ? -32.25710 6.78849 40.48381 1.000 65.23386 181 GLN F O 1
ATOM 8848 N N . LEU F 1 182 ? -34.10539 5.88642 41.43261 1.000 62.33833 182 LEU F N 1
ATOM 8849 C CA . LEU F 1 182 ? -35.00574 6.35569 40.38278 1.000 66.39948 182 LEU F CA 1
ATOM 8850 C C . LEU F 1 182 ? -34.93569 7.86637 40.19536 1.000 68.61273 182 LEU F C 1
ATOM 8851 O O . LEU F 1 182 ? -35.12308 8.36007 39.07737 1.000 66.97792 182 LEU F O 1
ATOM 8856 N N . CYS F 1 183 ? -34.66538 8.61570 41.26425 1.000 75.35212 183 CYS F N 1
ATOM 8857 C CA . CYS F 1 183 ? -34.56251 10.06471 41.14868 1.000 70.27680 183 CYS F CA 1
ATOM 8858 C C . CYS F 1 183 ? -33.26130 10.51364 40.49914 1.000 63.04071 183 CYS F C 1
ATOM 8859 O O . CYS F 1 183 ? -33.16991 11.66515 40.06046 1.000 65.16677 183 CYS F O 1
ATOM 8862 N N . ASP F 1 184 ? -32.26112 9.63870 40.42407 1.000 62.07412 184 ASP F N 1
ATOM 8863 C CA . ASP F 1 184 ? -30.95052 9.99387 39.89937 1.000 63.90634 184 ASP F CA 1
ATOM 8864 C C . ASP F 1 184 ? -30.77965 9.64897 38.42544 1.000 64.27984 184 ASP F C 1
ATOM 8865 O O . ASP F 1 184 ? -29.68469 9.83237 37.88443 1.000 59.32679 184 ASP F O 1
ATOM 8870 N N . LEU F 1 185 ? -31.82589 9.15423 37.76524 1.000 63.42619 185 LEU F N 1
ATOM 8871 C CA . LEU F 1 185 ? -31.78767 8.89070 36.32678 1.000 64.54791 185 LEU F CA 1
ATOM 8872 C C . LEU F 1 185 ? -32.24215 10.15953 35.61693 1.000 69.49406 185 LEU F C 1
ATOM 8873 O O . LEU F 1 185 ? -33.42253 10.34388 35.31710 1.000 67.46121 185 LEU F O 1
ATOM 8878 N N . ASN F 1 186 ? -31.28680 11.04997 35.34470 1.000 63.12797 186 ASN F N 1
ATOM 8879 C CA . ASN F 1 186 ? -31.58235 12.36832 34.78160 1.000 74.51510 186 ASN F CA 1
ATOM 8880 C C . ASN F 1 186 ? -31.78517 12.25482 33.26929 1.000 81.77467 186 ASN F C 1
ATOM 8881 O O . ASN F 1 186 ? -30.94584 12.64954 32.45698 1.000 76.44036 186 ASN F O 1
ATOM 8886 N N . VAL F 1 187 ? -32.94270 11.71093 32.89884 1.000 76.65034 187 VAL F N 1
ATOM 8887 C CA . VAL F 1 187 ? -33.31388 11.52898 31.49731 1.000 67.46606 187 VAL F CA 1
ATOM 8888 C C . VAL F 1 187 ? -34.82616 11.66141 31.38142 1.000 75.05994 187 VAL F C 1
ATOM 8889 O O . VAL F 1 187 ? -35.56989 11.08942 32.18358 1.000 77.84635 187 VAL F O 1
ATOM 8893 N N . GLU F 1 188 ? -35.27941 12.41454 30.37434 1.000 80.67398 188 GLU F N 1
ATOM 8894 C CA . GLU F 1 188 ? -36.70259 12.71812 30.24849 1.000 73.99584 188 GLU F CA 1
ATOM 8895 C C . GLU F 1 188 ? -37.53267 11.46004 30.01671 1.000 76.04241 188 GLU F C 1
ATOM 8896 O O . GLU F 1 188 ? -38.60015 11.29566 30.61773 1.000 76.39552 188 GLU F O 1
ATOM 8898 N N . GLU F 1 189 ? -37.06286 10.56075 29.14887 1.000 70.99265 189 GLU F N 1
ATOM 8899 C CA . GLU F 1 189 ? -37.84628 9.37133 28.82359 1.000 64.54977 189 GLU F CA 1
ATOM 8900 C C . GLU F 1 189 ? -37.92670 8.41417 30.00807 1.000 73.19370 189 GLU F C 1
ATOM 8901 O O . GLU F 1 189 ? -39.00291 7.88152 30.31357 1.000 78.18099 189 GLU F O 1
ATOM 8907 N N . LEU F 1 190 ? -36.79882 8.18035 30.68430 1.000 72.45602 190 LEU F N 1
ATOM 8908 C CA . LEU F 1 190 ? -36.81095 7.32699 31.86793 1.000 72.49922 190 LEU F CA 1
ATOM 8909 C C . LEU F 1 190 ? -37.69727 7.91546 32.95849 1.000 63.90458 190 LEU F C 1
ATOM 8910 O O . LEU F 1 190 ? -38.45994 7.19107 33.60950 1.000 63.28912 190 LEU F O 1
ATOM 8915 N N . GLN F 1 191 ? -37.61976 9.23299 33.16439 1.000 66.81326 191 GLN F N 1
ATOM 8916 C CA . GLN F 1 191 ? -38.45461 9.86991 34.17669 1.000 67.92418 191 GLN F CA 1
ATOM 8917 C C . GLN F 1 191 ? -39.93145 9.80610 33.81022 1.000 65.18524 191 GLN F C 1
ATOM 8918 O O . GLN F 1 191 ? -40.78059 9.67436 34.69741 1.000 70.05597 191 GLN F O 1
ATOM 8924 N N . LYS F 1 192 ? -40.25888 9.89104 32.51896 1.000 61.06299 192 LYS F N 1
ATOM 8925 C CA . LYS F 1 192 ? -41.64832 9.73079 32.10278 1.000 64.26893 192 LYS F CA 1
ATOM 8926 C C . LYS F 1 192 ? -42.13509 8.31154 32.36305 1.000 60.91332 192 LYS F C 1
ATOM 8927 O O . LYS F 1 192 ? -43.26456 8.10989 32.82741 1.000 67.03201 192 LYS F O 1
ATOM 8929 N N . ILE F 1 193 ? -41.29419 7.31647 32.07015 1.000 52.39720 193 ILE F N 1
ATOM 8930 C CA . ILE F 1 193 ? -41.64078 5.93280 32.38703 1.000 53.43350 193 ILE F CA 1
ATOM 8931 C C . ILE F 1 193 ? -41.87466 5.77512 33.88577 1.000 72.24027 193 ILE F C 1
ATOM 8932 O O . ILE F 1 193 ? -42.79492 5.06918 34.31790 1.000 68.78967 193 ILE F O 1
ATOM 8937 N N . ILE F 1 194 ? -41.05815 6.44712 34.69989 1.000 67.53762 194 ILE F N 1
ATOM 8938 C CA . ILE F 1 194 ? -41.19030 6.33565 36.15020 1.000 67.99267 194 ILE F CA 1
ATOM 8939 C C . ILE F 1 194 ? -42.47828 6.99714 36.63202 1.000 77.59495 194 ILE F C 1
ATOM 8940 O O . ILE F 1 194 ? -43.19448 6.44850 37.47875 1.000 74.65251 194 ILE F O 1
ATOM 8945 N N . HIS F 1 195 ? -42.79787 8.17535 36.10116 1.000 68.86695 195 HIS F N 1
ATOM 8946 C CA . HIS F 1 195 ? -43.89673 8.98823 36.60704 1.000 72.88654 195 HIS F CA 1
ATOM 8947 C C . HIS F 1 195 ? -45.21285 8.76760 35.87114 1.000 73.10810 195 HIS F C 1
ATOM 8948 O O . HIS F 1 195 ? -46.17862 9.48774 36.14658 1.000 63.15344 195 HIS F O 1
ATOM 8955 N N . ARG F 1 196 ? -45.27153 7.81703 34.93262 1.000 77.71720 196 ARG F N 1
ATOM 8956 C CA . ARG F 1 196 ? -46.52763 7.54219 34.23749 1.000 81.77712 196 ARG F CA 1
ATOM 8957 C C . ARG F 1 196 ? -47.67790 7.28640 35.20677 1.000 78.76405 196 ARG F C 1
ATOM 8958 O O . ARG F 1 196 ? -48.79173 7.78319 35.00291 1.000 80.26420 196 ARG F O 1
ATOM 8966 N N . ASN F 1 197 ? -47.43120 6.51839 36.26920 1.000 73.42294 197 ASN F N 1
ATOM 8967 C CA . ASN F 1 197 ? -48.47023 6.15535 37.22608 1.000 71.53779 197 ASN F CA 1
ATOM 8968 C C . ASN F 1 197 ? -48.48822 7.07059 38.44703 1.000 71.27734 197 ASN F C 1
ATOM 8969 O O . ASN F 1 197 ? -48.86980 6.63803 39.53999 1.000 75.92215 197 ASN F O 1
ATOM 8974 N N . ASP F 1 198 ? -48.08897 8.32911 38.28288 1.000 74.53701 198 ASP F N 1
ATOM 8975 C CA . ASP F 1 198 ? -48.10944 9.26987 39.39430 1.000 67.95601 198 ASP F CA 1
ATOM 8976 C C . ASP F 1 198 ? -49.54332 9.58612 39.80024 1.000 69.81937 198 ASP F C 1
ATOM 8977 O O . ASP F 1 198 ? -50.42139 9.76904 38.95272 1.000 74.69260 198 ASP F O 1
ATOM 8982 N N . GLY F 1 199 ? -49.77786 9.64815 41.10933 1.000 72.80772 199 GLY F N 1
ATOM 8983 C CA . GLY F 1 199 ? -51.09698 9.93034 41.63348 1.000 70.82314 199 GLY F CA 1
ATOM 8984 C C . GLY F 1 199 ? -52.08752 8.79164 41.54738 1.000 78.60180 199 GLY F C 1
ATOM 8985 O O . GLY F 1 199 ? -53.22816 8.95354 41.99602 1.000 74.66282 199 GLY F O 1
ATOM 8986 N N . ALA F 1 200 ? -51.69633 7.64432 40.98614 1.000 77.24055 200 ALA F N 1
ATOM 8987 C CA . ALA F 1 200 ? -52.58447 6.49383 40.86906 1.000 78.11960 200 ALA F CA 1
ATOM 8988 C C . ALA F 1 200 ? -51.95671 5.23124 41.44884 1.000 82.52832 200 ALA F C 1
ATOM 8989 O O . ALA F 1 200 ? -52.40267 4.12348 41.13434 1.000 79.58847 200 ALA F O 1
ATOM 8991 N N . GLU F 1 201 ? -50.93116 5.37339 42.28455 1.000 82.90131 201 GLU F N 1
ATOM 8992 C CA . GLU F 1 201 ? -50.28561 4.22276 42.90780 1.000 82.45895 201 GLU F CA 1
ATOM 8993 C C . GLU F 1 201 ? -51.18467 3.67637 44.01049 1.000 88.83358 201 GLU F C 1
ATOM 8994 O O . GLU F 1 201 ? -51.38061 4.32660 45.04237 1.000 83.64435 201 GLU F O 1
ATOM 9000 N N . ASN F 1 202 ? -51.73705 2.48076 43.79572 1.000 85.15208 202 ASN F N 1
ATOM 9001 C CA . ASN F 1 202 ? -52.63313 1.85234 44.75976 1.000 94.91944 202 ASN F CA 1
ATOM 9002 C C . ASN F 1 202 ? -52.22361 0.41103 45.03891 1.000 93.04176 202 ASN F C 1
ATOM 9003 O O . ASN F 1 202 ? -53.06746 -0.42713 45.36769 1.000 94.43427 202 ASN F O 1
ATOM 9005 N N . SER F 1 203 ? -50.93308 0.10909 44.91403 1.000 89.90892 203 SER F N 1
ATOM 9006 C CA . SER F 1 203 ? -50.43073 -1.23985 45.16566 1.000 89.92083 203 SER F CA 1
ATOM 9007 C C . SER F 1 203 ? -48.92437 -1.16151 45.34229 1.000 86.84835 203 SER F C 1
ATOM 9008 O O . SER F 1 203 ? -48.21627 -0.75101 44.41752 1.000 97.73338 203 SER F O 1
ATOM 9010 N N . CYS F 1 204 ? -48.43712 -1.55107 46.51624 1.000 77.81334 204 CYS F N 1
ATOM 9011 C CA . CYS F 1 204 ? -47.01183 -1.52318 46.83958 1.000 74.97620 204 CYS F CA 1
ATOM 9012 C C . CYS F 1 204 ? -46.51714 -2.96594 46.91897 1.000 75.47756 204 CYS F C 1
ATOM 9013 O O . CYS F 1 204 ? -46.57213 -3.60125 47.97321 1.000 83.78447 204 CYS F O 1
ATOM 9016 N N . THR F 1 205 ? -46.03016 -3.47773 45.79341 1.000 74.38688 205 THR F N 1
ATOM 9017 C CA . THR F 1 205 ? -45.51009 -4.83360 45.72190 1.000 67.32857 205 THR F CA 1
ATOM 9018 C C . THR F 1 205 ? -44.01284 -4.84832 46.02492 1.000 74.28423 205 THR F C 1
ATOM 9019 O O . THR F 1 205 ? -43.34105 -3.81486 46.03289 1.000 76.41046 205 THR F O 1
ATOM 9023 N N . GLU F 1 206 ? -43.48861 -6.04922 46.27821 1.000 75.56871 206 GLU F N 1
ATOM 9024 C CA . GLU F 1 206 ? -42.07168 -6.19862 46.58607 1.000 77.95942 206 GLU F CA 1
ATOM 9025 C C . GLU F 1 206 ? -41.18407 -6.13187 45.35185 1.000 79.22151 206 GLU F C 1
ATOM 9026 O O . GLU F 1 206 ? -39.96805 -5.96034 45.49079 1.000 79.57831 206 GLU F O 1
ATOM 9032 N N . ARG F 1 207 ? -41.75368 -6.26625 44.15626 1.000 83.51735 207 ARG F N 1
ATOM 9033 C CA . ARG F 1 207 ? -40.97177 -6.22551 42.92766 1.000 82.00286 207 ARG F CA 1
ATOM 9034 C C . ARG F 1 207 ? -41.02235 -4.87720 42.22573 1.000 85.77351 207 ARG F C 1
ATOM 9035 O O . ARG F 1 207 ? -40.02328 -4.46770 41.62530 1.000 87.39941 207 ARG F O 1
ATOM 9043 N N . ASP F 1 208 ? -42.15369 -4.17457 42.28991 1.000 82.40645 208 ASP F N 1
ATOM 9044 C CA . ASP F 1 208 ? -42.30843 -2.89944 41.60869 1.000 82.53493 208 ASP F CA 1
ATOM 9045 C C . ASP F 1 208 ? -42.58395 -1.72927 42.54115 1.000 84.01491 208 ASP F C 1
ATOM 9046 O O . ASP F 1 208 ? -42.48521 -0.57892 42.09901 1.000 83.19423 208 ASP F O 1
ATOM 9051 N N . GLY F 1 209 ? -42.91617 -1.97878 43.80560 1.000 78.04953 209 GLY F N 1
ATOM 9052 C CA . GLY F 1 209 ? -43.22315 -0.88097 44.70576 1.000 67.51243 209 GLY F CA 1
ATOM 9053 C C . GLY F 1 209 ? -44.47230 -0.14867 44.26446 1.000 68.79150 209 GLY F C 1
ATOM 9054 O O . GLY F 1 209 ? -45.47622 -0.75646 43.87713 1.000 78.05128 209 GLY F O 1
ATOM 9055 N N . TRP F 1 210 ? -44.41342 1.18073 44.31540 1.000 68.51776 210 TRP F N 1
ATOM 9056 C CA . TRP F 1 210 ? -45.50953 2.01103 43.83408 1.000 71.60411 210 TRP F CA 1
ATOM 9057 C C . TRP F 1 210 ? -45.53172 2.13923 42.31633 1.000 73.88838 210 TRP F C 1
ATOM 9058 O O . TRP F 1 210 ? -46.46823 2.73778 41.77606 1.000 75.49746 210 TRP F O 1
ATOM 9069 N N . CYS F 1 211 ? -44.53468 1.59915 41.62120 1.000 71.17616 211 CYS F N 1
ATOM 9070 C CA . CYS F 1 211 ? -44.45670 1.72671 40.17559 1.000 81.76479 211 CYS F CA 1
ATOM 9071 C C . CYS F 1 211 ? -45.32569 0.67698 39.48846 1.000 85.65041 211 CYS F C 1
ATOM 9072 O O . CYS F 1 211 ? -45.70913 -0.33815 40.07687 1.000 83.33178 211 CYS F O 1
ATOM 9075 N N . LEU F 1 212 ? -45.63458 0.93989 38.22061 1.000 82.64716 212 LEU F N 1
ATOM 9076 C CA . LEU F 1 212 ? -46.37756 -0.01712 37.41909 1.000 75.79350 212 LEU F CA 1
ATOM 9077 C C . LEU F 1 212 ? -45.54134 -1.28116 37.21728 1.000 77.51179 212 LEU F C 1
ATOM 9078 O O . LEU F 1 212 ? -44.30864 -1.23287 37.27393 1.000 83.50531 212 LEU F O 1
ATOM 9083 N N . PRO F 1 213 ? -46.18353 -2.42890 36.99369 1.000 80.58762 213 PRO F N 1
ATOM 9084 C CA . PRO F 1 213 ? -45.42380 -3.67544 36.84134 1.000 77.79666 213 PRO F CA 1
ATOM 9085 C C . PRO F 1 213 ? -44.48631 -3.62942 35.64349 1.000 79.45962 213 PRO F C 1
ATOM 9086 O O . PRO F 1 213 ? -44.77458 -3.00280 34.62107 1.000 79.80821 213 PRO F O 1
ATOM 9090 N N . LYS F 1 214 ? -43.34292 -4.30037 35.79486 1.000 74.73651 214 LYS F N 1
ATOM 9091 C CA . LYS F 1 214 ? -42.30938 -4.41020 34.76573 1.000 82.43043 214 LYS F CA 1
ATOM 9092 C C . LYS F 1 214 ? -41.72316 -3.05617 34.37409 1.000 83.05431 214 LYS F C 1
ATOM 9093 O O . LYS F 1 214 ? -41.19544 -2.90270 33.26764 1.000 82.58776 214 LYS F O 1
ATOM 9099 N N . THR F 1 215 ? -41.80058 -2.06520 35.26596 1.000 76.16933 215 THR F N 1
ATOM 9100 C CA . THR F 1 215 ? -41.19287 -0.76794 34.98418 1.000 69.68880 215 THR F CA 1
ATOM 9101 C C . THR F 1 215 ? -39.67140 -0.86156 34.99517 1.000 70.91164 215 THR F C 1
ATOM 9102 O O . THR F 1 215 ? -38.99377 -0.20257 34.19433 1.000 75.46390 215 THR F O 1
ATOM 9106 N N . SER F 1 216 ? -39.12010 -1.68470 35.89120 1.000 68.77975 216 SER F N 1
ATOM 9107 C CA . SER F 1 216 ? -37.67100 -1.82882 35.98006 1.000 80.34975 216 SER F CA 1
ATOM 9108 C C . SER F 1 216 ? -37.08713 -2.36311 34.67884 1.000 78.94192 216 SER F C 1
ATOM 9109 O O . SER F 1 216 ? -36.02306 -1.91442 34.23745 1.000 76.55797 216 SER F O 1
ATOM 9112 N N . ASP F 1 217 ? -37.77355 -3.31698 34.04522 1.000 76.75788 217 ASP F N 1
ATOM 9113 C CA . ASP F 1 217 ? -37.26612 -3.88622 32.80096 1.000 84.19528 217 ASP F CA 1
ATOM 9114 C C . ASP F 1 217 ? -37.28279 -2.86094 31.67375 1.000 76.86729 217 ASP F C 1
ATOM 9115 O O . ASP F 1 217 ? -36.33812 -2.79087 30.87913 1.000 71.72615 217 ASP F O 1
ATOM 9120 N N . GLU F 1 218 ? -38.34402 -2.05461 31.58953 1.000 70.48219 218 GLU F N 1
ATOM 9121 C CA . GLU F 1 218 ? -38.39254 -1.00576 30.57565 1.000 76.43962 218 GLU F CA 1
ATOM 9122 C C . GLU F 1 218 ? -37.29411 0.02615 30.80086 1.000 76.27933 218 GLU F C 1
ATOM 9123 O O . GLU F 1 218 ? -36.63629 0.46505 29.84706 1.000 73.27190 218 GLU F O 1
ATOM 9125 N N . LEU F 1 219 ? -37.08073 0.42418 32.05903 1.000 76.49461 219 LEU F N 1
ATOM 9126 C CA . LEU F 1 219 ? -36.00128 1.35786 32.36552 1.000 73.46168 219 LEU F CA 1
ATOM 9127 C C . LEU F 1 219 ? -34.64701 0.78007 31.97342 1.000 72.77790 219 LEU F C 1
ATOM 9128 O O . LEU F 1 219 ? -33.81889 1.47217 31.36875 1.000 68.51497 219 LEU F O 1
ATOM 9133 N N . ARG F 1 220 ? -34.40865 -0.49168 32.30539 1.000 75.28133 220 ARG F N 1
ATOM 9134 C CA . ARG F 1 220 ? -33.13745 -1.12849 31.97704 1.000 79.28789 220 ARG F CA 1
ATOM 9135 C C . ARG F 1 220 ? -32.93193 -1.20794 30.46992 1.000 74.66697 220 ARG F C 1
ATOM 9136 O O . ARG F 1 220 ? -31.82615 -0.96321 29.97105 1.000 70.51841 220 ARG F O 1
ATOM 9144 N N . ASP F 1 221 ? -33.98952 -1.54232 29.72692 1.000 76.97098 221 ASP F N 1
ATOM 9145 C CA . ASP F 1 221 ? -33.87381 -1.63318 28.27589 1.000 72.65683 221 ASP F CA 1
ATOM 9146 C C . ASP F 1 221 ? -33.58982 -0.27047 27.65695 1.000 72.13578 221 ASP F C 1
ATOM 9147 O O . ASP F 1 221 ? -32.75438 -0.15689 26.75140 1.000 78.14856 221 ASP F O 1
ATOM 9152 N N . THR F 1 222 ? -34.26810 0.77674 28.13442 1.000 63.44592 222 THR F N 1
ATOM 9153 C CA . THR F 1 222 ? -34.00260 2.11659 27.61866 1.000 59.85499 222 THR F CA 1
ATOM 9154 C C . THR F 1 222 ? -32.58006 2.55980 27.94246 1.000 68.20415 222 THR F C 1
ATOM 9155 O O . THR F 1 222 ? -31.90653 3.17979 27.10762 1.000 74.35861 222 THR F O 1
ATOM 9159 N N . MET F 1 223 ? -32.10036 2.24118 29.14782 1.000 71.25093 223 MET F N 1
ATOM 9160 C CA . MET F 1 223 ? -30.73832 2.61043 29.51768 1.000 73.22193 223 MET F CA 1
ATOM 9161 C C . MET F 1 223 ? -29.71343 1.87279 28.66417 1.000 76.33700 223 MET F C 1
ATOM 9162 O O . MET F 1 223 ? -28.69925 2.45497 28.26565 1.000 77.32735 223 MET F O 1
ATOM 9167 N N . SER F 1 224 ? -29.96405 0.59690 28.35840 1.000 67.67339 224 SER F N 1
ATOM 9168 C CA . SER F 1 224 ? -29.04624 -0.13921 27.49255 1.000 73.72328 224 SER F CA 1
ATOM 9169 C C . SER F 1 224 ? -29.07377 0.40663 26.06854 1.000 79.57012 224 SER F C 1
ATOM 9170 O O . SER F 1 224 ? -28.02964 0.48706 25.40708 1.000 73.74259 224 SER F O 1
ATOM 9173 N N . LEU F 1 225 ? -30.25935 0.78556 25.58081 1.000 76.67289 225 LEU F N 1
ATOM 9174 C CA . LEU F 1 225 ? -30.35814 1.42670 24.27229 1.000 75.03673 225 LEU F CA 1
ATOM 9175 C C . LEU F 1 225 ? -29.51544 2.69330 24.23034 1.000 74.07770 225 LEU F C 1
ATOM 9176 O O . LEU F 1 225 ? -28.74603 2.91715 23.28688 1.000 67.55208 225 LEU F O 1
ATOM 9181 N N . MET F 1 226 ? -29.65193 3.53799 25.25304 1.000 76.79463 226 MET F N 1
ATOM 9182 C CA . MET F 1 226 ? -28.90082 4.78658 25.27410 1.000 76.14595 226 MET F CA 1
ATOM 9183 C C . MET F 1 226 ? -27.40725 4.54069 25.44012 1.000 75.10956 226 MET F C 1
ATOM 9184 O O . MET F 1 226 ? -26.59350 5.30275 24.90856 1.000 71.19193 226 MET F O 1
ATOM 9189 N N . ILE F 1 227 ? -27.02882 3.48162 26.15840 1.000 76.78639 227 ILE F N 1
ATOM 9190 C CA . ILE F 1 227 ? -25.61692 3.13132 26.27925 1.000 77.12291 227 ILE F CA 1
ATOM 9191 C C . ILE F 1 227 ? -25.05288 2.72751 24.92424 1.000 82.11786 227 ILE F C 1
ATOM 9192 O O . ILE F 1 227 ? -23.94069 3.12460 24.55421 1.000 77.35766 227 ILE F O 1
ATOM 9197 N N . ARG F 1 228 ? -25.81107 1.93608 24.16124 1.000 83.57528 228 ARG F N 1
ATOM 9198 C CA . ARG F 1 228 ? -25.37602 1.57838 22.81422 1.000 76.53131 228 ARG F CA 1
ATOM 9199 C C . ARG F 1 228 ? -25.25918 2.81425 21.93037 1.000 72.29275 228 ARG F C 1
ATOM 9200 O O . ARG F 1 228 ? -24.29402 2.95569 21.16816 1.000 71.94044 228 ARG F O 1
ATOM 9208 N N . GLN F 1 229 ? -26.23140 3.72506 22.02756 1.000 78.86521 229 GLN F N 1
ATOM 9209 C CA . GLN F 1 229 ? -26.18879 4.94489 21.22528 1.000 74.95687 229 GLN F CA 1
ATOM 9210 C C . GLN F 1 229 ? -24.97746 5.79963 21.58018 1.000 75.80881 229 GLN F C 1
ATOM 9211 O O . GLN F 1 229 ? -24.34093 6.38622 20.69689 1.000 78.41646 229 GLN F O 1
ATOM 9213 N N . THR F 1 230 ? -24.64424 5.88155 22.87006 1.000 82.15306 230 THR F N 1
ATOM 9214 C CA . THR F 1 230 ? -23.47752 6.65038 23.29054 1.000 79.15005 230 THR F CA 1
ATOM 9215 C C . THR F 1 230 ? -22.18538 5.99101 22.82403 1.000 79.47017 230 THR F C 1
ATOM 9216 O O . THR F 1 230 ? -21.26788 6.67370 22.35284 1.000 76.23360 230 THR F O 1
ATOM 9220 N N . ILE F 1 231 ? -22.09865 4.66340 22.93721 1.000 76.87267 231 ILE F N 1
ATOM 9221 C CA . ILE F 1 231 ? -20.88898 3.96122 22.52339 1.000 77.62683 231 ILE F CA 1
ATOM 9222 C C . ILE F 1 231 ? -20.70698 4.03480 21.01365 1.000 84.68092 231 ILE F C 1
ATOM 9223 O O . ILE F 1 231 ? -19.57756 3.95932 20.51425 1.000 87.82237 231 ILE F O 1
ATOM 9225 N N . ARG F 1 232 ? -21.79630 4.18092 20.26285 1.000 83.05956 232 ARG F N 1
ATOM 9226 C CA . ARG F 1 232 ? -21.71456 4.29679 18.81325 1.000 78.56999 232 ARG F CA 1
ATOM 9227 C C . ARG F 1 232 ? -21.48909 5.72724 18.33933 1.000 82.26930 232 ARG F C 1
ATOM 9228 O O . ARG F 1 232 ? -21.39148 5.95324 17.12876 1.000 94.90838 232 ARG F O 1
ATOM 9236 N N . SER F 1 233 ? -21.40216 6.69103 19.25073 1.000 80.05570 233 SER F N 1
ATOM 9237 C CA . SER F 1 233 ? -21.17862 8.08157 18.86904 1.000 86.59436 233 SER F CA 1
ATOM 9238 C C . SER F 1 233 ? -19.68893 8.40539 18.83244 1.000 81.59246 233 SER F C 1
ATOM 9239 O O . SER F 1 233 ? -19.29901 9.55433 18.62420 1.000 83.70000 233 SER F O 1
#

Solvent-accessible surface area: 59520 Å² total; per-residue (Å²): 137,86,40,13,41,91,3,59,28,121,53,128,105,8,26,134,137,32,76,115,56,1,21,15,40,4,42,142,39,1,68,63,83,87,3,17,79,15,10,67,85,4,105,57,43,1,102,145,26,12,0,13,12,82,68,0,3,60,7,56,11,40,16,77,69,87,48,2,73,18,2,1,3,37,12,1,0,49,1,72,45,5,6,0,82,51,1,20,0,70,32,48,30,14,0,37,121,48,57,104,0,3,53,28,8,12,2,55,12,66,110,137,226,93,130,73,152,70,22,32,26,27,5,115,140,62,38,106,24,80,47,68,108,16,85,2,3,6,34,10,0,87,19,85,52,0,43,165,43,0,73,136,14,75,78,77,27,148,61,30,66,77,85,20,0,23,12,67,104,66,2,28,70,38,2,78,99,31,0,31,80,16,35,130,81,30,121,167,136,206,33,22,22,105,0,52,35,90,22,130,30,6,0,51,30,17,58,19,44,1,21,75,34,4,160,198,36,27,107,77,107,97,10,128,155,20,17,122,38,2,97,52,37,4,103,142,27,8,0,14,14,86,49,0,3,52,6,54,20,28,11,76,64,93,48,1,132,22,0,1,10,38,15,0,0,51,4,75,47,5,7,0,77,39,1,21,0,76,29,49,32,12,0,46,132,49,60,106,0,2,53,28,9,14,2,56,7,151,99,156,211,99,114,68,141,65,26,16,27,33,5,108,63,60,41,94,24,68,106,69,97,8,90,3,3,6,43,12,2,91,15,148,99,0,45,65,40,1,68,127,12,79,83,78,40,100,65,29,64,73,206,28,0,30,11,68,98,41,4,31,57,18,2,47,11,13,0,20,39,27,20,116,46,13,96,43,77,152,53,176,124,124,40,9,41,93,2,62,22,144,56,100,90,10,27,138,137,32,79,115,54,1,23,83,46,12,183,153,18,43,107,75,97,83,4,48,131,16,34,123,79,5,96,53,27,1,103,142,29,10,0,15,13,92,45,0,2,73,5,52,31,38,13,75,70,94,55,9,38,21,1,10,3,34,14,1,0,39,2,83,46,5,6,0,103,24,2,25,0,76,25,47,33,12,1,41,128,45,53,110,0,6,50,32,6,11,2,46,11,186,102,221,108,120,72,146,86,24,14,26,40,5,33,70,61,46,92,34,60,99,80,76,5,88,2,5,6,39,7,1,98,10,120,104,0,47,144,52,0,69,133,8,76,79,73,38,135,64,31,66,92,84,18,1,22,12,67,109,87,10,26,77,42,0,75,101,31,0,62,118,36,18,62,58,31,114,90,129,115,138,48,8,20,78,1,43,31,122,28,114,18,10,0,71,28,20,56,14,42,2,21,71,46,13,166,195,36,37,114,79,74,79,6,128,139,20,33,93,38,1,108,123,30,0,101,143,28,11,0,15,14,102,47,0,1,61,4,68,18,31,12,78,72,100,55,6,45,35,2,5,2,32,14,0,0,34,3,76,46,4,6,0,90,31,0,24,0,79,24,47,38,12,0,44,132,47,54,100,0,2,51,28,10,14,5,44,5,163,58,202,142,80,161,82,117,70,143,68,20,16,26,32,4,107,90,61,29,93,25,68,104,80,53,7,105,3,3,7,43,9,0,85,5,123,48,0,35,137,37,2,61,130,11,81,80,80,44,101,62,32,58,90,161,15,0,27,11,66,95,56,4,32,37,26,3,59,14,19,0,18,42,21,23,119,88,22,104,66,94,87,124,125,45,19,42,107,3,50,32,116,60,160,107,10,25,144,138,29,82,111,50,1,25,12,44,5,36,129,40,1,70,82,74,82,7,17,81,14,13,75,74,1,108,52,29,1,101,138,30,12,0,16,14,109,54,1,1,60,7,60,17,27,11,77,70,101,56,6,70,27,1,4,10,35,12,1,0,32,1,76,46,6,7,0,99,42,2,23,0,72,30,50,31,12,0,34,128,46,67,100,0,4,40,26,10,16,2,53,20,70,125,222,105,72,77,133,68,22,8,22,37,11,118,89,64,50,110,35,65,101,72,115,5,96,2,5,6,43,14,1,83,17,131,47,0,50,150,39,1,78,118,10,70,82,75,42,101,74,29,56,87,170,10,0,28,13,72,80,121,3,28,48,39,1,69,96,34,0,52,113,23,22,143,41,26,117,159,130,92,120,39,38,8,39,81,3,44,33,119,58,152,100,8,29,142,140,33,73,122,55,1,22,79,45,10,181,153,19,38,107,83,66,94,10,139,122,15,34,94,89,2,100,120,32,1,102,135,28,12,0,13,12,87,57,0,1,56,8,68,12,38,12,73,63,97,52,1,32,33,3,2,3,34,18,0,0,51,4,70,48,4,5,1,86,37,1,23,0,86,27,45,34,11,0,37,121,44,64,107,0,3,46,30,8,17,3,50,10,50,73,127,215,111,117,74,141,72,22,12,27,40,6,122,66,55,51,103,26,58,86,183,100,6,96,2,3,7,43,10,0,98,15,82,113,0,43,63,59,1,71,190,14,74,78,78,38,101,64,37,48,77,163,9,0,28,12,79,83,132,12,36,57,41,2,65,95,31,0,25,114,30,37,160,49,30,77,177,126

Nearest PDB structures (foldseek):
  4bji-assembly1_A  TM=7.399E-01  e=1.436E-12  Schizosaccharomyces pombe 927
  6yj6-assembly1_B  TM=7.615E-01  e=2.641E-09  Saccharomyces cerevisiae
  8cen-assembly1_R  TM=9.307E-01  e=7.574E-02  Saccharomyces cerevisiae
  5sva-assembly1_g  TM=6.872E-01  e=1.492E+00  Saccharomyces cerevisiae
  5fmf-assembly1_V  TM=6.467E-01  e=1.492E+00  Saccharomyces cerevisiae

GO terms:
  GO:0000127 transcription factor TFIIIC complex (C, IDA)
  GO:0003677 DNA binding (F, IC)
  GO:0042791 5S class rRNA transcription by RNA polymerase III (P, IC)
  GO:0042797 tRNA transcription by RNA polymerase III (P, IC)
  GO:0006383 transcription by RNA polymerase III (P, IC)
  GO:0005515 protein binding (F, IPI)
  GO:0005654 nucleoplasm (C, TAS)
  GO:0005654 nucleoplasm (C, IDA)
  GO:0000995 RNA polymerase III general transcription initiation factor activity (F, IDA)
  GO:0005634 nucleus (C, IDA)
  GO:0006384 transcription initiation at RNA polymerase III promoter (P, IDA)

Radius of gyration: 80.93 Å; Cα contacts (8 Å, |Δi|>4): 1750; chains: 6; bounding box: 68×64×286 Å

B-factor: mean 69.6, std 12.29, range [37.5, 126.58]